Protein AF-0000000080062336 (afdb_homodimer)

Structure (mmCIF, N/CA/C/O backbone):
data_AF-0000000080062336-model_v1
#
loop_
_entity.id
_entity.type
_entity.pdbx_description
1 polymer 'C6 transcription factor'
#
loop_
_atom_site.group_PDB
_atom_site.id
_atom_site.type_symbol
_atom_site.label_atom_id
_atom_site.label_alt_id
_atom_site.label_comp_id
_atom_site.label_asym_id
_atom_site.label_entity_id
_atom_site.label_seq_id
_atom_site.pdbx_PDB_ins_code
_atom_site.Cartn_x
_atom_site.Cartn_y
_atom_site.Cartn_z
_atom_site.occupancy
_atom_site.B_iso_or_equiv
_atom_site.auth_seq_id
_atom_site.auth_comp_id
_atom_site.auth_asym_id
_atom_site.auth_atom_id
_atom_site.pdbx_PDB_model_num
ATOM 1 N N . MET A 1 1 ? -37.094 95.25 -10.883 1 20.14 1 MET A N 1
ATOM 2 C CA . MET A 1 1 ? -36.219 95.5 -9.734 1 20.14 1 MET A CA 1
ATOM 3 C C . MET A 1 1 ? -36.75 94.75 -8.492 1 20.14 1 MET A C 1
ATOM 5 O O . MET A 1 1 ? -36.156 94.812 -7.422 1 20.14 1 MET A O 1
ATOM 9 N N . ASN A 1 2 ? -38.031 94.312 -8.562 1 21.42 2 ASN A N 1
ATOM 10 C CA . ASN A 1 2 ? -38.969 94.062 -7.473 1 21.42 2 ASN A CA 1
ATOM 11 C C . ASN A 1 2 ? -38.531 92.875 -6.613 1 21.42 2 ASN A C 1
ATOM 13 O O . ASN A 1 2 ? -38 91.938 -7.125 1 21.42 2 ASN A O 1
ATOM 17 N N . THR A 1 3 ? -38.656 93.062 -5.254 1 22.28 3 THR A N 1
ATOM 18 C CA . THR A 1 3 ? -38.156 92.812 -3.904 1 22.28 3 THR A CA 1
ATOM 19 C C . THR A 1 3 ? -38.719 91.5 -3.365 1 22.28 3 THR A C 1
ATOM 21 O O . THR A 1 3 ? -39.875 91.375 -3.008 1 22.28 3 THR A O 1
ATOM 24 N N . SER A 1 4 ? -38.375 90.312 -4.078 1 23.34 4 SER A N 1
ATOM 25 C CA . SER A 1 4 ? -38.75 88.875 -3.959 1 23.34 4 SER A CA 1
ATOM 26 C C . SER A 1 4 ? -38.625 88.375 -2.523 1 23.34 4 SER A C 1
ATOM 28 O O . SER A 1 4 ? -37.625 88.688 -1.864 1 23.34 4 SER A O 1
ATOM 30 N N . ASP A 1 5 ? -39.688 88.062 -1.94 1 21.17 5 ASP A N 1
ATOM 31 C CA . ASP A 1 5 ? -40.25 87.812 -0.606 1 21.17 5 ASP A CA 1
ATOM 32 C C . ASP A 1 5 ? -39.469 86.75 0.16 1 21.17 5 ASP A C 1
ATOM 34 O O . ASP A 1 5 ? -39.156 85.75 -0.385 1 21.17 5 ASP A O 1
ATOM 38 N N . MET A 1 6 ? -38.875 87.125 1.277 1 20.83 6 MET A N 1
ATOM 39 C CA . MET A 1 6 ? -37.844 86.875 2.305 1 20.83 6 MET A CA 1
ATOM 40 C C . MET A 1 6 ? -38.25 85.75 3.254 1 20.83 6 MET A C 1
ATOM 42 O O . MET A 1 6 ? -38.844 86 4.316 1 20.83 6 MET A O 1
ATOM 46 N N . GLY A 1 7 ? -38.938 84.688 2.564 1 19.95 7 GLY A N 1
ATOM 47 C CA . GLY A 1 7 ? -39.719 83.812 3.441 1 19.95 7 GLY A CA 1
ATOM 48 C C . GLY A 1 7 ? -38.938 83.375 4.668 1 19.95 7 GLY A C 1
ATOM 49 O O . GLY A 1 7 ? -37.719 83.5 4.711 1 19.95 7 GLY A O 1
ATOM 50 N N . SER A 1 8 ? -39.625 83 5.703 1 19.44 8 SER A N 1
ATOM 51 C CA . SER A 1 8 ? -39.656 83.062 7.16 1 19.44 8 SER A CA 1
ATOM 52 C C . SER A 1 8 ? -38.656 82.125 7.777 1 19.44 8 SER A C 1
ATOM 54 O O . SER A 1 8 ? -38.312 81.125 7.176 1 19.44 8 SER A O 1
ATOM 56 N N . PRO A 1 9 ? -38.031 82.375 8.906 1 19.59 9 PRO A N 1
ATOM 57 C CA . PRO A 1 9 ? -36.844 82.188 9.727 1 19.59 9 PRO A CA 1
ATOM 58 C C . PRO A 1 9 ? -36.875 80.938 10.539 1 19.59 9 PRO A C 1
ATOM 60 O O . PRO A 1 9 ? -37.656 80.812 11.477 1 19.59 9 PRO A O 1
ATOM 63 N N . ILE A 1 10 ? -37.25 79.688 9.922 1 21.92 10 ILE A N 1
ATOM 64 C CA . ILE A 1 10 ? -37.688 78.625 10.781 1 21.92 10 ILE A CA 1
ATOM 65 C C . ILE A 1 10 ? -36.656 78.375 11.891 1 21.92 10 ILE A C 1
ATOM 67 O O . ILE A 1 10 ? -35.469 78.25 11.625 1 21.92 10 ILE A O 1
ATOM 71 N N . GLN A 1 11 ? -37 78.688 13.102 1 18.33 11 GLN A N 1
ATOM 72 C CA . GLN A 1 11 ? -36.438 78.812 14.43 1 18.33 11 GLN A CA 1
ATOM 73 C C . GLN A 1 11 ? -35.812 77.5 14.914 1 18.33 11 GLN A C 1
ATOM 75 O O . GLN A 1 11 ? -36.469 76.5 14.969 1 18.33 11 GLN A O 1
ATOM 80 N N . MET A 1 12 ? -34.469 77.312 14.773 1 19.53 12 MET A N 1
ATOM 81 C CA . MET A 1 12 ? -33.469 76.312 15.023 1 19.53 12 MET A CA 1
ATOM 82 C C . MET A 1 12 ? -33.406 75.938 16.5 1 19.53 12 MET A C 1
ATOM 84 O O . MET A 1 12 ? -32.719 76.562 17.297 1 19.53 12 MET A O 1
ATOM 88 N N . GLY A 1 13 ? -34.625 75.625 17.094 1 18.19 13 GLY A N 1
ATOM 89 C CA . GLY A 1 13 ? -34.625 75.562 18.547 1 18.19 13 GLY A CA 1
ATOM 90 C C . GLY A 1 13 ? -33.594 74.625 19.094 1 18.19 13 GLY A C 1
ATOM 91 O O . GLY A 1 13 ? -33.438 73.5 18.578 1 18.19 13 GLY A O 1
ATOM 92 N N . LEU A 1 14 ? -32.469 75 19.734 1 18.05 14 LEU A N 1
ATOM 93 C CA . LEU A 1 14 ? -31.234 74.562 20.328 1 18.05 14 LEU A CA 1
ATOM 94 C C . LEU A 1 14 ? -31.484 73.688 21.547 1 18.05 14 LEU A C 1
ATOM 96 O O . LEU A 1 14 ? -31.594 74.188 22.672 1 18.05 14 LEU A O 1
ATOM 100 N N . ALA A 1 15 ? -32.594 72.875 21.5 1 19.19 15 ALA A N 1
ATOM 101 C CA . ALA A 1 15 ? -32.938 72.312 22.812 1 19.19 15 ALA A CA 1
ATOM 102 C C . ALA A 1 15 ? -31.672 71.812 23.516 1 19.19 15 ALA A C 1
ATOM 104 O O . ALA A 1 15 ? -30.766 71.312 22.875 1 19.19 15 ALA A O 1
ATOM 105 N N . SER A 1 16 ? -31.484 72.188 24.781 1 18.78 16 SER A N 1
ATOM 106 C CA . SER A 1 16 ? -30.547 72.125 25.891 1 18.78 16 SER A CA 1
ATOM 107 C C . SER A 1 16 ? -30.172 70.688 26.234 1 18.78 16 SER A C 1
ATOM 109 O O . SER A 1 16 ? -31.047 69.812 26.406 1 18.78 16 SER A O 1
ATOM 111 N N . SER A 1 17 ? -29.109 70.125 25.641 1 19.56 17 SER A N 1
ATOM 112 C CA . SER A 1 17 ? -28.422 68.812 25.703 1 19.56 17 SER A CA 1
ATOM 113 C C . SER A 1 17 ? -28.078 68.438 27.141 1 19.56 17 SER A C 1
ATOM 115 O O . SER A 1 17 ? -27.25 69.125 27.781 1 19.56 17 SER A O 1
ATOM 117 N N . ASP A 1 18 ? -29.109 68.125 27.984 1 19.55 18 ASP A N 1
ATOM 118 C CA . ASP A 1 18 ? -29.016 67.812 29.406 1 19.55 18 ASP A CA 1
ATOM 119 C C . ASP A 1 18 ? -27.859 66.812 29.672 1 19.55 18 ASP A C 1
ATOM 121 O O . ASP A 1 18 ? -27.672 65.875 28.953 1 19.55 18 ASP A O 1
ATOM 125 N N . SER A 1 19 ? -26.812 67.188 30.453 1 20.47 19 SER A N 1
ATOM 126 C CA . SER A 1 19 ? -25.5 66.75 30.953 1 20.47 19 SER A CA 1
ATOM 127 C C . SER A 1 19 ? -25.609 65.5 31.812 1 20.47 19 SER A C 1
ATOM 129 O O . SER A 1 19 ? -24.75 65.25 32.625 1 20.47 19 SER A O 1
ATOM 131 N N . SER A 1 20 ? -26.656 64.688 31.672 1 20.36 20 SER A N 1
ATOM 132 C CA . SER A 1 20 ? -26.891 63.719 32.75 1 20.36 20 SER A CA 1
ATOM 133 C C . SER A 1 20 ? -25.609 62.969 33.125 1 20.36 20 SER A C 1
ATOM 135 O O . SER A 1 20 ? -24.734 62.75 32.25 1 20.36 20 SER A O 1
ATOM 137 N N . ILE A 1 21 ? -25.344 62.719 34.469 1 21.03 21 ILE A N 1
ATOM 138 C CA . ILE A 1 21 ? -24.391 62.375 35.5 1 21.03 21 ILE A CA 1
ATOM 139 C C . ILE A 1 21 ? -23.891 60.938 35.281 1 21.03 21 ILE A C 1
ATOM 141 O O . ILE A 1 21 ? -24.672 60 35.375 1 21.03 21 ILE A O 1
ATOM 145 N N . PHE A 1 22 ? -23.125 60.656 34.312 1 20.27 22 PHE A N 1
ATOM 146 C CA . PHE A 1 22 ? -22.516 59.344 34.094 1 20.27 22 PHE A CA 1
ATOM 147 C C . PHE A 1 22 ? -21.828 58.875 35.375 1 20.27 22 PHE A C 1
ATOM 149 O O . PHE A 1 22 ? -20.766 59.406 35.75 1 20.27 22 PHE A O 1
ATOM 156 N N . GLU A 1 23 ? -22.641 58.719 36.438 1 19.86 23 GLU A N 1
ATOM 157 C CA . GLU A 1 23 ? -22.109 58.219 37.719 1 19.86 23 GLU A CA 1
ATOM 158 C C . GLU A 1 23 ? -21.109 57.094 37.5 1 19.86 23 GLU A C 1
ATOM 160 O O . GLU A 1 23 ? -21.391 56.156 36.75 1 19.86 23 GLU A O 1
ATOM 165 N N . SER A 1 24 ? -19.859 57.344 37.75 1 20.64 24 SER A N 1
ATOM 166 C CA . SER A 1 24 ? -18.625 56.594 37.75 1 20.64 24 SER A CA 1
ATOM 167 C C . SER A 1 24 ? -18.734 55.375 38.656 1 20.64 24 SER A C 1
ATOM 169 O O . SER A 1 24 ? -18.703 55.5 39.875 1 20.64 24 SER A O 1
ATOM 171 N N . SER A 1 25 ? -19.828 54.594 38.562 1 20.39 25 SER A N 1
ATOM 172 C CA . SER A 1 25 ? -19.906 53.5 39.5 1 20.39 25 SER A CA 1
ATOM 173 C C . SER A 1 25 ? -18.578 52.781 39.656 1 20.39 25 SER A C 1
ATOM 175 O O . SER A 1 25 ? -17.938 52.438 38.656 1 20.39 25 SER A O 1
ATOM 177 N N . SER A 1 26 ? -17.891 53.062 40.75 1 19.92 26 SER A N 1
ATOM 178 C CA . SER A 1 26 ? -16.625 52.562 41.281 1 19.92 26 SER A CA 1
ATOM 179 C C . SER A 1 26 ? -16.578 51.031 41.219 1 19.92 26 SER A C 1
ATOM 181 O O . SER A 1 26 ? -17.453 50.344 41.719 1 19.92 26 SER A O 1
ATOM 183 N N . LEU A 1 27 ? -16.312 50.5 40.125 1 20.03 27 LEU A N 1
ATOM 184 C CA . LEU A 1 27 ? -16.125 49.062 39.938 1 20.03 27 LEU A CA 1
ATOM 185 C C . LEU A 1 27 ? -15.336 48.469 41.094 1 20.03 27 LEU A C 1
ATOM 187 O O . LEU A 1 27 ? -14.148 48.75 41.281 1 20.03 27 LEU A O 1
ATOM 191 N N . ASP A 1 28 ? -15.93 48.5 42.281 1 20.61 28 ASP A N 1
ATOM 192 C CA . ASP A 1 28 ? -15.367 47.844 43.469 1 20.61 28 ASP A CA 1
ATOM 193 C C . ASP A 1 28 ? -14.539 46.625 43.062 1 20.61 28 ASP A C 1
ATOM 195 O O . ASP A 1 28 ? -14.898 45.906 42.156 1 20.61 28 ASP A O 1
ATOM 199 N N . LEU A 1 29 ? -13.32 46.688 43.5 1 21.48 29 LEU A N 1
ATOM 200 C CA . LEU A 1 29 ? -12.18 45.781 43.375 1 21.48 29 LEU A CA 1
ATOM 201 C C . LEU A 1 29 ? -12.562 44.375 43.75 1 21.48 29 LEU A C 1
ATOM 203 O O . LEU A 1 29 ? -12.945 44.094 44.906 1 21.48 29 LEU A O 1
ATOM 207 N N . LEU A 1 30 ? -13.352 43.75 43 1 21.3 30 LEU A N 1
ATOM 208 C CA . LEU A 1 30 ? -13.758 42.375 43.344 1 21.3 30 LEU A CA 1
ATOM 209 C C . LEU A 1 30 ? -12.617 41.656 44.031 1 21.3 30 LEU A C 1
ATOM 211 O O . LEU A 1 30 ? -11.492 41.594 43.531 1 21.3 30 LEU A O 1
ATOM 215 N N . ASP A 1 31 ? -12.578 41.75 45.281 1 21.66 31 ASP A N 1
ATOM 216 C CA . ASP A 1 31 ? -11.664 41.062 46.188 1 21.66 31 ASP A CA 1
ATOM 217 C C . ASP A 1 31 ? -11.422 39.625 45.688 1 21.66 31 ASP A C 1
ATOM 219 O O . ASP A 1 31 ? -12.328 38.781 45.719 1 21.66 31 ASP A O 1
ATOM 223 N N . ILE A 1 32 ? -10.797 39.562 44.75 1 22.77 32 ILE A N 1
ATOM 224 C CA . ILE A 1 32 ? -10.484 38.219 44.281 1 22.77 32 ILE A CA 1
ATOM 225 C C . ILE A 1 32 ? -9.82 37.406 45.406 1 22.77 32 ILE A C 1
ATOM 227 O O . ILE A 1 32 ? -8.75 37.781 45.875 1 22.77 32 ILE A O 1
ATOM 231 N N . PRO A 1 33 ? -10.648 36.875 46.219 1 23.92 33 PRO A N 1
ATOM 232 C CA . PRO A 1 33 ? -10.031 36.188 47.344 1 23.92 33 PRO A CA 1
ATOM 233 C C . PRO A 1 33 ? -8.703 35.5 46.969 1 23.92 33 PRO A C 1
ATOM 235 O O . PRO A 1 33 ? -8.461 35.219 45.812 1 23.92 33 PRO A O 1
ATOM 238 N N . GLU A 1 34 ? -7.746 35.656 47.844 1 22.12 34 GLU A N 1
ATOM 239 C CA . GLU A 1 34 ? -6.383 35.125 47.812 1 22.12 34 GLU A CA 1
ATOM 240 C C . GLU A 1 34 ? -6.379 33.656 47.469 1 22.12 34 GLU A C 1
ATOM 242 O O . GLU A 1 34 ? -7.051 32.844 48.156 1 22.12 34 GLU A O 1
ATOM 247 N N . LEU A 1 35 ? -6.309 33.281 46.375 1 23.27 35 LEU A N 1
ATOM 248 C CA . LEU A 1 35 ? -6.25 31.875 46 1 23.27 35 LEU A CA 1
ATOM 249 C C . LEU A 1 35 ? -5.258 31.125 46.875 1 23.27 35 LEU A C 1
ATOM 251 O O . LEU A 1 35 ? -4.051 31.359 46.812 1 23.27 35 LEU A O 1
ATOM 255 N N . GLU A 1 36 ? -5.52 30.969 48.125 1 22.36 36 GLU A N 1
ATOM 256 C CA . GLU A 1 36 ? -4.676 30.156 48.969 1 22.36 36 GLU A CA 1
ATOM 257 C C . GLU A 1 36 ? -4.074 28.984 48.219 1 22.36 36 GLU A C 1
ATOM 259 O O . GLU A 1 36 ? -4.66 28.5 47.25 1 22.36 36 GLU A O 1
ATOM 264 N N . SER A 1 37 ? -2.812 28.625 48.531 1 22.97 37 SER A N 1
ATOM 265 C CA . SER A 1 37 ? -1.829 27.672 48.031 1 22.97 37 SER A CA 1
ATOM 266 C C . SER A 1 37 ? -2.391 26.25 48.031 1 22.97 37 SER A C 1
ATOM 268 O O . SER A 1 37 ? -1.637 25.281 48.125 1 22.97 37 SER A O 1
ATOM 270 N N . SER A 1 38 ? -3.539 26.062 48.25 1 23.5 38 SER A N 1
ATOM 271 C CA . SER A 1 38 ? -3.9 24.688 48.562 1 23.5 38 SER A CA 1
ATOM 272 C C . SER A 1 38 ? -3.277 23.703 47.594 1 23.5 38 SER A C 1
ATOM 274 O O . SER A 1 38 ? -3.557 23.75 46.375 1 23.5 38 SER A O 1
ATOM 276 N N . LEU A 1 39 ? -2.102 23.141 47.969 1 23.23 39 LEU A N 1
ATOM 277 C CA . LEU A 1 39 ? -1.29 22 47.531 1 23.23 39 LEU A CA 1
ATOM 278 C C . LEU A 1 39 ? -2.17 20.812 47.188 1 23.23 39 LEU A C 1
ATOM 280 O O . LEU A 1 39 ? -3.043 20.422 47.969 1 23.23 39 LEU A O 1
ATOM 284 N N . TRP A 1 40 ? -2.4 20.688 46.125 1 22.5 40 TRP A N 1
ATOM 285 C CA . TRP A 1 40 ? -3.199 19.578 45.625 1 22.5 40 TRP A CA 1
ATOM 286 C C . TRP A 1 40 ? -2.77 18.266 46.281 1 22.5 40 TRP A C 1
ATOM 288 O O . TRP A 1 40 ? -1.587 17.906 46.25 1 22.5 40 TRP A O 1
ATOM 298 N N . ASP A 1 41 ? -3.229 18 47.469 1 22.14 41 ASP A N 1
ATOM 299 C CA . ASP A 1 41 ? -3.057 16.734 48.188 1 22.14 41 ASP A CA 1
ATOM 300 C C . ASP A 1 41 ? -3.305 15.555 47.219 1 22.14 41 ASP A C 1
ATOM 302 O O . ASP A 1 41 ? -4.387 15.43 46.656 1 22.14 41 ASP A O 1
ATOM 306 N N . PRO A 1 42 ? -2.238 14.992 46.906 1 22.59 42 PRO A N 1
ATOM 307 C CA . PRO A 1 42 ? -2.029 13.859 46 1 22.59 42 PRO A CA 1
ATOM 308 C C . PRO A 1 42 ? -2.902 12.656 46.344 1 22.59 42 PRO A C 1
ATOM 310 O O . PRO A 1 42 ? -2.76 11.586 45.75 1 22.59 42 PRO A O 1
ATOM 313 N N . THR A 1 43 ? -3.416 12.773 47.625 1 22.53 43 THR A N 1
ATOM 314 C CA . THR A 1 43 ? -4.105 11.602 48.156 1 22.53 43 THR A CA 1
ATOM 315 C C . THR A 1 43 ? -5.258 11.195 47.25 1 22.53 43 THR A C 1
ATOM 317 O O . THR A 1 43 ? -6.223 10.57 47.688 1 22.53 43 THR A O 1
ATOM 320 N N . LEU A 1 44 ? -5.316 11.93 46.344 1 21.44 44 LEU A N 1
ATOM 321 C CA . LEU A 1 44 ? -6.531 11.445 45.719 1 21.44 44 LEU A CA 1
ATOM 322 C C . LEU A 1 44 ? -6.492 9.93 45.531 1 21.44 44 LEU A C 1
ATOM 324 O O . LEU A 1 44 ? -5.418 9.344 45.375 1 21.44 44 LEU A O 1
ATOM 328 N N . ASP A 1 45 ? -7.473 9.328 46 1 20.48 45 ASP A N 1
ATOM 329 C CA . ASP A 1 45 ? -7.785 7.91 46.156 1 20.48 45 ASP A CA 1
ATOM 330 C C . ASP A 1 45 ? -7.199 7.086 45.031 1 20.48 45 ASP A C 1
ATOM 332 O O . ASP A 1 45 ? -7.609 7.23 43.875 1 20.48 45 ASP A O 1
ATOM 336 N N . ILE A 1 46 ? -5.996 6.828 45.156 1 21.44 46 ILE A N 1
ATOM 337 C CA . ILE A 1 46 ? -5.152 5.914 44.375 1 21.44 46 ILE A CA 1
ATOM 338 C C . ILE A 1 46 ? -5.844 4.555 44.281 1 21.44 46 ILE A C 1
ATOM 340 O O . ILE A 1 46 ? -6.012 3.846 45.25 1 21.44 46 ILE A O 1
ATOM 344 N N . ILE A 1 47 ? -6.969 4.559 43.656 1 23.5 47 ILE A N 1
ATOM 345 C CA . ILE A 1 47 ? -7.48 3.195 43.562 1 23.5 47 ILE A CA 1
ATOM 346 C C . ILE A 1 47 ? -6.34 2.236 43.219 1 23.5 47 ILE A C 1
ATOM 348 O O . ILE A 1 47 ? -5.676 2.393 42.188 1 23.5 47 ILE A O 1
ATOM 352 N N . GLN A 1 48 ? -5.824 1.756 44.188 1 20.59 48 GLN A N 1
ATOM 353 C CA . GLN A 1 48 ? -4.781 0.732 44.188 1 20.59 48 GLN A CA 1
ATOM 354 C C . GLN A 1 48 ? -5.098 -0.383 43.188 1 20.59 48 GLN A C 1
ATOM 356 O O . GLN A 1 48 ? -5.965 -1.221 43.469 1 20.59 48 GLN A O 1
ATOM 361 N N . VAL A 1 49 ? -5.242 0.05 42.062 1 24.22 49 VAL A N 1
ATOM 362 C CA . VAL A 1 49 ? -5.516 -1.095 41.188 1 24.22 49 VAL A CA 1
ATOM 363 C C . VAL A 1 49 ? -4.324 -2.049 41.219 1 24.22 49 VAL A C 1
ATOM 365 O O . VAL A 1 49 ? -3.18 -1.625 41.031 1 24.22 49 VAL A O 1
ATOM 368 N N . GLN A 1 50 ? -4.449 -2.961 42 1 21.97 50 GLN A N 1
ATOM 369 C CA . GLN A 1 50 ? -3.422 -3.992 42.125 1 21.97 50 GLN A CA 1
ATOM 370 C C . GLN A 1 50 ? -2.928 -4.426 40.75 1 21.97 50 GLN A C 1
ATOM 372 O O . GLN A 1 50 ? -3.721 -4.582 39.812 1 21.97 50 GLN A O 1
ATOM 377 N N . PRO A 1 51 ? -1.685 -4.266 40.531 1 22.44 51 PRO A N 1
ATOM 378 C CA . PRO A 1 51 ? -1.022 -4.516 39.25 1 22.44 51 PRO A CA 1
ATOM 379 C C . PRO A 1 51 ? -1.344 -5.895 38.688 1 22.44 51 PRO A C 1
ATOM 381 O O . PRO A 1 51 ? -1.302 -6.895 39.406 1 22.44 51 PRO A O 1
ATOM 384 N N . PRO A 1 52 ? -2.387 -5.965 37.844 1 24.58 52 PRO A N 1
ATOM 385 C CA . PRO A 1 52 ? -2.586 -7.383 37.531 1 24.58 52 PRO A CA 1
ATOM 386 C C . PRO A 1 52 ? -1.276 -8.117 37.25 1 24.58 52 PRO A C 1
ATOM 388 O O . PRO A 1 52 ? -0.274 -7.48 36.906 1 24.58 52 PRO A O 1
ATOM 391 N N . PRO A 1 53 ? -1.133 -9.25 37.719 1 22.55 53 PRO A N 1
ATOM 392 C CA . PRO A 1 53 ? 0.136 -9.977 37.594 1 22.55 53 PRO A CA 1
ATOM 393 C C . PRO A 1 53 ? 0.72 -9.945 36.188 1 22.55 53 PRO A C 1
ATOM 395 O O . PRO A 1 53 ? -0.025 -9.992 35.219 1 22.55 53 PRO A O 1
ATOM 398 N N . SER A 1 54 ? 1.748 -9.164 35.969 1 25.61 54 SER A N 1
ATOM 399 C CA . SER A 1 54 ? 2.631 -8.883 34.844 1 25.61 54 SER A CA 1
ATOM 400 C C . SER A 1 54 ? 3.051 -10.164 34.156 1 25.61 54 SER A C 1
ATOM 402 O O . SER A 1 54 ? 3.918 -10.891 34.625 1 25.61 54 SER A O 1
ATOM 404 N N . ASP A 1 55 ? 2.049 -10.945 33.688 1 25.27 55 ASP A N 1
ATOM 405 C CA . ASP A 1 55 ? 2.678 -12.117 33.094 1 25.27 55 ASP A CA 1
ATOM 406 C C . ASP A 1 55 ? 3.637 -11.711 31.984 1 25.27 55 ASP A C 1
ATOM 408 O O . ASP A 1 55 ? 3.414 -10.711 31.297 1 25.27 55 ASP A O 1
ATOM 412 N N . PRO A 1 56 ? 4.754 -12.125 32.062 1 24.14 56 PRO A N 1
ATOM 413 C CA . PRO A 1 56 ? 5.863 -11.805 31.156 1 24.14 56 PRO A CA 1
ATOM 414 C C . PRO A 1 56 ? 5.469 -11.867 29.688 1 24.14 56 PRO A C 1
ATOM 416 O O . PRO A 1 56 ? 4.633 -12.688 29.297 1 24.14 56 PRO A O 1
ATOM 419 N N . PRO A 1 57 ? 5.547 -10.672 29.062 1 24.95 57 PRO A N 1
ATOM 420 C CA . PRO A 1 57 ? 5.098 -10.461 27.688 1 24.95 57 PRO A CA 1
ATOM 421 C C . PRO A 1 57 ? 5.59 -11.555 26.734 1 24.95 57 PRO A C 1
ATOM 423 O O . PRO A 1 57 ? 6.797 -11.695 26.516 1 24.95 57 PRO A O 1
ATOM 426 N N . SER A 1 58 ? 5 -12.75 26.984 1 23.05 58 SER A N 1
ATOM 427 C CA . SER A 1 58 ? 5.328 -13.867 26.094 1 23.05 58 SER A CA 1
ATOM 428 C C . SER A 1 58 ? 5.375 -13.414 24.641 1 23.05 58 SER A C 1
ATOM 430 O O . SER A 1 58 ? 4.789 -12.391 24.281 1 23.05 58 SER A O 1
ATOM 432 N N . ALA A 1 59 ? 6.012 -14.25 23.75 1 22.88 59 ALA A N 1
ATOM 433 C CA . ALA A 1 59 ? 6.234 -14.469 22.328 1 22.88 59 ALA A CA 1
ATOM 434 C C . ALA A 1 59 ? 4.984 -14.133 21.516 1 22.88 59 ALA A C 1
ATOM 436 O O . ALA A 1 59 ? 3.891 -14.016 22.078 1 22.88 59 ALA A O 1
ATOM 437 N N . LEU A 1 60 ? 5.125 -14.344 20.281 1 26.09 60 LEU A N 1
ATOM 438 C CA . LEU A 1 60 ? 4.129 -14.164 19.219 1 26.09 60 LEU A CA 1
ATOM 439 C C . LEU A 1 60 ? 2.75 -14.609 19.688 1 26.09 60 LEU A C 1
ATOM 441 O O . LEU A 1 60 ? 2.34 -15.75 19.438 1 26.09 60 LEU A O 1
ATOM 445 N N . GLN A 1 61 ? 2.486 -14.344 21.078 1 26.8 61 GLN A N 1
ATOM 446 C CA . GLN A 1 61 ? 1.184 -14.938 21.344 1 26.8 61 GLN A CA 1
ATOM 447 C C . GLN A 1 61 ? 0.083 -14.25 20.547 1 26.8 61 GLN A C 1
ATOM 449 O O . GLN A 1 61 ? -0.104 -13.031 20.656 1 26.8 61 GLN A O 1
ATOM 454 N N . PHE A 1 62 ? -0.031 -14.602 19.266 1 27.84 62 PHE A N 1
ATOM 455 C CA . PHE A 1 62 ? -1.334 -14.234 18.719 1 27.84 62 PHE A CA 1
ATOM 456 C C . PHE A 1 62 ? -2.41 -14.32 19.797 1 27.84 62 PHE A C 1
ATOM 458 O O . PHE A 1 62 ? -2.539 -15.336 20.469 1 27.84 62 PHE A O 1
ATOM 465 N N . PRO A 1 63 ? -2.471 -13.367 20.703 1 28.58 63 PRO A N 1
ATOM 466 C CA . PRO A 1 63 ? -3.504 -13.688 21.688 1 28.58 63 PRO A CA 1
ATOM 467 C C . PRO A 1 63 ? -4.703 -14.406 21.062 1 28.58 63 PRO A C 1
ATOM 469 O O . PRO A 1 63 ? -5.273 -13.922 20.078 1 28.58 63 PRO A O 1
ATOM 472 N N . SER A 1 64 ? -4.754 -15.664 20.984 1 28.72 64 SER A N 1
ATOM 473 C CA . SER A 1 64 ? -5.879 -16.562 20.719 1 28.72 64 SER A CA 1
ATOM 474 C C . SER A 1 64 ? -7.156 -16.031 21.375 1 28.72 64 SER A C 1
ATOM 476 O O . SER A 1 64 ? -8.234 -16.594 21.172 1 28.72 64 SER A O 1
ATOM 478 N N . ILE A 1 65 ? -7.133 -15.523 22.578 1 28 65 ILE A N 1
ATOM 479 C CA . ILE A 1 65 ? -8.438 -15.742 23.188 1 28 65 ILE A CA 1
ATOM 480 C C . ILE A 1 65 ? -9.5 -14.906 22.469 1 28 65 ILE A C 1
ATOM 482 O O . ILE A 1 65 ? -10.672 -15.273 22.453 1 28 65 ILE A O 1
ATOM 486 N N . LEU A 1 66 ? -9.438 -13.547 22.641 1 32.03 66 LEU A N 1
ATOM 487 C CA . LEU A 1 66 ? -10.688 -12.969 22.156 1 32.03 66 LEU A CA 1
ATOM 488 C C . LEU A 1 66 ? -10.836 -13.148 20.656 1 32.03 66 LEU A C 1
ATOM 490 O O . LEU A 1 66 ? -9.852 -13.094 19.922 1 32.03 66 LEU A O 1
ATOM 494 N N . GLY A 1 67 ? -12 -13.57 19.859 1 38.81 67 GLY A N 1
ATOM 495 C CA . GLY A 1 67 ? -12.438 -14.219 18.641 1 38.81 67 GLY A CA 1
ATOM 496 C C . GLY A 1 67 ? -11.773 -13.656 17.391 1 38.81 67 GLY A C 1
ATOM 497 O O . GLY A 1 67 ? -11.281 -12.523 17.391 1 38.81 67 GLY A O 1
ATOM 498 N N . ASP A 1 68 ? -11.094 -14.539 16.109 1 54.41 68 ASP A N 1
ATOM 499 C CA . ASP A 1 68 ? -10.562 -14.609 14.742 1 54.41 68 ASP A CA 1
ATOM 500 C C . ASP A 1 68 ? -11.031 -13.422 13.906 1 54.41 68 ASP A C 1
ATOM 502 O O . ASP A 1 68 ? -10.227 -12.781 13.227 1 54.41 68 ASP A O 1
ATOM 506 N N . GLY A 1 69 ? -12.07 -12.984 14.203 1 65 69 GLY A N 1
ATOM 507 C CA . GLY A 1 69 ? -12.719 -12 13.359 1 65 69 GLY A CA 1
ATOM 508 C C . GLY A 1 69 ? -12.273 -10.578 13.633 1 65 69 GLY A C 1
ATOM 509 O O . GLY A 1 69 ? -12.094 -9.789 12.711 1 65 69 GLY A O 1
ATOM 510 N N . LEU A 1 70 ? -11.789 -10.305 14.992 1 76 70 LEU A N 1
ATOM 511 C CA . LEU A 1 70 ? -11.461 -8.922 15.336 1 76 70 LEU A CA 1
ATOM 512 C C . LEU A 1 70 ? -10.07 -8.555 14.82 1 76 70 LEU A C 1
ATOM 514 O O . LEU A 1 70 ? -9.859 -7.441 14.336 1 76 70 LEU A O 1
ATOM 518 N N . GLU A 1 71 ? -9.133 -9.438 14.953 1 83 71 GLU A N 1
ATOM 519 C CA . GLU A 1 71 ? -7.777 -9.18 14.477 1 83 71 GLU A CA 1
ATOM 520 C C . GLU A 1 71 ? -7.762 -8.891 12.977 1 83 71 GLU A C 1
ATOM 522 O O . GLU A 1 71 ? -7.066 -7.984 12.523 1 83 71 GLU A O 1
ATOM 527 N N . GLU A 1 72 ? -8.547 -9.664 12.312 1 87.12 72 GLU A N 1
ATOM 528 C CA . GLU A 1 72 ? -8.602 -9.477 10.867 1 87.12 72 GLU A CA 1
ATOM 529 C C . GLU A 1 72 ? -9.188 -8.117 10.508 1 87.12 72 GLU A C 1
ATOM 531 O O . GLU A 1 72 ? -8.734 -7.461 9.57 1 87.12 72 GLU A O 1
ATOM 536 N N . LYS A 1 73 ? -10.133 -7.785 11.297 1 88.75 73 LYS A N 1
ATOM 537 C CA . LYS A 1 73 ? -10.742 -6.477 11.07 1 88.75 73 LYS A CA 1
ATOM 538 C C . LYS A 1 73 ? -9.742 -5.355 11.344 1 88.75 73 LYS A C 1
ATOM 540 O O . LYS A 1 73 ? -9.695 -4.367 10.602 1 88.75 73 LYS A O 1
ATOM 545 N N . GLU A 1 74 ? -8.969 -5.512 12.375 1 90.94 74 GLU A N 1
ATOM 546 C CA . GLU A 1 74 ? -7.973 -4.5 12.703 1 90.94 74 GLU A CA 1
ATOM 547 C C . GLU A 1 74 ? -6.902 -4.398 11.617 1 90.94 74 GLU A C 1
ATOM 549 O O . GLU A 1 74 ? -6.457 -3.303 11.281 1 90.94 74 GLU A O 1
ATOM 554 N N . ILE A 1 75 ? -6.539 -5.566 11.109 1 91.56 75 ILE A N 1
ATOM 555 C CA . ILE A 1 75 ? -5.535 -5.57 10.055 1 91.56 75 ILE A CA 1
ATOM 556 C C . ILE A 1 75 ? -6.078 -4.832 8.828 1 91.56 75 ILE A C 1
ATOM 558 O O . ILE A 1 75 ? -5.363 -4.039 8.211 1 91.56 75 ILE A O 1
ATOM 562 N N . ASP A 1 76 ? -7.297 -5.086 8.555 1 92.12 76 ASP A N 1
ATOM 563 C CA . ASP A 1 76 ? -7.93 -4.402 7.434 1 92.12 76 ASP A CA 1
ATOM 564 C C . ASP A 1 76 ? -7.973 -2.891 7.664 1 92.12 76 ASP A C 1
ATOM 566 O O . ASP A 1 76 ? -7.727 -2.111 6.742 1 92.12 76 ASP A O 1
ATOM 570 N N . LEU A 1 77 ? -8.258 -2.51 8.844 1 94.31 77 LEU A N 1
ATOM 571 C CA . LEU A 1 77 ? -8.352 -1.092 9.172 1 94.31 77 LEU A CA 1
ATOM 572 C C . LEU A 1 77 ? -6.969 -0.439 9.156 1 94.31 77 LEU A C 1
ATOM 574 O O . LEU A 1 77 ? -6.828 0.716 8.75 1 94.31 77 LEU A O 1
ATOM 578 N N . ILE A 1 78 ? -5.973 -1.18 9.586 1 94.25 78 ILE A N 1
ATOM 579 C CA . ILE A 1 78 ? -4.617 -0.639 9.594 1 94.25 78 ILE A CA 1
ATOM 580 C C . ILE A 1 78 ? -4.133 -0.436 8.164 1 94.25 78 ILE A C 1
ATOM 582 O O . ILE A 1 78 ? -3.512 0.583 7.848 1 94.25 78 ILE A O 1
ATOM 586 N N . MET A 1 79 ? -4.391 -1.42 7.34 1 93.56 79 MET A N 1
ATOM 587 C CA . MET A 1 79 ? -4.012 -1.271 5.938 1 93.56 79 MET A CA 1
ATOM 588 C C . MET A 1 79 ? -4.762 -0.112 5.289 1 93.56 79 MET A C 1
ATOM 590 O O . MET A 1 79 ? -4.188 0.649 4.512 1 93.56 79 MET A O 1
ATOM 594 N N . TYR A 1 80 ? -6.023 0.006 5.633 1 95.12 80 TYR A N 1
ATOM 595 C CA . TYR A 1 80 ? -6.824 1.113 5.121 1 95.12 80 TYR A CA 1
ATOM 596 C C . TYR A 1 80 ? -6.25 2.453 5.566 1 95.12 80 TYR A C 1
ATOM 598 O O . TYR A 1 80 ? -6.258 3.424 4.805 1 95.12 80 TYR A O 1
ATOM 606 N N . TYR A 1 81 ? -5.77 2.496 6.781 1 96.31 81 TYR A N 1
ATOM 607 C CA . TYR A 1 81 ? -5.164 3.717 7.297 1 96.31 81 TYR A CA 1
ATOM 608 C C . TYR A 1 81 ? -3.938 4.105 6.477 1 96.31 81 TYR A C 1
ATOM 610 O O . TYR A 1 81 ? -3.822 5.25 6.027 1 96.31 81 TYR A O 1
ATOM 618 N N . VAL A 1 82 ? -3.037 3.15 6.234 1 94.88 82 VAL A N 1
ATOM 619 C CA . VAL A 1 82 ? -1.758 3.42 5.586 1 94.88 82 VAL A CA 1
ATOM 620 C C . VAL A 1 82 ? -1.987 3.76 4.117 1 94.88 82 VAL A C 1
ATOM 622 O O . VAL A 1 82 ? -1.349 4.668 3.574 1 94.88 82 VAL A O 1
ATOM 625 N N . VAL A 1 83 ? -2.969 3.113 3.535 1 93.62 83 VAL A N 1
ATOM 626 C CA . VAL A 1 83 ? -3.107 3.178 2.084 1 93.62 83 VAL A CA 1
ATOM 627 C C . VAL A 1 83 ? -4.008 4.352 1.702 1 93.62 83 VAL A C 1
ATOM 629 O O . VAL A 1 83 ? -3.748 5.043 0.715 1 93.62 83 VAL A O 1
ATOM 632 N N . GLU A 1 84 ? -5.043 4.645 2.518 1 92.94 84 GLU A N 1
ATOM 633 C CA . GLU A 1 84 ? -6.055 5.578 2.041 1 92.94 84 GLU A CA 1
ATOM 634 C C . GLU A 1 84 ? -6.227 6.746 3.008 1 92.94 84 GLU A C 1
ATOM 636 O O . GLU A 1 84 ? -6.285 7.906 2.588 1 92.94 84 GLU A O 1
ATOM 641 N N . VAL A 1 85 ? -6.293 6.434 4.277 1 94.75 85 VAL A N 1
ATOM 642 C CA . VAL A 1 85 ? -6.688 7.453 5.246 1 94.75 85 VAL A CA 1
ATOM 643 C C . VAL A 1 85 ? -5.562 8.469 5.414 1 94.75 85 VAL A C 1
ATOM 645 O O . VAL A 1 85 ? -5.793 9.68 5.352 1 94.75 85 VAL A O 1
ATOM 648 N N . PHE A 1 86 ? -4.289 8.008 5.594 1 95.56 86 PHE A N 1
ATOM 649 C CA . PHE A 1 86 ? -3.174 8.906 5.848 1 95.56 86 PHE A CA 1
ATOM 650 C C . PHE A 1 86 ? -2.973 9.867 4.68 1 95.56 86 PHE A C 1
ATOM 652 O O . PHE A 1 86 ? -2.857 11.078 4.871 1 95.56 86 PHE A O 1
ATOM 659 N N . PRO A 1 87 ? -2.994 9.359 3.438 1 91.31 87 PRO A N 1
ATOM 660 C CA . PRO A 1 87 ? -2.846 10.289 2.316 1 91.31 87 PRO A CA 1
ATOM 661 C C . PRO A 1 87 ? -4.031 11.242 2.186 1 91.31 87 PRO A C 1
ATOM 663 O O . PRO A 1 87 ? -3.875 12.352 1.669 1 91.31 87 PRO A O 1
ATOM 666 N N . ARG A 1 88 ? -5.164 10.828 2.633 1 87.81 88 ARG A N 1
ATOM 667 C CA . ARG A 1 88 ? -6.328 11.703 2.586 1 87.81 88 ARG A CA 1
ATOM 668 C C . ARG A 1 88 ? -6.199 12.844 3.596 1 87.81 88 ARG A C 1
ATOM 670 O O . ARG A 1 88 ? -6.66 13.953 3.346 1 87.81 88 ARG A O 1
ATOM 677 N N . GLN A 1 89 ? -5.609 12.461 4.695 1 87.69 89 GLN A N 1
ATOM 678 C CA . GLN A 1 89 ? -5.418 13.461 5.746 1 87.69 89 GLN A CA 1
ATOM 679 C C . GLN A 1 89 ? -4.273 14.414 5.398 1 87.69 89 GLN A C 1
ATOM 681 O O . GLN A 1 89 ? -4.305 15.586 5.773 1 87.69 89 GLN A O 1
ATOM 686 N N . HIS A 1 90 ? -3.252 13.867 4.758 1 87.94 90 HIS A N 1
ATOM 687 C CA . HIS A 1 90 ? -2.051 14.633 4.438 1 87.94 90 HIS A CA 1
ATOM 688 C C . HIS A 1 90 ? -1.812 14.68 2.932 1 87.94 90 HIS A C 1
ATOM 690 O O . HIS A 1 90 ? -1.161 13.789 2.375 1 87.94 90 HIS A O 1
ATOM 696 N N . SER A 1 91 ? -2.189 15.758 2.332 1 81.19 91 SER A N 1
ATOM 697 C CA . SER A 1 91 ? -2.266 15.875 0.88 1 81.19 91 SER A CA 1
ATOM 698 C C . SER A 1 91 ? -0.895 15.695 0.237 1 81.19 91 SER A C 1
ATOM 700 O O . SER A 1 91 ? -0.796 15.258 -0.913 1 81.19 91 SER A O 1
ATOM 702 N N . SER A 1 92 ? 0.156 16 0.963 1 83.31 92 SER A N 1
ATOM 703 C CA . SER A 1 92 ? 1.497 15.852 0.408 1 83.31 92 SER A CA 1
ATOM 704 C C . SER A 1 92 ? 1.807 14.391 0.092 1 83.31 92 SER A C 1
ATOM 706 O O . SER A 1 92 ? 2.703 14.094 -0.7 1 83.31 92 SER A O 1
ATOM 708 N N . TYR A 1 93 ? 1.019 13.531 0.703 1 84.75 93 TYR A N 1
ATOM 709 C CA . TYR A 1 93 ? 1.272 12.109 0.492 1 84.75 93 TYR A CA 1
ATOM 710 C C . TYR A 1 93 ? 0.296 11.531 -0.521 1 84.75 93 TYR A C 1
ATOM 712 O O . TYR A 1 93 ? 0.393 10.352 -0.879 1 84.75 93 TYR A O 1
ATOM 720 N N . GLN A 1 94 ? -0.561 12.422 -1.009 1 82.94 94 GLN A N 1
ATOM 721 C CA . GLN A 1 94 ? -1.482 11.938 -2.031 1 82.94 94 GLN A CA 1
ATOM 722 C C . GLN A 1 94 ? -0.754 11.664 -3.342 1 82.94 94 GLN A C 1
ATOM 724 O O . GLN A 1 94 ? 0.045 12.484 -3.801 1 82.94 94 GLN A O 1
ATOM 729 N N . GLY A 1 95 ? -0.976 10.531 -3.879 1 81 95 GLY A N 1
ATOM 730 C CA . GLY A 1 95 ? -0.371 10.156 -5.148 1 81 95 GLY A CA 1
ATOM 731 C C . GLY A 1 95 ? 1.038 9.609 -5 1 81 95 GLY A C 1
ATOM 732 O O . GLY A 1 95 ? 1.697 9.305 -5.996 1 81 95 GLY A O 1
ATOM 733 N N . THR A 1 96 ? 1.497 9.555 -3.783 1 86.5 96 THR A N 1
ATOM 734 C CA . THR A 1 96 ? 2.826 9 -3.553 1 86.5 96 THR A CA 1
ATOM 735 C C . THR A 1 96 ? 2.746 7.504 -3.277 1 86.5 96 THR A C 1
ATOM 737 O O . THR A 1 96 ? 1.675 6.98 -2.961 1 86.5 96 THR A O 1
ATOM 740 N N . SER A 1 97 ? 3.861 6.84 -3.443 1 89.06 97 SER A N 1
ATOM 741 C CA . SER A 1 97 ? 3.926 5.406 -3.186 1 89.06 97 SER A CA 1
ATOM 742 C C . SER A 1 97 ? 3.764 5.102 -1.699 1 89.06 97 SER A C 1
ATOM 744 O O . SER A 1 97 ? 4.191 5.887 -0.851 1 89.06 97 SER A O 1
ATOM 746 N N . VAL A 1 98 ? 3.182 3.969 -1.438 1 90.44 98 VAL A N 1
ATOM 747 C CA . VAL A 1 98 ? 3.031 3.51 -0.062 1 90.44 98 VAL A CA 1
ATOM 748 C C . VAL A 1 98 ? 4.406 3.332 0.577 1 90.44 98 VAL A C 1
ATOM 750 O O . VAL A 1 98 ? 4.555 3.463 1.794 1 90.44 98 VAL A O 1
ATOM 753 N N . MET A 1 99 ? 5.445 3.16 -0.218 1 89.81 99 MET A N 1
ATOM 754 C CA . MET A 1 99 ? 6.805 2.945 0.267 1 89.81 99 MET A CA 1
ATOM 755 C C . MET A 1 99 ? 7.336 4.191 0.966 1 89.81 99 MET A C 1
ATOM 757 O O . MET A 1 99 ? 8.172 4.094 1.868 1 89.81 99 MET A O 1
ATOM 761 N N . GLU A 1 100 ? 6.809 5.328 0.604 1 90 100 GLU A N 1
ATOM 762 C CA . GLU A 1 100 ? 7.289 6.594 1.154 1 90 100 GLU A CA 1
ATOM 763 C C . GLU A 1 100 ? 6.805 6.793 2.588 1 90 100 GLU A C 1
ATOM 765 O O . GLU A 1 100 ? 7.32 7.648 3.311 1 90 100 GLU A O 1
ATOM 770 N N . ARG A 1 101 ? 5.879 5.984 2.977 1 91.31 101 ARG A N 1
ATOM 771 C CA . ARG A 1 101 ? 5.355 6.125 4.332 1 91.31 101 ARG A CA 1
ATOM 772 C C . ARG A 1 101 ? 5.496 4.82 5.109 1 91.31 101 ARG A C 1
ATOM 774 O O . ARG A 1 101 ? 4.641 4.488 5.934 1 91.31 101 ARG A O 1
ATOM 781 N N . SER A 1 102 ? 6.555 4.059 4.793 1 91 102 SER A N 1
ATOM 782 C CA . SER A 1 102 ? 6.836 2.812 5.492 1 91 102 SER A CA 1
ATOM 783 C C . SER A 1 102 ? 7.055 3.055 6.984 1 91 102 SER A C 1
ATOM 785 O O . SER A 1 102 ? 6.809 2.166 7.805 1 91 102 SER A O 1
ATOM 787 N N . TRP A 1 103 ? 7.531 4.281 7.273 1 92 103 TRP A N 1
ATOM 788 C CA . TRP A 1 103 ? 7.793 4.633 8.664 1 92 103 TRP A CA 1
ATOM 789 C C . TRP A 1 103 ? 6.508 4.582 9.492 1 92 103 TRP A C 1
ATOM 791 O O . TRP A 1 103 ? 6.555 4.449 10.711 1 92 103 TRP A O 1
ATOM 801 N N . LEU A 1 104 ? 5.32 4.676 8.859 1 94.19 104 LEU A N 1
ATOM 802 C CA . LEU A 1 104 ? 4.051 4.539 9.57 1 94.19 104 LEU A CA 1
ATOM 803 C C . LEU A 1 104 ? 3.947 3.17 10.234 1 94.19 104 LEU A C 1
ATOM 805 O O . LEU A 1 104 ? 3.432 3.057 11.352 1 94.19 104 LEU A O 1
ATOM 809 N N . LEU A 1 105 ? 4.379 2.188 9.477 1 91.38 105 LEU A N 1
ATOM 810 C CA . LEU A 1 105 ? 4.32 0.837 10.023 1 91.38 105 LEU A CA 1
ATOM 811 C C . LEU A 1 105 ? 5.207 0.711 11.258 1 91.38 105 LEU A C 1
ATOM 813 O O . LEU A 1 105 ? 4.879 -0.027 12.195 1 91.38 105 LEU A O 1
ATOM 817 N N . CYS A 1 106 ? 6.293 1.427 11.273 1 89.31 106 CYS A N 1
ATOM 818 C CA . CYS A 1 106 ? 7.195 1.429 12.422 1 89.31 106 CYS A CA 1
ATOM 819 C C . CYS A 1 106 ? 6.516 2.018 13.648 1 89.31 106 CYS A C 1
ATOM 821 O O . CYS A 1 106 ? 6.578 1.439 14.734 1 89.31 106 CYS A O 1
ATOM 823 N N . VAL A 1 107 ? 5.836 3.092 13.469 1 92.38 107 VAL A N 1
ATOM 824 C CA . VAL A 1 107 ? 5.16 3.754 14.578 1 92.38 107 VAL A CA 1
ATOM 825 C C . VAL A 1 107 ? 3.986 2.9 15.047 1 92.38 107 VAL A C 1
ATOM 827 O O . VAL A 1 107 ? 3.746 2.775 16.25 1 92.38 107 VAL A O 1
ATOM 830 N N . LEU A 1 108 ? 3.283 2.283 14.102 1 92.81 108 LEU A N 1
ATOM 831 C CA . LEU A 1 108 ? 2.139 1.436 14.422 1 92.81 108 LEU A CA 1
ATOM 832 C C . LEU A 1 108 ? 2.572 0.22 15.234 1 92.81 108 LEU A C 1
ATOM 834 O O . LEU A 1 108 ? 1.823 -0.261 16.078 1 92.81 108 LEU A O 1
ATOM 838 N N . LYS A 1 109 ? 3.717 -0.204 14.906 1 87.62 109 LYS A N 1
ATOM 839 C CA . LYS A 1 109 ? 4.25 -1.38 15.586 1 87.62 109 LYS A CA 1
ATOM 840 C C . LYS A 1 109 ? 4.672 -1.043 17.016 1 87.62 109 LYS A C 1
ATOM 842 O O . LYS A 1 109 ? 4.512 -1.861 17.922 1 87.62 109 LYS A O 1
ATOM 847 N N . ARG A 1 110 ? 5.109 0.17 17.266 1 84.38 110 ARG A N 1
ATOM 848 C CA . ARG A 1 110 ? 5.777 0.493 18.531 1 84.38 110 ARG A CA 1
ATOM 849 C C . ARG A 1 110 ? 4.836 1.228 19.469 1 84.38 110 ARG A C 1
ATOM 851 O O . ARG A 1 110 ? 5 1.162 20.688 1 84.38 110 ARG A O 1
ATOM 858 N N . SER A 1 111 ? 3.908 1.951 18.922 1 90.12 111 SER A N 1
ATOM 859 C CA . SER A 1 111 ? 3.07 2.807 19.75 1 90.12 111 SER A CA 1
ATOM 860 C C . SER A 1 111 ? 1.628 2.312 19.781 1 90.12 111 SER A C 1
ATOM 862 O O . SER A 1 111 ? 0.915 2.414 18.781 1 90.12 111 SER A O 1
ATOM 864 N N . SER A 1 112 ? 1.182 1.937 20.938 1 91.25 112 SER A N 1
ATOM 865 C CA . SER A 1 112 ? -0.189 1.461 21.094 1 91.25 112 SER A CA 1
ATOM 866 C C . SER A 1 112 ? -1.192 2.594 20.891 1 91.25 112 SER A C 1
ATOM 868 O O . SER A 1 112 ? -2.254 2.396 20.297 1 91.25 112 SER A O 1
ATOM 870 N N . SER A 1 113 ? -0.835 3.727 21.453 1 93 113 SER A N 1
ATOM 871 C CA . SER A 1 113 ? -1.729 4.867 21.297 1 93 113 SER A CA 1
ATOM 872 C C . SER A 1 113 ? -1.912 5.223 19.828 1 93 113 SER A C 1
ATOM 874 O O . SER A 1 113 ? -3.039 5.43 19.375 1 93 113 SER A O 1
ATOM 876 N N . PHE A 1 114 ? -0.773 5.262 19.141 1 95.69 114 PHE A N 1
ATOM 877 C CA . PHE A 1 114 ? -0.832 5.559 17.703 1 95.69 114 PHE A CA 1
ATOM 878 C C . PHE A 1 114 ? -1.626 4.492 16.969 1 95.69 114 PHE A C 1
ATOM 880 O O . PHE A 1 114 ? -2.398 4.805 16.062 1 95.69 114 PHE A O 1
ATOM 887 N N . TYR A 1 115 ? -1.476 3.252 17.391 1 94.69 115 TYR A N 1
ATOM 888 C CA . TYR A 1 115 ? -2.154 2.111 16.797 1 94.69 115 TYR A CA 1
ATOM 889 C C . TYR A 1 115 ? -3.666 2.25 16.906 1 94.69 115 TYR A C 1
ATOM 891 O O . TYR A 1 115 ? -4.379 2.217 15.906 1 94.69 115 TYR A O 1
ATOM 899 N N . TYR A 1 116 ? -4.152 2.533 18 1 95.5 116 TYR A N 1
ATOM 900 C CA . TYR A 1 116 ? -5.59 2.6 18.234 1 95.5 116 TYR A CA 1
ATOM 901 C C . TYR A 1 116 ? -6.18 3.869 17.625 1 95.5 116 TYR A C 1
ATOM 903 O O . TYR A 1 116 ? -7.32 3.869 17.156 1 95.5 116 TYR A O 1
ATOM 911 N N . THR A 1 117 ? -5.434 4.957 17.672 1 97.38 117 THR A N 1
ATOM 912 C CA . THR A 1 117 ? -5.918 6.172 17.031 1 97.38 117 THR A CA 1
ATOM 913 C C . THR A 1 117 ? -6.102 5.949 15.531 1 97.38 117 THR A C 1
ATOM 915 O O . THR A 1 117 ? -7.09 6.402 14.945 1 97.38 117 THR A O 1
ATOM 918 N N . SER A 1 118 ? -5.09 5.227 14.945 1 97.19 118 SER A N 1
ATOM 919 C CA . SER A 1 118 ? -5.16 4.949 13.516 1 97.19 118 SER A CA 1
ATOM 920 C C . SER A 1 118 ? -6.355 4.062 13.188 1 97.19 118 SER A C 1
ATOM 922 O O . SER A 1 118 ? -7.02 4.262 12.164 1 97.19 118 SER A O 1
ATOM 924 N N . LEU A 1 119 ? -6.629 3.088 14.062 1 96.69 119 LEU A N 1
ATOM 925 C CA . LEU A 1 119 ? -7.801 2.242 13.891 1 96.69 119 LEU A CA 1
ATOM 926 C C . LEU A 1 119 ? -9.086 3.066 13.961 1 96.69 119 LEU A C 1
ATOM 928 O O . LEU A 1 119 ? -9.984 2.891 13.133 1 96.69 119 LEU A O 1
ATOM 932 N N . SER A 1 120 ? -9.086 3.965 14.883 1 97 120 SER A N 1
ATOM 933 C CA . SER A 1 120 ? -10.266 4.809 15.062 1 97 120 SER A CA 1
ATOM 934 C C . SER A 1 120 ? -10.469 5.73 13.859 1 97 120 SER A C 1
ATOM 936 O O . SER A 1 120 ? -11.594 5.922 13.406 1 97 120 SER A O 1
ATOM 938 N N . LEU A 1 121 ? -9.406 6.301 13.406 1 96.75 121 LEU A N 1
ATOM 939 C CA . LEU A 1 121 ? -9.477 7.16 12.227 1 96.75 121 LEU A CA 1
ATOM 940 C C . LEU A 1 121 ? -9.992 6.391 11.023 1 96.75 121 LEU A C 1
ATOM 942 O O . LEU A 1 121 ? -10.859 6.879 10.289 1 96.75 121 LEU A O 1
ATOM 946 N N . SER A 1 122 ? -9.453 5.184 10.805 1 96.19 122 SER A N 1
ATOM 947 C CA . SER A 1 122 ? -9.883 4.348 9.695 1 96.19 122 SER A CA 1
ATOM 948 C C . SER A 1 122 ? -11.367 4.008 9.797 1 96.19 122 SER A C 1
ATOM 950 O O . SER A 1 122 ? -12.102 4.07 8.812 1 96.19 122 SER A O 1
ATOM 952 N N . ALA A 1 123 ? -11.758 3.619 11.023 1 96.06 123 ALA A N 1
ATOM 953 C CA . ALA A 1 123 ? -13.164 3.303 11.242 1 96.06 123 ALA A CA 1
ATOM 954 C C . ALA A 1 123 ? -14.055 4.508 10.938 1 96.06 123 ALA A C 1
ATOM 956 O O . ALA A 1 123 ? -15.109 4.367 10.32 1 96.06 123 ALA A O 1
ATOM 957 N N . HIS A 1 124 ? -13.633 5.664 11.344 1 94.56 124 HIS A N 1
ATOM 958 C CA . HIS A 1 124 ? -14.398 6.887 11.102 1 94.56 124 HIS A CA 1
ATOM 959 C C . HIS A 1 124 ? -14.555 7.152 9.609 1 94.56 124 HIS A C 1
ATOM 961 O O . HIS A 1 124 ? -15.664 7.438 9.141 1 94.56 124 HIS A O 1
ATOM 967 N N . TYR A 1 125 ? -13.516 7.098 8.875 1 93.5 125 TYR A N 1
ATOM 968 C CA . TYR A 1 125 ? -13.562 7.371 7.445 1 93.5 125 TYR A CA 1
ATOM 969 C C . TYR A 1 125 ? -14.406 6.328 6.719 1 93.5 125 TYR A C 1
ATOM 971 O O . TYR A 1 125 ? -15.117 6.652 5.762 1 93.5 125 TYR A O 1
ATOM 979 N N . ARG A 1 126 ? -14.312 5.078 7.172 1 93.62 126 ARG A N 1
ATOM 980 C CA . ARG A 1 126 ? -15.164 4.043 6.59 1 93.62 126 ARG A CA 1
ATOM 981 C C . ARG A 1 126 ? -16.641 4.328 6.871 1 93.62 126 ARG A C 1
ATOM 983 O O . ARG A 1 126 ? -17.484 4.121 6.004 1 93.62 126 ARG A O 1
ATOM 990 N N . LEU A 1 127 ? -16.922 4.789 8.047 1 91 127 LEU A N 1
ATOM 991 C CA . LEU A 1 127 ? -18.297 5.137 8.43 1 91 127 LEU A CA 1
ATOM 992 C C . LEU A 1 127 ? -18.844 6.254 7.547 1 91 127 LEU A C 1
ATOM 994 O O . LEU A 1 127 ? -20 6.219 7.141 1 91 127 LEU A O 1
ATOM 998 N N . MET A 1 128 ? -17.969 7.191 7.273 1 86.94 128 MET A N 1
ATOM 999 C CA . MET A 1 128 ? -18.375 8.344 6.473 1 86.94 128 MET A CA 1
ATOM 1000 C C . MET A 1 128 ? -18.703 7.922 5.043 1 86.94 128 MET A C 1
ATOM 1002 O O . MET A 1 128 ? -19.5 8.578 4.363 1 86.94 128 MET A O 1
ATOM 1006 N N . SER A 1 129 ? -18.062 6.887 4.582 1 87 129 SER A N 1
ATOM 1007 C CA . SER A 1 129 ? -18.281 6.43 3.215 1 87 129 SER A CA 1
ATOM 1008 C C . SER A 1 129 ? -19.469 5.469 3.131 1 87 129 SER A C 1
ATOM 1010 O O . SER A 1 129 ? -19.922 5.129 2.037 1 87 129 SER A O 1
ATOM 1012 N N . MET A 1 130 ? -19.969 5.062 4.297 1 88.88 130 MET A N 1
ATOM 1013 C CA . MET A 1 130 ? -21.094 4.125 4.336 1 88.88 130 MET A CA 1
ATOM 1014 C C . MET A 1 130 ? -22.422 4.867 4.355 1 88.88 130 MET A C 1
ATOM 1016 O O . MET A 1 130 ? -22.531 5.93 4.969 1 88.88 130 MET A O 1
ATOM 1020 N N . PRO A 1 131 ? -23.359 4.211 3.641 1 88.12 131 PRO A N 1
ATOM 1021 C CA . PRO A 1 131 ? -24.688 4.801 3.756 1 88.12 131 PRO A CA 1
ATOM 1022 C C . PRO A 1 131 ? -25.266 4.707 5.168 1 88.12 131 PRO A C 1
ATOM 1024 O O . PRO A 1 131 ? -24.812 3.869 5.961 1 88.12 131 PRO A O 1
ATOM 1027 N N . GLU A 1 132 ? -26.188 5.574 5.496 1 84 132 GLU A N 1
ATOM 1028 C CA . GLU A 1 132 ? -26.75 5.648 6.836 1 84 132 GLU A CA 1
ATOM 1029 C C . GLU A 1 132 ? -27.453 4.344 7.207 1 84 132 GLU A C 1
ATOM 1031 O O . GLU A 1 132 ? -27.484 3.965 8.383 1 84 132 GLU A O 1
ATOM 1036 N N . ASP A 1 133 ? -27.906 3.68 6.273 1 85.31 133 ASP A N 1
ATOM 1037 C CA . ASP A 1 133 ? -28.609 2.426 6.531 1 85.31 133 ASP A CA 1
ATOM 1038 C C . ASP A 1 133 ? -27.75 1.227 6.129 1 85.31 133 ASP A C 1
ATOM 1040 O O . ASP A 1 133 ? -28.266 0.136 5.891 1 85.31 133 ASP A O 1
ATOM 1044 N N . GLY A 1 134 ? -26.562 1.505 6.078 1 85.44 134 GLY A N 1
ATOM 1045 C CA . GLY A 1 134 ? -25.703 0.437 5.609 1 85.44 134 GLY A CA 1
ATOM 1046 C C . GLY A 1 134 ? -25.562 -0.704 6.598 1 85.44 134 GLY A C 1
ATOM 1047 O O . GLY A 1 134 ? -25.578 -0.483 7.812 1 85.44 134 GLY A O 1
ATOM 1048 N N . GLN A 1 135 ? -25.438 -1.961 6.086 1 87.12 135 GLN A N 1
ATOM 1049 C CA . GLN A 1 135 ? -25.234 -3.131 6.934 1 87.12 135 GLN A CA 1
ATOM 1050 C C . GLN A 1 135 ? -23.875 -3.07 7.637 1 87.12 135 GLN A C 1
ATOM 1052 O O . GLN A 1 135 ? -22.859 -2.775 7.008 1 87.12 135 GLN A O 1
ATOM 1057 N N . GLY A 1 136 ? -23.828 -3.199 8.992 1 89.19 136 GLY A N 1
ATOM 1058 C CA . GLY A 1 136 ? -22.594 -3.242 9.766 1 89.19 136 GLY A CA 1
ATOM 1059 C C . GLY A 1 136 ? -22.172 -1.881 10.273 1 89.19 136 GLY A C 1
ATOM 1060 O O . GLY A 1 136 ? -21.141 -1.762 10.945 1 89.19 136 GLY A O 1
ATOM 1061 N N . ARG A 1 137 ? -22.953 -0.875 9.883 1 90.81 137 ARG A N 1
ATOM 1062 C CA . ARG A 1 137 ? -22.609 0.484 10.281 1 90.81 137 ARG A CA 1
ATOM 1063 C C . ARG A 1 137 ? -22.578 0.624 11.797 1 90.81 137 ARG A C 1
ATOM 1065 O O . ARG A 1 137 ? -21.672 1.239 12.359 1 90.81 137 ARG A O 1
ATOM 1072 N N . THR A 1 138 ? -23.578 0.063 12.453 1 91.19 138 THR A N 1
ATOM 1073 C CA . THR A 1 138 ? -23.656 0.145 13.906 1 91.19 138 THR A CA 1
ATOM 1074 C C . THR A 1 138 ? -22.453 -0.542 14.555 1 91.19 138 THR A C 1
ATOM 1076 O O . THR A 1 138 ? -21.891 -0.03 15.523 1 91.19 138 THR A O 1
ATOM 1079 N N . ALA A 1 139 ? -22.109 -1.657 13.984 1 90.31 139 ALA A N 1
ATOM 1080 C CA . ALA A 1 139 ? -20.969 -2.381 14.516 1 90.31 139 ALA A CA 1
ATOM 1081 C C . ALA A 1 139 ? -19.688 -1.571 14.344 1 90.31 139 ALA A C 1
ATOM 1083 O O . ALA A 1 139 ? -18.844 -1.538 15.242 1 90.31 139 ALA A O 1
ATOM 1084 N N . LEU A 1 140 ? -19.578 -0.942 13.219 1 92.88 140 LEU A N 1
ATOM 1085 C CA . LEU A 1 140 ? -18.375 -0.144 12.945 1 92.88 140 LEU A CA 1
ATOM 1086 C C . LEU A 1 140 ? -18.344 1.09 13.844 1 92.88 140 LEU A C 1
ATOM 1088 O O . LEU A 1 140 ? -17.266 1.519 14.266 1 92.88 140 LEU A O 1
ATOM 1092 N N . LEU A 1 141 ? -19.469 1.64 14.148 1 93.38 141 LEU A N 1
ATOM 1093 C CA . LEU A 1 141 ? -19.547 2.781 15.055 1 93.38 141 LEU A CA 1
ATOM 1094 C C . LEU A 1 141 ? -19.094 2.395 16.453 1 93.38 141 LEU A C 1
ATOM 1096 O O . LEU A 1 141 ? -18.391 3.16 17.125 1 93.38 141 LEU A O 1
ATOM 1100 N N . GLN A 1 142 ? -19.5 1.254 16.844 1 92.44 142 GLN A N 1
ATOM 1101 C CA . GLN A 1 142 ? -19.078 0.764 18.156 1 92.44 142 GLN A CA 1
ATOM 1102 C C . GLN A 1 142 ? -17.562 0.532 18.188 1 92.44 142 GLN A C 1
ATOM 1104 O O . GLN A 1 142 ? -16.906 0.836 19.188 1 92.44 142 GLN A O 1
ATOM 1109 N N . GLU A 1 143 ? -17.094 -0.005 17.125 1 92.12 143 GLU A N 1
ATOM 1110 C CA . GLU A 1 143 ? -15.648 -0.209 17.031 1 92.12 143 GLU A CA 1
ATOM 1111 C C . GLU A 1 143 ? -14.898 1.12 17.047 1 92.12 143 GLU A C 1
ATOM 1113 O O . GLU A 1 143 ? -13.859 1.244 17.703 1 92.12 143 GLU A O 1
ATOM 1118 N N . TYR A 1 144 ? -15.414 2.088 16.328 1 95.5 144 TYR A N 1
ATOM 1119 C CA . TYR A 1 144 ? -14.852 3.432 16.312 1 95.5 144 TYR A CA 1
ATOM 1120 C C . TYR A 1 144 ? -14.711 3.984 17.719 1 95.5 144 TYR A C 1
ATOM 1122 O O . TYR A 1 144 ? -13.641 4.473 18.109 1 95.5 144 TYR A O 1
ATOM 1130 N N . GLU A 1 145 ? -15.711 3.816 18.469 1 94 145 GLU A N 1
ATOM 1131 C CA . GLU A 1 145 ? -15.719 4.352 19.828 1 94 145 GLU A CA 1
ATOM 1132 C C . GLU A 1 145 ? -14.773 3.561 20.734 1 94 145 GLU A C 1
ATOM 1134 O O . GLU A 1 145 ? -14.117 4.137 21.609 1 94 145 GLU A O 1
ATOM 1139 N N . ARG A 1 146 ? -14.812 2.312 20.516 1 93.44 146 ARG A N 1
ATOM 1140 C CA . ARG A 1 146 ? -13.922 1.468 21.297 1 93.44 146 ARG A CA 1
ATOM 1141 C C . ARG A 1 146 ? -12.461 1.812 21.031 1 93.44 146 ARG A C 1
ATOM 1143 O O . ARG A 1 146 ? -11.672 1.957 21.969 1 93.44 146 ARG A O 1
ATOM 1150 N N . TYR A 1 147 ? -12.102 1.91 19.75 1 95.19 147 TYR A N 1
ATOM 1151 C CA . TYR A 1 147 ? -10.734 2.256 19.406 1 95.19 147 TYR A CA 1
ATOM 1152 C C . TYR A 1 147 ? -10.359 3.635 19.938 1 95.19 147 TYR A C 1
ATOM 1154 O O . TYR A 1 147 ? -9.234 3.85 20.375 1 95.19 147 TYR A O 1
ATOM 1162 N N . LYS A 1 148 ? -11.266 4.566 19.844 1 95.38 148 LYS A N 1
ATOM 1163 C CA . LYS A 1 148 ? -11.016 5.914 20.359 1 95.38 148 LYS A CA 1
ATOM 1164 C C . LYS A 1 148 ? -10.734 5.887 21.859 1 95.38 148 LYS A C 1
ATOM 1166 O O . LYS A 1 148 ? -9.781 6.516 22.328 1 95.38 148 LYS A O 1
ATOM 1171 N N . THR A 1 149 ? -11.508 5.113 22.562 1 93.81 149 THR A N 1
ATOM 1172 C CA . THR A 1 149 ? -11.328 5 24 1 93.81 149 THR A CA 1
ATOM 1173 C C . THR A 1 149 ? -9.969 4.383 24.328 1 93.81 149 THR A C 1
ATOM 1175 O O . THR A 1 149 ? -9.266 4.867 25.219 1 93.81 149 THR A O 1
ATOM 1178 N N . CYS A 1 150 ? -9.648 3.338 23.609 1 92.56 150 CYS A N 1
ATOM 1179 C CA . CYS A 1 150 ? -8.359 2.693 23.812 1 92.56 150 CYS A CA 1
ATOM 1180 C C . CYS A 1 150 ? -7.215 3.656 23.516 1 92.56 150 CYS A C 1
ATOM 1182 O O . CYS A 1 150 ? -6.211 3.68 24.234 1 92.56 150 CYS A O 1
ATOM 1184 N N . SER A 1 151 ? -7.371 4.414 22.469 1 94.88 151 SER A N 1
ATOM 1185 C CA . SER A 1 151 ? -6.355 5.383 22.078 1 94.88 151 SER A CA 1
ATOM 1186 C C . SER A 1 151 ? -6.105 6.402 23.172 1 94.88 151 SER A C 1
ATOM 1188 O O . SER A 1 151 ? -4.953 6.66 23.547 1 94.88 151 SER A O 1
ATOM 1190 N N . LEU A 1 152 ? -7.125 6.93 23.734 1 94.06 152 LEU A N 1
ATOM 1191 C CA . LEU A 1 152 ? -7.02 7.957 24.766 1 94.06 152 LEU A CA 1
ATOM 1192 C C . LEU A 1 152 ? -6.418 7.383 26.047 1 94.06 152 LEU A C 1
ATOM 1194 O O . LEU A 1 152 ? -5.602 8.031 26.688 1 94.06 152 LEU A O 1
ATOM 1198 N N . PHE A 1 153 ? -6.809 6.168 26.344 1 92.44 153 PHE A N 1
ATOM 1199 C CA . PHE A 1 153 ? -6.266 5.508 27.531 1 92.44 153 PHE A CA 1
ATOM 1200 C C . PHE A 1 153 ? -4.762 5.301 27.391 1 92.44 153 PHE A C 1
ATOM 1202 O O . PHE A 1 153 ? -4.004 5.613 28.312 1 92.44 153 PHE A O 1
ATOM 1209 N N . ARG A 1 154 ? -4.367 4.797 26.25 1 92.69 154 ARG A N 1
ATOM 1210 C CA . ARG A 1 154 ? -2.951 4.531 26.016 1 92.69 154 ARG A CA 1
ATOM 1211 C C . ARG A 1 154 ? -2.152 5.828 25.953 1 92.69 154 ARG A C 1
ATOM 1213 O O . ARG A 1 154 ? -0.989 5.863 26.359 1 92.69 154 ARG A O 1
ATOM 1220 N N . PHE A 1 155 ? -2.744 6.832 25.5 1 93.88 155 PHE A N 1
ATOM 1221 C CA . PHE A 1 155 ? -2.078 8.125 25.438 1 93.88 155 PHE A CA 1
ATOM 1222 C C . PHE A 1 155 ? -1.848 8.688 26.844 1 93.88 155 PHE A C 1
ATOM 1224 O O . PHE A 1 155 ? -0.79 9.25 27.125 1 93.88 155 PHE A O 1
ATOM 1231 N N . GLN A 1 156 ? -2.809 8.547 27.609 1 91.25 156 GLN A N 1
ATOM 1232 C CA . GLN A 1 156 ? -2.67 9.008 28.984 1 91.25 156 GLN A CA 1
ATOM 1233 C C . GLN A 1 156 ? -1.534 8.273 29.703 1 91.25 156 GLN A C 1
ATOM 1235 O O . GLN A 1 156 ? -0.777 8.883 30.453 1 91.25 156 GLN A O 1
ATOM 1240 N N . GLU A 1 157 ? -1.44 7.051 29.391 1 88.25 157 GLU A N 1
ATOM 1241 C CA . GLU A 1 157 ? -0.335 6.281 29.953 1 88.25 157 GLU A CA 1
ATOM 1242 C C . GLU A 1 157 ? 1.009 6.789 29.453 1 88.25 157 GLU A C 1
ATOM 1244 O O . GLU A 1 157 ? 1.977 6.871 30.203 1 88.25 157 GLU A O 1
ATOM 1249 N N . LEU A 1 158 ? 1.017 7.098 28.219 1 88.75 158 LEU A N 1
ATOM 1250 C CA . LEU A 1 158 ? 2.232 7.586 27.578 1 88.75 158 LEU A CA 1
ATOM 1251 C C . LEU A 1 158 ? 2.666 8.922 28.172 1 88.75 158 LEU A C 1
ATOM 1253 O O . LEU A 1 158 ? 3.83 9.094 28.547 1 88.75 158 LEU A O 1
ATOM 1257 N N . VAL A 1 159 ? 1.773 9.836 28.344 1 87.94 159 VAL A N 1
ATOM 1258 C CA . VAL A 1 159 ? 2.074 11.172 28.844 1 87.94 159 VAL A CA 1
ATOM 1259 C C . VAL A 1 159 ? 2.477 11.086 30.312 1 87.94 159 VAL A C 1
ATOM 1261 O O . VAL A 1 159 ? 3.387 11.789 30.766 1 87.94 159 VAL A O 1
ATOM 1264 N N . SER A 1 160 ? 1.783 10.188 31.047 1 84.19 160 SER A N 1
ATOM 1265 C CA . SER A 1 160 ? 2.117 10.008 32.469 1 84.19 160 SER A CA 1
ATOM 1266 C C . SER A 1 160 ? 3.523 9.438 32.625 1 84.19 160 SER A C 1
ATOM 1268 O O . SER A 1 160 ? 4.238 9.805 33.562 1 84.19 160 SER A O 1
ATOM 1270 N N . SER A 1 161 ? 3.869 8.586 31.734 1 81.75 161 SER A N 1
ATOM 1271 C CA . SER A 1 161 ? 5.207 8.008 31.781 1 81.75 161 SER A CA 1
ATOM 1272 C C . SER A 1 161 ? 6.273 9.039 31.438 1 81.75 161 SER A C 1
ATOM 1274 O O . SER A 1 161 ? 7.391 8.977 31.953 1 81.75 161 SER A O 1
ATOM 1276 N N . ALA A 1 162 ? 6.008 9.961 30.578 1 77.88 162 ALA A N 1
ATOM 1277 C CA . ALA A 1 162 ? 6.941 11 30.156 1 77.88 162 ALA A CA 1
ATOM 1278 C C . ALA A 1 162 ? 7.148 12.039 31.25 1 77.88 162 ALA A C 1
ATOM 1280 O O . ALA A 1 162 ? 8.18 12.703 31.297 1 77.88 162 ALA A O 1
ATOM 1281 N N . ALA A 1 163 ? 6.145 12.227 32.094 1 72.62 163 ALA A N 1
ATOM 1282 C CA . ALA A 1 163 ? 6.195 13.234 33.156 1 72.62 163 ALA A CA 1
ATOM 1283 C C . ALA A 1 163 ? 6.906 12.695 34.406 1 72.62 163 ALA A C 1
ATOM 1285 O O . ALA A 1 163 ? 7.219 13.453 35.312 1 72.62 163 ALA A O 1
ATOM 1286 N N . ARG A 1 164 ? 7.102 11.414 34.531 1 66.94 164 ARG A N 1
ATOM 1287 C CA . ARG A 1 164 ? 7.766 10.859 35.688 1 66.94 164 ARG A CA 1
ATOM 1288 C C . ARG A 1 164 ? 9.219 11.312 35.781 1 66.94 164 ARG A C 1
ATOM 1290 O O . ARG A 1 164 ? 9.938 11.273 34.781 1 66.94 164 ARG A O 1
ATOM 1297 N N . PRO A 1 165 ? 9.508 12.188 36.875 1 58.88 165 PRO A N 1
ATOM 1298 C CA . PRO A 1 165 ? 10.844 12.758 37.094 1 58.88 165 PRO A CA 1
ATOM 1299 C C . PRO A 1 165 ? 11.945 11.703 37 1 58.88 165 PRO A C 1
ATOM 1301 O O . PRO A 1 165 ? 13.125 12.047 36.938 1 58.88 165 PRO A O 1
ATOM 1304 N N . GLN A 1 166 ? 11.695 10.57 37.438 1 52.38 166 GLN A N 1
ATOM 1305 C CA . GLN A 1 166 ? 12.852 9.734 37.719 1 52.38 166 GLN A CA 1
ATOM 1306 C C . GLN A 1 166 ? 13.781 9.664 36.5 1 52.38 166 GLN A C 1
ATOM 1308 O O . GLN A 1 166 ? 14.961 10.008 36.625 1 52.38 166 GLN A O 1
ATOM 1313 N N . SER A 1 167 ? 13.875 8.508 35.875 1 49.34 167 SER A N 1
ATOM 1314 C CA . SER A 1 167 ? 14.875 8.039 34.906 1 49.34 167 SER A CA 1
ATOM 1315 C C . SER A 1 167 ? 14.883 8.898 33.656 1 49.34 167 SER A C 1
ATOM 1317 O O . SER A 1 167 ? 13.891 9.57 33.344 1 49.34 167 SER A O 1
ATOM 1319 N N . PRO A 1 168 ? 16.125 9.289 33.281 1 49.66 168 PRO A N 1
ATOM 1320 C CA . PRO A 1 168 ? 16.281 10.055 32.031 1 49.66 168 PRO A CA 1
ATOM 1321 C C . PRO A 1 168 ? 15.133 9.82 31.062 1 49.66 168 PRO A C 1
ATOM 1323 O O . PRO A 1 168 ? 14.828 8.672 30.719 1 49.66 168 PRO A O 1
ATOM 1326 N N . ILE A 1 169 ? 14.164 10.688 31.25 1 55.53 169 ILE A N 1
ATOM 1327 C CA . ILE A 1 169 ? 13.016 10.633 30.359 1 55.53 169 ILE A CA 1
ATOM 1328 C C . ILE A 1 169 ? 13.484 10.266 28.953 1 55.53 169 ILE A C 1
ATOM 1330 O O . ILE A 1 169 ? 14.336 10.945 28.375 1 55.53 169 ILE A O 1
ATOM 1334 N N . SER A 1 170 ? 13.211 9.039 28.469 1 65.94 170 SER A N 1
ATOM 1335 C CA . SER A 1 170 ? 13.648 8.539 27.172 1 65.94 170 SER A CA 1
ATOM 1336 C C . SER A 1 170 ? 13.125 9.406 26.031 1 65.94 170 SER A C 1
ATOM 1338 O O . SER A 1 170 ? 11.938 9.734 25.984 1 65.94 170 SER A O 1
ATOM 1340 N N . THR A 1 171 ? 13.969 10.281 25.484 1 69.94 171 THR A N 1
ATOM 1341 C CA . THR A 1 171 ? 13.719 11.047 24.266 1 69.94 171 THR A CA 1
ATOM 1342 C C . THR A 1 171 ? 12.711 10.32 23.375 1 69.94 171 THR A C 1
ATOM 1344 O O . THR A 1 171 ? 11.906 10.961 22.688 1 69.94 171 THR A O 1
ATOM 1347 N N . GLY A 1 172 ? 12.609 9.039 23.656 1 80 172 GLY A N 1
ATOM 1348 C CA . GLY A 1 172 ? 11.703 8.25 22.844 1 80 172 GLY A CA 1
ATOM 1349 C C . GLY A 1 172 ? 10.25 8.383 23.25 1 80 172 GLY A C 1
ATOM 1350 O O . GLY A 1 172 ? 9.367 8.531 22.406 1 80 172 GLY A O 1
ATOM 1351 N N . VAL A 1 173 ? 10.102 8.469 24.531 1 82.88 173 VAL A N 1
ATOM 1352 C CA . VAL A 1 173 ? 8.742 8.523 25.062 1 82.88 173 VAL A CA 1
ATOM 1353 C C . VAL A 1 173 ? 8.148 9.914 24.797 1 82.88 173 VAL A C 1
ATOM 1355 O O . VAL A 1 173 ? 6.969 10.039 24.453 1 82.88 173 VAL A O 1
ATOM 1358 N N . VAL A 1 174 ? 8.945 10.953 24.969 1 86.88 174 VAL A N 1
ATOM 1359 C CA . VAL A 1 174 ? 8.469 12.32 24.75 1 86.88 174 VAL A CA 1
ATOM 1360 C C . VAL A 1 174 ? 8.172 12.523 23.266 1 86.88 174 VAL A C 1
ATOM 1362 O O . VAL A 1 174 ? 7.168 13.148 22.906 1 86.88 174 VAL A O 1
ATOM 1365 N N . GLY A 1 175 ? 9.039 12.016 22.453 1 90.44 175 GLY A N 1
ATOM 1366 C CA . GLY A 1 175 ? 8.781 12.07 21.016 1 90.44 175 GLY A CA 1
ATOM 1367 C C . GLY A 1 175 ? 7.496 11.367 20.609 1 90.44 175 GLY A C 1
ATOM 1368 O O . GLY A 1 175 ? 6.75 11.867 19.766 1 90.44 175 GLY A O 1
ATOM 1369 N N . GLU A 1 176 ? 7.281 10.25 21.266 1 92.56 176 GLU A N 1
ATOM 1370 C CA . GLU A 1 176 ? 6.055 9.508 21 1 92.56 176 GLU A CA 1
ATOM 1371 C C . GLU A 1 176 ? 4.824 10.297 21.438 1 92.56 176 GLU A C 1
ATOM 1373 O O . GLU A 1 176 ? 3.771 10.211 20.797 1 92.56 176 GLU A O 1
ATOM 1378 N N . SER A 1 177 ? 4.973 11.062 22.5 1 93.5 177 SER A N 1
ATOM 1379 C CA . SER A 1 177 ? 3.865 11.883 22.984 1 93.5 177 SER A CA 1
ATOM 1380 C C . SER A 1 177 ? 3.508 12.969 21.984 1 93.5 177 SER A C 1
ATOM 1382 O O . SER A 1 177 ? 2.334 13.305 21.812 1 93.5 177 SER A O 1
ATOM 1384 N N . VAL A 1 178 ? 4.5 13.5 21.312 1 94.75 178 VAL A N 1
ATOM 1385 C CA . VAL A 1 178 ? 4.254 14.5 20.281 1 94.75 178 VAL A CA 1
ATOM 1386 C C . VAL A 1 178 ? 3.482 13.875 19.125 1 94.75 178 VAL A C 1
ATOM 1388 O O . VAL A 1 178 ? 2.447 14.398 18.703 1 94.75 178 VAL A O 1
ATOM 1391 N N . ILE A 1 179 ? 3.941 12.703 18.672 1 96.19 179 ILE A N 1
ATOM 1392 C CA . ILE A 1 179 ? 3.354 12.016 17.531 1 96.19 179 ILE A CA 1
ATOM 1393 C C . ILE A 1 179 ? 1.9 11.656 17.828 1 96.19 179 ILE A C 1
ATOM 1395 O O . ILE A 1 179 ? 0.997 11.992 17.062 1 96.19 179 ILE A O 1
ATOM 1399 N N . CYS A 1 180 ? 1.677 11.109 18.969 1 96.56 180 CYS A N 1
ATOM 1400 C CA . CYS A 1 180 ? 0.35 10.625 19.328 1 96.56 180 CYS A CA 1
ATOM 1401 C C . CYS A 1 180 ? -0.584 11.789 19.641 1 96.56 180 CYS A C 1
ATOM 1403 O O . CYS A 1 180 ? -1.772 11.742 19.312 1 96.56 180 CYS A O 1
ATOM 1405 N N . GLY A 1 181 ? -0.026 12.797 20.297 1 96.38 181 GLY A N 1
ATOM 1406 C CA . GLY A 1 181 ? -0.842 13.969 20.578 1 96.38 181 GLY A CA 1
ATOM 1407 C C . GLY A 1 181 ? -1.406 14.617 19.328 1 96.38 181 GLY A C 1
ATOM 1408 O O . GLY A 1 181 ? -2.59 14.953 19.281 1 96.38 181 GLY A O 1
ATOM 1409 N N . VAL A 1 182 ? -0.615 14.719 18.328 1 96.69 182 VAL A N 1
ATOM 1410 C CA . VAL A 1 182 ? -1.05 15.32 17.078 1 96.69 182 VAL A CA 1
ATOM 1411 C C . VAL A 1 182 ? -2.061 14.398 16.391 1 96.69 182 VAL A C 1
ATOM 1413 O O . VAL A 1 182 ? -3.062 14.867 15.844 1 96.69 182 VAL A O 1
ATOM 1416 N N . GLN A 1 183 ? -1.798 13.133 16.438 1 96.88 183 GLN A N 1
ATOM 1417 C CA . GLN A 1 183 ? -2.693 12.188 15.781 1 96.88 183 GLN A CA 1
ATOM 1418 C C . GLN A 1 183 ? -4.078 12.203 16.422 1 96.88 183 GLN A C 1
ATOM 1420 O O . GLN A 1 183 ? -5.094 12.125 15.734 1 96.88 183 GLN A O 1
ATOM 1425 N N . ILE A 1 184 ? -4.098 12.273 17.703 1 96.75 184 ILE A N 1
ATOM 1426 C CA . ILE A 1 184 ? -5.371 12.32 18.406 1 96.75 184 ILE A CA 1
ATOM 1427 C C . ILE A 1 184 ? -6.09 13.633 18.094 1 96.75 184 ILE A C 1
ATOM 1429 O O . ILE A 1 184 ? -7.316 13.656 17.969 1 96.75 184 ILE A O 1
ATOM 1433 N N . ALA A 1 185 ? -5.289 14.68 18.047 1 94.44 185 ALA A N 1
ATOM 1434 C CA . ALA A 1 185 ? -5.887 15.961 17.672 1 94.44 185 ALA A CA 1
ATOM 1435 C C . ALA A 1 185 ? -6.574 15.867 16.312 1 94.44 185 ALA A C 1
ATOM 1437 O O . ALA A 1 185 ? -7.656 16.422 16.125 1 94.44 185 ALA A O 1
ATOM 1438 N N . MET A 1 186 ? -5.977 15.172 15.414 1 93.31 186 MET A N 1
ATOM 1439 C CA . MET A 1 186 ? -6.555 14.992 14.086 1 93.31 186 MET A CA 1
ATOM 1440 C C . MET A 1 186 ? -7.836 14.164 14.156 1 93.31 186 MET A C 1
ATOM 1442 O O . MET A 1 186 ? -8.812 14.461 13.469 1 93.31 186 MET A O 1
ATOM 1446 N N . LEU A 1 187 ? -7.789 13.148 14.961 1 94.75 187 LEU A N 1
ATOM 1447 C CA . LEU A 1 187 ? -8.977 12.32 15.156 1 94.75 187 LEU A CA 1
ATOM 1448 C C . LEU A 1 187 ? -10.133 13.156 15.703 1 94.75 187 LEU A C 1
ATOM 1450 O O . LEU A 1 187 ? -11.266 13.047 15.234 1 94.75 187 LEU A O 1
ATOM 1454 N N . GLU A 1 188 ? -9.828 14.008 16.641 1 91.31 188 GLU A N 1
ATOM 1455 C CA . GLU A 1 188 ? -10.844 14.867 17.234 1 91.31 188 GLU A CA 1
ATOM 1456 C C . GLU A 1 188 ? -11.375 15.875 16.219 1 91.31 188 GLU A C 1
ATOM 1458 O O . GLU A 1 188 ? -12.562 16.188 16.219 1 91.31 188 GLU A O 1
ATOM 1463 N N . ALA A 1 189 ? -10.508 16.344 15.422 1 87.88 189 ALA A N 1
ATOM 1464 C CA . ALA A 1 189 ? -10.906 17.328 14.422 1 87.88 189 ALA A CA 1
ATOM 1465 C C . ALA A 1 189 ? -11.875 16.719 13.406 1 87.88 189 ALA A C 1
ATOM 1467 O O . ALA A 1 189 ? -12.875 17.344 13.039 1 87.88 189 ALA A O 1
ATOM 1468 N N . VAL A 1 190 ? -11.602 15.523 12.938 1 85.81 190 VAL A N 1
ATOM 1469 C CA . VAL A 1 190 ? -12.453 14.891 11.945 1 85.81 190 VAL A CA 1
ATOM 1470 C C . VAL A 1 190 ? -13.805 14.539 12.57 1 85.81 190 VAL A C 1
ATOM 1472 O O . VAL A 1 190 ? -14.828 14.531 11.883 1 85.81 190 VAL A O 1
ATOM 1475 N N . SER A 1 191 ? -13.758 14.367 13.883 1 83.25 191 SER A N 1
ATOM 1476 C CA . SER A 1 191 ? -14.984 14.086 14.617 1 83.25 191 SER A CA 1
ATOM 1477 C C . SER A 1 191 ? -15.711 15.375 14.984 1 83.25 191 SER A C 1
ATOM 1479 O O . SER A 1 191 ? -16.672 15.352 15.766 1 83.25 191 SER A O 1
ATOM 1481 N N . LYS A 1 192 ? -15.195 16.5 14.602 1 80.5 192 LYS A N 1
ATOM 1482 C CA . LYS A 1 192 ? -15.797 17.812 14.797 1 80.5 192 LYS A CA 1
ATOM 1483 C C . LYS A 1 192 ? -15.75 18.234 16.266 1 80.5 192 LYS A C 1
ATOM 1485 O O . LYS A 1 192 ? -16.641 18.938 16.75 1 80.5 192 LYS A O 1
ATOM 1490 N N . ASN A 1 193 ? -14.844 17.625 16.953 1 84.31 193 ASN A N 1
ATOM 1491 C CA . ASN A 1 193 ? -14.539 18.078 18.297 1 84.31 193 ASN A CA 1
ATOM 1492 C C . ASN A 1 193 ? -13.305 18.969 18.328 1 84.31 193 ASN A C 1
ATOM 1494 O O . ASN A 1 193 ? -12.25 18.578 18.828 1 84.31 193 ASN A O 1
ATOM 1498 N N . MET A 1 194 ? -13.484 20.203 18 1 83.44 194 MET A N 1
ATOM 1499 C CA . MET A 1 194 ? -12.352 21.094 17.766 1 83.44 194 MET A CA 1
ATOM 1500 C C . MET A 1 194 ? -11.719 21.531 19.078 1 83.44 194 MET A C 1
ATOM 1502 O O . MET A 1 194 ? -10.5 21.703 19.156 1 83.44 194 MET A O 1
ATOM 1506 N N . GLN A 1 195 ? -12.516 21.734 20.094 1 82.31 195 GLN A N 1
ATOM 1507 C CA . GLN A 1 195 ? -11.961 22.125 21.391 1 82.31 195 GLN A CA 1
ATOM 1508 C C . GLN A 1 195 ? -10.992 21.062 21.906 1 82.31 195 GLN A C 1
ATOM 1510 O O . GLN A 1 195 ? -9.891 21.391 22.359 1 82.31 195 GLN A O 1
ATOM 1515 N N . SER A 1 196 ? -11.516 19.844 21.797 1 86.88 196 SER A N 1
ATOM 1516 C CA . SER A 1 196 ? -10.664 18.75 22.219 1 86.88 196 SER A CA 1
ATOM 1517 C C . SER A 1 196 ? -9.422 18.641 21.328 1 86.88 196 SER A C 1
ATOM 1519 O O . SER A 1 196 ? -8.336 18.328 21.812 1 86.88 196 SER A O 1
ATOM 1521 N N . SER A 1 197 ? -9.586 18.859 20.062 1 91.12 197 SER A N 1
ATOM 1522 C CA . SER A 1 197 ? -8.477 18.812 19.109 1 91.12 197 SER A CA 1
ATOM 1523 C C . SER A 1 197 ? -7.375 19.797 19.484 1 91.12 197 SER A C 1
ATOM 1525 O O . SER A 1 197 ? -6.207 19.422 19.562 1 91.12 197 SER A O 1
ATOM 1527 N N . TYR A 1 198 ? -7.703 21 19.859 1 87.5 198 TYR A N 1
ATOM 1528 C CA . TYR A 1 198 ? -6.723 22.031 20.156 1 87.5 198 TYR A CA 1
ATOM 1529 C C . TYR A 1 198 ? -6.055 21.781 21.5 1 87.5 198 TYR A C 1
ATOM 1531 O O . TYR A 1 198 ? -4.879 22.094 21.688 1 87.5 198 TYR A O 1
ATOM 1539 N N . LEU A 1 199 ? -6.828 21.141 22.406 1 88.88 199 LEU A N 1
ATOM 1540 C CA . LEU A 1 199 ? -6.227 20.781 23.688 1 88.88 199 LEU A CA 1
ATOM 1541 C C . LEU A 1 199 ? -5.102 19.766 23.484 1 88.88 199 LEU A C 1
ATOM 1543 O O . LEU A 1 199 ? -4.043 19.891 24.109 1 88.88 199 LEU A O 1
ATOM 1547 N N . HIS A 1 200 ? -5.383 18.844 22.625 1 93.06 200 HIS A N 1
ATOM 1548 C CA . HIS A 1 200 ? -4.359 17.844 22.328 1 93.06 200 HIS A CA 1
ATOM 1549 C C . HIS A 1 200 ? -3.18 18.469 21.594 1 93.06 200 HIS A C 1
ATOM 1551 O O . HIS A 1 200 ? -2.029 18.094 21.812 1 93.06 200 HIS A O 1
ATOM 1557 N N . LEU A 1 201 ? -3.436 19.406 20.703 1 93.38 201 LEU A N 1
ATOM 1558 C CA . LEU A 1 201 ? -2.357 20.109 20.016 1 93.38 201 LEU A CA 1
ATOM 1559 C C . LEU A 1 201 ? -1.484 20.875 20.984 1 93.38 201 LEU A C 1
ATOM 1561 O O . LEU A 1 201 ? -0.256 20.859 20.875 1 93.38 201 LEU A O 1
ATOM 1565 N N . SER A 1 202 ? -2.131 21.5 21.875 1 90.81 202 SER A N 1
ATOM 1566 C CA . SER A 1 202 ? -1.402 22.266 22.875 1 90.81 202 SER A CA 1
ATOM 1567 C C . SER A 1 202 ? -0.532 21.375 23.734 1 90.81 202 SER A C 1
ATOM 1569 O O . SER A 1 202 ? 0.607 21.719 24.062 1 90.81 202 SER A O 1
ATOM 1571 N N . SER A 1 203 ? -1.137 20.266 24.109 1 91.56 203 SER A N 1
ATOM 1572 C CA . SER A 1 203 ? -0.376 19.297 24.891 1 91.56 203 SER A CA 1
ATOM 1573 C C . SER A 1 203 ? 0.84 18.797 24.109 1 91.56 203 SER A C 1
ATOM 1575 O O . SER A 1 203 ? 1.927 18.656 24.672 1 91.56 203 SER A O 1
ATOM 1577 N N . ALA A 1 204 ? 0.666 18.516 22.859 1 95.12 204 ALA A N 1
ATOM 1578 C CA . ALA A 1 204 ? 1.762 18.062 22 1 95.12 204 ALA A CA 1
ATOM 1579 C C . ALA A 1 204 ? 2.836 19.141 21.875 1 95.12 204 ALA A C 1
ATOM 1581 O O . ALA A 1 204 ? 4.027 18.828 21.812 1 95.12 204 ALA A O 1
ATOM 1582 N N . ALA A 1 205 ? 2.439 20.391 21.812 1 95.69 205 ALA A N 1
ATOM 1583 C CA . ALA A 1 205 ? 3.377 21.5 21.703 1 95.69 205 ALA A CA 1
ATOM 1584 C C . ALA A 1 205 ? 4.281 21.578 22.938 1 95.69 205 ALA A C 1
ATOM 1586 O O . ALA A 1 205 ? 5.484 21.812 22.812 1 95.69 205 ALA A O 1
ATOM 1587 N N . LEU A 1 206 ? 3.703 21.328 24.047 1 92.19 206 LEU A N 1
ATOM 1588 C CA . LEU A 1 206 ? 4.48 21.344 25.281 1 92.19 206 LEU A CA 1
ATOM 1589 C C . LEU A 1 206 ? 5.457 20.172 25.328 1 92.19 206 LEU A C 1
ATOM 1591 O O . LEU A 1 206 ? 6.594 20.312 25.781 1 92.19 206 LEU A O 1
ATOM 1595 N N . SER A 1 207 ? 4.988 19.031 24.859 1 91.88 207 SER A N 1
ATOM 1596 C CA . SER A 1 207 ? 5.875 17.875 24.781 1 91.88 207 SER A CA 1
ATOM 1597 C C . SER A 1 207 ? 7.043 18.141 23.828 1 91.88 207 SER A C 1
ATOM 1599 O O . SER A 1 207 ? 8.172 17.719 24.094 1 91.88 207 SER A O 1
ATOM 1601 N N . LEU A 1 208 ? 6.742 18.812 22.719 1 93.88 208 LEU A N 1
ATOM 1602 C CA . LEU A 1 208 ? 7.805 19.156 21.781 1 93.88 208 LEU A CA 1
ATOM 1603 C C . LEU A 1 208 ? 8.836 20.078 22.422 1 93.88 208 LEU A C 1
ATOM 1605 O O . LEU A 1 208 ? 10.039 19.891 22.234 1 93.88 208 LEU A O 1
ATOM 1609 N N . ALA A 1 209 ? 8.344 21.062 23.172 1 91.94 209 ALA A N 1
ATOM 1610 C CA . ALA A 1 209 ? 9.242 21.969 23.875 1 91.94 209 ALA A CA 1
ATOM 1611 C C . ALA A 1 209 ? 10.125 21.203 24.859 1 91.94 209 ALA A C 1
ATOM 1613 O O . ALA A 1 209 ? 11.328 21.453 24.953 1 91.94 209 ALA A O 1
ATOM 1614 N N . GLN A 1 210 ? 9.5 20.281 25.547 1 87.31 210 GLN A N 1
ATOM 1615 C CA . GLN A 1 210 ? 10.227 19.469 26.516 1 87.31 210 GLN A CA 1
ATOM 1616 C C . GLN A 1 210 ? 11.289 18.609 25.812 1 87.31 210 GLN A C 1
ATOM 1618 O O . GLN A 1 210 ? 12.398 18.453 26.328 1 87.31 210 GLN A O 1
ATOM 1623 N N . LEU A 1 211 ? 10.898 18.062 24.672 1 87.5 211 LEU A N 1
ATOM 1624 C CA . LEU A 1 211 ? 11.812 17.234 23.906 1 87.5 211 LEU A CA 1
ATOM 1625 C C . LEU A 1 211 ? 13.055 18.016 23.5 1 87.5 211 LEU A C 1
ATOM 1627 O O . LEU A 1 211 ? 14.18 17.516 23.609 1 87.5 211 LEU A O 1
ATOM 1631 N N . LEU A 1 212 ? 12.883 19.219 23.062 1 86.94 212 LEU A N 1
ATOM 1632 C CA . LEU A 1 212 ? 13.992 20.047 22.594 1 86.94 212 LEU A CA 1
ATOM 1633 C C . LEU A 1 212 ? 14.852 20.516 23.766 1 86.94 212 LEU A C 1
ATOM 1635 O O . LEU A 1 212 ? 16.078 20.609 23.641 1 86.94 212 LEU A O 1
ATOM 1639 N N . ASP A 1 213 ? 14.25 20.781 24.859 1 83.69 213 ASP A N 1
ATOM 1640 C CA . ASP A 1 213 ? 14.992 21.172 26.047 1 83.69 213 ASP A CA 1
ATOM 1641 C C . ASP A 1 213 ? 15.859 20.016 26.562 1 83.69 213 ASP A C 1
ATOM 1643 O O . ASP A 1 213 ? 17 20.219 26.969 1 83.69 213 ASP A O 1
ATOM 1647 N N . ASN A 1 214 ? 15.25 18.812 26.469 1 77 214 ASN A N 1
ATOM 1648 C CA . ASN A 1 214 ? 15.984 17.625 26.906 1 77 214 ASN A CA 1
ATOM 1649 C C . ASN A 1 214 ? 17.188 17.344 26 1 77 214 ASN A C 1
ATOM 1651 O O . ASN A 1 214 ? 18.25 16.938 26.469 1 77 214 ASN A O 1
ATOM 1655 N N . THR A 1 215 ? 16.984 17.5 24.75 1 75.88 215 THR A N 1
ATOM 1656 C CA . THR A 1 215 ? 18.047 17.234 23.797 1 75.88 215 THR A CA 1
ATOM 1657 C C . THR A 1 215 ? 19.156 18.281 23.906 1 75.88 215 THR A C 1
ATOM 1659 O O . THR A 1 215 ? 20.344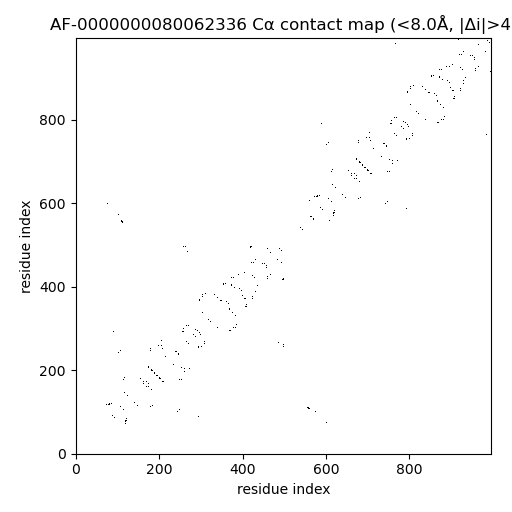 17.953 23.781 1 75.88 215 THR A O 1
ATOM 1662 N N . ALA A 1 216 ? 18.844 19.516 24.141 1 72.06 216 ALA A N 1
ATOM 1663 C CA . ALA A 1 216 ? 19.828 20.578 24.344 1 72.06 216 ALA A CA 1
ATOM 1664 C C . ALA A 1 216 ? 20.641 20.359 25.609 1 72.06 216 ALA A C 1
ATOM 1666 O O . ALA A 1 216 ? 21.844 20.625 25.641 1 72.06 216 ALA A O 1
ATOM 1667 N N . ALA A 1 217 ? 20.031 19.844 26.609 1 68.56 217 ALA A N 1
ATOM 1668 C CA . ALA A 1 217 ? 20.719 19.578 27.859 1 68.56 217 ALA A CA 1
ATOM 1669 C C . ALA A 1 217 ? 21.734 18.438 27.719 1 68.56 217 ALA A C 1
ATOM 1671 O O . ALA A 1 217 ? 22.812 18.484 28.297 1 68.56 217 ALA A O 1
ATOM 1672 N N . LEU A 1 218 ? 21.375 17.422 26.891 1 63.16 218 LEU A N 1
ATOM 1673 C CA . LEU A 1 218 ? 22.266 16.297 26.672 1 63.16 218 LEU A CA 1
ATOM 1674 C C . LEU A 1 218 ? 23.484 16.719 25.875 1 63.16 218 LEU A C 1
ATOM 1676 O O . LEU A 1 218 ? 24.594 16.25 26.125 1 63.16 218 LEU A O 1
ATOM 1680 N N . ASP A 1 219 ? 23.281 17.547 24.891 1 60.75 219 ASP A N 1
ATOM 1681 C CA . ASP A 1 219 ? 24.391 18.047 24.078 1 60.75 219 ASP A CA 1
ATOM 1682 C C . ASP A 1 219 ? 25.328 18.906 24.906 1 60.75 219 ASP A C 1
ATOM 1684 O O . ASP A 1 219 ? 26.547 18.891 24.703 1 60.75 219 ASP A O 1
ATOM 1688 N N . SER A 1 220 ? 24.719 19.734 25.781 1 56.03 220 SER A N 1
ATOM 1689 C CA . SER A 1 220 ? 25.531 20.594 26.625 1 56.03 220 SER A CA 1
ATOM 1690 C C . SER A 1 220 ? 26.406 19.766 27.562 1 56.03 220 SER A C 1
ATOM 1692 O O . SER A 1 220 ? 27.531 20.172 27.906 1 56.03 220 SER A O 1
ATOM 1694 N N . ASN A 1 221 ? 25.859 18.625 27.938 1 52.25 221 ASN A N 1
ATOM 1695 C CA . ASN A 1 221 ? 26.656 17.766 28.828 1 52.25 221 ASN A CA 1
ATOM 1696 C C . ASN A 1 221 ? 27.734 17.016 28.047 1 52.25 221 ASN A C 1
ATOM 1698 O O . ASN A 1 221 ? 28.703 16.547 28.625 1 52.25 221 ASN A O 1
ATOM 1702 N N . SER A 1 222 ? 27.422 16.766 26.672 1 45.78 222 SER A N 1
ATOM 1703 C CA . SER A 1 222 ? 28.484 16.188 25.828 1 45.78 222 SER A CA 1
ATOM 1704 C C . SER A 1 222 ? 29.406 17.281 25.297 1 45.78 222 SER A C 1
ATOM 1706 O O . SER A 1 222 ? 30 17.125 24.234 1 45.78 222 SER A O 1
ATOM 1708 N N . VAL A 1 223 ? 29.406 18.609 25.719 1 41.94 223 VAL A N 1
ATOM 1709 C CA . VAL A 1 223 ? 30.344 19.672 25.375 1 41.94 223 VAL A CA 1
ATOM 1710 C C . VAL A 1 223 ? 31.781 19.219 25.641 1 41.94 223 VAL A C 1
ATOM 1712 O O . VAL A 1 223 ? 32.219 19.156 26.781 1 41.94 223 VAL A O 1
ATOM 1715 N N . SER A 1 224 ? 32.406 18.312 24.969 1 36.5 224 SER A N 1
ATOM 1716 C CA . SER A 1 224 ? 33.781 18.672 24.641 1 36.5 224 SER A CA 1
ATOM 1717 C C . SER A 1 224 ? 33.875 20.047 24.016 1 36.5 224 SER A C 1
ATOM 1719 O O . SER A 1 224 ? 32.875 20.594 23.547 1 36.5 224 SER A O 1
ATOM 1721 N N . THR A 1 225 ? 35.312 20.641 23.453 1 34.69 225 THR A N 1
ATOM 1722 C CA . THR A 1 225 ? 36.062 21.828 23.078 1 34.69 225 THR A CA 1
ATOM 1723 C C . THR A 1 225 ? 35.406 22.547 21.906 1 34.69 225 THR A C 1
ATOM 1725 O O . THR A 1 225 ? 35.781 23.656 21.547 1 34.69 225 THR A O 1
ATOM 1728 N N . ASN A 1 226 ? 35.125 21.984 20.703 1 35.41 226 ASN A N 1
ATOM 1729 C CA . ASN A 1 226 ? 35.156 22.797 19.484 1 35.41 226 ASN A CA 1
ATOM 1730 C C . ASN A 1 226 ? 34 23.797 19.422 1 35.41 226 ASN A C 1
ATOM 1732 O O . ASN A 1 226 ? 32.906 23.484 19.828 1 35.41 226 ASN A O 1
ATOM 1736 N N . THR A 1 227 ? 34.188 25.188 19.188 1 33.22 227 THR A N 1
ATOM 1737 C CA . THR A 1 227 ? 33.625 26.531 19.109 1 33.22 227 THR A CA 1
ATOM 1738 C C . THR A 1 227 ? 32.344 26.531 18.25 1 33.22 227 THR A C 1
ATOM 1740 O O . THR A 1 227 ? 31.828 27.594 17.938 1 33.22 227 THR A O 1
ATOM 1743 N N . ALA A 1 228 ? 32.25 25.625 17.219 1 40.75 228 ALA A N 1
ATOM 1744 C CA . ALA A 1 228 ? 31.188 26 16.281 1 40.75 228 ALA A CA 1
ATOM 1745 C C . ALA A 1 228 ? 29.859 26.188 17.016 1 40.75 228 ALA A C 1
ATOM 1747 O O . ALA A 1 228 ? 29.531 25.438 17.938 1 40.75 228 ALA A O 1
ATOM 1748 N N . PRO A 1 229 ? 29.266 27.375 16.922 1 37.84 229 PRO A N 1
ATOM 1749 C CA . PRO A 1 229 ? 27.984 27.688 17.547 1 37.84 229 PRO A CA 1
ATOM 1750 C C . PRO A 1 229 ? 27.047 26.484 17.594 1 37.84 229 PRO A C 1
ATOM 1752 O O . PRO A 1 229 ? 26.578 26.016 16.562 1 37.84 229 PRO A O 1
ATOM 1755 N N . GLN A 1 230 ? 27.078 25.422 18.328 1 38.62 230 GLN A N 1
ATOM 1756 C CA . GLN A 1 230 ? 26.734 24.047 18.688 1 38.62 230 GLN A CA 1
ATOM 1757 C C . GLN A 1 230 ? 25.219 23.891 18.828 1 38.62 230 GLN A C 1
ATOM 1759 O O . GLN A 1 230 ? 24.688 22.781 18.797 1 38.62 230 GLN A O 1
ATOM 1764 N N . SER A 1 231 ? 24.453 24.891 19.25 1 39.31 231 SER A N 1
ATOM 1765 C CA . SER A 1 231 ? 23.094 24.719 19.75 1 39.31 231 SER A CA 1
ATOM 1766 C C . SER A 1 231 ? 22.141 24.344 18.609 1 39.31 231 SER A C 1
ATOM 1768 O O . SER A 1 231 ? 21.172 23.609 18.828 1 39.31 231 SER A O 1
ATOM 1770 N N . SER A 1 232 ? 22.203 25.031 17.453 1 44.19 232 SER A N 1
ATOM 1771 C CA . SER A 1 232 ? 21.234 24.969 16.359 1 44.19 232 SER A CA 1
ATOM 1772 C C . SER A 1 232 ? 21.234 23.594 15.711 1 44.19 232 SER A C 1
ATOM 1774 O O . SER A 1 232 ? 20.188 23.078 15.336 1 44.19 232 SER A O 1
ATOM 1776 N N . ILE A 1 233 ? 22.453 23.047 15.477 1 43.72 233 ILE A N 1
ATOM 1777 C CA . ILE A 1 233 ? 22.719 21.875 14.641 1 43.72 233 ILE A CA 1
ATOM 1778 C C . ILE A 1 233 ? 22.125 20.641 15.305 1 43.72 233 ILE A C 1
ATOM 1780 O O . ILE A 1 233 ? 21.547 19.781 14.633 1 43.72 233 ILE A O 1
ATOM 1784 N N . LEU A 1 234 ? 22.297 20.641 16.625 1 46.88 234 LEU A N 1
ATOM 1785 C CA . LEU A 1 234 ? 21.984 19.406 17.344 1 46.88 234 LEU A CA 1
ATOM 1786 C C . LEU A 1 234 ? 20.484 19.219 17.484 1 46.88 234 LEU A C 1
ATOM 1788 O O . LEU A 1 234 ? 19.969 18.094 17.406 1 46.88 234 LEU A O 1
ATOM 1792 N N . THR A 1 235 ? 19.781 20.469 17.656 1 54.03 235 THR A N 1
ATOM 1793 C CA . THR A 1 235 ? 18.359 20.391 18.016 1 54.03 235 THR A CA 1
ATOM 1794 C C . THR A 1 235 ? 17.531 19.891 16.828 1 54.03 235 THR A C 1
ATOM 1796 O O . THR A 1 235 ? 16.641 19.062 17 1 54.03 235 THR A O 1
ATOM 1799 N N . THR A 1 236 ? 18.047 20.328 15.609 1 61.69 236 THR A N 1
ATOM 1800 C CA . THR A 1 236 ? 17.219 19.906 14.477 1 61.69 236 THR A CA 1
ATOM 1801 C C . THR A 1 236 ? 17.812 18.672 13.812 1 61.69 236 THR A C 1
ATOM 1803 O O . THR A 1 236 ? 17.219 18.109 12.883 1 61.69 236 THR A O 1
ATOM 1806 N N . GLY A 1 237 ? 18.984 18.281 14.383 1 64.44 237 GLY A N 1
ATOM 1807 C CA . GLY A 1 237 ? 19.594 17.078 13.844 1 64.44 237 GLY A CA 1
ATOM 1808 C C . GLY A 1 237 ? 18.719 15.852 13.945 1 64.44 237 GLY A C 1
ATOM 1809 O O . GLY A 1 237 ? 18.75 14.984 13.078 1 64.44 237 GLY A O 1
ATOM 1810 N N . LEU A 1 238 ? 17.906 15.977 15.016 1 68.69 238 LEU A N 1
ATOM 1811 C CA . LEU A 1 238 ? 16.984 14.875 15.25 1 68.69 238 LEU A CA 1
ATOM 1812 C C . LEU A 1 238 ? 16.031 14.703 14.07 1 68.69 238 LEU A C 1
ATOM 1814 O O . LEU A 1 238 ? 15.68 13.578 13.703 1 68.69 238 LEU A O 1
ATOM 1818 N N . PHE A 1 239 ? 15.812 15.797 13.438 1 71.88 239 PHE A N 1
ATOM 1819 C CA . PHE A 1 239 ? 14.781 15.773 12.406 1 71.88 239 PHE A CA 1
ATOM 1820 C C . PHE A 1 239 ? 15.375 15.398 11.055 1 71.88 239 PHE A C 1
ATOM 1822 O O . PHE A 1 239 ? 14.648 15.109 10.109 1 71.88 239 PHE A O 1
ATOM 1829 N N . HIS A 1 240 ? 16.703 15.305 10.984 1 69.62 240 HIS A N 1
ATOM 1830 C CA . HIS A 1 240 ? 17.344 14.961 9.719 1 69.62 240 HIS A CA 1
ATOM 1831 C C . HIS A 1 240 ? 17.828 13.516 9.727 1 69.62 240 HIS A C 1
ATOM 1833 O O . HIS A 1 240 ? 18.297 13.016 8.695 1 69.62 240 HIS A O 1
ATOM 1839 N N . ALA A 1 241 ? 17.641 12.953 10.922 1 71.44 241 ALA A N 1
ATOM 1840 C CA . ALA A 1 241 ? 18.078 11.562 11.023 1 71.44 241 ALA A CA 1
ATOM 1841 C C . ALA A 1 241 ? 17.266 10.656 10.102 1 71.44 241 ALA A C 1
ATOM 1843 O O . ALA A 1 241 ? 16.094 10.938 9.82 1 71.44 241 ALA A O 1
ATOM 1844 N N . GLY A 1 242 ? 17.922 9.711 9.633 1 77.56 242 GLY A N 1
ATOM 1845 C CA . GLY A 1 242 ? 17.312 8.836 8.641 1 77.56 242 GLY A CA 1
ATOM 1846 C C . GLY A 1 242 ? 16.453 7.75 9.25 1 77.56 242 GLY A C 1
ATOM 1847 O O . GLY A 1 242 ? 15.75 7.027 8.531 1 77.56 242 GLY A O 1
ATOM 1848 N N . SER A 1 243 ? 16.391 7.773 10.578 1 83.75 243 SER A N 1
ATOM 1849 C CA . SER A 1 243 ? 15.609 6.727 11.219 1 83.75 243 SER A CA 1
ATOM 1850 C C . SER A 1 243 ? 14.117 6.949 11 1 83.75 243 SER A C 1
ATOM 1852 O O . SER A 1 243 ? 13.664 8.086 10.836 1 83.75 243 SER A O 1
ATOM 1854 N N . MET A 1 244 ? 13.352 5.867 10.961 1 86.56 244 MET A N 1
ATOM 1855 C CA . MET A 1 244 ? 11.906 5.934 10.742 1 86.56 244 MET A CA 1
ATOM 1856 C C . MET A 1 244 ? 11.219 6.672 11.883 1 86.56 244 MET A C 1
ATOM 1858 O O . MET A 1 244 ? 10.242 7.391 11.664 1 86.56 244 MET A O 1
ATOM 1862 N N . GLU A 1 245 ? 11.758 6.535 13.039 1 83.19 245 GLU A N 1
ATOM 1863 C CA . GLU A 1 245 ? 11.188 7.223 14.195 1 83.19 245 GLU A CA 1
ATOM 1864 C C . GLU A 1 245 ? 11.328 8.734 14.062 1 83.19 245 GLU A C 1
ATOM 1866 O O . GLU A 1 245 ? 10.398 9.477 14.391 1 83.19 245 GLU A O 1
ATOM 1871 N N . TYR A 1 246 ? 12.422 9.109 13.594 1 87.44 246 TYR A N 1
ATOM 1872 C CA . TYR A 1 246 ? 12.656 10.547 13.461 1 87.44 246 TYR A CA 1
ATOM 1873 C C . TYR A 1 246 ? 11.906 11.117 12.266 1 87.44 246 TYR A C 1
ATOM 1875 O O . TYR A 1 246 ? 11.477 12.273 12.281 1 87.44 246 TYR A O 1
ATOM 1883 N N . LYS A 1 247 ? 11.734 10.297 11.266 1 90.06 247 LYS A N 1
ATOM 1884 C CA . LYS A 1 247 ? 10.891 10.734 10.156 1 90.06 247 LYS A CA 1
ATOM 1885 C C . LYS A 1 247 ? 9.461 11 10.633 1 90.06 247 LYS A C 1
ATOM 1887 O O . LYS A 1 247 ? 8.836 11.977 10.219 1 90.06 247 LYS A O 1
ATOM 1892 N N . ALA A 1 248 ? 9.023 10.109 11.5 1 92.81 248 ALA A N 1
ATOM 1893 C CA . ALA A 1 248 ? 7.695 10.297 12.078 1 92.81 248 ALA A CA 1
ATOM 1894 C C . ALA A 1 248 ? 7.641 11.555 12.93 1 92.81 248 ALA A C 1
ATOM 1896 O O . ALA A 1 248 ? 6.711 12.359 12.805 1 92.81 248 ALA A O 1
ATOM 1897 N N . LEU A 1 249 ? 8.641 11.695 13.758 1 92.69 249 LEU A N 1
ATOM 1898 C CA . LEU A 1 249 ? 8.688 12.852 14.641 1 92.69 249 LEU A CA 1
ATOM 1899 C C . LEU A 1 249 ? 8.742 14.148 13.836 1 92.69 249 LEU A C 1
ATOM 1901 O O . LEU A 1 249 ? 8.062 15.125 14.172 1 92.69 249 LEU A O 1
ATOM 1905 N N . ARG A 1 250 ? 9.531 14.156 12.844 1 92.75 250 ARG A N 1
ATOM 1906 C CA . ARG A 1 250 ? 9.641 15.312 11.961 1 92.75 250 ARG A CA 1
ATOM 1907 C C . ARG A 1 250 ? 8.297 15.648 11.328 1 92.75 250 ARG A C 1
ATOM 1909 O O . ARG A 1 250 ? 7.852 16.797 11.367 1 92.75 250 ARG A O 1
ATOM 1916 N N . CYS A 1 251 ? 7.648 14.641 10.773 1 94.31 251 CYS A N 1
ATOM 1917 C CA . CYS A 1 251 ? 6.371 14.828 10.102 1 94.31 251 CYS A CA 1
ATOM 1918 C C . CYS A 1 251 ? 5.328 15.406 11.047 1 94.31 251 CYS A C 1
ATOM 1920 O O . CYS A 1 251 ? 4.715 16.438 10.758 1 94.31 251 CYS A O 1
ATOM 1922 N N . PHE A 1 252 ? 5.207 14.867 12.227 1 95.69 252 PHE A N 1
ATOM 1923 C CA . PHE A 1 252 ? 4.137 15.266 13.133 1 95.69 252 PHE A CA 1
ATOM 1924 C C . PHE A 1 252 ? 4.492 16.562 13.852 1 95.69 252 PHE A C 1
ATOM 1926 O O . PHE A 1 252 ? 3.605 17.344 14.219 1 95.69 252 PHE A O 1
ATOM 1933 N N . SER A 1 253 ? 5.781 16.828 14.016 1 95 253 SER A N 1
ATOM 1934 C CA . SER A 1 253 ? 6.176 18.125 14.57 1 95 253 SER A CA 1
ATOM 1935 C C . SER A 1 253 ? 5.844 19.266 13.617 1 95 253 SER A C 1
ATOM 1937 O O . SER A 1 253 ? 5.379 20.312 14.039 1 95 253 SER A O 1
ATOM 1939 N N . ILE A 1 254 ? 6.109 19.031 12.375 1 95.06 254 ILE A N 1
ATOM 1940 C CA . ILE A 1 254 ? 5.828 20.047 11.367 1 95.06 254 ILE A CA 1
ATOM 1941 C C . ILE A 1 254 ? 4.324 20.312 11.297 1 95.06 254 ILE A C 1
ATOM 1943 O O . ILE A 1 254 ? 3.885 21.453 11.242 1 95.06 254 ILE A O 1
ATOM 1947 N N . ILE A 1 255 ? 3.557 19.25 11.352 1 94.88 255 ILE A N 1
ATOM 1948 C CA . ILE A 1 255 ? 2.104 19.375 11.344 1 94.88 255 ILE A CA 1
ATOM 1949 C C . ILE A 1 255 ? 1.652 20.141 12.586 1 94.88 255 ILE A C 1
ATOM 1951 O O . ILE A 1 255 ? 0.775 21 12.5 1 94.88 255 ILE A O 1
ATOM 1955 N N . LEU A 1 256 ? 2.252 19.828 13.656 1 96.25 256 LEU A N 1
ATOM 1956 C CA . LEU A 1 256 ? 1.938 20.469 14.922 1 96.25 256 LEU A CA 1
ATOM 1957 C C . LEU A 1 256 ? 2.217 21.969 14.852 1 96.25 256 LEU A C 1
ATOM 1959 O O . LEU A 1 256 ? 1.337 22.781 15.148 1 96.25 256 LEU A O 1
ATOM 1963 N N . ILE A 1 257 ? 3.402 22.312 14.477 1 96.38 257 ILE A N 1
ATOM 1964 C CA . ILE A 1 257 ? 3.832 23.703 14.453 1 96.38 257 ILE A CA 1
ATOM 1965 C C . ILE A 1 257 ? 2.953 24.5 13.484 1 96.38 257 ILE A C 1
ATOM 1967 O O . ILE A 1 257 ? 2.477 25.594 13.82 1 96.38 257 ILE A O 1
ATOM 1971 N N . TRP A 1 258 ? 2.695 23.922 12.344 1 94.5 258 TRP A N 1
ATOM 1972 C CA . TRP A 1 258 ? 1.878 24.562 11.312 1 94.5 258 TRP A CA 1
ATOM 1973 C C . TRP A 1 258 ? 0.481 24.859 11.836 1 94.5 258 TRP A C 1
ATOM 1975 O O . TRP A 1 258 ? 0.012 26 11.742 1 94.5 258 TRP A O 1
ATOM 1985 N N . ASN A 1 259 ? -0.158 23.953 12.461 1 93.06 259 ASN A N 1
ATOM 1986 C CA . ASN A 1 259 ? -1.535 24.109 12.914 1 93.06 259 ASN A CA 1
ATOM 1987 C C . ASN A 1 259 ? -1.617 24.984 14.172 1 93.06 259 ASN A C 1
ATOM 1989 O O . ASN A 1 259 ? -2.539 25.781 14.312 1 93.06 259 ASN A O 1
ATOM 1993 N N . ASP A 1 260 ? -0.679 24.766 15.039 1 93.38 260 ASP A N 1
ATOM 1994 C CA . ASP A 1 260 ? -0.721 25.516 16.297 1 93.38 260 ASP A CA 1
ATOM 1995 C C . ASP A 1 260 ? -0.525 27 16.047 1 93.38 260 ASP A C 1
ATOM 1997 O O . ASP A 1 260 ? -1.256 27.828 16.609 1 93.38 260 ASP A O 1
ATOM 2001 N N . ILE A 1 261 ? 0.416 27.359 15.219 1 94.06 261 ILE A N 1
ATOM 2002 C CA . ILE A 1 261 ? 0.682 28.766 14.93 1 94.06 261 ILE A CA 1
ATOM 2003 C C . ILE A 1 261 ? -0.516 29.375 14.203 1 94.06 261 ILE A C 1
ATOM 2005 O O . ILE A 1 261 ? -0.995 30.453 14.586 1 94.06 261 ILE A O 1
ATOM 2009 N N . LEU A 1 262 ? -1.027 28.719 13.227 1 90.62 262 LEU A N 1
ATOM 2010 C CA . LEU A 1 262 ? -2.133 29.266 12.445 1 90.62 262 LEU A CA 1
ATOM 2011 C C . LEU A 1 262 ? -3.4 29.344 13.289 1 90.62 262 LEU A C 1
ATOM 2013 O O . LEU A 1 262 ? -4.156 30.312 13.172 1 90.62 262 LEU A O 1
ATOM 2017 N N . HIS A 1 263 ? -3.584 28.375 14.102 1 87.19 263 HIS A N 1
ATOM 2018 C CA . HIS A 1 263 ? -4.75 28.406 14.977 1 87.19 263 HIS A CA 1
ATOM 2019 C C . HIS A 1 263 ? -4.648 29.562 15.977 1 87.19 263 HIS A C 1
ATOM 2021 O O . HIS A 1 263 ? -5.629 30.281 16.203 1 87.19 263 HIS A O 1
ATOM 2027 N N . CYS A 1 264 ? -3.51 29.688 16.578 1 88.69 264 CYS A N 1
ATOM 2028 C CA . CYS A 1 264 ? -3.312 30.781 17.531 1 88.69 264 CYS A CA 1
ATOM 2029 C C . CYS A 1 264 ? -3.441 32.125 16.859 1 88.69 264 CYS A C 1
ATOM 2031 O O . CYS A 1 264 ? -3.928 33.094 17.469 1 88.69 264 CYS A O 1
ATOM 2033 N N . SER A 1 265 ? -2.945 32.219 15.633 1 88.56 265 SER A N 1
ATOM 2034 C CA . SER A 1 265 ? -3.092 33.438 14.883 1 88.56 265 SER A CA 1
ATOM 2035 C C . SER A 1 265 ? -4.562 33.812 14.672 1 88.56 265 SER A C 1
ATOM 2037 O O . SER A 1 265 ? -4.945 34.969 14.766 1 88.56 265 SER A O 1
ATOM 2039 N N . ALA A 1 266 ? -5.359 32.781 14.414 1 80.81 266 ALA A N 1
ATOM 2040 C CA . ALA A 1 266 ? -6.793 33 14.219 1 80.81 266 ALA A CA 1
ATOM 2041 C C . ALA A 1 266 ? -7.477 33.375 15.523 1 80.81 266 ALA A C 1
ATOM 2043 O O . ALA A 1 266 ? -8.445 34.156 15.508 1 80.81 266 ALA A O 1
ATOM 2044 N N . GLN A 1 267 ? -6.906 32.938 16.656 1 79.38 267 GLN A N 1
ATOM 2045 C CA . GLN A 1 267 ? -7.488 33.219 17.969 1 79.38 267 GLN A CA 1
ATOM 2046 C C . GLN A 1 267 ? -6.852 34.469 18.578 1 79.38 267 GLN A C 1
ATOM 2048 O O . GLN A 1 267 ? -7.27 34.938 19.656 1 79.38 267 GLN A O 1
ATOM 2053 N N . GLN A 1 268 ? -5.887 35.031 17.969 1 81.06 268 GLN A N 1
ATOM 2054 C CA . GLN A 1 268 ? -5.16 36.188 18.469 1 81.06 268 GLN A CA 1
ATOM 2055 C C . GLN A 1 268 ? -4.504 35.906 19.812 1 81.06 268 GLN A C 1
ATOM 2057 O O . GLN A 1 268 ? -4.637 36.688 20.75 1 81.06 268 GLN A O 1
ATOM 2062 N N . SER A 1 269 ? -4 34.719 19.906 1 86.31 269 SER A N 1
ATOM 2063 C CA . SER A 1 269 ? -3.25 34.312 21.094 1 86.31 269 SER A CA 1
ATOM 2064 C C . SER A 1 269 ? -1.846 33.844 20.734 1 86.31 269 SER A C 1
ATOM 2066 O O . SER A 1 269 ? -1.547 33.625 19.547 1 86.31 269 SER A O 1
ATOM 2068 N N . ILE A 1 270 ? -1.003 33.844 21.641 1 93.25 270 ILE A N 1
ATOM 2069 C CA . ILE A 1 270 ? 0.369 33.406 21.438 1 93.25 270 ILE A CA 1
ATOM 2070 C C . ILE A 1 270 ? 0.476 31.922 21.734 1 93.25 270 ILE A C 1
ATOM 2072 O O . ILE A 1 270 ? -0.02 31.453 22.766 1 93.25 270 ILE A O 1
ATOM 2076 N N . PRO A 1 271 ? 1.065 31.172 20.812 1 93.56 271 PRO A N 1
ATOM 2077 C CA . PRO A 1 271 ? 1.261 29.75 21.125 1 93.56 271 PRO A CA 1
ATOM 2078 C C . PRO A 1 271 ? 2.031 29.547 22.422 1 93.56 271 PRO A C 1
ATOM 2080 O O . PRO A 1 271 ? 2.971 30.281 22.719 1 93.56 271 PRO A O 1
ATOM 2083 N N . ALA A 1 272 ? 1.649 28.516 23.203 1 91.94 272 ALA A N 1
ATOM 2084 C CA . ALA A 1 272 ? 2.311 28.203 24.469 1 91.94 272 ALA A CA 1
ATOM 2085 C C . ALA A 1 272 ? 3.789 27.891 24.25 1 91.94 272 ALA A C 1
ATOM 2087 O O . ALA A 1 272 ? 4.625 28.203 25.094 1 91.94 272 ALA A O 1
ATOM 2088 N N . ALA A 1 273 ? 4.074 27.359 23.062 1 95.19 273 ALA A N 1
ATOM 2089 C CA . ALA A 1 273 ? 5.449 26.984 22.75 1 95.19 273 ALA A CA 1
ATOM 2090 C C . ALA A 1 273 ? 6.086 27.953 21.766 1 95.19 273 ALA A C 1
ATOM 2092 O O . ALA A 1 273 ? 6.898 27.562 20.938 1 95.19 273 ALA A O 1
ATOM 2093 N N . ALA A 1 274 ? 5.773 29.188 21.828 1 95.31 274 ALA A N 1
ATOM 2094 C CA . ALA A 1 274 ? 6.223 30.203 20.875 1 95.31 274 ALA A CA 1
ATOM 2095 C C . ALA A 1 274 ? 7.746 30.297 20.844 1 95.31 274 ALA A C 1
ATOM 2097 O O . ALA A 1 274 ? 8.344 30.391 19.766 1 95.31 274 ALA A O 1
ATOM 2098 N N . LYS A 1 275 ? 8.391 30.25 22.016 1 93.5 275 LYS A N 1
ATOM 2099 C CA . LYS A 1 275 ? 9.844 30.344 22.078 1 93.5 275 LYS A CA 1
ATOM 2100 C C . LYS A 1 275 ? 10.508 29.156 21.375 1 93.5 275 LYS A C 1
ATOM 2102 O O . LYS A 1 275 ? 11.492 29.328 20.656 1 93.5 275 LYS A O 1
ATOM 2107 N N . THR A 1 276 ? 9.922 28.062 21.625 1 93 276 THR A N 1
ATOM 2108 C CA . THR A 1 276 ? 10.414 26.844 20.984 1 93 276 THR A CA 1
ATOM 2109 C C . THR A 1 276 ? 10.266 26.953 19.469 1 93 276 THR A C 1
ATOM 2111 O O . THR A 1 276 ? 11.18 26.594 18.719 1 93 276 THR A O 1
ATOM 2114 N N . TYR A 1 277 ? 9.156 27.453 19.016 1 95.25 277 TYR A N 1
ATOM 2115 C CA . TYR A 1 277 ? 8.914 27.609 17.578 1 95.25 277 TYR A CA 1
ATOM 2116 C C . TYR A 1 277 ? 9.906 28.594 16.969 1 95.25 277 TYR A C 1
ATOM 2118 O O . TYR A 1 277 ? 10.422 28.359 15.867 1 95.25 277 TYR A O 1
ATOM 2126 N N . GLN A 1 278 ? 10.164 29.641 17.672 1 94.12 278 GLN A N 1
ATOM 2127 C CA . GLN A 1 278 ? 11.109 30.641 17.188 1 94.12 278 GLN A CA 1
ATOM 2128 C C . GLN A 1 278 ? 12.492 30.031 16.984 1 94.12 278 GLN A C 1
ATOM 2130 O O . GLN A 1 278 ? 13.156 30.281 15.977 1 94.12 278 GLN A O 1
ATOM 2135 N N . LYS A 1 279 ? 12.828 29.219 17.922 1 90.75 279 LYS A N 1
ATOM 2136 C CA . LYS A 1 279 ? 14.125 28.562 17.828 1 90.75 279 LYS A CA 1
ATOM 2137 C C . LYS A 1 279 ? 14.172 27.609 16.641 1 90.75 279 LYS A C 1
ATOM 2139 O O . LYS A 1 279 ? 15.164 27.578 15.906 1 90.75 279 LYS A O 1
ATOM 2144 N N . LEU A 1 280 ? 13.164 26.859 16.484 1 92.44 280 LEU A N 1
ATOM 2145 C CA . LEU A 1 280 ? 13.117 25.859 15.406 1 92.44 280 LEU A CA 1
ATOM 2146 C C . LEU A 1 280 ? 13.047 26.547 14.047 1 92.44 280 LEU A C 1
ATOM 2148 O O . LEU A 1 280 ? 13.719 26.109 13.102 1 92.44 280 LEU A O 1
ATOM 2152 N N . LEU A 1 281 ? 12.273 27.594 13.938 1 93.75 281 LEU A N 1
ATOM 2153 C CA . LEU A 1 281 ? 12.047 28.266 12.656 1 93.75 281 LEU A CA 1
ATOM 2154 C C . LEU A 1 281 ? 13.242 29.141 12.281 1 93.75 281 LEU A C 1
ATOM 2156 O O . LEU A 1 281 ? 13.336 29.609 11.141 1 93.75 281 LEU A O 1
ATOM 2160 N N . ALA A 1 282 ? 14.141 29.344 13.203 1 91.19 282 ALA A N 1
ATOM 2161 C CA . ALA A 1 282 ? 15.367 30.078 12.906 1 91.19 282 ALA A CA 1
ATOM 2162 C C . ALA A 1 282 ? 16.344 29.203 12.117 1 91.19 282 ALA A C 1
ATOM 2164 O O . ALA A 1 282 ? 17.25 29.734 11.461 1 91.19 282 ALA A O 1
ATOM 2165 N N . ASP A 1 283 ? 16.125 27.922 12.188 1 89.81 283 ASP A N 1
ATOM 2166 C CA . ASP A 1 283 ? 16.984 26.984 11.492 1 89.81 283 ASP A CA 1
ATOM 2167 C C . ASP A 1 283 ? 16.516 26.734 10.062 1 89.81 283 ASP A C 1
ATOM 2169 O O . ASP A 1 283 ? 15.484 26.094 9.844 1 89.81 283 ASP A O 1
ATOM 2173 N N . GLU A 1 284 ? 17.312 27.125 9.078 1 88.38 284 GLU A N 1
ATOM 2174 C CA . GLU A 1 284 ? 16.953 27.016 7.672 1 88.38 284 GLU A CA 1
ATOM 2175 C C . GLU A 1 284 ? 16.828 25.562 7.246 1 88.38 284 GLU A C 1
ATOM 2177 O O . GLU A 1 284 ? 16.016 25.219 6.379 1 88.38 284 GLU A O 1
ATOM 2182 N N . SER A 1 285 ? 17.656 24.719 7.828 1 87.44 285 SER A N 1
ATOM 2183 C CA . SER A 1 285 ? 17.609 23.297 7.488 1 87.44 285 SER A CA 1
ATOM 2184 C C . SER A 1 285 ? 16.281 22.672 7.902 1 87.44 285 SER A C 1
ATOM 2186 O O . SER A 1 285 ? 15.781 21.75 7.246 1 87.44 285 SER A O 1
ATOM 2188 N N . PHE A 1 286 ? 15.703 23.203 8.977 1 90.62 286 PHE A N 1
ATOM 2189 C CA . PHE A 1 286 ? 14.422 22.688 9.453 1 90.62 286 PHE A CA 1
ATOM 2190 C C . PHE A 1 286 ? 13.273 23.281 8.633 1 90.62 286 PHE A C 1
ATOM 2192 O O . PHE A 1 286 ? 12.336 22.562 8.273 1 90.62 286 PHE A O 1
ATOM 2199 N N . ILE A 1 287 ? 13.305 24.547 8.305 1 91.56 287 ILE A N 1
ATOM 2200 C CA . ILE A 1 287 ? 12.25 25.234 7.574 1 91.56 287 ILE A CA 1
ATOM 2201 C C . ILE A 1 287 ? 12.047 24.594 6.203 1 91.56 287 ILE A C 1
ATOM 2203 O O . ILE A 1 287 ? 10.93 24.516 5.699 1 91.56 287 ILE A O 1
ATOM 2207 N N . SER A 1 288 ? 13.109 24.094 5.68 1 89.56 288 SER A N 1
ATOM 2208 C CA . SER A 1 288 ? 13.07 23.5 4.344 1 89.56 288 SER A CA 1
ATOM 2209 C C . SER A 1 288 ? 12.266 22.203 4.332 1 89.56 288 SER A C 1
ATOM 2211 O O . SER A 1 288 ? 11.805 21.766 3.275 1 89.56 288 SER A O 1
ATOM 2213 N N . LEU A 1 289 ? 11.992 21.641 5.465 1 91.25 289 LEU A N 1
ATOM 2214 C CA . LEU A 1 289 ? 11.312 20.359 5.562 1 91.25 289 LEU A CA 1
ATOM 2215 C C . LEU A 1 289 ? 9.797 20.531 5.457 1 91.25 289 LEU A C 1
ATOM 2217 O O . LEU A 1 289 ? 9.07 19.562 5.219 1 91.25 289 LEU A O 1
ATOM 2221 N N . PHE A 1 290 ? 9.281 21.75 5.594 1 93.75 290 PHE A N 1
ATOM 2222 C CA . PHE A 1 290 ? 7.848 22 5.637 1 93.75 290 PHE A CA 1
ATOM 2223 C C . PHE A 1 290 ? 7.211 21.734 4.277 1 93.75 290 PHE A C 1
ATOM 2225 O O . PHE A 1 290 ? 6.074 21.266 4.203 1 93.75 290 PHE A O 1
ATOM 2232 N N . VAL A 1 291 ? 7.91 21.984 3.27 1 90.88 291 VAL A N 1
ATOM 2233 C CA . VAL A 1 291 ? 7.359 21.953 1.919 1 90.88 291 VAL A CA 1
ATOM 2234 C C . VAL A 1 291 ? 6.895 20.531 1.581 1 90.88 291 VAL A C 1
ATOM 2236 O O . VAL A 1 291 ? 5.859 20.359 0.938 1 90.88 291 VAL A O 1
ATOM 2239 N N . ASP A 1 292 ? 7.562 19.547 2.076 1 88.5 292 ASP A N 1
ATOM 2240 C CA . ASP A 1 292 ? 7.254 18.156 1.754 1 88.5 292 ASP A CA 1
ATOM 2241 C C . ASP A 1 292 ? 6.055 17.656 2.561 1 88.5 292 ASP A C 1
ATOM 2243 O O . ASP A 1 292 ? 5.441 16.641 2.213 1 88.5 292 ASP A O 1
ATOM 2247 N N . ILE A 1 293 ? 5.758 18.422 3.6 1 90.69 293 ILE A N 1
ATOM 2248 C CA . ILE A 1 293 ? 4.742 17.922 4.516 1 90.69 293 ILE A CA 1
ATOM 2249 C C . ILE A 1 293 ? 3.457 18.734 4.363 1 90.69 293 ILE A C 1
ATOM 2251 O O . ILE A 1 293 ? 2.365 18.172 4.281 1 90.69 293 ILE A O 1
ATOM 2255 N N . VAL A 1 294 ? 3.592 20.062 4.262 1 91.19 294 VAL A N 1
ATOM 2256 C CA . VAL A 1 294 ? 2.391 20.891 4.273 1 91.19 294 VAL A CA 1
ATOM 2257 C C . VAL A 1 294 ? 2.193 21.531 2.904 1 91.19 294 VAL A C 1
ATOM 2259 O O . VAL A 1 294 ? 1.156 22.156 2.645 1 91.19 294 VAL A O 1
ATOM 2262 N N . GLY A 1 295 ? 3.154 21.5 2.012 1 88.69 295 GLY A N 1
ATOM 2263 C CA . GLY A 1 295 ? 3.023 22.047 0.668 1 88.69 295 GLY A CA 1
ATOM 2264 C C . GLY A 1 295 ? 3.406 23.5 0.573 1 88.69 295 GLY A C 1
ATOM 2265 O O . GLY A 1 295 ? 3.172 24.141 -0.452 1 88.69 295 GLY A O 1
ATOM 2266 N N . CYS A 1 296 ? 3.881 24.047 1.653 1 92.19 296 CYS A N 1
ATOM 2267 C CA . CYS A 1 296 ? 4.34 25.438 1.729 1 92.19 296 CYS A CA 1
ATOM 2268 C C . CYS A 1 296 ? 5.688 25.531 2.434 1 92.19 296 CYS A C 1
ATOM 2270 O O . CYS A 1 296 ? 6.008 24.688 3.277 1 92.19 296 CYS A O 1
ATOM 2272 N N . GLU A 1 297 ? 6.438 26.531 1.985 1 93 297 GLU A N 1
ATOM 2273 C CA . GLU A 1 297 ? 7.691 26.734 2.701 1 93 297 GLU A CA 1
ATOM 2274 C C . GLU A 1 297 ? 7.441 27.203 4.129 1 93 297 GLU A C 1
ATOM 2276 O O . GLU A 1 297 ? 6.531 28 4.375 1 93 297 GLU A O 1
ATOM 2281 N N . GLY A 1 298 ? 8.297 26.797 5.035 1 94.19 298 GLY A N 1
ATOM 2282 C CA . GLY A 1 298 ? 8.047 27.016 6.453 1 94.19 298 GLY A CA 1
ATOM 2283 C C . GLY A 1 298 ? 8.344 28.422 6.91 1 94.19 298 GLY A C 1
ATOM 2284 O O . GLY A 1 298 ? 7.852 28.859 7.949 1 94.19 298 GLY A O 1
ATOM 2285 N N . TRP A 1 299 ? 9.109 29.141 6.098 1 94.88 299 TRP A N 1
ATOM 2286 C CA . TRP A 1 299 ? 9.523 30.469 6.535 1 94.88 299 TRP A CA 1
ATOM 2287 C C . TRP A 1 299 ? 8.32 31.391 6.648 1 94.88 299 TRP A C 1
ATOM 2289 O O . TRP A 1 299 ? 8.383 32.438 7.32 1 94.88 299 TRP A O 1
ATOM 2299 N N . VAL A 1 300 ? 7.199 31.078 6.016 1 95.31 300 VAL A N 1
ATOM 2300 C CA . VAL A 1 300 ? 6.016 31.938 6.043 1 95.31 300 VAL A CA 1
ATOM 2301 C C . VAL A 1 300 ? 5.473 32.031 7.469 1 95.31 300 VAL A C 1
ATOM 2303 O O . VAL A 1 300 ? 4.742 32.969 7.809 1 95.31 300 VAL A O 1
ATOM 2306 N N . LEU A 1 301 ? 5.793 31.031 8.289 1 96.44 301 LEU A N 1
ATOM 2307 C CA . LEU A 1 301 ? 5.301 31 9.664 1 96.44 301 LEU A CA 1
ATOM 2308 C C . LEU A 1 301 ? 6.012 32.031 10.523 1 96.44 301 LEU A C 1
ATOM 2310 O O . LEU A 1 301 ? 5.48 32.469 11.539 1 96.44 301 LEU A O 1
ATOM 2314 N N . VAL A 1 302 ? 7.223 32.469 10.102 1 96.25 302 VAL A N 1
ATOM 2315 C CA . VAL A 1 302 ? 8.047 33.344 10.914 1 96.25 302 VAL A CA 1
ATOM 2316 C C . VAL A 1 302 ? 7.359 34.719 11.047 1 96.25 302 VAL A C 1
ATOM 2318 O O . VAL A 1 302 ? 7.117 35.188 12.156 1 96.25 302 VAL A O 1
ATOM 2321 N N . PRO A 1 303 ? 7.004 35.312 9.93 1 96.62 303 PRO A N 1
ATOM 2322 C CA . PRO A 1 303 ? 6.324 36.625 10.094 1 96.62 303 PRO A CA 1
ATOM 2323 C C . PRO A 1 303 ? 4.973 36.469 10.797 1 96.62 303 PRO A C 1
ATOM 2325 O O . PRO A 1 303 ? 4.555 37.406 11.508 1 96.62 303 PRO A O 1
ATOM 2328 N N . ILE A 1 304 ? 4.27 35.406 10.633 1 95.38 304 ILE A N 1
ATOM 2329 C CA . ILE A 1 304 ? 2.984 35.188 11.289 1 95.38 304 ILE A CA 1
ATOM 2330 C C . ILE A 1 304 ? 3.188 35.156 12.805 1 95.38 304 ILE A C 1
ATOM 2332 O O . ILE A 1 304 ? 2.471 35.812 13.555 1 95.38 304 ILE A O 1
ATOM 2336 N N . LEU A 1 305 ? 4.176 34.344 13.195 1 96.88 305 LEU A N 1
ATOM 2337 C CA . LEU A 1 305 ? 4.484 34.219 14.617 1 96.88 305 LEU A CA 1
ATOM 2338 C C . LEU A 1 305 ? 4.938 35.562 15.18 1 96.88 305 LEU A C 1
ATOM 2340 O O . LEU A 1 305 ? 4.488 35.969 16.25 1 96.88 305 LEU A O 1
ATOM 2344 N N . GLU A 1 306 ? 5.805 36.281 14.453 1 96.44 306 GLU A N 1
ATOM 2345 C CA . GLU A 1 306 ? 6.305 37.594 14.898 1 96.44 306 GLU A CA 1
ATOM 2346 C C . GLU A 1 306 ? 5.176 38.594 14.992 1 96.44 306 GLU A C 1
ATOM 2348 O O . GLU A 1 306 ? 5.184 39.469 15.867 1 96.44 306 GLU A O 1
ATOM 2353 N N . ALA A 1 307 ? 4.285 38.531 14.078 1 95.5 307 ALA A N 1
ATOM 2354 C CA . ALA A 1 307 ? 3.143 39.438 14.109 1 95.5 307 ALA A CA 1
ATOM 2355 C C . ALA A 1 307 ? 2.283 39.188 15.344 1 95.5 307 ALA A C 1
ATOM 2357 O O . ALA A 1 307 ? 1.732 40.125 15.922 1 95.5 307 ALA A O 1
ATOM 2358 N N . MET A 1 308 ? 2.123 37.969 15.719 1 94.25 308 MET A N 1
ATOM 2359 C CA . MET A 1 308 ? 1.365 37.625 16.922 1 94.25 308 MET A CA 1
ATOM 2360 C C . MET A 1 308 ? 2.059 38.188 18.156 1 94.25 308 MET A C 1
ATOM 2362 O O . MET A 1 308 ? 1.406 38.719 19.062 1 94.25 308 MET A O 1
ATOM 2366 N N . LEU A 1 309 ? 3.346 38.062 18.203 1 95.5 309 LEU A N 1
ATOM 2367 C CA . LEU A 1 309 ? 4.121 38.594 19.328 1 95.5 309 LEU A CA 1
ATOM 2368 C C . LEU A 1 309 ? 4.031 40.125 19.359 1 95.5 309 LEU A C 1
ATOM 2370 O O . LEU A 1 309 ? 3.916 40.719 20.438 1 95.5 309 LEU A O 1
ATOM 2374 N N . LEU A 1 310 ? 4.098 40.719 18.172 1 95.94 310 LEU A N 1
ATOM 2375 C CA . LEU A 1 310 ? 3.959 42.156 18.047 1 95.94 310 LEU A CA 1
ATOM 2376 C C . LEU A 1 310 ? 2.586 42.594 18.547 1 95.94 310 LEU A C 1
ATOM 2378 O O . LEU A 1 310 ? 2.475 43.625 19.234 1 95.94 310 LEU A O 1
ATOM 2382 N N . ALA A 1 311 ? 1.56 41.906 18.141 1 93.12 311 ALA A N 1
ATOM 2383 C CA . ALA A 1 311 ? 0.201 42.25 18.562 1 93.12 311 ALA A CA 1
ATOM 2384 C C . ALA A 1 311 ? 0.078 42.219 20.078 1 93.12 311 ALA A C 1
ATOM 2386 O O . ALA A 1 311 ? -0.57 43.062 20.672 1 93.12 311 ALA A O 1
ATOM 2387 N N . SER A 1 312 ? 0.628 41.188 20.688 1 93.69 312 SER A N 1
ATOM 2388 C CA . SER A 1 312 ? 0.608 41.094 22.141 1 93.69 312 SER A CA 1
ATOM 2389 C C . SER A 1 312 ? 1.382 42.219 22.797 1 93.69 312 SER A C 1
ATOM 2391 O O . SER A 1 312 ? 0.934 42.781 23.797 1 93.69 312 SER A O 1
ATOM 2393 N N . TRP A 1 313 ? 2.527 42.531 22.266 1 94.56 313 TRP A N 1
ATOM 2394 C CA . TRP A 1 313 ? 3.338 43.656 22.75 1 94.56 313 TRP A CA 1
ATOM 2395 C C . TRP A 1 313 ? 2.576 44.969 22.625 1 94.56 313 TRP A C 1
ATOM 2397 O O . TRP A 1 313 ? 2.588 45.781 23.562 1 94.56 313 TRP A O 1
ATOM 2407 N N . LYS A 1 314 ? 1.985 45.188 21.484 1 93.94 314 LYS A N 1
ATOM 2408 C CA . LYS A 1 314 ? 1.199 46.375 21.25 1 93.94 314 LYS A CA 1
ATOM 2409 C C . LYS A 1 314 ? 0.074 46.531 22.281 1 93.94 314 LYS A C 1
ATOM 2411 O O . LYS A 1 314 ? -0.134 47.594 22.844 1 93.94 314 LYS A O 1
ATOM 2416 N N . LYS A 1 315 ? -0.653 45.5 22.484 1 91.31 315 LYS A N 1
ATOM 2417 C CA . LYS A 1 315 ? -1.743 45.469 23.453 1 91.31 315 LYS A CA 1
ATOM 2418 C C . LYS A 1 315 ? -1.236 45.812 24.844 1 91.31 315 LYS A C 1
ATOM 2420 O O . LYS A 1 315 ? -1.879 46.594 25.578 1 91.31 315 LYS A O 1
ATOM 2425 N N . ASP A 1 316 ? -0.136 45.25 25.188 1 93.94 316 ASP A N 1
ATOM 2426 C CA . ASP A 1 316 ? 0.469 45.5 26.5 1 93.94 316 ASP A CA 1
ATOM 2427 C C . ASP A 1 316 ? 0.906 46.969 26.625 1 93.94 316 ASP A C 1
ATOM 2429 O O . ASP A 1 316 ? 0.705 47.594 27.672 1 93.94 316 ASP A O 1
ATOM 2433 N N . GLN A 1 317 ? 1.547 47.5 25.578 1 95 317 GLN A N 1
ATOM 2434 C CA . GLN A 1 317 ? 2 48.906 25.578 1 95 317 GLN A CA 1
ATOM 2435 C C . GLN A 1 317 ? 0.82 49.844 25.625 1 95 317 GLN A C 1
ATOM 2437 O O . GLN A 1 317 ? 0.886 50.906 26.281 1 95 317 GLN A O 1
ATOM 2442 N N . GLU A 1 318 ? -0.231 49.531 24.859 1 92.06 318 GLU A N 1
ATOM 2443 C CA . GLU A 1 318 ? -1.44 50.344 24.891 1 92.06 318 GLU A CA 1
ATOM 2444 C C . GLU A 1 318 ? -2.076 50.344 26.266 1 92.06 318 GLU A C 1
ATOM 2446 O O . GLU A 1 318 ? -2.521 51.406 26.75 1 92.06 318 GLU A O 1
ATOM 2451 N N . ALA A 1 319 ? -2.119 49.188 26.906 1 92.56 319 ALA A N 1
ATOM 2452 C CA . ALA A 1 319 ? -2.703 49.062 28.234 1 92.56 319 ALA A CA 1
ATOM 2453 C C . ALA A 1 319 ? -1.914 49.875 29.25 1 92.56 319 ALA A C 1
ATOM 2455 O O . ALA A 1 319 ? -2.488 50.438 30.203 1 92.56 319 ALA A O 1
ATOM 2456 N N . LYS A 1 320 ? -0.687 50 29 1 94.25 320 LYS A N 1
ATOM 2457 C CA . LYS A 1 320 ? 0.186 50.75 29.891 1 94.25 320 LYS A CA 1
ATOM 2458 C C . LYS A 1 320 ? 0.262 52.219 29.484 1 94.25 320 LYS A C 1
ATOM 2460 O O . LYS A 1 320 ? 0.842 53.031 30.203 1 94.25 320 LYS A O 1
ATOM 2465 N N . GLY A 1 321 ? -0.365 52.625 28.359 1 91.75 321 GLY A N 1
ATOM 2466 C CA . GLY A 1 321 ? -0.321 53.969 27.844 1 91.75 321 GLY A CA 1
ATOM 2467 C C . GLY A 1 321 ? 1.057 54.375 27.344 1 91.75 321 GLY A C 1
ATOM 2468 O O . GLY A 1 321 ? 1.424 55.562 27.422 1 91.75 321 GLY A O 1
ATOM 2469 N N . GLN A 1 322 ? 1.866 53.469 26.953 1 94.12 322 GLN A N 1
ATOM 2470 C CA . GLN A 1 322 ? 3.258 53.719 26.594 1 94.12 322 GLN A CA 1
ATOM 2471 C C . GLN A 1 322 ? 3.51 53.375 25.125 1 94.12 322 GLN A C 1
ATOM 2473 O O . GLN A 1 322 ? 4.66 53.25 24.703 1 94.12 322 GLN A O 1
ATOM 2478 N N . LEU A 1 323 ? 2.467 53.219 24.344 1 91.62 323 LEU A N 1
ATOM 2479 C CA . LEU A 1 323 ? 2.656 52.812 22.953 1 91.62 323 LEU A CA 1
ATOM 2480 C C . LEU A 1 323 ? 3.316 53.906 22.141 1 91.62 323 LEU A C 1
ATOM 2482 O O . LEU A 1 323 ? 2.762 55 22 1 91.62 323 LEU A O 1
ATOM 2486 N N . SER A 1 324 ? 4.566 53.719 21.703 1 92.38 324 SER A N 1
ATOM 2487 C CA . SER A 1 324 ? 5.277 54.594 20.781 1 92.38 324 SER A CA 1
ATOM 2488 C C . SER A 1 324 ? 5.039 54.188 19.328 1 92.38 324 SER A C 1
ATOM 2490 O O . SER A 1 324 ? 5.398 53.094 18.922 1 92.38 324 SER A O 1
ATOM 2492 N N . ILE A 1 325 ? 4.449 55.031 18.562 1 92.19 325 ILE A N 1
ATOM 2493 C CA . ILE A 1 325 ? 4.168 54.75 17.156 1 92.19 325 ILE A CA 1
ATOM 2494 C C . ILE A 1 325 ? 5.473 54.469 16.422 1 92.19 325 ILE A C 1
ATOM 2496 O O . ILE A 1 325 ? 5.523 53.594 15.562 1 92.19 325 ILE A O 1
ATOM 2500 N N . ARG A 1 326 ? 6.5 55.219 16.734 1 93.62 326 ARG A N 1
ATOM 2501 C CA . ARG A 1 326 ? 7.805 54.969 16.125 1 93.62 326 ARG A CA 1
ATOM 2502 C C . ARG A 1 326 ? 8.328 53.594 16.469 1 93.62 326 ARG A C 1
ATOM 2504 O O . ARG A 1 326 ? 8.883 52.906 15.617 1 93.62 326 ARG A O 1
ATOM 2511 N N . GLY A 1 327 ? 8.203 53.25 17.766 1 93.62 327 GLY A N 1
ATOM 2512 C CA . GLY A 1 327 ? 8.594 51.938 18.188 1 93.62 327 GLY A CA 1
ATOM 2513 C C . GLY A 1 327 ? 7.828 50.812 17.469 1 93.62 327 GLY A C 1
ATOM 2514 O O . GLY A 1 327 ? 8.406 49.812 17.078 1 93.62 327 GLY A O 1
ATOM 2515 N N . LEU A 1 328 ? 6.512 51 17.344 1 95.38 328 LEU A N 1
ATOM 2516 C CA . LEU A 1 328 ? 5.652 50.062 16.625 1 95.38 328 LEU A CA 1
ATOM 2517 C C . LEU A 1 328 ? 6.09 49.938 15.172 1 95.38 328 LEU A C 1
ATOM 2519 O O . LEU A 1 328 ? 6.25 48.812 14.672 1 95.38 328 LEU A O 1
ATOM 2523 N N . LEU A 1 329 ? 6.348 51 14.477 1 94.88 329 LEU A N 1
ATOM 2524 C CA . LEU A 1 329 ? 6.711 51 13.062 1 94.88 329 LEU A CA 1
ATOM 2525 C C . LEU A 1 329 ? 8.07 50.344 12.859 1 94.88 329 LEU A C 1
ATOM 2527 O O . LEU A 1 329 ? 8.297 49.688 11.844 1 94.88 329 LEU A O 1
ATOM 2531 N N . THR A 1 330 ? 8.961 50.531 13.844 1 96.25 330 THR A N 1
ATOM 2532 C CA . THR A 1 330 ? 10.273 49.906 13.758 1 96.25 330 THR A CA 1
ATOM 2533 C C . THR A 1 330 ? 10.141 48.375 13.781 1 96.25 330 THR A C 1
ATOM 2535 O O . THR A 1 330 ? 10.812 47.688 13.016 1 96.25 330 THR A O 1
ATOM 2538 N N . LYS A 1 331 ? 9.312 47.875 14.68 1 96 331 LYS A N 1
ATOM 2539 C CA . LYS A 1 331 ? 9.086 46.438 14.773 1 96 331 LYS A CA 1
ATOM 2540 C C . LYS A 1 331 ? 8.391 45.906 13.523 1 96 331 LYS A C 1
ATOM 2542 O O . LYS A 1 331 ? 8.68 44.781 13.07 1 96 331 LYS A O 1
ATOM 2547 N N . VAL A 1 332 ? 7.426 46.656 13 1 96.5 332 VAL A N 1
ATOM 2548 C CA . VAL A 1 332 ? 6.719 46.281 11.781 1 96.5 332 VAL A CA 1
ATOM 2549 C C . VAL A 1 332 ? 7.699 46.219 10.609 1 96.5 332 VAL A C 1
ATOM 2551 O O . VAL A 1 332 ? 7.676 45.281 9.82 1 96.5 332 VAL A O 1
ATOM 2554 N N . ASP A 1 333 ? 8.57 47.219 10.555 1 96.25 333 ASP A N 1
ATOM 2555 C CA . ASP A 1 333 ? 9.555 47.281 9.477 1 96.25 333 ASP A CA 1
ATOM 2556 C C . ASP A 1 333 ? 10.484 46.094 9.516 1 96.25 333 ASP A C 1
ATOM 2558 O O . ASP A 1 333 ? 10.898 45.594 8.469 1 96.25 333 ASP A O 1
ATOM 2562 N N . HIS A 1 334 ? 10.797 45.688 10.68 1 95.94 334 HIS A N 1
ATOM 2563 C CA . HIS A 1 334 ? 11.656 44.531 10.836 1 95.94 334 HIS A CA 1
ATOM 2564 C C . HIS A 1 334 ? 10.977 43.281 10.281 1 95.94 334 HIS A C 1
ATOM 2566 O O . HIS A 1 334 ? 11.594 42.5 9.531 1 95.94 334 HIS A O 1
ATOM 2572 N N . ILE A 1 335 ? 9.734 43.031 10.625 1 96.38 335 ILE A N 1
ATOM 2573 C CA . ILE A 1 335 ? 8.992 41.875 10.172 1 96.38 335 ILE A CA 1
ATOM 2574 C C . ILE A 1 335 ? 8.797 41.938 8.656 1 96.38 335 ILE A C 1
ATOM 2576 O O . ILE A 1 335 ? 8.945 40.938 7.965 1 96.38 335 ILE A O 1
ATOM 2580 N N . GLU A 1 336 ? 8.5 43.094 8.141 1 95.38 336 GLU A N 1
ATOM 2581 C CA . GLU A 1 336 ? 8.328 43.312 6.707 1 95.38 336 GLU A CA 1
ATOM 2582 C C . GLU A 1 336 ? 9.609 43.031 5.945 1 95.38 336 GLU A C 1
ATOM 2584 O O . GLU A 1 336 ? 9.57 42.531 4.816 1 95.38 336 GLU A O 1
ATOM 2589 N N . SER A 1 337 ? 10.703 43.406 6.574 1 94.19 337 SER A N 1
ATOM 2590 C CA . SER A 1 337 ? 11.992 43.156 5.938 1 94.19 337 SER A CA 1
ATOM 2591 C C . SER A 1 337 ? 12.25 41.656 5.789 1 94.19 337 SER A C 1
ATOM 2593 O O . SER A 1 337 ? 12.773 41.219 4.766 1 94.19 337 SER A O 1
ATOM 2595 N N . ILE A 1 338 ? 11.914 40.906 6.809 1 91.31 338 ILE A N 1
ATOM 2596 C CA . ILE A 1 338 ? 12.047 39.469 6.75 1 91.31 338 ILE A CA 1
ATOM 2597 C C . ILE A 1 338 ? 11.203 38.906 5.609 1 91.31 338 ILE A C 1
ATOM 2599 O O . ILE A 1 338 ? 11.68 38.094 4.805 1 91.31 338 ILE A O 1
ATOM 2603 N N . LEU A 1 339 ? 9.953 39.312 5.52 1 93.5 339 LEU A N 1
ATOM 2604 C CA . LEU A 1 339 ? 9.016 38.875 4.484 1 93.5 339 LEU A CA 1
ATOM 2605 C C . LEU A 1 339 ? 9.5 39.312 3.104 1 93.5 339 LEU A C 1
ATOM 2607 O O . LEU A 1 339 ? 9.469 38.5 2.158 1 93.5 339 LEU A O 1
ATOM 2611 N N . GLY A 1 340 ? 9.961 40.531 3.062 1 92.88 340 GLY A N 1
ATOM 2612 C CA . GLY A 1 340 ? 10.398 41.094 1.797 1 92.88 340 GLY A CA 1
ATOM 2613 C C . GLY A 1 340 ? 11.594 40.375 1.202 1 92.88 340 GLY A C 1
ATOM 2614 O O . GLY A 1 340 ? 11.648 40.156 -0.007 1 92.88 340 GLY A O 1
ATOM 2615 N N . GLU A 1 341 ? 12.523 40.031 2.027 1 92.12 341 GLU A N 1
ATOM 2616 C CA . GLU A 1 341 ? 13.719 39.344 1.567 1 92.12 341 GLU A CA 1
ATOM 2617 C C . GLU A 1 341 ? 13.383 37.969 0.994 1 92.12 341 GLU A C 1
ATOM 2619 O O . GLU A 1 341 ? 13.922 37.562 -0.038 1 92.12 341 GLU A O 1
ATOM 2624 N N . ARG A 1 342 ? 12.508 37.281 1.666 1 91.31 342 ARG A N 1
ATOM 2625 C CA . ARG A 1 342 ? 12.117 35.969 1.216 1 91.31 342 ARG A CA 1
ATOM 2626 C C . ARG A 1 342 ? 11.25 36.031 -0.04 1 91.31 342 ARG A C 1
ATOM 2628 O O . ARG A 1 342 ? 11.336 35.188 -0.91 1 91.31 342 ARG A O 1
ATOM 2635 N N . MET A 1 343 ? 10.453 37.031 -0.16 1 92.12 343 MET A N 1
ATOM 2636 C CA . MET A 1 343 ? 9.555 37.25 -1.293 1 92.12 343 MET A CA 1
ATOM 2637 C C . MET A 1 343 ? 10.336 37.562 -2.561 1 92.12 343 MET A C 1
ATOM 2639 O O . MET A 1 343 ? 9.93 37.188 -3.66 1 92.12 343 MET A O 1
ATOM 2643 N N . LYS A 1 344 ? 11.43 38.219 -2.348 1 90.75 344 LYS A N 1
ATOM 2644 C CA . LYS A 1 344 ? 12.266 38.562 -3.492 1 90.75 344 LYS A CA 1
ATOM 2645 C C . LYS A 1 344 ? 12.75 37.312 -4.215 1 90.75 344 LYS A C 1
ATOM 2647 O O . LYS A 1 344 ? 12.93 37.312 -5.434 1 90.75 344 LYS A O 1
ATOM 2652 N N . ARG A 1 345 ? 12.922 36.344 -3.49 1 86.19 345 ARG A N 1
ATOM 2653 C CA . ARG A 1 345 ? 13.383 35.062 -4.055 1 86.19 345 ARG A CA 1
ATOM 2654 C C . ARG A 1 345 ? 12.227 34.312 -4.695 1 86.19 345 ARG A C 1
ATOM 2656 O O . ARG A 1 345 ? 12.414 33.625 -5.707 1 86.19 345 ARG A O 1
ATOM 2663 N N . LEU A 1 346 ? 11.031 34.469 -4.156 1 89.31 346 LEU A N 1
ATOM 2664 C CA . LEU A 1 346 ? 9.867 33.688 -4.551 1 89.31 346 LEU A CA 1
ATOM 2665 C C . LEU A 1 346 ? 9.125 34.344 -5.703 1 89.31 346 LEU A C 1
ATOM 2667 O O . LEU A 1 346 ? 8.648 33.688 -6.617 1 89.31 346 LEU A O 1
ATOM 2671 N N . ALA A 1 347 ? 9.078 35.656 -5.719 1 87.5 347 ALA A N 1
ATOM 2672 C CA . ALA A 1 347 ? 8.195 36.438 -6.57 1 87.5 347 ALA A CA 1
ATOM 2673 C C . ALA A 1 347 ? 8.555 36.25 -8.047 1 87.5 347 ALA A C 1
ATOM 2675 O O . ALA A 1 347 ? 7.672 36.062 -8.883 1 87.5 347 ALA A O 1
ATOM 2676 N N . PRO A 1 348 ? 9.828 36.219 -8.352 1 87.94 348 PRO A N 1
ATOM 2677 C CA . PRO A 1 348 ? 10.148 36.094 -9.773 1 87.94 348 PRO A CA 1
ATOM 2678 C C . PRO A 1 348 ? 9.617 34.781 -10.383 1 87.94 348 PRO A C 1
ATOM 2680 O O . PRO A 1 348 ? 9.148 34.781 -11.523 1 87.94 348 PRO A O 1
ATOM 2683 N N . ALA A 1 349 ? 9.688 33.812 -9.672 1 85.25 349 ALA A N 1
ATOM 2684 C CA . ALA A 1 349 ? 9.227 32.531 -10.172 1 85.25 349 ALA A CA 1
ATOM 2685 C C . ALA A 1 349 ? 7.719 32.531 -10.391 1 85.25 349 ALA A C 1
ATOM 2687 O O . ALA A 1 349 ? 7.227 32 -11.383 1 85.25 349 ALA A O 1
ATOM 2688 N N . VAL A 1 350 ? 6.957 33.125 -9.539 1 88.38 350 VAL A N 1
ATOM 2689 C CA . VAL A 1 350 ? 5.5 33.156 -9.609 1 88.38 350 VAL A CA 1
ATOM 2690 C C . VAL A 1 350 ? 5.07 34.125 -10.719 1 88.38 350 VAL A C 1
ATOM 2692 O O . VAL A 1 350 ? 4.133 33.844 -11.469 1 88.38 350 VAL A O 1
ATOM 2695 N N . LEU A 1 351 ? 5.805 35.188 -10.773 1 85.75 351 LEU A N 1
ATOM 2696 C CA . LEU A 1 351 ? 5.484 36.188 -11.781 1 85.75 351 LEU A CA 1
ATOM 2697 C C . LEU A 1 351 ? 5.742 35.656 -13.188 1 85.75 351 LEU A C 1
ATOM 2699 O O . LEU A 1 351 ? 4.996 35.938 -14.117 1 85.75 351 LEU A O 1
ATOM 2703 N N . ARG A 1 352 ? 6.73 34.812 -13.344 1 83.69 352 ARG A N 1
ATOM 2704 C CA . ARG A 1 352 ? 7.016 34.188 -14.625 1 83.69 352 ARG A CA 1
ATOM 2705 C C . ARG A 1 352 ? 5.891 33.25 -15.031 1 83.69 352 ARG A C 1
ATOM 2707 O O . ARG A 1 352 ? 5.566 33.125 -16.219 1 83.69 352 ARG A O 1
ATOM 2714 N N . GLN A 1 353 ? 5.352 32.688 -14.047 1 84.25 353 GLN A N 1
ATOM 2715 C CA . GLN A 1 353 ? 4.234 31.781 -14.312 1 84.25 353 GLN A CA 1
ATOM 2716 C C . GLN A 1 353 ? 2.996 32.562 -14.75 1 84.25 353 GLN A C 1
ATOM 2718 O O . GLN A 1 353 ? 2.281 32.125 -15.656 1 84.25 353 GLN A O 1
ATOM 2723 N N . LYS A 1 354 ? 2.773 33.625 -14.156 1 83.69 354 LYS A N 1
ATOM 2724 C CA . LYS A 1 354 ? 1.637 34.469 -14.477 1 83.69 354 LYS A CA 1
ATOM 2725 C C . LYS A 1 354 ? 1.758 35.031 -15.883 1 83.69 354 LYS A C 1
ATOM 2727 O O . LYS A 1 354 ? 0.784 35.062 -16.641 1 83.69 354 LYS A O 1
ATOM 2732 N N . GLU A 1 355 ? 2.904 35.469 -16.141 1 83.88 355 GLU A N 1
ATOM 2733 C CA . GLU A 1 355 ? 3.146 36.062 -17.469 1 83.88 355 GLU A CA 1
ATOM 2734 C C . GLU A 1 355 ? 2.998 35.031 -18.562 1 83.88 355 GLU A C 1
ATOM 2736 O O . GLU A 1 355 ? 2.531 35.344 -19.656 1 83.88 355 GLU A O 1
ATOM 2741 N N . ALA A 1 356 ? 3.414 33.812 -18.203 1 79.25 356 ALA A N 1
ATOM 2742 C CA . ALA A 1 356 ? 3.309 32.719 -19.172 1 79.25 356 ALA A CA 1
ATOM 2743 C C . ALA A 1 356 ? 1.857 32.281 -19.359 1 79.25 356 ALA A C 1
ATOM 2745 O O . ALA A 1 356 ? 1.512 31.656 -20.359 1 79.25 356 ALA A O 1
ATOM 2746 N N . GLY A 1 357 ? 1.021 32.688 -18.531 1 74.19 357 GLY A N 1
ATOM 2747 C CA . GLY A 1 357 ? -0.392 32.344 -18.609 1 74.19 357 GLY A CA 1
ATOM 2748 C C . GLY A 1 357 ? -0.661 30.859 -18.422 1 74.19 357 GLY A C 1
ATOM 2749 O O . GLY A 1 357 ? -1.633 30.328 -18.953 1 74.19 357 GLY A O 1
ATOM 2750 N N . VAL A 1 358 ? 0.267 30.172 -17.875 1 74.75 358 VAL A N 1
ATOM 2751 C CA . VAL A 1 358 ? 0.123 28.734 -17.734 1 74.75 358 VAL A CA 1
ATOM 2752 C C . VAL A 1 358 ? -0.237 28.375 -16.297 1 74.75 358 VAL A C 1
ATOM 2754 O O . VAL A 1 358 ? 0.355 28.906 -15.359 1 74.75 358 VAL A O 1
ATOM 2757 N N . SER A 1 359 ? -1.316 27.641 -16.219 1 78.19 359 SER A N 1
ATOM 2758 C CA . SER A 1 359 ? -1.68 27.125 -14.898 1 78.19 359 SER A CA 1
ATOM 2759 C C . SER A 1 359 ? -0.593 26.203 -14.344 1 78.19 359 SER A C 1
ATOM 2761 O O . SER A 1 359 ? 0.129 25.562 -15.109 1 78.19 359 SER A O 1
ATOM 2763 N N . SER A 1 360 ? -0.43 26.328 -13.039 1 78.19 360 SER A N 1
ATOM 2764 C CA . SER A 1 360 ? 0.564 25.484 -12.375 1 78.19 360 SER A CA 1
ATOM 2765 C C . SER A 1 360 ? 0.267 24 -12.586 1 78.19 360 SER A C 1
ATOM 2767 O O . SER A 1 360 ? -0.854 23.547 -12.336 1 78.19 360 SER A O 1
ATOM 2769 N N . GLN A 1 361 ? 1.257 23.281 -13.078 1 77.44 361 GLN A N 1
ATOM 2770 C CA . GLN A 1 361 ? 1.03 21.875 -13.391 1 77.44 361 GLN A CA 1
ATOM 2771 C C . GLN A 1 361 ? 1.903 20.969 -12.523 1 77.44 361 GLN A C 1
ATOM 2773 O O . GLN A 1 361 ? 1.457 19.906 -12.07 1 77.44 361 GLN A O 1
ATOM 2778 N N . SER A 1 362 ? 3.002 21.438 -12.234 1 82.5 362 SER A N 1
ATOM 2779 C CA . SER A 1 362 ? 3.922 20.625 -11.461 1 82.5 362 SER A CA 1
ATOM 2780 C C . SER A 1 362 ? 3.75 20.859 -9.961 1 82.5 362 SER A C 1
ATOM 2782 O O . SER A 1 362 ? 3.369 21.953 -9.547 1 82.5 362 SER A O 1
ATOM 2784 N N . PRO A 1 363 ? 3.957 19.922 -9.188 1 83.75 363 PRO A N 1
ATOM 2785 C CA . PRO A 1 363 ? 3.887 20.094 -7.734 1 83.75 363 PRO A CA 1
ATOM 2786 C C . PRO A 1 363 ? 4.793 21.219 -7.234 1 83.75 363 PRO A C 1
ATOM 2788 O O . PRO A 1 363 ? 4.441 21.922 -6.285 1 83.75 363 PRO A O 1
ATOM 2791 N N . GLU A 1 364 ? 5.891 21.391 -7.867 1 86.06 364 GLU A N 1
ATOM 2792 C CA . GLU A 1 364 ? 6.82 22.438 -7.457 1 86.06 364 GLU A CA 1
ATOM 2793 C C . GLU A 1 364 ? 6.23 23.828 -7.703 1 86.06 364 GLU A C 1
ATOM 2795 O O . GLU A 1 364 ? 6.363 24.719 -6.863 1 86.06 364 GLU A O 1
ATOM 2800 N N . GLN A 1 365 ? 5.582 23.969 -8.805 1 88 365 GLN A N 1
ATOM 2801 C CA . GLN A 1 365 ? 4.949 25.25 -9.133 1 88 365 GLN A CA 1
ATOM 2802 C C . GLN A 1 365 ? 3.799 25.547 -8.172 1 88 365 GLN A C 1
ATOM 2804 O O . GLN A 1 365 ? 3.635 26.688 -7.727 1 88 365 GLN A O 1
ATOM 2809 N N . ILE A 1 366 ? 3.08 24.562 -7.855 1 89.06 366 ILE A N 1
ATOM 2810 C CA . ILE A 1 366 ? 1.938 24.734 -6.961 1 89.06 366 ILE A CA 1
ATOM 2811 C C . ILE A 1 366 ? 2.422 25.141 -5.574 1 89.06 366 ILE A C 1
ATOM 2813 O O . ILE A 1 366 ? 1.843 26.031 -4.945 1 89.06 366 ILE A O 1
ATOM 2817 N N . ARG A 1 367 ? 3.5 24.594 -5.129 1 89.5 367 ARG A N 1
ATOM 2818 C CA . ARG A 1 367 ? 4.074 24.891 -3.822 1 89.5 367 ARG A CA 1
ATOM 2819 C C . ARG A 1 367 ? 4.559 26.344 -3.754 1 89.5 367 ARG A C 1
ATOM 2821 O O . ARG A 1 367 ? 4.398 27 -2.729 1 89.5 367 ARG A O 1
ATOM 2828 N N . LEU A 1 368 ? 5.113 26.75 -4.836 1 91.44 368 LEU A N 1
ATOM 2829 C CA . LEU A 1 368 ? 5.602 28.125 -4.898 1 91.44 368 LEU A CA 1
ATOM 2830 C C . LEU A 1 368 ? 4.441 29.109 -4.836 1 91.44 368 LEU A C 1
ATOM 2832 O O . LEU A 1 368 ? 4.523 30.125 -4.137 1 91.44 368 LEU A O 1
ATOM 2836 N N . VAL A 1 369 ? 3.432 28.797 -5.555 1 92.94 369 VAL A N 1
ATOM 2837 C CA . VAL A 1 369 ? 2.27 29.688 -5.586 1 92.94 369 VAL A CA 1
ATOM 2838 C C . VAL A 1 369 ? 1.584 29.688 -4.223 1 92.94 369 VAL A C 1
ATOM 2840 O O . VAL A 1 369 ? 1.167 30.734 -3.732 1 92.94 369 VAL A O 1
ATOM 2843 N N . HIS A 1 370 ? 1.448 28.547 -3.564 1 92.75 370 HIS A N 1
ATOM 2844 C CA . HIS A 1 370 ? 0.89 28.453 -2.219 1 92.75 370 HIS A CA 1
ATOM 2845 C C . HIS A 1 370 ? 1.68 29.328 -1.242 1 92.75 370 HIS A C 1
ATOM 2847 O O . HIS A 1 370 ? 1.096 30.078 -0.468 1 92.75 370 HIS A O 1
ATOM 2853 N N . THR A 1 371 ? 2.988 29.172 -1.338 1 94.69 371 THR A N 1
ATOM 2854 C CA . THR A 1 371 ? 3.861 29.938 -0.447 1 94.69 371 THR A CA 1
ATOM 2855 C C . THR A 1 371 ? 3.707 31.438 -0.683 1 94.69 371 THR A C 1
ATOM 2857 O O . THR A 1 371 ? 3.688 32.219 0.267 1 94.69 371 THR A O 1
ATOM 2860 N N . TYR A 1 372 ? 3.559 31.766 -1.938 1 95.62 372 TYR A N 1
ATOM 2861 C CA . TYR A 1 372 ? 3.385 33.156 -2.322 1 95.62 372 TYR A CA 1
ATOM 2862 C C . TYR A 1 372 ? 2.084 33.719 -1.763 1 95.62 372 TYR A C 1
ATOM 2864 O O . TYR A 1 372 ? 2.051 34.844 -1.263 1 95.62 372 TYR A O 1
ATOM 2872 N N . ILE A 1 373 ? 1.06 33 -1.821 1 95.44 373 ILE A N 1
ATOM 2873 C CA . ILE A 1 373 ? -0.242 33.406 -1.299 1 95.44 373 ILE A CA 1
ATOM 2874 C C . ILE A 1 373 ? -0.165 33.562 0.218 1 95.44 373 ILE A C 1
ATOM 2876 O O . ILE A 1 373 ? -0.672 34.531 0.776 1 95.44 373 ILE A O 1
ATOM 2880 N N . PHE A 1 374 ? 0.507 32.656 0.86 1 95.81 374 PHE A N 1
ATOM 2881 C CA . PHE A 1 374 ? 0.686 32.719 2.305 1 95.81 374 PHE A CA 1
ATOM 2882 C C . PHE A 1 374 ? 1.484 33.969 2.693 1 95.81 374 PHE A C 1
ATOM 2884 O O . PHE A 1 374 ? 1.194 34.594 3.707 1 95.81 374 PHE A O 1
ATOM 2891 N N . ALA A 1 375 ? 2.494 34.219 1.936 1 96.62 375 ALA A N 1
ATOM 2892 C CA . ALA A 1 375 ? 3.336 35.406 2.211 1 96.62 375 ALA A CA 1
ATOM 2893 C C . ALA A 1 375 ? 2.521 36.688 2.164 1 96.62 375 ALA A C 1
ATOM 2895 O O . ALA A 1 375 ? 2.623 37.531 3.062 1 96.62 375 ALA A O 1
ATOM 2896 N N . HIS A 1 376 ? 1.74 36.812 1.174 1 96.75 376 HIS A N 1
ATOM 2897 C CA . HIS A 1 376 ? 0.931 38.031 1.061 1 96.75 376 HIS A CA 1
ATOM 2898 C C . HIS A 1 376 ? -0.131 38.062 2.152 1 96.75 376 HIS A C 1
ATOM 2900 O O . HIS A 1 376 ? -0.471 39.156 2.639 1 96.75 376 HIS A O 1
ATOM 2906 N N . ALA A 1 377 ? -0.696 36.938 2.447 1 95.69 377 ALA A N 1
ATOM 2907 C CA . ALA A 1 377 ? -1.627 36.906 3.572 1 95.69 377 ALA A CA 1
ATOM 2908 C C . ALA A 1 377 ? -0.939 37.344 4.867 1 95.69 377 ALA A C 1
ATOM 2910 O O . ALA A 1 377 ? -1.547 38 5.707 1 95.69 377 ALA A O 1
ATOM 2911 N N . SER A 1 378 ? 0.29 36.938 5.035 1 95.81 378 SER A N 1
ATOM 2912 C CA . SER A 1 378 ? 1.063 37.344 6.199 1 95.81 378 SER A CA 1
ATOM 2913 C C . SER A 1 378 ? 1.255 38.875 6.23 1 95.81 378 SER A C 1
ATOM 2915 O O . SER A 1 378 ? 1.222 39.5 7.297 1 95.81 378 SER A O 1
ATOM 2917 N N . PHE A 1 379 ? 1.444 39.406 5.062 1 95.38 379 PHE A N 1
ATOM 2918 C CA . PHE A 1 379 ? 1.547 40.844 4.945 1 95.38 379 PHE A CA 1
ATOM 2919 C C . PHE A 1 379 ? 0.25 41.531 5.379 1 95.38 379 PHE A C 1
ATOM 2921 O O . PHE A 1 379 ? 0.272 42.5 6.109 1 95.38 379 PHE A O 1
ATOM 2928 N N . VAL A 1 380 ? -0.793 41 4.891 1 94.62 380 VAL A N 1
ATOM 2929 C CA . VAL A 1 380 ? -2.107 41.531 5.242 1 94.62 380 VAL A CA 1
ATOM 2930 C C . VAL A 1 380 ? -2.326 41.438 6.75 1 94.62 380 VAL A C 1
ATOM 2932 O O . VAL A 1 380 ? -2.777 42.375 7.391 1 94.62 380 VAL A O 1
ATOM 2935 N N . HIS A 1 381 ? -1.98 40.312 7.273 1 93.5 381 HIS A N 1
ATOM 2936 C CA . HIS A 1 381 ? -2.115 40.094 8.711 1 93.5 381 HIS A CA 1
ATOM 2937 C C . HIS A 1 381 ? -1.272 41.062 9.508 1 93.5 381 HIS A C 1
ATOM 2939 O O . HIS A 1 381 ? -1.75 41.656 10.484 1 93.5 381 HIS A O 1
ATOM 2945 N N . LEU A 1 382 ? -0.059 41.25 9.133 1 94.25 382 LEU A N 1
ATOM 2946 C CA . LEU A 1 382 ? 0.849 42.188 9.805 1 94.25 382 LEU A CA 1
ATOM 2947 C C . LEU A 1 382 ? 0.275 43.594 9.82 1 94.25 382 LEU A C 1
ATOM 2949 O O . LEU A 1 382 ? 0.27 44.25 10.859 1 94.25 382 LEU A O 1
ATOM 2953 N N . HIS A 1 383 ? -0.256 44 8.742 1 92.81 383 HIS A N 1
ATOM 2954 C CA . HIS A 1 383 ? -0.761 45.375 8.641 1 92.81 383 HIS A CA 1
ATOM 2955 C C . HIS A 1 383 ? -2.094 45.531 9.359 1 92.81 383 HIS A C 1
ATOM 2957 O O . HIS A 1 383 ? -2.434 46.625 9.82 1 92.81 383 HIS A O 1
ATOM 2963 N N . THR A 1 384 ? -2.812 44.5 9.445 1 90.06 384 THR A N 1
ATOM 2964 C CA . THR A 1 384 ? -4.02 44.531 10.258 1 90.06 384 THR A CA 1
ATOM 2965 C C . THR A 1 384 ? -3.672 44.688 11.734 1 90.06 384 THR A C 1
ATOM 2967 O O . THR A 1 384 ? -4.402 45.312 12.492 1 90.06 384 THR A O 1
ATOM 2970 N N . VAL A 1 385 ? -2.602 44.031 12.141 1 88.75 385 VAL A N 1
ATOM 2971 C CA . VAL A 1 385 ? -2.125 44.156 13.516 1 88.75 385 VAL A CA 1
ATOM 2972 C C . VAL A 1 385 ? -1.64 45.594 13.773 1 88.75 385 VAL A C 1
ATOM 2974 O O . VAL A 1 385 ? -1.841 46.125 14.859 1 88.75 385 VAL A O 1
ATOM 2977 N N . THR A 1 386 ? -1.041 46.188 12.789 1 89.81 386 THR A N 1
ATOM 2978 C CA . THR A 1 386 ? -0.432 47.5 12.914 1 89.81 386 THR A CA 1
ATOM 2979 C C . THR A 1 386 ? -1.499 48.594 12.906 1 89.81 386 THR A C 1
ATOM 2981 O O . THR A 1 386 ? -1.526 49.438 13.797 1 89.81 386 THR A O 1
ATOM 2984 N N . SER A 1 387 ? -2.377 48.562 11.898 1 85.56 387 SER A N 1
ATOM 2985 C CA . SER A 1 387 ? -3.318 49.656 11.672 1 85.56 387 SER A CA 1
ATOM 2986 C C . SER A 1 387 ? -4.738 49.25 12.055 1 85.56 387 SER A C 1
ATOM 2988 O O . SER A 1 387 ? -5.66 50.062 11.992 1 85.56 387 SER A O 1
ATOM 2990 N N . GLY A 1 388 ? -4.883 48.062 12.547 1 82.06 388 GLY A N 1
ATOM 2991 C CA . GLY A 1 388 ? -6.23 47.562 12.781 1 82.06 388 GLY A CA 1
ATOM 2992 C C . GLY A 1 388 ? -6.863 46.969 11.539 1 82.06 388 GLY A C 1
ATOM 2993 O O . GLY A 1 388 ? -6.258 46.938 10.469 1 82.06 388 GLY A O 1
ATOM 2994 N N . ALA A 1 389 ? -8.016 46.375 11.695 1 82.38 389 ALA A N 1
ATOM 2995 C CA . ALA A 1 389 ? -8.727 45.75 10.594 1 82.38 389 ALA A CA 1
ATOM 2996 C C . ALA A 1 389 ? -9.391 46.781 9.695 1 82.38 389 ALA A C 1
ATOM 2998 O O . ALA A 1 389 ? -10.625 46.875 9.648 1 82.38 389 ALA A O 1
ATOM 2999 N N . GLN A 1 390 ? -8.5 47.5 8.984 1 84.25 390 GLN A N 1
ATOM 3000 C CA . GLN A 1 390 ? -8.938 48.531 8.055 1 84.25 390 GLN A CA 1
ATOM 3001 C C . GLN A 1 390 ? -8.664 48.125 6.609 1 84.25 390 GLN A C 1
ATOM 3003 O O . GLN A 1 390 ? -7.578 48.375 6.082 1 84.25 390 GLN A O 1
ATOM 3008 N N . PRO A 1 391 ? -9.68 47.688 5.879 1 86.75 391 PRO A N 1
ATOM 3009 C CA . PRO A 1 391 ? -9.5 47.125 4.535 1 86.75 391 PRO A CA 1
ATOM 3010 C C . PRO A 1 391 ? -9.031 48.188 3.525 1 86.75 391 PRO A C 1
ATOM 3012 O O . PRO A 1 391 ? -8.469 47.844 2.484 1 86.75 391 PRO A O 1
ATOM 3015 N N . SER A 1 392 ? -9.273 49.375 3.797 1 84.88 392 SER A N 1
ATOM 3016 C CA . SER A 1 392 ? -8.992 50.438 2.826 1 84.88 392 SER A CA 1
ATOM 3017 C C . SER A 1 392 ? -7.52 50.812 2.844 1 84.88 392 SER A C 1
ATOM 3019 O O . SER A 1 392 ? -7.066 51.594 2.004 1 84.88 392 SER A O 1
ATOM 3021 N N . VAL A 1 393 ? -6.727 50.312 3.826 1 89.81 393 VAL A N 1
ATOM 3022 C CA . VAL A 1 393 ? -5.293 50.562 3.875 1 89.81 393 VAL A CA 1
ATOM 3023 C C . VAL A 1 393 ? -4.637 50.094 2.578 1 89.81 393 VAL A C 1
ATOM 3025 O O . VAL A 1 393 ? -4.82 48.938 2.156 1 89.81 393 VAL A O 1
ATOM 3028 N N . PRO A 1 394 ? -3.891 50.938 1.886 1 93 394 PRO A N 1
ATOM 3029 C CA . PRO A 1 394 ? -3.35 50.625 0.561 1 93 394 PRO A CA 1
ATOM 3030 C C . PRO A 1 394 ? -2.439 49.406 0.571 1 93 394 PRO A C 1
ATOM 3032 O O . PRO A 1 394 ? -2.467 48.594 -0.366 1 93 394 PRO A O 1
ATOM 3035 N N . GLU A 1 395 ? -1.581 49.312 1.588 1 91.75 395 GLU A N 1
ATOM 3036 C CA . GLU A 1 395 ? -0.673 48.188 1.682 1 91.75 395 GLU A CA 1
ATOM 3037 C C . GLU A 1 395 ? -1.44 46.875 1.705 1 91.75 395 GLU A C 1
ATOM 3039 O O . GLU A 1 395 ? -1.015 45.875 1.096 1 91.75 395 GLU A O 1
ATOM 3044 N N . ILE A 1 396 ? -2.576 46.781 2.387 1 93.69 396 ILE A N 1
ATOM 3045 C CA . ILE A 1 396 ? -3.428 45.594 2.486 1 93.69 396 ILE A CA 1
ATOM 3046 C C . ILE A 1 396 ? -4.055 45.312 1.125 1 93.69 396 ILE A C 1
ATOM 3048 O O . ILE A 1 396 ? -3.99 44.188 0.643 1 93.69 396 ILE A O 1
ATOM 3052 N N . GLN A 1 397 ? -4.562 46.344 0.452 1 95.19 397 GLN A N 1
ATOM 3053 C CA . GLN A 1 397 ? -5.223 46.156 -0.84 1 95.19 397 GLN A CA 1
ATOM 3054 C C . GLN A 1 397 ? -4.246 45.656 -1.896 1 95.19 397 GLN A C 1
ATOM 3056 O O . GLN A 1 397 ? -4.586 44.781 -2.682 1 95.19 397 GLN A O 1
ATOM 3061 N N . GLN A 1 398 ? -3.086 46.188 -1.87 1 95.06 398 GLN A N 1
ATOM 3062 C CA . GLN A 1 398 ? -2.08 45.781 -2.846 1 95.06 398 GLN A CA 1
ATOM 3063 C C . GLN A 1 398 ? -1.699 44.312 -2.664 1 95.06 398 GLN A C 1
ATOM 3065 O O . GLN A 1 398 ? -1.55 43.594 -3.643 1 95.06 398 GLN A O 1
ATOM 3070 N N . SER A 1 399 ? -1.512 43.938 -1.408 1 95.06 399 SER A N 1
ATOM 3071 C CA . SER A 1 399 ? -1.145 42.531 -1.119 1 95.06 399 SER A CA 1
ATOM 3072 C C . SER A 1 399 ? -2.266 41.594 -1.501 1 95.06 399 SER A C 1
ATOM 3074 O O . SER A 1 399 ? -2.006 40.469 -1.976 1 95.06 399 SER A O 1
ATOM 3076 N N . ILE A 1 400 ? -3.502 42 -1.275 1 97.06 400 ILE A N 1
ATOM 3077 C CA . ILE A 1 400 ? -4.645 41.156 -1.626 1 97.06 400 ILE A CA 1
ATOM 3078 C C . ILE A 1 400 ? -4.719 41 -3.143 1 97.06 400 ILE A C 1
ATOM 3080 O O . ILE A 1 400 ? -4.984 39.906 -3.643 1 97.06 400 ILE A O 1
ATOM 3084 N N . ASP A 1 401 ? -4.449 42.062 -3.855 1 96.19 401 ASP A N 1
ATOM 3085 C CA . ASP A 1 401 ? -4.465 41.969 -5.312 1 96.19 401 ASP A CA 1
ATOM 3086 C C . ASP A 1 401 ? -3.428 41 -5.828 1 96.19 401 ASP A C 1
ATOM 3088 O O . ASP A 1 401 ? -3.707 40.219 -6.742 1 96.19 401 ASP A O 1
ATOM 3092 N N . LYS A 1 402 ? -2.277 41.094 -5.266 1 94.38 402 LYS A N 1
ATOM 3093 C CA . LYS A 1 402 ? -1.211 40.188 -5.676 1 94.38 402 LYS A CA 1
ATOM 3094 C C . LYS A 1 402 ? -1.548 38.75 -5.305 1 94.38 402 LYS A C 1
ATOM 3096 O O . LYS A 1 402 ? -1.267 37.812 -6.07 1 94.38 402 LYS A O 1
ATOM 3101 N N . SER A 1 403 ? -2.092 38.594 -4.105 1 95.5 403 SER A N 1
ATOM 3102 C CA . SER A 1 403 ? -2.535 37.281 -3.678 1 95.5 403 SER A CA 1
ATOM 3103 C C . SER A 1 403 ? -3.584 36.688 -4.629 1 95.5 403 SER A C 1
ATOM 3105 O O . SER A 1 403 ? -3.504 35.531 -5.031 1 95.5 403 SER A O 1
ATOM 3107 N N . LEU A 1 404 ? -4.559 37.5 -5.008 1 95.25 404 LEU A N 1
ATOM 3108 C CA . LEU A 1 404 ? -5.645 37.094 -5.891 1 95.25 404 LEU A CA 1
ATOM 3109 C C . LEU A 1 404 ? -5.105 36.688 -7.262 1 95.25 404 LEU A C 1
ATOM 3111 O O . LEU A 1 404 ? -5.582 35.719 -7.859 1 95.25 404 LEU A O 1
ATOM 3115 N N . ALA A 1 405 ? -4.18 37.438 -7.695 1 92.62 405 ALA A N 1
ATOM 3116 C CA . ALA A 1 405 ? -3.553 37.094 -8.969 1 92.62 405 ALA A CA 1
ATOM 3117 C C . ALA A 1 405 ? -2.9 35.719 -8.906 1 92.62 405 ALA A C 1
ATOM 3119 O O . ALA A 1 405 ? -2.932 34.969 -9.883 1 92.62 405 ALA A O 1
ATOM 3120 N N . ALA A 1 406 ? -2.318 35.4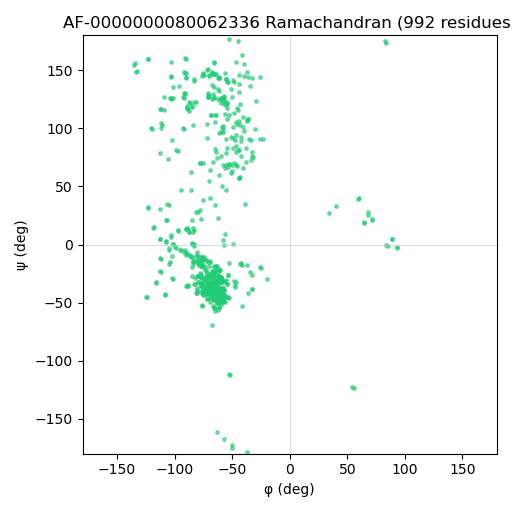38 -7.805 1 93.12 406 ALA A N 1
ATOM 3121 C CA . ALA A 1 406 ? -1.676 34.125 -7.625 1 93.12 406 ALA A CA 1
ATOM 3122 C C . ALA A 1 406 ? -2.713 33.031 -7.527 1 93.12 406 ALA A C 1
ATOM 3124 O O . ALA A 1 406 ? -2.498 31.922 -8.039 1 93.12 406 ALA A O 1
ATOM 3125 N N . TRP A 1 407 ? -3.852 33.281 -6.852 1 92.44 407 TRP A N 1
ATOM 3126 C CA . TRP A 1 407 ? -4.934 32.312 -6.738 1 92.44 407 TRP A CA 1
ATOM 3127 C C . TRP A 1 407 ? -5.406 31.859 -8.117 1 92.44 407 TRP A C 1
ATOM 3129 O O . TRP A 1 407 ? -5.809 30.703 -8.297 1 92.44 407 TRP A O 1
ATOM 3139 N N . GLN A 1 408 ? -5.312 32.688 -9.016 1 88.88 408 GLN A N 1
ATOM 3140 C CA . GLN A 1 408 ? -5.805 32.406 -10.367 1 88.88 408 GLN A CA 1
ATOM 3141 C C . GLN A 1 408 ? -4.852 31.484 -11.117 1 88.88 408 GLN A C 1
ATOM 3143 O O . GLN A 1 408 ? -5.23 30.891 -12.125 1 88.88 408 GLN A O 1
ATOM 3148 N N . LEU A 1 409 ? -3.67 31.391 -10.641 1 89.69 409 LEU A N 1
ATOM 3149 C CA . LEU A 1 409 ? -2.688 30.516 -11.281 1 89.69 409 LEU A CA 1
ATOM 3150 C C . LEU A 1 409 ? -2.908 29.062 -10.875 1 89.69 409 LEU A C 1
ATOM 3152 O O . LEU A 1 409 ? -2.359 28.156 -11.5 1 89.69 409 LEU A O 1
ATOM 3156 N N . LEU A 1 410 ? -3.717 28.844 -9.836 1 89.12 410 LEU A N 1
ATOM 3157 C CA . LEU A 1 410 ? -3.941 27.5 -9.336 1 89.12 410 LEU A CA 1
ATOM 3158 C C . LEU A 1 410 ? -5.16 26.859 -10 1 89.12 410 LEU A C 1
ATOM 3160 O O . LEU A 1 410 ? -6.242 27.453 -10.016 1 89.12 410 LEU A O 1
A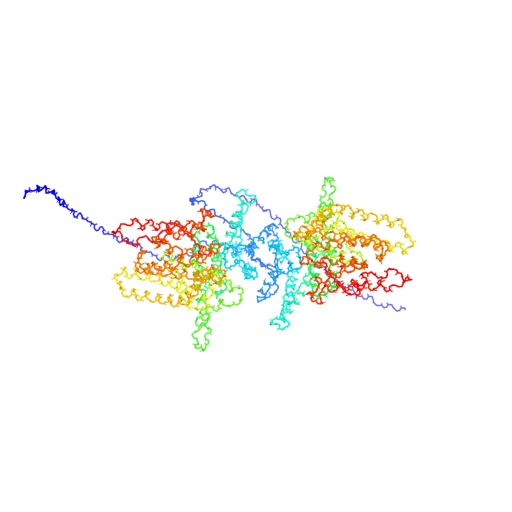TOM 3164 N N . PRO A 1 411 ? -4.898 25.688 -10.555 1 84.56 411 PRO A N 1
ATOM 3165 C CA . PRO A 1 411 ? -6.094 24.984 -11.031 1 84.56 411 PRO A CA 1
ATOM 3166 C C . PRO A 1 411 ? -7.074 24.656 -9.914 1 84.56 411 PRO A C 1
ATOM 3168 O O . PRO A 1 411 ? -6.66 24.234 -8.828 1 84.56 411 PRO A O 1
ATOM 3171 N N . PRO A 1 412 ? -8.352 24.734 -10.164 1 76.56 412 PRO A N 1
ATOM 3172 C CA . PRO A 1 412 ? -9.352 24.5 -9.117 1 76.56 412 PRO A CA 1
ATOM 3173 C C . PRO A 1 412 ? -9.258 23.109 -8.5 1 76.56 412 PRO A C 1
ATOM 3175 O O . PRO A 1 412 ? -9.492 22.953 -7.301 1 76.56 412 PRO A O 1
ATOM 3178 N N . SER A 1 413 ? -8.867 22.203 -9.289 1 71.62 413 SER A N 1
ATOM 3179 C CA . SER A 1 413 ? -8.828 20.828 -8.812 1 71.62 413 SER A CA 1
ATOM 3180 C C . SER A 1 413 ? -7.641 20.594 -7.879 1 71.62 413 SER A C 1
ATOM 3182 O O . SER A 1 413 ? -7.613 19.609 -7.133 1 71.62 413 SER A O 1
ATOM 3184 N N . LEU A 1 414 ? -6.785 21.562 -7.855 1 68.31 414 LEU A N 1
ATOM 3185 C CA . LEU A 1 414 ? -5.539 21.312 -7.137 1 68.31 414 LEU A CA 1
ATOM 3186 C C . LEU A 1 414 ? -5.449 22.188 -5.891 1 68.31 414 LEU A C 1
ATOM 3188 O O . LEU A 1 414 ? -4.473 22.109 -5.141 1 68.31 414 LEU A O 1
ATOM 3192 N N . ILE A 1 415 ? -6.551 22.891 -5.703 1 70.88 415 ILE A N 1
ATOM 3193 C CA . ILE A 1 415 ? -6.527 23.734 -4.52 1 70.88 415 ILE A CA 1
ATOM 3194 C C . ILE A 1 415 ? -6.938 22.938 -3.293 1 70.88 415 ILE A C 1
ATOM 3196 O O . ILE A 1 415 ? -8.016 22.344 -3.266 1 70.88 415 ILE A O 1
ATOM 3200 N N . ASN A 1 416 ? -6 22.859 -2.361 1 76.12 416 ASN A N 1
ATOM 3201 C CA . ASN A 1 416 ? -6.32 22.281 -1.063 1 76.12 416 ASN A CA 1
ATOM 3202 C C . ASN A 1 416 ? -6.773 23.344 -0.068 1 76.12 416 ASN A C 1
ATOM 3204 O O . ASN A 1 416 ? -5.949 23.969 0.6 1 76.12 416 ASN A O 1
ATOM 3208 N N . PHE A 1 417 ? -8.031 23.5 0.13 1 78.5 417 PHE A N 1
ATOM 3209 C CA . PHE A 1 417 ? -8.57 24.594 0.931 1 78.5 417 PHE A CA 1
ATOM 3210 C C . PHE A 1 417 ? -8.367 24.312 2.418 1 78.5 417 PHE A C 1
ATOM 3212 O O . PHE A 1 417 ? -8.492 25.234 3.24 1 78.5 417 PHE A O 1
ATOM 3219 N N . LYS A 1 418 ? -8.047 23.125 2.748 1 77.5 418 LYS A N 1
ATOM 3220 C CA . LYS A 1 418 ? -7.699 22.906 4.148 1 77.5 418 LYS A CA 1
ATOM 3221 C C . LYS A 1 418 ? -6.379 23.578 4.5 1 77.5 418 LYS A C 1
ATOM 3223 O O . LYS A 1 418 ? -6.273 24.234 5.539 1 77.5 418 LYS A O 1
ATOM 3228 N N . THR A 1 419 ? -5.492 23.453 3.611 1 82.81 419 THR A N 1
ATOM 3229 C CA . THR A 1 419 ? -4.18 24.047 3.82 1 82.81 419 THR A CA 1
ATOM 3230 C C . THR A 1 419 ? -4.23 25.562 3.586 1 82.81 419 THR A C 1
ATOM 3232 O O . THR A 1 419 ? -3.559 26.328 4.281 1 82.81 419 THR A O 1
ATOM 3235 N N . MET A 1 420 ? -5.105 25.938 2.621 1 88.44 420 MET A N 1
ATOM 3236 C CA . MET A 1 420 ? -5.105 27.328 2.18 1 88.44 420 MET A CA 1
ATOM 3237 C C . MET A 1 420 ? -6.191 28.125 2.893 1 88.44 420 MET A C 1
ATOM 3239 O O . MET A 1 420 ? -6.449 29.281 2.543 1 88.44 420 MET A O 1
ATOM 3243 N N . ALA A 1 421 ? -6.758 27.562 3.902 1 86.12 421 ALA A N 1
ATOM 3244 C CA . ALA A 1 421 ? -7.883 28.188 4.594 1 86.12 421 ALA A CA 1
ATOM 3245 C C . ALA A 1 421 ? -7.457 29.5 5.266 1 86.12 421 ALA A C 1
ATOM 3247 O O . ALA A 1 421 ? -8.18 30.484 5.211 1 86.12 421 ALA A O 1
ATOM 3248 N N . TRP A 1 422 ? -6.324 29.5 5.871 1 89.31 422 TRP A N 1
ATOM 3249 C CA . TRP A 1 422 ? -5.875 30.656 6.637 1 89.31 422 TRP A CA 1
ATOM 3250 C C . TRP A 1 422 ? -5.652 31.859 5.723 1 89.31 422 TRP A C 1
ATOM 3252 O O . TRP A 1 422 ? -6.203 32.938 5.961 1 89.31 422 TRP A O 1
ATOM 3262 N N . PRO A 1 423 ? -4.82 31.688 4.656 1 92.81 423 PRO A N 1
ATOM 3263 C CA . PRO A 1 423 ? -4.637 32.844 3.777 1 92.81 423 PRO A CA 1
ATOM 3264 C C . PRO A 1 423 ? -5.93 33.281 3.09 1 92.81 423 PRO A C 1
ATOM 3266 O O . PRO A 1 423 ? -6.125 34.469 2.826 1 92.81 423 PRO A O 1
ATOM 3269 N N . PHE A 1 424 ? -6.801 32.375 2.812 1 90.69 424 PHE A N 1
ATOM 3270 C CA . PHE A 1 424 ? -8.094 32.688 2.213 1 90.69 424 PHE A CA 1
ATOM 3271 C C . PHE A 1 424 ? -8.906 33.594 3.139 1 90.69 424 PHE A C 1
ATOM 3273 O O . PHE A 1 424 ? -9.461 34.594 2.707 1 90.69 424 PHE A O 1
ATOM 3280 N N . CYS A 1 425 ? -8.93 33.25 4.367 1 87.88 425 CYS A N 1
ATOM 3281 C CA . CYS A 1 425 ? -9.719 34 5.348 1 87.88 425 CYS A CA 1
ATOM 3282 C C . CYS A 1 425 ? -9.094 35.344 5.629 1 87.88 425 CYS A C 1
ATOM 3284 O O . CYS A 1 425 ? -9.797 36.344 5.738 1 87.88 425 CYS A O 1
ATOM 3286 N N . VAL A 1 426 ? -7.789 35.344 5.766 1 91 426 VAL A N 1
ATOM 3287 C CA . VAL A 1 426 ? -7.09 36.594 6.09 1 91 426 VAL A CA 1
ATOM 3288 C C . VAL A 1 426 ? -7.285 37.594 4.969 1 91 426 VAL A C 1
ATOM 3290 O O . VAL A 1 426 ? -7.699 38.75 5.219 1 91 426 VAL A O 1
ATOM 3293 N N . CYS A 1 427 ? -7.039 37.188 3.756 1 93.38 427 CYS A N 1
ATOM 3294 C CA . CYS A 1 427 ? -7.172 38.094 2.623 1 93.38 427 CYS A CA 1
ATOM 3295 C C . CYS A 1 427 ? -8.641 38.344 2.271 1 93.38 427 CYS A C 1
ATOM 3297 O O . CYS A 1 427 ? -9.047 39.469 1.99 1 93.38 427 CYS A O 1
ATOM 3299 N N . GLY A 1 428 ? -9.391 37.312 2.289 1 92.19 428 GLY A N 1
ATOM 3300 C CA . GLY A 1 428 ? -10.805 37.406 1.942 1 92.19 428 GLY A CA 1
ATOM 3301 C C . GLY A 1 428 ? -11.578 38.344 2.861 1 92.19 428 GLY A C 1
ATOM 3302 O O . GLY A 1 428 ? -12.445 39.094 2.408 1 92.19 428 GLY A O 1
ATOM 3303 N N . SER A 1 429 ? -11.312 38.281 4.117 1 89.31 429 SER A N 1
ATOM 3304 C CA . SER A 1 429 ? -12.047 39.094 5.098 1 89.31 429 SER A CA 1
ATOM 3305 C C . SER A 1 429 ? -11.75 40.562 4.922 1 89.31 429 SER A C 1
ATOM 3307 O O . SER A 1 429 ? -12.555 41.406 5.32 1 89.31 429 SER A O 1
ATOM 3309 N N . MET A 1 430 ? -10.562 40.906 4.301 1 91.88 430 MET A N 1
ATOM 3310 C CA . MET A 1 430 ? -10.148 42.281 4.156 1 91.88 430 MET A CA 1
ATOM 3311 C C . MET A 1 430 ? -10.367 42.781 2.727 1 91.88 430 MET A C 1
ATOM 3313 O O . MET A 1 430 ? -9.969 43.906 2.381 1 91.88 430 MET A O 1
ATOM 3317 N N . ALA A 1 431 ? -10.984 41.938 1.989 1 94.31 431 ALA A N 1
ATOM 3318 C CA . ALA A 1 431 ? -11.211 42.312 0.589 1 94.31 431 ALA A CA 1
ATOM 3319 C C . ALA A 1 431 ? -12.305 43.344 0.456 1 94.31 431 ALA A C 1
ATOM 3321 O O . ALA A 1 431 ? -13.273 43.344 1.218 1 94.31 431 ALA A O 1
ATOM 3322 N N . VAL A 1 432 ? -12.117 44.25 -0.557 1 92 432 VAL A N 1
ATOM 3323 C CA . VAL A 1 432 ? -13.102 45.281 -0.809 1 92 432 VAL A CA 1
ATOM 3324 C C . VAL A 1 432 ? -13.391 45.375 -2.305 1 92 432 VAL A C 1
ATOM 3326 O O . VAL A 1 432 ? -12.602 44.906 -3.127 1 92 432 VAL A O 1
ATOM 3329 N N . GLY A 1 433 ? -14.609 45.906 -2.6 1 91.38 433 GLY A N 1
ATOM 3330 C CA . GLY A 1 433 ? -14.977 46.188 -3.977 1 91.38 433 GLY A CA 1
ATOM 3331 C C . GLY A 1 433 ? -14.828 45 -4.898 1 91.38 433 GLY A C 1
ATOM 3332 O O . GLY A 1 433 ? -15.359 43.906 -4.617 1 91.38 433 GLY A O 1
ATOM 3333 N N . PRO A 1 434 ? -14.039 45.188 -5.93 1 93 434 PRO A N 1
ATOM 3334 C CA . PRO A 1 434 ? -13.906 44.156 -6.941 1 93 434 PRO A CA 1
ATOM 3335 C C . PRO A 1 434 ? -13.203 42.906 -6.402 1 93 434 PRO A C 1
ATOM 3337 O O . PRO A 1 434 ? -13.383 41.812 -6.941 1 93 434 PRO A O 1
ATOM 3340 N N . GLN A 1 435 ? -12.406 43.094 -5.43 1 95.38 435 GLN A N 1
ATOM 3341 C CA . GLN A 1 435 ? -11.711 41.969 -4.828 1 95.38 435 GLN A CA 1
ATOM 3342 C C . GLN A 1 435 ? -12.703 40.938 -4.312 1 95.38 435 GLN A C 1
ATOM 3344 O O . GLN A 1 435 ? -12.461 39.719 -4.414 1 95.38 435 GLN A O 1
ATOM 3349 N N . ARG A 1 436 ? -13.789 41.344 -3.766 1 94.25 436 ARG A N 1
ATOM 3350 C CA . ARG A 1 436 ? -14.812 40.469 -3.211 1 94.25 436 ARG A CA 1
ATOM 3351 C C . ARG A 1 436 ? -15.398 39.562 -4.289 1 94.25 436 ARG A C 1
ATOM 3353 O O . ARG A 1 436 ? -15.664 38.375 -4.043 1 94.25 436 ARG A O 1
ATOM 3360 N N . GLY A 1 437 ? -15.578 40.156 -5.434 1 93.81 437 GLY A N 1
ATOM 3361 C CA . GLY A 1 437 ? -16.094 39.375 -6.547 1 93.81 437 GLY A CA 1
ATOM 3362 C C . GLY A 1 437 ? -15.164 38.25 -6.945 1 93.81 437 GLY A C 1
ATOM 3363 O O . GLY A 1 437 ? -15.625 37.156 -7.312 1 93.81 437 GLY A O 1
ATOM 3364 N N . LEU A 1 438 ? -13.914 38.531 -6.871 1 93.88 438 LEU A N 1
ATOM 3365 C CA . LEU A 1 438 ? -12.938 37.5 -7.23 1 93.88 438 LEU A CA 1
ATOM 3366 C C . LEU A 1 438 ? -12.922 36.375 -6.195 1 93.88 438 LEU A C 1
ATOM 3368 O O . LEU A 1 438 ? -12.781 35.219 -6.551 1 93.88 438 LEU A O 1
ATOM 3372 N N . PHE A 1 439 ? -13.016 36.688 -4.926 1 92.81 439 PHE A N 1
ATOM 3373 C CA . PHE A 1 439 ? -13.102 35.688 -3.887 1 92.81 439 PHE A CA 1
ATOM 3374 C C . PHE A 1 439 ? -14.383 34.875 -4.027 1 92.81 439 PHE A C 1
ATOM 3376 O O . PHE A 1 439 ? -14.383 33.656 -3.812 1 92.81 439 PHE A O 1
ATOM 3383 N N . GLN A 1 440 ? -15.453 35.5 -4.418 1 90.69 440 GLN A N 1
ATOM 3384 C CA . GLN A 1 440 ? -16.703 34.812 -4.66 1 90.69 440 GLN A CA 1
ATOM 3385 C C . GLN A 1 440 ? -16.562 33.812 -5.809 1 90.69 440 GLN A C 1
ATOM 3387 O O . GLN A 1 440 ? -17.125 32.719 -5.762 1 90.69 440 GLN A O 1
ATOM 3392 N N . LYS A 1 441 ? -15.875 34.219 -6.762 1 89.38 441 LYS A N 1
ATOM 3393 C CA . LYS A 1 441 ? -15.633 33.344 -7.895 1 89.38 441 LYS A CA 1
ATOM 3394 C C . LYS A 1 441 ? -14.844 32.125 -7.465 1 89.38 441 LYS A C 1
ATOM 3396 O O . LYS A 1 441 ? -15.172 30.984 -7.855 1 89.38 441 LYS A O 1
ATOM 3401 N N . ILE A 1 442 ? -13.812 32.344 -6.652 1 88.31 442 ILE A N 1
ATOM 3402 C CA . ILE A 1 442 ? -12.992 31.25 -6.148 1 88.31 442 ILE A CA 1
ATOM 3403 C C . ILE A 1 442 ? -13.859 30.281 -5.359 1 88.31 442 ILE A C 1
ATOM 3405 O O . ILE A 1 442 ? -13.75 29.062 -5.523 1 88.31 442 ILE A O 1
ATOM 3409 N N . MET A 1 443 ? -14.75 30.781 -4.598 1 85.5 443 MET A N 1
ATOM 3410 C CA . MET A 1 443 ? -15.625 29.953 -3.764 1 85.5 443 MET A CA 1
ATOM 3411 C C . MET A 1 443 ? -16.641 29.203 -4.617 1 85.5 443 MET A C 1
ATOM 3413 O O . MET A 1 443 ? -16.891 28.016 -4.387 1 85.5 443 MET A O 1
ATOM 3417 N N . SER A 1 444 ? -17.172 29.844 -5.566 1 83.31 444 SER A N 1
ATOM 3418 C CA . SER A 1 444 ? -18.172 29.234 -6.434 1 83.31 444 SER A CA 1
ATOM 3419 C C . SER A 1 444 ? -17.578 28.094 -7.258 1 83.31 444 SER A C 1
ATOM 3421 O O . SER A 1 444 ? -18.219 27.062 -7.473 1 83.31 444 SER A O 1
ATOM 3423 N N . GLU A 1 445 ? -16.375 28.25 -7.645 1 81.88 445 GLU A N 1
ATOM 3424 C CA . GLU A 1 445 ? -15.711 27.266 -8.484 1 81.88 445 GLU A CA 1
ATOM 3425 C C . GLU A 1 445 ? -15.266 26.047 -7.668 1 81.88 445 GLU A C 1
ATOM 3427 O O . GLU A 1 445 ? -15.188 24.938 -8.188 1 81.88 445 GLU A O 1
ATOM 3432 N N . ASN A 1 446 ? -15.078 26.312 -6.418 1 77 446 ASN A N 1
ATOM 3433 C CA . ASN A 1 446 ? -14.43 25.25 -5.656 1 77 446 ASN A CA 1
ATOM 3434 C C . ASN A 1 446 ? -15.375 24.625 -4.633 1 77 446 ASN A C 1
ATOM 3436 O O . ASN A 1 446 ? -15.188 23.484 -4.211 1 77 446 ASN A O 1
ATOM 3440 N N . PHE A 1 447 ? -16.406 25.328 -4.199 1 70.38 447 PHE A N 1
ATOM 3441 C CA . PHE A 1 447 ? -17.234 24.875 -3.088 1 70.38 447 PHE A CA 1
ATOM 3442 C C . PHE A 1 447 ? -18.562 24.328 -3.592 1 70.38 447 PHE A C 1
ATOM 3444 O O . PHE A 1 447 ? -19.312 23.688 -2.836 1 70.38 447 PHE A O 1
ATOM 3451 N N . GLU A 1 448 ? -18.953 24.562 -4.77 1 64.44 448 GLU A N 1
ATOM 3452 C CA . GLU A 1 448 ? -20.297 24.25 -5.281 1 64.44 448 GLU A CA 1
ATOM 3453 C C . GLU A 1 448 ? -20.609 22.766 -5.098 1 64.44 448 GLU A C 1
ATOM 3455 O O . GLU A 1 448 ? -21.719 22.422 -4.703 1 64.44 448 GLU A O 1
ATOM 3460 N N . ASN A 1 449 ? -19.703 21.875 -5.414 1 63.66 449 ASN A N 1
ATOM 3461 C CA . ASN A 1 449 ? -20.062 20.469 -5.375 1 63.66 449 ASN A CA 1
ATOM 3462 C C . ASN A 1 449 ? -19.797 19.859 -4 1 63.66 449 ASN A C 1
ATOM 3464 O O . ASN A 1 449 ? -19.891 18.641 -3.828 1 63.66 449 ASN A O 1
ATOM 3468 N N . GLN A 1 450 ? -19.578 20.781 -3.092 1 63.81 450 GLN A N 1
ATOM 3469 C CA . GLN A 1 450 ? -19.281 20.25 -1.771 1 63.81 450 GLN A CA 1
ATOM 3470 C C . GLN A 1 450 ? -20.484 20.359 -0.839 1 63.81 450 GLN A C 1
ATOM 3472 O O . GLN A 1 450 ? -21.344 21.203 -1.041 1 63.81 450 GLN A O 1
ATOM 3477 N N . SER A 1 451 ? -20.578 19.359 -0.027 1 57.34 451 SER A N 1
ATOM 3478 C CA . SER A 1 451 ? -21.656 19.375 0.946 1 57.34 451 SER A CA 1
ATOM 3479 C C . SER A 1 451 ? -21.656 20.672 1.759 1 57.34 451 SER A C 1
ATOM 3481 O O . SER A 1 451 ? -20.594 21.266 1.981 1 57.34 451 SER A O 1
ATOM 3483 N N . THR A 1 452 ? -22.781 21.188 2.004 1 50.88 452 THR A N 1
ATOM 3484 C CA . THR A 1 452 ? -22.984 22.406 2.777 1 50.88 452 THR A CA 1
ATOM 3485 C C . THR A 1 452 ? -22.297 22.312 4.133 1 50.88 452 THR A C 1
ATOM 3487 O O . THR A 1 452 ? -21.969 23.328 4.75 1 50.88 452 THR A O 1
ATOM 3490 N N . SER A 1 453 ? -22.125 21.172 4.605 1 50.12 453 SER A N 1
ATOM 3491 C CA . SER A 1 453 ? -21.516 20.969 5.914 1 50.12 453 SER A CA 1
ATOM 3492 C C . SER A 1 453 ? -20 20.844 5.805 1 50.12 453 SER A C 1
ATOM 3494 O O . SER A 1 453 ? -19.312 20.641 6.809 1 50.12 453 SER A O 1
ATOM 3496 N N . SER A 1 454 ? -19.641 21.234 4.656 1 62.66 454 SER A N 1
ATOM 3497 C CA . SER A 1 454 ? -18.203 21.078 4.438 1 62.66 454 SER A CA 1
ATOM 3498 C C . SER A 1 454 ? -17.422 22.25 5.023 1 62.66 454 SER A C 1
ATOM 3500 O O . SER A 1 454 ? -17.984 23.328 5.238 1 62.66 454 SER A O 1
ATOM 3502 N N . ASN A 1 455 ? -16.297 22.016 5.574 1 65.06 455 ASN A N 1
ATOM 3503 C CA . ASN A 1 455 ? -15.383 23.047 6.062 1 65.06 455 ASN A CA 1
ATOM 3504 C C . ASN A 1 455 ? -15.266 24.203 5.078 1 65.06 455 ASN A C 1
ATOM 3506 O O . ASN A 1 455 ? -15.078 25.344 5.488 1 65.06 455 ASN A O 1
ATOM 3510 N N . LEU A 1 456 ? -15.664 23.938 3.957 1 68.31 456 LEU A N 1
ATOM 3511 C CA . LEU A 1 456 ? -15.516 24.953 2.92 1 68.31 456 LEU A CA 1
ATOM 3512 C C . LEU A 1 456 ? -16.656 25.969 2.986 1 68.31 456 LEU A C 1
ATOM 3514 O O . LEU A 1 456 ? -16.422 27.172 2.801 1 68.31 456 LEU A O 1
ATOM 3518 N N . HIS A 1 457 ? -17.719 25.5 3.33 1 71.94 457 HIS A N 1
ATOM 3519 C CA . HIS A 1 457 ? -18.844 26.422 3.447 1 71.94 457 HIS A CA 1
ATOM 3520 C C . HIS A 1 457 ? -18.688 27.328 4.66 1 71.94 457 HIS A C 1
ATOM 3522 O O . HIS A 1 457 ? -19.141 28.469 4.645 1 71.94 457 HIS A O 1
ATOM 3528 N N . CYS A 1 458 ? -17.969 26.812 5.531 1 72.88 458 CYS A N 1
ATOM 3529 C CA . CYS A 1 458 ? -17.672 27.625 6.707 1 72.88 458 CYS A CA 1
ATOM 3530 C C . CYS A 1 458 ? -16.734 28.781 6.359 1 72.88 458 CYS A C 1
ATOM 3532 O O . CYS A 1 458 ? -16.922 29.906 6.836 1 72.88 458 CYS A O 1
ATOM 3534 N N . LEU A 1 459 ? -15.836 28.531 5.473 1 77.88 459 LEU A N 1
ATOM 3535 C CA . LEU A 1 459 ? -14.898 29.578 5.062 1 77.88 459 LEU A CA 1
ATOM 3536 C C . LEU A 1 459 ? -15.617 30.688 4.301 1 77.88 459 LEU A C 1
ATOM 3538 O O . LEU A 1 459 ? -15.336 31.859 4.504 1 77.88 459 LEU A O 1
ATOM 3542 N N . LYS A 1 460 ? -16.516 30.219 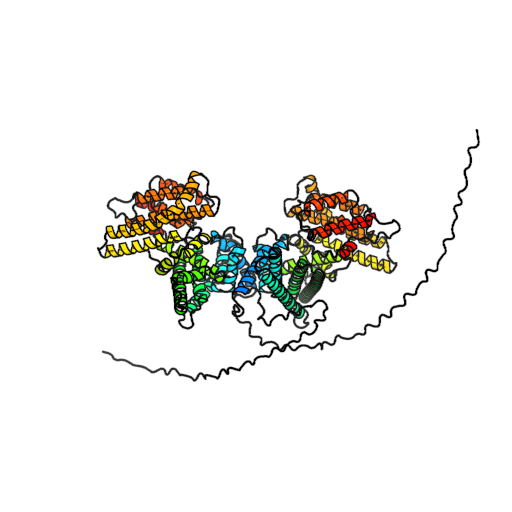3.529 1 82.19 460 LYS A N 1
ATOM 3543 C CA . LYS A 1 460 ? -17.328 31.172 2.77 1 82.19 460 LYS A CA 1
ATOM 3544 C C . LYS A 1 460 ? -18.141 32.062 3.697 1 82.19 460 LYS A C 1
ATOM 3546 O O . LYS A 1 460 ? -18.188 33.281 3.531 1 82.19 460 LYS A O 1
ATOM 3551 N N . SER A 1 461 ? -18.719 31.484 4.625 1 79.31 461 SER A N 1
ATOM 3552 C CA . SER A 1 461 ? -19.562 32.219 5.562 1 79.31 461 SER A CA 1
ATOM 3553 C C . SER A 1 461 ? -18.75 33.219 6.379 1 79.31 461 SER A C 1
ATOM 3555 O O . SER A 1 461 ? -19.234 34.312 6.707 1 79.31 461 SER A O 1
ATOM 3557 N N . VAL A 1 462 ? -17.594 32.844 6.684 1 80.5 462 VAL A N 1
ATOM 3558 C CA . VAL A 1 462 ? -16.734 33.719 7.488 1 80.5 462 VAL A CA 1
ATOM 3559 C C . VAL A 1 462 ? -16.375 34.969 6.695 1 80.5 462 VAL A C 1
ATOM 3561 O O . VAL A 1 462 ? -16.516 36.094 7.203 1 80.5 462 VAL A O 1
ATOM 3564 N N . VAL A 1 463 ? -15.977 34.812 5.492 1 86.06 463 VAL A N 1
ATOM 3565 C CA . VAL A 1 463 ? -15.531 35.906 4.672 1 86.06 463 VAL A CA 1
ATOM 3566 C C . VAL A 1 463 ? -16.719 36.844 4.367 1 86.06 463 VAL A C 1
ATOM 3568 O O . VAL A 1 463 ? -16.594 38.062 4.465 1 86.06 463 VAL A O 1
ATOM 3571 N N . GLU A 1 464 ? -17.812 36.25 4.109 1 85.44 464 GLU A N 1
ATOM 3572 C CA . GLU A 1 464 ? -19 37.031 3.771 1 85.44 464 GLU A CA 1
ATOM 3573 C C . GLU A 1 464 ? -19.531 37.781 4.992 1 85.44 464 GLU A C 1
ATOM 3575 O O . GLU A 1 464 ? -20.031 38.906 4.871 1 85.44 464 GLU A O 1
ATOM 3580 N N . GLU A 1 465 ? -19.453 37.188 6.121 1 83.25 465 GLU A N 1
ATOM 3581 C CA . GLU A 1 465 ? -19.859 37.844 7.352 1 83.25 465 GLU A CA 1
ATOM 3582 C C . GLU A 1 465 ? -18.953 39.031 7.664 1 83.25 465 GLU A C 1
ATOM 3584 O O . GLU A 1 465 ? -19.422 40.062 8.18 1 83.25 465 GLU A O 1
ATOM 3589 N N . CYS A 1 466 ? -17.703 38.938 7.367 1 84.69 466 CYS A N 1
ATOM 3590 C CA . CYS A 1 466 ? -16.766 40.031 7.555 1 84.69 466 CYS A CA 1
ATOM 3591 C C . CYS A 1 466 ? -17.109 41.188 6.629 1 84.69 466 CYS A C 1
ATOM 3593 O O . CYS A 1 466 ? -17.062 42.344 7.039 1 84.69 466 CYS A O 1
ATOM 3595 N N . TRP A 1 467 ? -17.5 40.844 5.422 1 87.88 467 TRP A N 1
ATOM 3596 C CA . TRP A 1 467 ? -17.906 41.875 4.453 1 87.88 467 TRP A CA 1
ATOM 3597 C C . TRP A 1 467 ? -19.141 42.625 4.93 1 87.88 467 TRP A C 1
ATOM 3599 O O . TRP A 1 467 ? -19.188 43.844 4.879 1 87.88 467 TRP A O 1
ATOM 3609 N N . LYS A 1 468 ? -20.094 41.906 5.457 1 84.12 468 LYS A N 1
ATOM 3610 C CA . LYS A 1 468 ? -21.328 42.5 5.941 1 84.12 468 LYS A CA 1
ATOM 3611 C C . LYS A 1 468 ? -21.062 43.438 7.117 1 84.12 468 LYS A C 1
ATOM 3613 O O . LYS A 1 468 ? -21.656 44.531 7.199 1 84.12 468 LYS A O 1
ATOM 3618 N N . ASN A 1 469 ? -20.266 43 7.98 1 79.44 469 ASN A N 1
ATOM 3619 C CA . ASN A 1 469 ? -19.938 43.812 9.156 1 79.44 469 ASN A CA 1
ATOM 3620 C C . ASN A 1 469 ? -19.219 45.094 8.773 1 79.44 469 ASN A C 1
ATOM 3622 O O . ASN A 1 469 ? -19.438 46.156 9.383 1 79.44 469 ASN A O 1
ATOM 3626 N N . PHE A 1 470 ? -18.359 44.969 7.824 1 81.25 470 PHE A N 1
ATOM 3627 C CA . PHE A 1 470 ? -17.625 46.156 7.371 1 81.25 470 PHE A CA 1
ATOM 3628 C C . PHE A 1 470 ? -18.562 47.156 6.715 1 81.25 470 PHE A C 1
ATOM 3630 O O . PHE A 1 470 ? -18.422 48.344 6.883 1 81.25 470 PHE A O 1
ATOM 3637 N N . ASP A 1 471 ? -19.469 46.656 5.973 1 83.38 471 ASP A N 1
ATOM 3638 C CA . ASP A 1 471 ? -20.391 47.531 5.25 1 83.38 471 ASP A CA 1
ATOM 3639 C C . ASP A 1 471 ? -21.359 48.219 6.207 1 83.38 471 ASP A C 1
ATOM 3641 O O . ASP A 1 471 ? -21.828 49.312 5.93 1 83.38 471 ASP A O 1
ATOM 3645 N N . LYS A 1 472 ? -21.703 47.625 7.309 1 78.19 472 LYS A N 1
ATOM 3646 C CA . LYS A 1 472 ? -22.641 48.188 8.273 1 78.19 472 LYS A CA 1
ATOM 3647 C C . LYS A 1 472 ? -21.969 49.156 9.227 1 78.19 472 LYS A C 1
ATOM 3649 O O . LYS A 1 472 ? -22.625 49.812 10.023 1 78.19 472 LYS A O 1
ATOM 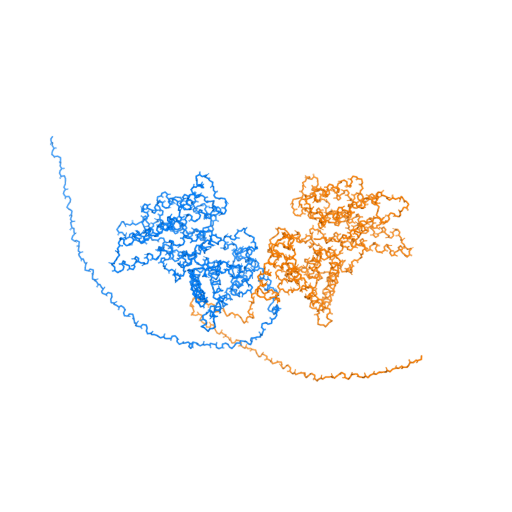3654 N N . ARG A 1 473 ? -20.688 49.188 9.203 1 71.19 473 ARG A N 1
ATOM 3655 C CA . ARG A 1 473 ? -19.953 50 10.164 1 71.19 473 ARG A CA 1
ATOM 3656 C C . ARG A 1 473 ? -20.344 51.469 10.016 1 71.19 473 ARG A C 1
ATOM 3658 O O . ARG A 1 473 ? -20.562 51.969 8.906 1 71.19 473 ARG A O 1
ATOM 3665 N N . VAL A 1 474 ? -20.859 52.062 11.133 1 60.94 474 VAL A N 1
ATOM 3666 C CA . VAL A 1 474 ? -21.078 53.5 11.266 1 60.94 474 VAL A CA 1
ATOM 3667 C C . VAL A 1 474 ? -19.766 54.188 11.641 1 60.94 474 VAL A C 1
ATOM 3669 O O . VAL A 1 474 ? -18.953 53.625 12.383 1 60.94 474 VAL A O 1
ATOM 3672 N N . PRO A 1 475 ? -19.25 55.219 10.82 1 57.44 475 PRO A N 1
ATOM 3673 C CA . PRO A 1 475 ? -17.969 55.906 11.039 1 57.44 475 PRO A CA 1
ATOM 3674 C C . PRO A 1 475 ? -17.609 56.031 12.516 1 57.44 475 PRO A C 1
ATOM 3676 O O . PRO A 1 475 ? -16.438 56 12.867 1 57.44 475 PRO A O 1
ATOM 3679 N N . GLU A 1 476 ? -18.531 56.281 13.398 1 52.78 476 GLU A N 1
ATOM 3680 C CA . GLU A 1 476 ? -18.219 56.562 14.797 1 52.78 476 GLU A CA 1
ATOM 3681 C C . GLU A 1 476 ? -17.797 55.312 15.547 1 52.78 476 GLU A C 1
ATOM 3683 O O . GLU A 1 476 ? -17.328 55.375 16.672 1 52.78 476 GLU A O 1
ATOM 3688 N N . GLN A 1 477 ? -18.125 54.156 15.031 1 50.91 477 GLN A N 1
ATOM 3689 C CA . GLN A 1 477 ? -17.828 52.969 15.812 1 50.91 477 GLN A CA 1
ATOM 3690 C C . GLN A 1 477 ? -16.406 52.469 15.562 1 50.91 477 GLN A C 1
ATOM 3692 O O . GLN A 1 477 ? -15.906 52.562 14.445 1 50.91 477 GLN A O 1
ATOM 3697 N N . SER A 1 478 ? -15.516 52.344 16.578 1 50.72 478 SER A N 1
ATOM 3698 C CA . SER A 1 478 ? -14.109 51.969 16.594 1 50.72 478 SER A CA 1
ATOM 3699 C C . SER A 1 478 ? -13.805 50.875 15.57 1 50.72 478 SER A C 1
ATOM 3701 O O . SER A 1 478 ? -14.5 49.844 15.516 1 50.72 478 SER A O 1
ATOM 3703 N N . PRO A 1 479 ? -13.125 51.219 14.453 1 49.5 479 PRO A N 1
ATOM 3704 C CA . PRO A 1 479 ? -12.695 50.312 13.391 1 49.5 479 PRO A CA 1
ATOM 3705 C C . PRO A 1 479 ? -12.344 48.906 13.898 1 49.5 479 PRO A C 1
ATOM 3707 O O . PRO A 1 479 ? -12.242 47.969 13.109 1 49.5 479 PRO A O 1
ATOM 3710 N N . SER A 1 480 ? -11.945 48.719 15.102 1 49.62 480 SER A N 1
ATOM 3711 C CA . SER A 1 480 ? -11.25 47.562 15.617 1 49.62 480 SER A CA 1
ATOM 3712 C C . SER A 1 480 ? -12.172 46.344 15.68 1 49.62 480 SER A C 1
ATOM 3714 O O . SER A 1 480 ? -11.719 45.219 15.93 1 49.62 480 SER A O 1
ATOM 3716 N N . SER A 1 481 ? -13.547 46.5 15.641 1 50.88 481 SER A N 1
ATOM 3717 C CA . SER A 1 481 ? -14.352 45.438 16.234 1 50.88 481 SER A CA 1
ATOM 3718 C C . SER A 1 481 ? -14.531 44.281 15.258 1 50.88 481 SER A C 1
ATOM 3720 O O . SER A 1 481 ? -14.852 43.156 15.672 1 50.88 481 SER A O 1
ATOM 3722 N N . TYR A 1 482 ? -14.523 44.469 13.906 1 54 482 TYR A N 1
ATOM 3723 C CA . TYR A 1 482 ? -14.969 43.312 13.141 1 54 482 TYR A CA 1
ATOM 3724 C C . TYR A 1 482 ? -13.789 42.625 12.469 1 54 482 TYR A C 1
ATOM 3726 O O . TYR A 1 482 ? -13.258 43.094 11.469 1 54 482 TYR A O 1
ATOM 3734 N N . ASN A 1 483 ? -12.969 41.906 13.281 1 59.62 483 ASN A N 1
ATOM 3735 C CA . ASN A 1 483 ? -11.859 41.125 12.789 1 59.62 483 ASN A CA 1
ATOM 3736 C C . ASN A 1 483 ? -12.289 39.688 12.484 1 59.62 483 ASN A C 1
ATOM 3738 O O . ASN A 1 483 ? -13.227 39.156 13.094 1 59.62 483 ASN A O 1
ATOM 3742 N N . TRP A 1 484 ? -11.922 39.25 11.281 1 61.5 484 TRP A N 1
ATOM 3743 C CA . TRP A 1 484 ? -12.227 37.875 10.844 1 61.5 484 TRP A CA 1
ATOM 3744 C C . TRP A 1 484 ? -12.094 36.875 11.992 1 61.5 484 TRP A C 1
ATOM 3746 O O . TRP A 1 484 ? -12.766 35.875 12.023 1 61.5 484 TRP A O 1
ATOM 3756 N N . LYS A 1 485 ? -11.438 37.375 12.898 1 61.78 485 LYS A N 1
ATOM 3757 C CA . LYS A 1 485 ? -11.172 36.5 14.039 1 61.78 485 LYS A CA 1
ATOM 3758 C C . LYS A 1 485 ? -12.422 36.312 14.891 1 61.78 485 LYS A C 1
ATOM 3760 O O . LYS A 1 485 ? -12.727 35.219 15.328 1 61.78 485 LYS A O 1
ATOM 3765 N N . ILE A 1 486 ? -12.961 37.469 15 1 62.78 486 ILE A N 1
ATOM 3766 C CA . ILE A 1 486 ? -14.195 37.438 15.781 1 62.78 486 ILE A CA 1
ATOM 3767 C C . ILE A 1 486 ? -15.242 36.594 15.07 1 62.78 486 ILE A C 1
ATOM 3769 O O . ILE A 1 486 ? -15.969 35.812 15.703 1 62.78 486 ILE A O 1
ATOM 3773 N N . VAL A 1 487 ? -15.156 36.75 13.852 1 63.44 487 VAL A N 1
ATOM 3774 C CA . VAL A 1 487 ? -16.125 36 13.055 1 63.44 487 VAL A CA 1
ATOM 3775 C C . VAL A 1 487 ? -15.812 34.531 13.117 1 63.44 487 VAL A C 1
ATOM 3777 O O . VAL A 1 487 ? -16.719 33.688 13.227 1 63.44 487 VAL A O 1
ATOM 3780 N N . MET A 1 488 ? -14.578 34.25 13.141 1 64.75 488 MET A N 1
ATOM 3781 C CA . MET A 1 488 ? -14.188 32.844 13.195 1 64.75 488 MET A CA 1
ATOM 3782 C C . MET A 1 488 ? -14.594 32.219 14.531 1 64.75 488 MET A C 1
ATOM 3784 O O . MET A 1 488 ? -15.031 31.078 14.578 1 64.75 488 MET A O 1
ATOM 3788 N N . GLU A 1 489 ? -14.305 32.938 15.477 1 62.03 489 GLU A N 1
ATOM 3789 C CA . GLU A 1 489 ? -14.703 32.5 16.797 1 62.03 489 GLU A CA 1
ATOM 3790 C C . GLU A 1 489 ? -16.203 32.25 16.875 1 62.03 489 GLU A C 1
ATOM 3792 O O . GLU A 1 489 ? -16.656 31.266 17.453 1 62.03 489 GLU A O 1
ATOM 3797 N N . LYS A 1 490 ? -16.781 33.219 16.281 1 57.72 490 LYS A N 1
ATOM 3798 C CA . LYS A 1 490 ? -18.234 33.094 16.281 1 57.72 490 LYS A CA 1
ATOM 3799 C C . LYS A 1 490 ? -18.703 31.891 15.484 1 57.72 490 LYS A C 1
ATOM 3801 O O . LYS A 1 490 ? -19.688 31.25 15.836 1 57.72 490 LYS A O 1
ATOM 3806 N N . LEU A 1 491 ? -18 31.734 14.477 1 53.41 491 LEU A N 1
ATOM 3807 C CA . LEU A 1 491 ? -18.406 30.625 13.625 1 53.41 491 LEU A CA 1
ATOM 3808 C C . LEU A 1 491 ? -17.812 29.297 14.117 1 53.41 491 LEU A C 1
ATOM 3810 O O . LEU A 1 491 ? -18.078 28.25 13.547 1 53.41 491 LEU A O 1
ATOM 3814 N N . ASN A 1 492 ? -17.359 29.391 15.266 1 50.78 492 ASN A N 1
ATOM 3815 C CA . ASN A 1 492 ? -16.734 28.203 15.82 1 50.78 492 ASN A CA 1
ATOM 3816 C C . ASN A 1 492 ? -16.016 27.391 14.734 1 50.78 492 ASN A C 1
ATOM 3818 O O . ASN A 1 492 ? -16.188 26.172 14.656 1 50.78 492 ASN A O 1
ATOM 3822 N N . LEU A 1 493 ? -15.656 28.188 13.766 1 54.41 493 LEU A N 1
ATOM 3823 C CA . LEU A 1 493 ? -14.969 27.469 12.695 1 54.41 493 LEU A CA 1
ATOM 3824 C C . LEU A 1 493 ? -13.578 27.031 13.148 1 54.41 493 LEU A C 1
ATOM 3826 O O . LEU A 1 493 ? -12.812 27.812 13.695 1 54.41 493 LEU A O 1
ATOM 3830 N N . SER A 1 494 ? -13.539 25.781 13.695 1 54.38 494 SER A N 1
ATOM 3831 C CA . SER A 1 494 ? -12.242 25.219 14.078 1 54.38 494 SER A CA 1
ATOM 3832 C C . SER A 1 494 ? -11.758 24.203 13.055 1 54.38 494 SER A C 1
ATOM 3834 O O . SER A 1 494 ? -12.398 23.172 12.852 1 54.38 494 SER A O 1
ATOM 3836 N N . ILE A 1 495 ? -10.992 24.797 12.055 1 57.12 495 ILE A N 1
ATOM 3837 C CA . ILE A 1 495 ? -10.492 23.906 11.008 1 57.12 495 ILE A CA 1
ATOM 3838 C C . ILE A 1 495 ? -9.023 23.578 11.273 1 57.12 495 ILE A C 1
ATOM 3840 O O . ILE A 1 495 ? -8.273 24.406 11.797 1 57.12 495 ILE A O 1
ATOM 3844 N N . LEU A 1 496 ? -8.773 22.375 11.312 1 58.56 496 LEU A N 1
ATOM 3845 C CA . LEU A 1 496 ? -7.359 22.031 11.203 1 58.56 496 LEU A CA 1
ATOM 3846 C C . LEU A 1 496 ? -6.832 22.359 9.805 1 58.56 496 LEU A C 1
ATOM 3848 O O . LEU A 1 496 ? -7.469 22.031 8.805 1 58.56 496 LEU A O 1
ATOM 3852 N N . PHE A 1 497 ? -5.77 23.156 9.773 1 62.5 497 PHE A N 1
ATOM 3853 C CA . PHE A 1 497 ? -5.254 23.719 8.531 1 62.5 497 PHE A CA 1
ATOM 3854 C C . PHE A 1 497 ? -4.418 22.703 7.773 1 62.5 497 PHE A C 1
ATOM 3856 O O . PHE A 1 497 ? -3.357 23.031 7.238 1 62.5 497 PHE A O 1
ATOM 3863 N N . ILE A 1 498 ? -4.684 21.391 7.934 1 60 498 ILE A N 1
ATOM 3864 C CA . ILE A 1 498 ? -4.004 20.359 7.152 1 60 498 ILE A CA 1
ATOM 3865 C C . ILE A 1 498 ? -5.008 19.297 6.715 1 60 498 ILE A C 1
ATOM 3867 O O . ILE A 1 498 ? -6.031 19.078 7.375 1 60 498 ILE A O 1
ATOM 3871 N N . MET B 1 1 ? 32.188 -69.062 15.125 1 18.03 1 MET B N 1
ATOM 3872 C CA . MET B 1 1 ? 31.703 -69.625 16.406 1 18.03 1 MET B CA 1
ATOM 3873 C C . MET B 1 1 ? 31.469 -68.5 17.406 1 18.03 1 MET B C 1
ATOM 3875 O O . MET B 1 1 ? 30.688 -68.688 18.344 1 18.03 1 MET B O 1
ATOM 3879 N N . ASN B 1 2 ? 32.438 -67.562 17.406 1 18.86 2 ASN B N 1
ATOM 3880 C CA . ASN B 1 2 ? 32.719 -66.875 18.656 1 18.86 2 ASN B CA 1
ATOM 3881 C C . ASN B 1 2 ? 31.578 -66 19.109 1 18.86 2 ASN B C 1
ATOM 3883 O O . ASN B 1 2 ? 31.016 -65.25 18.297 1 18.86 2 ASN B O 1
ATOM 3887 N N . THR B 1 3 ? 31 -66 20.391 1 19.61 3 THR B N 1
ATOM 3888 C CA . THR B 1 3 ? 29.906 -66 21.359 1 19.61 3 THR B CA 1
ATOM 3889 C C . THR B 1 3 ? 29.703 -64.625 21.953 1 19.61 3 THR B C 1
ATOM 3891 O O . THR B 1 3 ? 28.844 -64.438 22.797 1 19.61 3 THR B O 1
ATOM 3894 N N . SER B 1 4 ? 30.641 -63.656 21.688 1 18.05 4 SER B N 1
ATOM 3895 C CA . SER B 1 4 ? 30.906 -62.844 22.859 1 18.05 4 SER B CA 1
ATOM 3896 C C . SER B 1 4 ? 29.641 -62.094 23.281 1 18.05 4 SER B C 1
ATOM 3898 O O . SER B 1 4 ? 28.703 -61.938 22.5 1 18.05 4 SER B O 1
ATOM 3900 N N . ASP B 1 5 ? 29.75 -60.969 24.125 1 19 5 ASP B N 1
ATOM 3901 C CA . ASP B 1 5 ? 29.438 -60.469 25.469 1 19 5 ASP B CA 1
ATOM 3902 C C . ASP B 1 5 ? 28.219 -59.531 25.422 1 19 5 ASP B C 1
ATOM 3904 O O . ASP B 1 5 ? 28.125 -58.688 24.547 1 19 5 ASP B O 1
ATOM 3908 N N . MET B 1 6 ? 27.094 -59.719 26.203 1 20.25 6 MET B N 1
ATOM 3909 C CA . MET B 1 6 ? 25.672 -59.594 26.5 1 20.25 6 MET B CA 1
ATOM 3910 C C . MET B 1 6 ? 25.359 -58.281 27.219 1 20.25 6 MET B C 1
ATOM 3912 O O . MET B 1 6 ? 24.25 -58.062 27.703 1 20.25 6 MET B O 1
ATOM 3916 N N . GLY B 1 7 ? 26.391 -57.281 27.297 1 17.61 7 GLY B N 1
ATOM 3917 C CA . GLY B 1 7 ? 26.391 -56.5 28.531 1 17.61 7 GLY B CA 1
ATOM 3918 C C . GLY B 1 7 ? 25.078 -55.781 28.797 1 17.61 7 GLY B C 1
ATOM 3919 O O . GLY B 1 7 ? 24.203 -55.719 27.922 1 17.61 7 GLY B O 1
ATOM 3920 N N . SER B 1 8 ? 24.938 -54.75 29.812 1 18.61 8 SER B N 1
ATOM 3921 C CA . SER B 1 8 ? 24.297 -54.438 31.094 1 18.61 8 SER B CA 1
ATOM 3922 C C . SER B 1 8 ? 23.109 -53.531 30.906 1 18.61 8 SER B C 1
ATOM 3924 O O . SER B 1 8 ? 23.047 -52.75 29.938 1 18.61 8 SER B O 1
ATOM 3926 N N . PRO B 1 9 ? 22.047 -53.438 31.828 1 20.03 9 PRO B N 1
ATOM 3927 C CA . PRO B 1 9 ? 20.609 -53.25 32.062 1 20.03 9 PRO B CA 1
ATOM 3928 C C . PRO B 1 9 ? 20.234 -51.812 32.344 1 20.03 9 PRO B C 1
ATOM 3930 O O . PRO B 1 9 ? 19.062 -51.5 32.625 1 20.03 9 PRO B O 1
ATOM 3933 N N . ILE B 1 10 ? 20.672 -50.719 31.594 1 19.72 10 ILE B N 1
ATOM 3934 C CA . ILE B 1 10 ? 20.688 -49.375 32.188 1 19.72 10 ILE B CA 1
ATOM 3935 C C . ILE B 1 10 ? 19.281 -49.031 32.688 1 19.72 10 ILE B C 1
ATOM 3937 O O . ILE B 1 10 ? 18.312 -49.094 31.922 1 19.72 10 ILE B O 1
ATOM 3941 N N . GLN B 1 11 ? 19.016 -48.906 33.969 1 17.92 11 GLN B N 1
ATOM 3942 C CA . GLN B 1 11 ? 17.953 -48.812 34.969 1 17.92 11 GLN B CA 1
ATOM 3943 C C . GLN B 1 11 ? 17.203 -47.5 34.875 1 17.92 11 GLN B C 1
ATOM 3945 O O . GLN B 1 11 ? 17.688 -46.469 35.344 1 17.92 11 GLN B O 1
ATOM 3950 N N . MET B 1 12 ? 16.625 -47.062 33.75 1 18.28 12 MET B N 1
ATOM 3951 C CA . MET B 1 12 ? 16.188 -45.688 33.594 1 18.28 12 MET B CA 1
ATOM 3952 C C . MET B 1 12 ? 15.055 -45.375 34.562 1 18.28 12 MET B C 1
ATOM 3954 O O . MET B 1 12 ? 14.062 -46.094 34.625 1 18.28 12 MET B O 1
ATOM 3958 N N . GLY B 1 13 ? 15.258 -44.625 35.656 1 17.31 13 GLY B N 1
ATOM 3959 C CA . GLY B 1 13 ? 14.594 -44.188 36.875 1 17.31 13 GLY B CA 1
ATOM 3960 C C . GLY B 1 13 ? 13.289 -43.469 36.625 1 17.31 13 GLY B C 1
ATOM 3961 O O . GLY B 1 13 ? 13.188 -42.656 35.688 1 17.31 13 GLY B O 1
ATOM 3962 N N . LEU B 1 14 ? 11.984 -43.812 37.094 1 18.34 14 LEU B N 1
ATOM 3963 C CA . LEU B 1 14 ? 10.531 -43.719 37.031 1 18.34 14 LEU B CA 1
ATOM 3964 C C . LEU B 1 14 ? 10.047 -42.5 37.812 1 18.34 14 LEU B C 1
ATOM 3966 O O . LEU B 1 14 ? 8.844 -42.312 38 1 18.34 14 LEU B O 1
ATOM 3970 N N . ALA B 1 15 ? 10.945 -41.406 38.094 1 18.88 15 ALA B N 1
ATOM 3971 C CA . ALA B 1 15 ? 10.477 -40.719 39.281 1 18.88 15 ALA B CA 1
ATOM 3972 C C . ALA B 1 15 ? 9.016 -40.312 39.156 1 18.88 15 ALA B C 1
ATOM 3974 O O . ALA B 1 15 ? 8.508 -40.156 38.031 1 18.88 15 ALA B O 1
ATOM 3975 N N . SER B 1 16 ? 8.234 -39.688 40.125 1 17.61 16 SER B N 1
ATOM 3976 C CA . SER B 1 16 ? 7.094 -39.625 41.031 1 17.61 16 SER B CA 1
ATOM 3977 C C . SER B 1 16 ? 6.105 -38.531 40.594 1 17.61 16 SER B C 1
ATOM 3979 O O . SER B 1 16 ? 5.117 -38.281 41.281 1 17.61 16 SER B O 1
ATOM 3981 N N . SER B 1 17 ? 5.855 -38.094 39.344 1 18.09 17 SER B N 1
ATOM 3982 C CA . SER B 1 17 ? 5.391 -36.719 39.219 1 18.09 17 SER B CA 1
ATOM 3983 C C . SER B 1 17 ? 3.955 -36.594 39.719 1 18.09 17 SER B C 1
ATOM 3985 O O . SER B 1 17 ? 3.053 -37.281 39.219 1 18.09 17 SER B O 1
ATOM 3987 N N . ASP B 1 18 ? 3.66 -36.062 40.906 1 18.39 18 ASP B N 1
ATOM 3988 C CA . ASP B 1 18 ? 2.537 -35.906 41.812 1 18.39 18 ASP B CA 1
ATOM 3989 C C . ASP B 1 18 ? 1.408 -35.094 41.188 1 18.39 18 ASP B C 1
ATOM 3991 O O . ASP B 1 18 ? 1.659 -34.125 40.469 1 18.39 18 ASP B O 1
ATOM 3995 N N . SER B 1 19 ? 0.084 -35.531 41.094 1 20.34 19 SER B N 1
ATOM 3996 C CA . SER B 1 19 ? -1.239 -35.406 40.5 1 20.34 19 SER B CA 1
ATOM 3997 C C . SER B 1 19 ? -2.006 -34.219 41.125 1 20.34 19 SER B C 1
ATOM 3999 O O . SER B 1 19 ? -3.225 -34.125 40.969 1 20.34 19 SER B O 1
ATOM 4001 N N . SER B 1 20 ? -1.314 -33.125 41.594 1 18.34 20 SER B N 1
ATOM 4002 C CA . SER B 1 20 ? -2.049 -32.312 42.562 1 18.34 20 SER B CA 1
ATOM 4003 C C . SER B 1 20 ? -3.377 -31.828 42 1 18.34 20 SER B C 1
ATOM 4005 O O . SER B 1 20 ? -3.52 -31.688 40.781 1 18.34 20 SER B O 1
ATOM 4007 N N . ILE B 1 21 ? -4.402 -31.672 42.812 1 19.66 21 ILE B N 1
ATOM 4008 C CA . ILE B 1 21 ? -5.844 -31.672 43.031 1 19.66 21 ILE B CA 1
ATOM 4009 C C . ILE B 1 21 ? -6.453 -30.391 42.5 1 19.66 21 ILE B C 1
ATOM 4011 O O . ILE B 1 21 ? -6.18 -29.297 43 1 19.66 21 ILE B O 1
ATOM 4015 N N . PHE B 1 22 ? -6.523 -30.172 41.219 1 20.95 22 PHE B N 1
ATOM 4016 C CA . PHE B 1 22 ? -6.938 -28.891 40.625 1 20.95 22 PHE B CA 1
ATOM 4017 C C . PHE B 1 22 ? -8.375 -28.562 41 1 20.95 22 PHE B C 1
ATOM 4019 O O . PHE B 1 22 ? -9.312 -29.203 40.5 1 20.95 22 PHE B O 1
ATOM 4026 N N . GLU B 1 23 ? -8.531 -28.172 42.219 1 18.14 23 GLU B N 1
ATOM 4027 C CA . GLU B 1 23 ? -9.82 -27.922 42.844 1 18.14 23 GLU B CA 1
ATOM 4028 C C . GLU B 1 23 ? -10.633 -26.906 42.062 1 18.14 23 GLU B C 1
ATOM 4030 O O . GLU B 1 23 ? -10.094 -25.891 41.625 1 18.14 23 GLU B O 1
ATOM 4035 N N . SER B 1 24 ? -11.797 -27.234 41.656 1 20.59 24 SER B N 1
ATOM 4036 C CA . SER B 1 24 ? -12.891 -26.781 40.812 1 20.59 24 SER B CA 1
ATOM 4037 C C . SER B 1 24 ? -13.602 -25.562 41.406 1 20.59 24 SER B C 1
ATOM 4039 O O . SER B 1 24 ? -14.758 -25.297 41.094 1 20.59 24 SER B O 1
ATOM 4041 N N . SER B 1 25 ? -12.773 -24.641 41.969 1 18.31 25 SER B N 1
ATOM 4042 C CA . SER B 1 25 ? -13.508 -23.719 42.812 1 18.31 25 SER B CA 1
ATOM 4043 C C . SER B 1 25 ? -14.648 -23.047 42.062 1 18.31 25 SER B C 1
ATOM 4045 O O . SER B 1 25 ? -14.5 -22.719 40.875 1 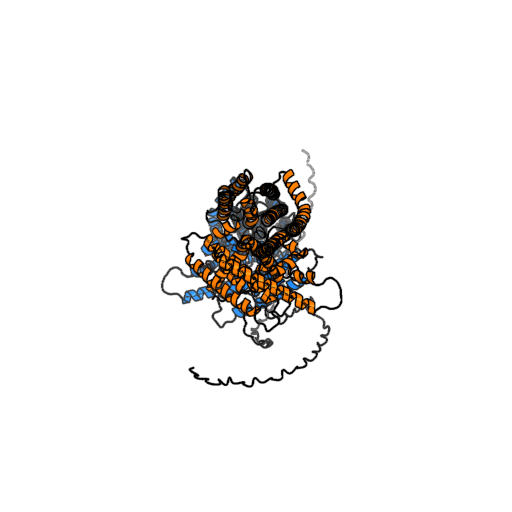18.31 25 SER B O 1
ATOM 4047 N N . SER B 1 26 ? -15.82 -23.219 42.562 1 18.86 26 SER B N 1
ATOM 4048 C CA . SER B 1 26 ? -17.219 -22.953 42.281 1 18.86 26 SER B CA 1
ATOM 4049 C C . SER B 1 26 ? -17.469 -21.469 42.094 1 18.86 26 SER B C 1
ATOM 4051 O O . SER B 1 26 ? -17.312 -20.672 43.031 1 18.86 26 SER B O 1
ATOM 4053 N N . LEU B 1 27 ? -17.016 -20.938 41.125 1 19.44 27 LEU B N 1
ATOM 4054 C CA . LEU B 1 27 ? -17.031 -19.5 40.906 1 19.44 27 LEU B CA 1
ATOM 4055 C C . LEU B 1 27 ? -18.453 -18.953 41 1 19.44 27 LEU B C 1
ATOM 4057 O O . LEU B 1 27 ? -19.328 -19.297 40.219 1 19.44 27 LEU B O 1
ATOM 4061 N N . ASP B 1 28 ? -18.797 -18.844 42.25 1 18.2 28 ASP B N 1
ATOM 4062 C CA . ASP B 1 28 ? -20.078 -18.344 42.719 1 18.2 28 ASP B CA 1
ATOM 4063 C C . ASP B 1 28 ? -20.562 -17.156 41.875 1 18.2 28 ASP B C 1
ATOM 4065 O O . ASP B 1 28 ? -19.734 -16.438 41.281 1 18.2 28 ASP B O 1
ATOM 4069 N N . LEU B 1 29 ? -21.828 -17.125 41.719 1 20.75 29 LEU B N 1
ATOM 4070 C CA . LEU B 1 29 ? -22.797 -16.484 40.844 1 20.75 29 LEU B CA 1
ATOM 4071 C C . LEU B 1 29 ? -22.844 -14.977 41.125 1 20.75 29 LEU B C 1
ATOM 4073 O O . LEU B 1 29 ? -23.297 -14.539 42.188 1 20.75 29 LEU B O 1
ATOM 4077 N N . LEU B 1 30 ? -21.859 -14.32 40.906 1 20.31 30 LEU B N 1
ATOM 4078 C CA . LEU B 1 30 ? -21.719 -12.953 41.375 1 20.31 30 LEU B CA 1
ATOM 4079 C C . LEU B 1 30 ? -22.938 -12.117 41.031 1 20.31 30 LEU B C 1
ATOM 4081 O O . LEU B 1 30 ? -23.328 -12.07 39.844 1 20.31 30 LEU B O 1
ATOM 4085 N N . ASP B 1 31 ? -23.656 -12.141 41.844 1 20.88 31 ASP B N 1
ATOM 4086 C CA . ASP B 1 31 ? -24.953 -11.445 41.844 1 20.88 31 ASP B CA 1
ATOM 4087 C C . ASP B 1 31 ? -24.781 -9.984 41.438 1 20.88 31 ASP B C 1
ATOM 4089 O O . ASP B 1 31 ? -24.078 -9.227 42.125 1 20.88 31 ASP B O 1
ATOM 4093 N N . ILE B 1 32 ? -24.75 -9.93 40.344 1 24.58 32 ILE B N 1
ATOM 4094 C CA . ILE B 1 32 ? -24.469 -8.625 39.75 1 24.58 32 ILE B CA 1
ATOM 4095 C C . ILE B 1 32 ? -25.547 -7.629 40.188 1 24.58 32 ILE B C 1
ATOM 4097 O O . ILE B 1 32 ? -26.719 -7.801 39.875 1 24.58 32 ILE B O 1
ATOM 4101 N N . PRO B 1 33 ? -25.25 -7.344 41.375 1 21.39 33 PRO B N 1
ATOM 4102 C CA . PRO B 1 33 ? -26.297 -6.5 41.938 1 21.39 33 PRO B CA 1
ATOM 4103 C C . PRO B 1 33 ? -26.875 -5.512 40.938 1 21.39 33 PRO B C 1
ATOM 4105 O O . PRO B 1 33 ? -26.219 -5.164 39.969 1 21.39 33 PRO B O 1
ATOM 4108 N N . GLU B 1 34 ? -28.047 -5.367 41.281 1 21.08 34 GLU B N 1
ATOM 4109 C CA . GLU B 1 34 ? -29.078 -4.637 40.531 1 21.08 34 GLU B CA 1
ATOM 4110 C C . GLU B 1 34 ? -28.688 -3.166 40.375 1 21.08 34 GLU B C 1
ATOM 4112 O O . GLU B 1 34 ? -28.594 -2.432 41.344 1 21.08 34 GLU B O 1
ATOM 4117 N N . LEU B 1 35 ? -27.703 -3.098 39.812 1 23.25 35 LEU B N 1
ATOM 4118 C CA . LEU B 1 35 ? -27.234 -1.717 39.781 1 23.25 35 LEU B CA 1
ATOM 4119 C C . LEU B 1 35 ? -28.375 -0.753 39.5 1 23.25 35 LEU B C 1
ATOM 4121 O O . LEU B 1 35 ? -29.047 -0.862 38.469 1 23.25 35 LEU B O 1
ATOM 4125 N N . GLU B 1 36 ? -29.141 -0.565 40.531 1 20.19 36 GLU B N 1
ATOM 4126 C CA . GLU B 1 36 ? -30.188 0.449 40.594 1 20.19 36 GLU B CA 1
ATOM 4127 C C . GLU B 1 36 ? -29.891 1.611 39.656 1 20.19 36 GLU B C 1
ATOM 4129 O O . GLU B 1 36 ? -28.734 1.904 39.375 1 20.19 36 GLU B O 1
ATOM 4134 N N . SER B 1 37 ? -30.953 2.023 39.188 1 21.47 37 SER B N 1
ATOM 4135 C CA . SER B 1 37 ? -31.188 2.904 38.062 1 21.47 37 SER B CA 1
ATOM 4136 C C . SER B 1 37 ? -30.5 4.25 38.25 1 21.47 37 SER B C 1
ATOM 4138 O O . SER B 1 37 ? -30.75 5.191 37.469 1 21.47 37 SER B O 1
ATOM 4140 N N . SER B 1 38 ? -29.812 4.188 39.375 1 22.94 38 SER B N 1
ATOM 4141 C CA . SER B 1 38 ? -29.75 5.578 39.812 1 22.94 38 SER B CA 1
ATOM 4142 C C . SER B 1 38 ? -29.422 6.508 38.656 1 22.94 38 SER B C 1
ATOM 4144 O O . SER B 1 38 ? -28.781 6.098 37.688 1 22.94 38 SER B O 1
ATOM 4146 N N . LEU B 1 39 ? -29.984 7.668 38.719 1 22.77 39 LEU B N 1
ATOM 4147 C CA . LEU B 1 39 ? -30.234 8.961 38.094 1 22.77 39 LEU B CA 1
ATOM 4148 C C . LEU B 1 39 ? -28.953 9.562 37.562 1 22.77 39 LEU B C 1
ATOM 4150 O O . LEU B 1 39 ? -28 9.797 38.312 1 22.77 39 LEU B O 1
ATOM 4154 N N . TRP B 1 40 ? -28.453 9.312 36.438 1 21.69 40 TRP B N 1
ATOM 4155 C CA . TRP B 1 40 ? -27.219 9.625 35.719 1 21.69 40 TRP B CA 1
ATOM 4156 C C . TRP B 1 40 ? -26.969 11.125 35.688 1 21.69 40 TRP B C 1
ATOM 4158 O O . TRP B 1 40 ? -27.766 11.875 35.094 1 21.69 40 TRP B O 1
ATOM 4168 N N . ASP B 1 41 ? -26.672 12.102 36.625 1 21.7 41 ASP B N 1
ATOM 4169 C CA . ASP B 1 41 ? -26.531 13.539 36.812 1 21.7 41 ASP B CA 1
ATOM 4170 C C . ASP B 1 41 ? -25.219 14.047 36.25 1 21.7 41 ASP B C 1
ATOM 4172 O O . ASP B 1 41 ? -24.219 14.195 36.969 1 21.7 41 ASP B O 1
ATOM 4176 N N . PRO B 1 42 ? -24.219 13.664 35.281 1 21.67 42 PRO B N 1
ATOM 4177 C CA . PRO B 1 42 ? -24 14.586 34.156 1 21.67 42 PRO B CA 1
ATOM 4178 C C . PRO B 1 42 ? -25.312 15.141 33.594 1 21.67 42 PRO B C 1
ATOM 4180 O O . PRO B 1 42 ? -26.297 14.406 33.469 1 21.67 42 PRO B O 1
ATOM 4183 N N . THR B 1 43 ? -25.953 15.898 33.719 1 25.03 43 THR B N 1
ATOM 4184 C CA . THR B 1 43 ? -27.016 15.977 32.719 1 25.03 43 THR B CA 1
ATOM 4185 C C . THR B 1 43 ? -26.453 15.688 31.312 1 25.03 43 THR B C 1
ATOM 4187 O O . THR B 1 43 ? -27.203 15.383 30.391 1 25.03 43 THR B O 1
ATOM 4190 N N . LEU B 1 44 ? -25.609 15.875 30.297 1 22.66 44 LEU B N 1
ATOM 4191 C CA . LEU B 1 44 ? -25.781 14.789 29.344 1 22.66 44 LEU B CA 1
ATOM 4192 C C . LEU B 1 44 ? -25.125 13.508 29.844 1 22.66 44 LEU B C 1
ATOM 4194 O O . LEU B 1 44 ? -24.172 13.57 30.641 1 22.66 44 LEU B O 1
ATOM 4198 N N . ASP B 1 45 ? -25.469 12.211 29.719 1 21.78 45 ASP B N 1
ATOM 4199 C CA . ASP B 1 45 ? -25.031 10.875 30.109 1 21.78 45 ASP B CA 1
ATOM 4200 C C . ASP B 1 45 ? -23.594 10.609 29.656 1 21.78 45 ASP B C 1
ATOM 4202 O O . ASP B 1 45 ? -23.344 10.398 28.469 1 21.78 45 ASP B O 1
ATOM 4206 N N . ILE B 1 46 ? -22.609 11.211 30.094 1 24.59 46 ILE B N 1
ATOM 4207 C CA . ILE B 1 46 ? -21.188 10.953 29.906 1 24.59 46 ILE B CA 1
ATOM 4208 C C . ILE B 1 46 ? -20.891 9.477 30.156 1 24.59 46 ILE B C 1
ATOM 4210 O O . ILE B 1 46 ? -20.953 9.008 31.281 1 24.59 46 ILE B O 1
ATOM 4214 N N . ILE B 1 47 ? -21.344 8.57 29.25 1 24.67 47 ILE B N 1
ATOM 4215 C CA . ILE B 1 47 ? -21.125 7.141 29.438 1 24.67 47 ILE B CA 1
ATOM 4216 C C . ILE B 1 47 ? -19.672 6.895 29.844 1 24.67 47 ILE B C 1
ATOM 4218 O O . ILE B 1 47 ? -18.75 7.297 29.125 1 24.67 47 ILE B O 1
ATOM 4222 N N . GLN B 1 48 ? -19.391 6.625 31.062 1 26.5 48 GLN B N 1
ATOM 4223 C CA . GLN B 1 48 ? -18.234 5.984 31.688 1 26.5 48 GLN B CA 1
ATOM 4224 C C . GLN B 1 48 ? -17.797 4.758 30.891 1 26.5 48 GLN B C 1
ATOM 4226 O O . GLN B 1 48 ? -18.359 3.67 31.047 1 26.5 48 GLN B O 1
ATOM 4231 N N . VAL B 1 49 ? -17.469 4.84 29.672 1 27 49 VAL B N 1
ATOM 4232 C CA . VAL B 1 49 ? -17.078 3.582 29.047 1 27 49 VAL B CA 1
ATOM 4233 C C . VAL B 1 49 ? -15.875 2.996 29.781 1 27 49 VAL B C 1
ATOM 4235 O O . VAL B 1 49 ? -14.844 3.66 29.938 1 27 49 VAL B O 1
ATOM 4238 N N . GLN B 1 50 ? -16.062 2.053 30.734 1 28.94 50 GLN B N 1
ATOM 4239 C CA . GLN B 1 50 ? -15.07 1.188 31.359 1 28.94 50 GLN B CA 1
ATOM 4240 C C . GLN B 1 50 ? -14.188 0.515 30.312 1 28.94 50 GLN B C 1
ATOM 4242 O O . GLN B 1 50 ? -14.695 -0.139 29.391 1 28.94 50 GLN B O 1
ATOM 4247 N N . PRO B 1 51 ? -13.016 0.934 30.062 1 31.17 51 PRO B N 1
ATOM 4248 C CA . PRO B 1 51 ? -12.242 0.166 29.078 1 31.17 51 PRO B CA 1
ATOM 4249 C C . PRO B 1 51 ? -12.07 -1.299 29.484 1 31.17 51 PRO B C 1
ATOM 4251 O O . PRO B 1 51 ? -11.875 -1.603 30.656 1 31.17 51 PRO B O 1
ATOM 4254 N N . PRO B 1 52 ? -12.797 -2.275 29.016 1 31 52 PRO B N 1
ATOM 4255 C CA . PRO B 1 52 ? -12.672 -3.654 29.484 1 31 52 PRO B CA 1
ATOM 4256 C C . PRO B 1 52 ? -11.219 -4.059 29.734 1 31 52 PRO B C 1
ATOM 4258 O O . PRO B 1 52 ? -10.297 -3.438 29.188 1 31 52 PRO B O 1
ATOM 4261 N N . PRO B 1 53 ? -10.898 -5.113 30.641 1 32.12 53 PRO B N 1
ATOM 4262 C CA . PRO B 1 53 ? -9.648 -5.738 31.094 1 32.12 53 PRO B CA 1
ATOM 4263 C C . PRO B 1 53 ? -8.727 -6.121 29.938 1 32.12 53 PRO B C 1
ATOM 4265 O O . PRO B 1 53 ? -7.773 -6.879 30.141 1 32.12 53 PRO B O 1
ATOM 4268 N N . SER B 1 54 ? -9.133 -5.844 28.672 1 35.72 54 SER B N 1
ATOM 4269 C CA . SER B 1 54 ? -8.578 -6.648 27.594 1 35.72 54 SER B CA 1
ATOM 4270 C C . SER B 1 54 ? -7.055 -6.555 27.562 1 35.72 54 SER B C 1
ATOM 4272 O O . SER B 1 54 ? -6.484 -5.52 27.906 1 35.72 54 SER B O 1
ATOM 4274 N N . ASP B 1 55 ? -6.41 -7.723 27.625 1 36.12 55 ASP B N 1
ATOM 4275 C CA . ASP B 1 55 ? -4.996 -7.898 27.312 1 36.12 55 ASP B CA 1
ATOM 4276 C C . ASP B 1 55 ? -4.543 -6.887 26.25 1 36.12 55 ASP B C 1
ATOM 4278 O O . ASP B 1 55 ? -5.172 -6.75 25.203 1 36.12 55 ASP B O 1
ATOM 4282 N N . PRO B 1 56 ? -3.926 -5.816 26.609 1 38.41 56 PRO B N 1
ATOM 4283 C CA . PRO B 1 56 ? -3.727 -4.602 25.828 1 38.41 56 PRO B CA 1
ATOM 4284 C C . PRO B 1 56 ? -3.402 -4.895 24.359 1 38.41 56 PRO B C 1
ATOM 4286 O O . PRO B 1 56 ? -2.59 -5.777 24.078 1 38.41 56 PRO B O 1
ATOM 4289 N N . PRO B 1 57 ? -4.328 -4.785 23.469 1 41.06 57 PRO B N 1
ATOM 4290 C CA . PRO B 1 57 ? -4.219 -4.906 22.016 1 41.06 57 PRO B CA 1
ATOM 4291 C C . PRO B 1 57 ? -2.928 -4.309 21.469 1 41.06 57 PRO B C 1
ATOM 4293 O O . PRO B 1 57 ? -2.719 -3.094 21.562 1 41.06 57 PRO B O 1
ATOM 4296 N N . SER B 1 58 ? -1.713 -5.094 21.484 1 47.06 58 SER B N 1
ATOM 4297 C CA . SER B 1 58 ? -0.33 -4.789 21.141 1 47.06 58 SER B CA 1
ATOM 4298 C C . SER B 1 58 ? -0.242 -4.105 19.766 1 47.06 58 SER B C 1
ATOM 4300 O O . SER B 1 58 ? -1.142 -4.25 18.938 1 47.06 58 SER B O 1
ATOM 4302 N N . ALA B 1 59 ? 0.621 -3.145 19.625 1 60.31 59 ALA B N 1
ATOM 4303 C CA . ALA B 1 59 ? 1.175 -2.613 18.375 1 60.31 59 ALA B CA 1
ATOM 4304 C C . ALA B 1 59 ? 1.384 -3.723 17.359 1 60.31 59 ALA B C 1
ATOM 4306 O O . ALA B 1 59 ? 1.433 -4.902 17.703 1 60.31 59 ALA B O 1
ATOM 4307 N N . LEU B 1 60 ? 1.175 -3.447 16.078 1 64.94 60 LEU B N 1
ATOM 4308 C CA . LEU B 1 60 ? 1.429 -4.352 14.969 1 64.94 60 LEU B CA 1
ATOM 4309 C C . LEU B 1 60 ? 2.781 -5.035 15.117 1 64.94 60 LEU B C 1
ATOM 4311 O O . LEU B 1 60 ? 3.812 -4.48 14.734 1 64.94 60 LEU B O 1
ATOM 4315 N N . GLN B 1 61 ? 2.898 -6.113 15.93 1 70.25 61 GLN B N 1
ATOM 4316 C CA . GLN B 1 61 ? 4.184 -6.758 16.188 1 70.25 61 GLN B CA 1
ATOM 4317 C C . GLN B 1 61 ? 4.461 -7.859 15.164 1 70.25 61 GLN B C 1
ATOM 4319 O O . GLN B 1 61 ? 3.576 -8.664 14.852 1 70.25 61 GLN B O 1
ATOM 4324 N N . PHE B 1 62 ? 5.535 -7.742 14.398 1 67.56 62 PHE B N 1
ATOM 4325 C CA . PHE B 1 62 ? 6.027 -8.773 13.492 1 67.56 62 PHE B CA 1
ATOM 4326 C C . PHE B 1 62 ? 7.02 -9.688 14.203 1 67.56 62 PHE B C 1
ATOM 4328 O O . PHE B 1 62 ? 7.691 -9.266 15.148 1 67.56 62 PHE B O 1
ATOM 4335 N N . PRO B 1 63 ? 7.102 -10.922 13.883 1 62.88 63 PRO B N 1
ATOM 4336 C CA . PRO B 1 63 ? 8.078 -11.82 14.5 1 62.88 63 PRO B CA 1
ATOM 4337 C C . PRO B 1 63 ? 9.523 -11.445 14.172 1 62.88 63 PRO B C 1
ATOM 4339 O O . PRO B 1 63 ? 9.852 -11.227 13.008 1 62.88 63 PRO B O 1
ATOM 4342 N N . SER B 1 64 ? 10.156 -10.453 14.906 1 61.91 64 SER B N 1
ATOM 4343 C CA . SER B 1 64 ? 11.555 -10.195 14.586 1 61.91 64 SER B CA 1
ATOM 4344 C C . SER B 1 64 ? 12.477 -10.672 15.703 1 61.91 64 SER B C 1
ATOM 4346 O O . SER B 1 64 ? 12.219 -10.414 16.875 1 61.91 64 SER B O 1
ATOM 4348 N N . ILE B 1 65 ? 13.266 -11.609 15.375 1 50.47 65 ILE B N 1
ATOM 4349 C CA . ILE B 1 65 ? 14.258 -12.078 16.344 1 50.47 65 ILE B CA 1
ATOM 4350 C C . ILE B 1 65 ? 15.461 -11.133 16.344 1 50.47 65 ILE B C 1
ATOM 4352 O O . ILE B 1 65 ? 16.328 -11.234 17.203 1 50.47 65 ILE B O 1
ATOM 4356 N N . LEU B 1 66 ? 15.414 -10.156 15.367 1 52 66 LEU B N 1
ATOM 4357 C CA . LEU B 1 66 ? 16.641 -9.398 15.211 1 52 66 LEU B CA 1
ATOM 4358 C C . LEU B 1 66 ? 16.594 -8.094 16 1 52 66 LEU B C 1
ATOM 4360 O O . LEU B 1 66 ? 15.508 -7.547 16.219 1 52 66 LEU B O 1
ATOM 4364 N N . GLY B 1 67 ? 17.594 -7.719 16.672 1 50 67 GLY B N 1
ATOM 4365 C CA . GLY B 1 67 ? 17.797 -6.531 17.5 1 50 67 GLY B CA 1
ATOM 4366 C C . GLY B 1 67 ? 17.312 -5.258 16.828 1 50 67 GLY B C 1
ATOM 4367 O O . GLY B 1 67 ? 16.969 -5.27 15.641 1 50 67 GLY B O 1
ATOM 4368 N N . ASP B 1 68 ? 17.266 -3.928 17.391 1 56.94 68 ASP B N 1
ATOM 4369 C CA . ASP B 1 68 ? 16.641 -2.631 17.172 1 56.94 68 ASP B CA 1
ATOM 4370 C C . ASP B 1 68 ? 17 -2.055 15.812 1 56.94 68 ASP B C 1
ATOM 4372 O O . ASP B 1 68 ? 16.141 -1.59 15.07 1 56.94 68 ASP B O 1
ATOM 4376 N N . GLY B 1 69 ? 18.297 -1.951 15.422 1 59.88 69 GLY B N 1
ATOM 4377 C CA . GLY B 1 69 ? 18.672 -1.337 14.156 1 59.88 69 GLY B CA 1
ATOM 4378 C C . GLY B 1 69 ? 18.156 -2.088 12.945 1 59.88 69 GLY B C 1
ATOM 4379 O O . GLY B 1 69 ? 17.812 -1.478 11.93 1 59.88 69 GLY B O 1
ATOM 4380 N N . LEU B 1 70 ? 17.891 -3.227 13.109 1 74.44 70 LEU B N 1
ATOM 4381 C CA . LEU B 1 70 ? 17.516 -4.117 12.016 1 74.44 70 LEU B CA 1
ATOM 4382 C C . LEU B 1 70 ? 16 -4.086 11.805 1 74.44 70 LEU B C 1
ATOM 4384 O O . LEU B 1 70 ? 15.516 -4.34 10.695 1 74.44 70 LEU B O 1
ATOM 4388 N N . GLU B 1 71 ? 15.398 -3.451 12.727 1 81.44 71 GLU B N 1
ATOM 4389 C CA . GLU B 1 71 ? 13.938 -3.461 12.68 1 81.44 71 GLU B CA 1
ATOM 4390 C C . GLU B 1 71 ? 13.414 -2.551 11.57 1 81.44 71 GLU B C 1
ATOM 4392 O O . GLU B 1 71 ? 12.492 -2.922 10.844 1 81.44 71 GLU B O 1
ATOM 4397 N N . GLU B 1 72 ? 14.047 -1.371 11.414 1 85.69 72 GLU B N 1
ATOM 4398 C CA . GLU B 1 72 ? 13.594 -0.439 10.383 1 85.69 72 GLU B CA 1
ATOM 4399 C C . GLU B 1 72 ? 13.805 -1.013 8.984 1 85.69 72 GLU B C 1
ATOM 4401 O O . GLU B 1 72 ? 12.977 -0.823 8.094 1 85.69 72 GLU B O 1
ATOM 4406 N N . LYS B 1 73 ? 14.883 -1.672 8.891 1 88.19 73 LYS B N 1
ATOM 4407 C CA . LYS B 1 73 ? 15.156 -2.297 7.598 1 88.19 73 LYS B CA 1
ATOM 4408 C C . LYS B 1 73 ? 14.141 -3.393 7.289 1 88.19 73 LYS B C 1
ATOM 4410 O O . LYS B 1 73 ? 13.695 -3.527 6.145 1 88.19 73 LYS B O 1
ATOM 4415 N N . GLU B 1 74 ? 13.805 -4.113 8.305 1 90.62 74 GLU B N 1
ATOM 4416 C CA . GLU B 1 74 ? 12.82 -5.176 8.109 1 90.62 74 GLU B CA 1
ATOM 4417 C C . GLU B 1 74 ? 11.461 -4.605 7.73 1 90.62 74 GLU B C 1
ATOM 4419 O O . GLU B 1 74 ? 10.758 -5.164 6.883 1 90.62 74 GLU B O 1
ATOM 4424 N N . ILE B 1 75 ? 11.148 -3.494 8.391 1 90.81 75 ILE B N 1
ATOM 4425 C CA . ILE B 1 75 ? 9.867 -2.867 8.094 1 90.81 75 ILE B CA 1
ATOM 4426 C C . ILE B 1 75 ? 9.836 -2.408 6.641 1 90.81 75 ILE B C 1
ATOM 4428 O O . ILE B 1 75 ? 8.836 -2.6 5.941 1 90.81 75 ILE B O 1
ATOM 4432 N N . ASP B 1 76 ? 10.906 -1.858 6.227 1 91.56 76 ASP B N 1
ATOM 4433 C CA . ASP B 1 76 ? 11 -1.421 4.84 1 91.56 76 ASP B CA 1
ATOM 4434 C C . ASP B 1 76 ? 10.883 -2.604 3.881 1 91.56 76 ASP B C 1
ATOM 4436 O O . ASP B 1 76 ? 10.219 -2.504 2.844 1 91.56 76 ASP B O 1
ATOM 4440 N N . LEU B 1 77 ? 11.484 -3.662 4.227 1 93.88 77 LEU B N 1
ATOM 4441 C CA . LEU B 1 77 ? 11.461 -4.844 3.375 1 93.88 77 LEU B CA 1
ATOM 4442 C C . LEU B 1 77 ? 10.078 -5.48 3.363 1 93.88 77 LEU B C 1
ATOM 4444 O O . LEU B 1 77 ? 9.633 -5.992 2.334 1 93.88 77 LEU B O 1
ATOM 4448 N N . ILE B 1 78 ? 9.398 -5.438 4.5 1 93.94 78 ILE B N 1
ATOM 4449 C CA . ILE B 1 78 ? 8.055 -6 4.574 1 93.94 78 ILE B CA 1
ATOM 4450 C C . ILE B 1 78 ? 7.105 -5.18 3.709 1 93.94 78 ILE B C 1
ATOM 4452 O O . ILE B 1 78 ? 6.277 -5.738 2.982 1 93.94 78 ILE B O 1
ATOM 4456 N N . MET B 1 79 ? 7.215 -3.879 3.828 1 93.44 79 MET B N 1
ATOM 4457 C CA . MET B 1 79 ? 6.371 -3.023 2.996 1 93.44 79 MET B CA 1
ATOM 4458 C C . MET B 1 79 ? 6.676 -3.232 1.518 1 93.44 79 MET B C 1
ATOM 4460 O O . MET B 1 79 ? 5.766 -3.27 0.689 1 93.44 79 MET B O 1
ATOM 4464 N N . TYR B 1 80 ? 7.949 -3.354 1.219 1 95.25 80 TYR B N 1
ATOM 4465 C CA . TYR B 1 80 ? 8.352 -3.613 -0.159 1 95.25 80 TYR B CA 1
ATOM 4466 C C . TYR B 1 80 ? 7.762 -4.926 -0.663 1 95.25 80 TYR B C 1
ATOM 4468 O O . TYR B 1 80 ? 7.363 -5.027 -1.825 1 95.25 80 TYR B O 1
ATOM 4476 N N . TYR B 1 81 ? 7.715 -5.902 0.196 1 96.75 81 TYR B N 1
ATOM 4477 C CA . TYR B 1 81 ? 7.145 -7.195 -0.173 1 96.75 81 TYR B CA 1
ATOM 4478 C C . TYR B 1 81 ? 5.668 -7.051 -0.536 1 96.75 81 TYR B C 1
ATOM 4480 O O . TYR B 1 81 ? 5.238 -7.516 -1.594 1 96.75 81 TYR B O 1
ATOM 4488 N N . VAL B 1 82 ? 4.898 -6.371 0.325 1 95 82 VAL B N 1
ATOM 4489 C CA . VAL B 1 82 ? 3.451 -6.281 0.167 1 95 82 VAL B CA 1
ATOM 4490 C C . VAL B 1 82 ? 3.119 -5.41 -1.043 1 95 82 VAL B C 1
ATOM 4492 O O . VAL B 1 82 ? 2.207 -5.727 -1.812 1 95 82 VAL B O 1
ATOM 4495 N N . VAL B 1 83 ? 3.908 -4.395 -1.254 1 93.62 83 VAL B N 1
ATOM 4496 C CA . VAL B 1 83 ? 3.537 -3.369 -2.223 1 93.62 83 VAL B CA 1
ATOM 4497 C C . VAL B 1 83 ? 4.066 -3.746 -3.604 1 93.62 83 VAL B C 1
ATOM 4499 O O . VAL B 1 83 ? 3.387 -3.543 -4.613 1 93.62 83 VAL B O 1
ATOM 4502 N N . GLU B 1 84 ? 5.258 -4.367 -3.676 1 93.12 84 GLU B N 1
ATOM 4503 C CA . GLU B 1 84 ? 5.895 -4.496 -4.984 1 93.12 84 GLU B CA 1
ATOM 4504 C C . GLU B 1 84 ? 6.203 -5.957 -5.305 1 93.12 84 GLU B C 1
ATOM 4506 O O . GLU B 1 84 ? 5.945 -6.422 -6.418 1 93.12 84 GLU B O 1
ATOM 4511 N N . VAL B 1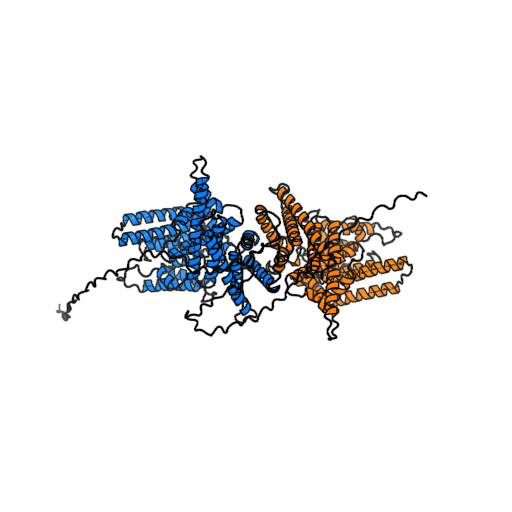 85 ? 6.754 -6.66 -4.332 1 94.88 85 VAL B N 1
ATOM 4512 C CA . VAL B 1 85 ? 7.297 -7.98 -4.625 1 94.88 85 VAL B CA 1
ATOM 4513 C C . VAL B 1 85 ? 6.156 -8.961 -4.883 1 94.88 85 VAL B C 1
ATOM 4515 O O . VAL B 1 85 ? 6.168 -9.688 -5.879 1 94.88 85 VAL B O 1
ATOM 4518 N N . PHE B 1 86 ? 5.102 -8.984 -4.016 1 95.75 86 PHE B N 1
ATOM 4519 C CA . PHE B 1 86 ? 4.016 -9.945 -4.145 1 95.75 86 PHE B CA 1
ATOM 4520 C C . PHE B 1 86 ? 3.293 -9.773 -5.473 1 95.75 86 PHE B C 1
ATOM 4522 O O . PHE B 1 86 ? 3.07 -10.75 -6.195 1 95.75 86 PHE B O 1
ATOM 4529 N N . PRO B 1 87 ? 2.955 -8.523 -5.867 1 91.44 87 PRO B N 1
ATOM 4530 C CA . PRO B 1 87 ? 2.301 -8.367 -7.168 1 91.44 87 PRO B CA 1
ATOM 4531 C C . PRO B 1 87 ? 3.213 -8.734 -8.336 1 91.44 87 PRO B C 1
ATOM 4533 O O . PRO B 1 87 ? 2.732 -9.133 -9.398 1 91.44 87 PRO B O 1
ATOM 4536 N N . ARG B 1 88 ? 4.477 -8.594 -8.141 1 88.06 88 ARG B N 1
ATOM 4537 C CA . ARG B 1 88 ? 5.414 -8.961 -9.195 1 88.06 88 ARG B CA 1
ATOM 4538 C C . ARG B 1 88 ? 5.473 -10.477 -9.367 1 88.06 88 ARG B C 1
ATOM 4540 O O . ARG B 1 88 ? 5.648 -10.977 -10.484 1 88.06 88 ARG B O 1
ATOM 4547 N N . GLN B 1 89 ? 5.348 -11.117 -8.234 1 87.75 89 GLN B N 1
ATOM 4548 C CA . GLN B 1 89 ? 5.383 -12.57 -8.266 1 87.75 89 GLN B CA 1
ATOM 4549 C C . GLN B 1 89 ? 4.066 -13.141 -8.773 1 87.75 89 GLN B C 1
ATOM 4551 O O . GLN B 1 89 ? 4.047 -14.203 -9.406 1 87.75 89 GLN B O 1
ATOM 4556 N N . HIS B 1 90 ? 2.982 -12.469 -8.43 1 88.06 90 HIS B N 1
ATOM 4557 C CA . HIS B 1 90 ? 1.645 -12.938 -8.773 1 88.06 90 HIS B CA 1
ATOM 4558 C C . HIS B 1 90 ? 0.903 -11.922 -9.625 1 88.06 90 HIS B C 1
ATOM 4560 O O . HIS B 1 90 ? 0.24 -11.023 -9.102 1 88.06 90 HIS B O 1
ATOM 4566 N N . SER B 1 91 ? 0.872 -12.148 -10.891 1 81.44 91 SER B N 1
ATOM 4567 C CA . SER B 1 91 ? 0.427 -11.172 -11.875 1 81.44 91 SER B CA 1
ATOM 4568 C C . SER B 1 91 ? -1.037 -10.805 -11.664 1 81.44 91 SER B C 1
ATOM 4570 O O . SER B 1 91 ? -1.457 -9.695 -12.008 1 81.44 91 SER B O 1
ATOM 4572 N N . SER B 1 92 ? -1.81 -11.703 -11.102 1 83.5 92 SER B N 1
ATOM 4573 C CA . SER B 1 92 ? -3.221 -11.414 -10.875 1 83.5 92 SER B CA 1
ATOM 4574 C C . SER B 1 92 ? -3.396 -10.25 -9.898 1 83.5 92 SER B C 1
ATOM 4576 O O . SER B 1 92 ? -4.453 -9.617 -9.859 1 83.5 92 SER B O 1
ATOM 4578 N N . TYR B 1 93 ? -2.322 -10 -9.188 1 85.44 93 TYR B N 1
ATOM 4579 C CA . TYR B 1 93 ? -2.414 -8.938 -8.195 1 85.44 93 TYR B CA 1
ATOM 4580 C C . TYR B 1 93 ? -1.766 -7.66 -8.711 1 85.44 93 TYR B C 1
ATOM 4582 O O . TYR B 1 93 ? -1.799 -6.625 -8.031 1 85.44 93 TYR B O 1
ATOM 4590 N N . GLN B 1 94 ? -1.271 -7.766 -9.938 1 83.38 94 GLN B N 1
ATOM 4591 C CA . GLN B 1 94 ? -0.692 -6.555 -10.516 1 83.38 94 GLN B CA 1
ATOM 4592 C C . GLN B 1 94 ? -1.776 -5.535 -10.859 1 83.38 94 GLN B C 1
ATOM 4594 O O . GLN B 1 94 ? -2.793 -5.883 -11.461 1 83.38 94 GLN B O 1
ATOM 4599 N N . GLY B 1 95 ? -1.586 -4.355 -10.406 1 81.69 95 GLY B N 1
ATOM 4600 C CA . GLY B 1 95 ? -2.525 -3.283 -10.695 1 81.69 95 GLY B CA 1
ATOM 4601 C C . GLY B 1 95 ? -3.699 -3.244 -9.734 1 81.69 95 GLY B C 1
ATOM 4602 O O . GLY B 1 95 ? -4.602 -2.418 -9.883 1 81.69 95 GLY B O 1
ATOM 4603 N N . THR B 1 96 ? -3.711 -4.168 -8.82 1 86.81 96 THR B N 1
ATOM 4604 C CA . THR B 1 96 ? -4.781 -4.168 -7.832 1 86.81 96 THR B CA 1
ATOM 4605 C C . THR B 1 96 ? -4.395 -3.344 -6.609 1 86.81 96 THR B C 1
ATOM 4607 O O . THR B 1 96 ? -3.213 -3.053 -6.398 1 86.81 96 THR B O 1
ATOM 4610 N N . SER B 1 97 ? -5.387 -2.943 -5.867 1 89.25 97 SER B N 1
ATOM 4611 C CA . SER B 1 97 ? -5.145 -2.168 -4.652 1 89.25 97 SER B CA 1
ATOM 4612 C C . SER B 1 97 ? -4.441 -3.008 -3.59 1 89.25 97 SER B C 1
ATOM 4614 O O . SER B 1 97 ? -4.672 -4.215 -3.496 1 89.25 97 SER B O 1
ATOM 4616 N N . VAL B 1 98 ? -3.639 -2.352 -2.818 1 90.69 98 VAL B N 1
ATOM 4617 C CA . VAL B 1 98 ? -2.961 -3.008 -1.705 1 90.69 98 VAL B CA 1
ATOM 4618 C C . VAL B 1 98 ? -3.994 -3.561 -0.726 1 90.69 98 VAL B C 1
ATOM 4620 O O . VAL B 1 98 ? -3.732 -4.543 -0.028 1 90.69 98 VAL B O 1
ATOM 4623 N N . MET B 1 99 ? -5.203 -3.035 -0.741 1 89.81 99 MET B N 1
ATOM 4624 C CA . MET B 1 99 ? -6.27 -3.449 0.167 1 89.81 99 MET B CA 1
ATOM 4625 C C . MET B 1 99 ? -6.707 -4.883 -0.125 1 89.81 99 MET B C 1
ATOM 4627 O O . MET B 1 99 ? -7.156 -5.594 0.775 1 89.81 99 MET B O 1
ATOM 4631 N N . GLU B 1 100 ? -6.512 -5.316 -1.338 1 90.06 100 GLU B N 1
ATOM 4632 C CA . GLU B 1 100 ? -6.953 -6.645 -1.751 1 90.06 100 GLU B CA 1
ATOM 4633 C C . GLU B 1 100 ? -6.039 -7.73 -1.192 1 90.06 100 GLU B C 1
ATOM 4635 O O . GLU B 1 100 ? -6.395 -8.906 -1.194 1 90.06 100 GLU B O 1
ATOM 4640 N N . ARG B 1 101 ? -4.93 -7.301 -0.697 1 91.56 101 ARG B N 1
ATOM 4641 C CA . ARG B 1 101 ? -3.996 -8.289 -0.159 1 91.56 101 ARG B CA 1
ATOM 4642 C C . ARG B 1 101 ? -3.66 -7.984 1.298 1 91.56 101 ARG B C 1
ATOM 4644 O O . ARG B 1 101 ? -2.535 -8.219 1.742 1 91.56 101 ARG B O 1
ATOM 4651 N N . SER B 1 102 ? -4.625 -7.414 2.014 1 91.06 102 SER B N 1
ATOM 4652 C CA . SER B 1 102 ? -4.457 -7.125 3.436 1 91.06 102 SER B CA 1
ATOM 4653 C C . SER B 1 102 ? -4.184 -8.398 4.23 1 91.06 102 SER B C 1
ATOM 4655 O O . SER B 1 102 ? -3.541 -8.352 5.281 1 91.06 102 SER B O 1
ATOM 4657 N N . TRP B 1 103 ? -4.711 -9.5 3.668 1 92.31 103 TRP B N 1
ATOM 4658 C CA . TRP B 1 103 ? -4.527 -10.781 4.34 1 92.31 103 TRP B CA 1
ATOM 4659 C C . TRP B 1 103 ? -3.051 -11.133 4.441 1 92.31 103 TRP B C 1
ATOM 4661 O O . TRP B 1 103 ? -2.654 -11.93 5.297 1 92.31 103 TRP B O 1
ATOM 4671 N N . LEU B 1 104 ? -2.158 -10.578 3.586 1 94.56 104 LEU B N 1
ATOM 4672 C CA . LEU B 1 104 ? -0.719 -10.797 3.68 1 94.56 104 LEU B CA 1
ATOM 4673 C C . LEU B 1 104 ? -0.185 -10.344 5.031 1 94.56 104 LEU B C 1
ATOM 4675 O O . LEU B 1 104 ? 0.695 -10.984 5.605 1 94.56 104 LEU B O 1
ATOM 4679 N N . LEU B 1 105 ? -0.691 -9.18 5.43 1 91.81 105 LEU B N 1
ATOM 4680 C CA . LEU B 1 105 ? -0.236 -8.648 6.707 1 91.81 105 LEU B CA 1
ATOM 4681 C C . LEU B 1 105 ? -0.605 -9.594 7.852 1 91.81 105 LEU B C 1
ATOM 4683 O O . LEU B 1 105 ? 0.136 -9.711 8.828 1 91.81 105 LEU B O 1
ATOM 4687 N N . CYS B 1 106 ? -1.723 -10.266 7.719 1 89.94 106 CYS B N 1
ATOM 4688 C CA . CYS B 1 106 ? -2.164 -11.234 8.719 1 89.94 106 CYS B CA 1
ATOM 4689 C C . CYS B 1 106 ? -1.209 -12.422 8.789 1 89.94 106 CYS B C 1
ATOM 4691 O O . CYS B 1 106 ? -0.795 -12.82 9.883 1 89.94 106 CYS B O 1
ATOM 4693 N N . VAL B 1 107 ? -0.819 -12.898 7.672 1 92.62 107 VAL B N 1
ATOM 4694 C CA . VAL B 1 107 ? 0.075 -14.055 7.621 1 92.62 107 VAL B CA 1
ATOM 4695 C C . VAL B 1 107 ? 1.466 -13.648 8.102 1 92.62 107 VAL B C 1
ATOM 4697 O O . VAL B 1 107 ? 2.125 -14.398 8.82 1 92.62 107 VAL B O 1
ATOM 4700 N N . LEU B 1 108 ? 1.904 -12.453 7.742 1 93 108 LEU B N 1
ATOM 4701 C CA . LEU B 1 108 ? 3.209 -11.938 8.148 1 93 108 LEU B CA 1
ATOM 4702 C C . LEU B 1 108 ? 3.289 -11.797 9.664 1 93 108 LEU B C 1
ATOM 4704 O O . LEU B 1 108 ? 4.34 -12.039 10.266 1 93 108 LEU B O 1
ATOM 4708 N N . LYS B 1 109 ? 2.205 -11.398 10.164 1 88.12 109 LYS B N 1
ATOM 4709 C CA . LYS B 1 109 ? 2.15 -11.18 11.602 1 88.12 109 LYS B CA 1
ATOM 4710 C C . LYS B 1 109 ? 2.17 -12.5 12.367 1 88.12 109 LYS B C 1
ATOM 4712 O O . LYS B 1 109 ? 2.768 -12.602 13.438 1 88.12 109 LYS B O 1
ATOM 4717 N N . ARG B 1 110 ? 1.64 -13.562 11.789 1 86.12 110 ARG B N 1
ATOM 4718 C CA . ARG B 1 110 ? 1.378 -14.789 12.547 1 86.12 110 ARG B CA 1
ATOM 4719 C C . ARG B 1 110 ? 2.451 -15.836 12.273 1 86.12 110 ARG B C 1
ATOM 4721 O O . ARG B 1 110 ? 2.699 -16.703 13.109 1 86.12 110 ARG B O 1
ATOM 4728 N N . SER B 1 111 ? 3 -15.789 11.133 1 90.31 111 SER B N 1
ATOM 4729 C CA . SER B 1 111 ? 3.924 -16.844 10.742 1 90.31 111 SER B CA 1
ATOM 4730 C C . SER B 1 111 ? 5.352 -16.312 10.625 1 90.31 111 SER B C 1
ATOM 4732 O O . SER B 1 111 ? 5.664 -15.547 9.719 1 90.31 111 SER B O 1
ATOM 4734 N N . SER B 1 112 ? 6.227 -16.844 11.477 1 91.19 112 SER B N 1
ATOM 4735 C CA . SER B 1 112 ? 7.625 -16.438 11.445 1 91.19 112 SER B CA 1
ATOM 4736 C C . SER B 1 112 ? 8.312 -16.906 10.164 1 91.19 112 SER B C 1
ATOM 4738 O O . SER B 1 112 ? 9.117 -16.172 9.586 1 91.19 112 SER B O 1
ATOM 4740 N N . SER B 1 113 ? 7.992 -18.125 9.773 1 92.88 113 SER B N 1
ATOM 4741 C CA . SER B 1 113 ? 8.586 -18.641 8.539 1 92.88 113 SER B CA 1
ATOM 4742 C C . SER B 1 113 ? 8.195 -17.781 7.34 1 92.88 113 SER B C 1
ATOM 4744 O O . SER B 1 113 ? 9.047 -17.422 6.531 1 92.88 113 SER B O 1
ATOM 4746 N N . PHE B 1 114 ? 6.891 -17.469 7.312 1 95.88 114 PHE B N 1
ATOM 4747 C CA . PHE B 1 114 ? 6.414 -16.625 6.219 1 95.88 114 PHE B CA 1
ATOM 4748 C C . PHE B 1 114 ? 7.055 -15.25 6.281 1 95.88 114 PHE B C 1
ATOM 4750 O O . PHE B 1 114 ? 7.418 -14.68 5.25 1 95.88 114 PHE B O 1
ATOM 4757 N N . TYR B 1 115 ? 7.23 -14.758 7.5 1 94.44 115 TYR B N 1
ATOM 4758 C CA . TYR B 1 115 ? 7.824 -13.445 7.738 1 94.44 115 TYR B CA 1
ATOM 4759 C C . TYR B 1 115 ? 9.25 -13.383 7.199 1 94.44 115 TYR B C 1
ATOM 4761 O O . TYR B 1 115 ? 9.57 -12.523 6.375 1 94.44 115 TYR B O 1
ATOM 4769 N N . TYR B 1 116 ? 10.047 -14.289 7.469 1 95.31 116 TYR B N 1
ATOM 4770 C CA . TYR B 1 116 ? 11.453 -14.273 7.074 1 95.31 116 TYR B CA 1
ATOM 4771 C C . TYR B 1 116 ? 11.609 -14.609 5.598 1 95.31 116 TYR B C 1
ATOM 4773 O O . TYR B 1 116 ? 12.508 -14.086 4.93 1 95.31 116 TYR B O 1
ATOM 4781 N N . THR B 1 117 ? 10.75 -15.477 5.078 1 97.5 117 THR B N 1
ATOM 4782 C CA . THR B 1 117 ? 10.805 -15.758 3.645 1 97.5 117 THR B CA 1
ATOM 4783 C C . THR B 1 117 ? 10.5 -14.5 2.84 1 97.5 117 THR B C 1
ATOM 4785 O O . THR B 1 117 ? 11.148 -14.227 1.829 1 97.5 117 THR B O 1
ATOM 4788 N N . SER B 1 118 ? 9.461 -13.766 3.346 1 97.31 118 SER B N 1
ATOM 4789 C CA . SER B 1 118 ? 9.078 -12.531 2.662 1 97.31 118 SER B CA 1
ATOM 4790 C C . SER B 1 118 ? 10.203 -11.508 2.703 1 97.31 118 SER B C 1
ATOM 4792 O O . SER B 1 118 ? 10.445 -10.797 1.724 1 97.31 118 SER B O 1
ATOM 4794 N N . LEU B 1 119 ? 10.914 -11.453 3.852 1 96.38 119 LEU B N 1
ATOM 4795 C CA . LEU B 1 119 ? 12.07 -10.562 3.963 1 96.38 119 LEU B CA 1
ATOM 4796 C C . LEU B 1 119 ? 13.164 -10.969 2.98 1 96.38 119 LEU B C 1
ATOM 4798 O O . LEU B 1 119 ? 13.75 -10.109 2.312 1 96.38 119 LEU B O 1
ATOM 4802 N N . SER B 1 120 ? 13.352 -12.234 2.887 1 97.12 120 SER B N 1
ATOM 4803 C CA . SER B 1 120 ? 14.375 -12.742 1.985 1 97.12 120 SER B CA 1
ATOM 4804 C C . SER B 1 120 ? 14.016 -12.469 0.528 1 97.12 120 SER B C 1
ATOM 4806 O O . SER B 1 120 ? 14.883 -12.086 -0.267 1 97.12 120 SER B O 1
ATOM 4808 N N . LEU B 1 121 ? 12.781 -12.68 0.195 1 97 121 LEU B N 1
ATOM 4809 C CA . LEU B 1 121 ? 12.312 -12.398 -1.159 1 97 121 LEU B CA 1
ATOM 4810 C C . LEU B 1 121 ? 12.5 -10.93 -1.504 1 97 121 LEU B C 1
ATOM 4812 O O . LEU B 1 121 ? 12.984 -10.594 -2.59 1 97 121 LEU B O 1
ATOM 4816 N N . SER B 1 122 ? 12.102 -10.055 -0.578 1 96.44 122 SER B N 1
ATOM 4817 C CA . SER B 1 122 ? 12.25 -8.617 -0.79 1 96.44 122 SER B CA 1
ATOM 4818 C C . SER B 1 122 ? 13.719 -8.234 -0.982 1 96.44 122 SER B C 1
ATOM 4820 O O . SER B 1 122 ? 14.047 -7.445 -1.872 1 96.44 122 SER B O 1
ATOM 4822 N N . ALA B 1 123 ? 14.555 -8.797 -0.089 1 96.12 123 ALA B N 1
ATOM 4823 C CA . ALA B 1 123 ? 15.984 -8.516 -0.203 1 96.12 123 ALA B CA 1
ATOM 4824 C C . ALA B 1 123 ? 16.531 -8.969 -1.558 1 96.12 123 ALA B C 1
ATOM 4826 O O . ALA B 1 123 ? 17.312 -8.258 -2.184 1 96.12 123 ALA B O 1
ATOM 4827 N N . HIS B 1 124 ? 16.109 -10.109 -2.006 1 94.88 124 HIS B N 1
ATOM 4828 C CA . HIS B 1 124 ? 16.547 -10.633 -3.291 1 94.88 124 HIS B CA 1
ATOM 4829 C C . HIS B 1 124 ? 16.141 -9.711 -4.434 1 94.88 124 HIS B C 1
ATOM 4831 O O . HIS B 1 124 ? 16.969 -9.391 -5.297 1 94.88 124 HIS B O 1
ATOM 4837 N N . TYR B 1 125 ? 14.922 -9.32 -4.488 1 93.56 125 TYR B N 1
ATOM 4838 C CA . TYR B 1 125 ? 14.43 -8.461 -5.559 1 93.56 125 TYR B CA 1
ATOM 4839 C C . TYR B 1 125 ? 15.125 -7.102 -5.527 1 93.56 125 TYR B C 1
ATOM 4841 O O . TYR B 1 125 ? 15.406 -6.52 -6.578 1 93.56 125 TYR B O 1
ATOM 4849 N N . ARG B 1 126 ? 15.383 -6.598 -4.316 1 93.56 126 ARG B N 1
ATOM 4850 C CA . ARG B 1 126 ? 16.125 -5.348 -4.203 1 93.56 126 ARG B CA 1
ATOM 4851 C C . ARG B 1 126 ? 17.547 -5.512 -4.734 1 93.56 126 ARG B C 1
ATOM 4853 O O . ARG B 1 126 ? 18.078 -4.617 -5.402 1 93.56 126 ARG B O 1
ATOM 4860 N N . LEU B 1 127 ? 18.156 -6.621 -4.453 1 91.31 127 LEU B N 1
ATOM 4861 C CA . LEU B 1 127 ? 19.516 -6.914 -4.934 1 91.31 127 LEU B CA 1
ATOM 4862 C C . LEU B 1 127 ? 19.547 -6.945 -6.461 1 91.31 127 LEU B C 1
ATOM 4864 O O . LEU B 1 127 ? 20.5 -6.445 -7.07 1 91.31 127 LEU B O 1
ATOM 4868 N N . MET B 1 128 ? 18.5 -7.508 -7.023 1 87.31 128 MET B N 1
ATOM 4869 C CA . MET B 1 128 ? 18.453 -7.641 -8.477 1 87.31 128 MET B CA 1
ATOM 4870 C C . MET B 1 128 ? 18.312 -6.273 -9.141 1 87.31 128 MET B C 1
ATOM 4872 O O . MET B 1 128 ? 18.719 -6.098 -10.289 1 87.31 128 MET B O 1
ATOM 4876 N N . SER B 1 129 ? 17.719 -5.352 -8.461 1 87.06 129 SER B N 1
ATOM 4877 C CA . SER B 1 129 ? 17.516 -4.023 -9.023 1 87.06 129 SER B CA 1
ATOM 4878 C C . SER B 1 129 ? 18.719 -3.129 -8.789 1 87.06 129 SER B C 1
ATOM 4880 O O . SER B 1 129 ? 18.812 -2.037 -9.352 1 87.06 129 SER B O 1
ATOM 4882 N N . MET B 1 130 ? 19.656 -3.609 -7.949 1 89.19 130 MET B N 1
ATOM 4883 C CA . MET B 1 130 ? 20.844 -2.828 -7.629 1 89.19 130 MET B CA 1
ATOM 4884 C C . MET B 1 130 ? 21.969 -3.129 -8.602 1 89.19 130 MET B C 1
ATOM 4886 O O . MET B 1 130 ? 22.141 -4.27 -9.039 1 89.19 130 MET B O 1
ATOM 4890 N N . PRO B 1 131 ? 22.703 -2.027 -8.867 1 88.5 131 PRO B N 1
ATOM 4891 C CA . PRO B 1 131 ? 23.891 -2.295 -9.68 1 88.5 131 PRO B CA 1
ATOM 4892 C C . PRO B 1 131 ? 24.922 -3.162 -8.953 1 88.5 131 PRO B C 1
ATOM 4894 O O . PRO B 1 131 ? 24.906 -3.236 -7.719 1 88.5 131 PRO B O 1
ATOM 4897 N N . GLU B 1 132 ? 25.75 -3.83 -9.688 1 84.75 132 GLU B N 1
ATOM 4898 C CA . GLU B 1 132 ? 26.734 -4.758 -9.133 1 84.75 132 GLU B CA 1
ATOM 4899 C C . GLU B 1 132 ? 27.703 -4.035 -8.195 1 84.75 132 GLU B C 1
ATOM 4901 O O . GLU B 1 132 ? 28.188 -4.621 -7.23 1 84.75 132 GLU B O 1
ATOM 4906 N N . ASP B 1 133 ? 27.891 -2.85 -8.43 1 86 133 ASP B N 1
ATOM 4907 C CA . ASP B 1 133 ? 28.828 -2.08 -7.605 1 86 133 ASP B CA 1
ATOM 4908 C C . ASP B 1 133 ? 28.078 -1.12 -6.684 1 86 133 ASP B C 1
ATOM 4910 O O . ASP B 1 133 ? 28.641 -0.13 -6.219 1 86 133 ASP B O 1
ATOM 4914 N N . GLY B 1 134 ? 26.922 -1.457 -6.516 1 86.06 134 GLY B N 1
ATOM 4915 C CA . GLY B 1 134 ? 26.109 -0.533 -5.73 1 86.06 134 GLY B CA 1
ATOM 4916 C C . GLY B 1 134 ? 26.5 -0.506 -4.266 1 86.06 134 GLY B C 1
ATOM 4917 O O . GLY B 1 134 ? 26.875 -1.532 -3.699 1 86.06 134 GLY B O 1
ATOM 4918 N N . GLN B 1 135 ? 26.406 0.69 -3.619 1 87.25 135 GLN B N 1
ATOM 4919 C CA . GLN B 1 135 ? 26.688 0.831 -2.193 1 87.25 135 GLN B CA 1
ATOM 4920 C C . GLN B 1 135 ? 25.656 0.071 -1.356 1 87.25 135 GLN B C 1
ATOM 4922 O O . GLN B 1 135 ? 24.453 0.175 -1.597 1 87.25 135 GLN B O 1
ATOM 4927 N N . GLY B 1 136 ? 26.094 -0.822 -0.435 1 89.25 136 GLY B N 1
ATOM 4928 C CA . GLY B 1 136 ? 25.219 -1.541 0.476 1 89.25 136 GLY B CA 1
ATOM 4929 C C . GLY B 1 136 ? 24.781 -2.896 -0.054 1 89.25 136 GLY B C 1
ATOM 4930 O O . GLY B 1 136 ? 24.047 -3.623 0.614 1 89.25 136 GLY B O 1
ATOM 4931 N N . ARG B 1 137 ? 25.234 -3.178 -1.271 1 90.81 137 ARG B N 1
ATOM 4932 C CA . ARG B 1 137 ? 24.844 -4.438 -1.895 1 90.81 137 ARG B CA 1
ATOM 4933 C C . ARG B 1 137 ? 25.312 -5.629 -1.071 1 90.81 137 ARG B C 1
ATOM 4935 O O . ARG B 1 137 ? 24.578 -6.594 -0.876 1 90.81 137 ARG B O 1
ATOM 4942 N N . THR B 1 138 ? 26.547 -5.559 -0.611 1 91.19 138 THR B N 1
ATOM 4943 C CA . THR B 1 138 ? 27.109 -6.652 0.179 1 91.19 138 THR B CA 1
ATOM 4944 C C . THR B 1 138 ? 26.328 -6.848 1.47 1 91.19 138 THR B C 1
ATOM 4946 O O . THR B 1 138 ? 26.047 -7.98 1.871 1 91.19 138 THR B O 1
ATOM 4949 N N . ALA B 1 139 ? 25.969 -5.75 2.057 1 90.31 139 ALA B N 1
ATOM 4950 C CA . ALA B 1 139 ? 25.172 -5.828 3.287 1 90.31 139 ALA B CA 1
ATOM 4951 C C . ALA B 1 139 ? 23.812 -6.449 3.027 1 90.31 139 ALA B C 1
ATOM 4953 O O . ALA B 1 139 ? 23.328 -7.254 3.828 1 90.31 139 ALA B O 1
ATOM 4954 N N . LEU B 1 140 ? 23.234 -6.078 1.926 1 92.81 140 LEU B N 1
ATOM 4955 C CA . LEU B 1 140 ? 21.922 -6.609 1.58 1 92.81 140 LEU B CA 1
ATOM 4956 C C . LEU B 1 140 ? 22 -8.094 1.243 1 92.81 140 LEU B C 1
ATOM 4958 O O . LEU B 1 140 ? 21.078 -8.859 1.548 1 92.81 140 LEU B O 1
ATOM 4962 N N . LEU B 1 141 ? 23.078 -8.516 0.67 1 93.5 141 LEU B N 1
ATOM 4963 C CA . LEU B 1 141 ? 23.297 -9.922 0.361 1 93.5 141 LEU B CA 1
ATOM 4964 C C . LEU B 1 141 ? 23.406 -10.75 1.639 1 93.5 141 LEU B C 1
ATOM 4966 O O . LEU B 1 141 ? 22.875 -11.852 1.72 1 93.5 141 LEU B O 1
ATOM 4970 N N . GLN B 1 142 ? 24.094 -10.188 2.545 1 92.31 142 GLN B N 1
ATOM 4971 C CA . GLN B 1 142 ? 24.219 -10.867 3.83 1 92.31 142 GLN B CA 1
ATOM 4972 C C . GLN B 1 142 ? 22.859 -10.977 4.527 1 92.31 142 GLN B C 1
ATOM 4974 O O . GLN B 1 142 ? 22.547 -12.008 5.129 1 92.31 142 GLN B O 1
ATOM 4979 N N . GLU B 1 143 ? 22.109 -9.93 4.438 1 91.5 143 GLU B N 1
ATOM 4980 C CA . GLU B 1 143 ? 20.766 -9.953 5.012 1 91.5 143 GLU B CA 1
ATOM 4981 C C . GLU B 1 143 ? 19.891 -10.977 4.305 1 91.5 143 GLU B C 1
ATOM 4983 O O . GLU B 1 143 ? 19.125 -11.695 4.953 1 91.5 143 GLU B O 1
ATOM 4988 N N . TYR B 1 144 ? 19.984 -11.008 2.998 1 95.38 144 TYR B N 1
ATOM 4989 C CA . TYR B 1 144 ? 19.266 -11.992 2.199 1 95.38 144 TYR B CA 1
ATOM 4990 C C . TYR B 1 144 ? 19.531 -13.406 2.697 1 95.38 144 TYR B C 1
ATOM 4992 O O . TYR B 1 144 ? 18.594 -14.18 2.924 1 95.38 144 TYR B O 1
ATOM 5000 N N . GLU B 1 145 ? 20.734 -13.695 2.947 1 94.12 145 GLU B N 1
ATOM 5001 C CA . GLU B 1 145 ? 21.125 -15.039 3.379 1 94.12 145 GLU B CA 1
ATOM 5002 C C . GLU B 1 145 ? 20.688 -15.305 4.812 1 94.12 145 GLU B C 1
ATOM 5004 O O . GLU B 1 145 ? 20.281 -16.422 5.141 1 94.12 145 GLU B O 1
ATOM 5009 N N . ARG B 1 146 ? 20.844 -14.312 5.566 1 92.88 146 ARG B N 1
ATOM 5010 C CA . ARG B 1 146 ? 20.406 -14.461 6.953 1 92.88 146 ARG B CA 1
ATOM 5011 C C . ARG B 1 146 ? 18.906 -14.719 7.039 1 92.88 146 ARG B C 1
ATOM 5013 O O . ARG B 1 146 ? 18.469 -15.617 7.762 1 92.88 146 ARG B O 1
ATOM 5020 N N . TYR B 1 147 ? 18.109 -13.914 6.309 1 94.75 147 TYR B N 1
ATOM 5021 C CA . TYR B 1 147 ? 16.672 -14.102 6.301 1 94.75 147 TYR B CA 1
ATOM 5022 C C . TYR B 1 147 ? 16.297 -15.469 5.75 1 94.75 147 TYR B C 1
ATOM 5024 O O . TYR B 1 147 ? 15.367 -16.109 6.238 1 94.75 147 TYR B O 1
ATOM 5032 N N . LYS B 1 148 ? 16.984 -15.891 4.734 1 95.44 148 LYS B N 1
ATOM 5033 C CA . LYS B 1 148 ? 16.734 -17.203 4.152 1 95.44 148 LYS B CA 1
ATOM 5034 C C . LYS B 1 148 ? 16.984 -18.312 5.172 1 95.44 148 LYS B C 1
ATOM 5036 O O . LYS B 1 148 ? 16.172 -19.219 5.316 1 95.44 148 LYS B O 1
ATOM 5041 N N . THR B 1 149 ? 18.062 -18.188 5.891 1 94.31 149 THR B N 1
ATOM 5042 C CA . THR B 1 149 ? 18.406 -19.188 6.902 1 94.31 149 THR B CA 1
ATOM 5043 C C . THR B 1 149 ? 17.344 -19.219 8 1 94.31 149 THR B C 1
ATOM 5045 O O . THR B 1 149 ? 16.906 -20.297 8.422 1 94.31 149 THR B O 1
ATOM 5048 N N . CYS B 1 150 ? 16.953 -18.047 8.43 1 92.12 150 CYS B N 1
ATOM 5049 C CA . CYS B 1 150 ? 15.914 -17.953 9.453 1 92.12 150 CYS B CA 1
ATOM 5050 C C . CYS B 1 150 ? 14.609 -18.562 8.953 1 92.12 150 CYS B C 1
ATOM 5052 O O . CYS B 1 150 ? 13.914 -19.266 9.703 1 92.12 150 CYS B O 1
ATOM 5054 N N . SER B 1 151 ? 14.281 -18.281 7.711 1 94.75 151 SER B N 1
ATOM 5055 C CA . SER B 1 151 ? 13.062 -18.812 7.105 1 94.75 151 SER B CA 1
ATOM 5056 C C . SER B 1 151 ? 13.062 -20.344 7.121 1 94.75 151 SER B C 1
ATOM 5058 O O . SER B 1 151 ? 12.086 -20.969 7.543 1 94.75 151 SER B O 1
ATOM 5060 N N . LEU B 1 152 ? 14.133 -20.922 6.73 1 94.62 152 LEU B N 1
ATOM 5061 C CA . LEU B 1 152 ? 14.242 -22.375 6.648 1 94.62 152 LEU B CA 1
ATOM 5062 C C . LEU B 1 152 ? 14.203 -23 8.039 1 94.62 152 LEU B C 1
ATOM 5064 O O . LEU B 1 152 ? 13.578 -24.047 8.242 1 94.62 152 LEU B O 1
ATOM 5068 N N . PHE B 1 153 ? 14.859 -22.359 8.969 1 92.69 153 PHE B N 1
ATOM 5069 C CA . PHE B 1 153 ? 14.867 -22.844 10.344 1 92.69 153 PHE B CA 1
ATOM 5070 C C . PHE B 1 153 ? 13.453 -22.844 10.922 1 92.69 153 PHE B C 1
ATOM 5072 O O . PHE B 1 153 ? 13.023 -23.844 11.508 1 92.69 153 PHE B O 1
ATOM 5079 N N . ARG B 1 154 ? 12.75 -21.734 10.742 1 92.19 154 ARG B N 1
ATOM 5080 C CA . ARG B 1 154 ? 11.391 -21.609 11.266 1 92.19 154 ARG B CA 1
ATOM 5081 C C . ARG B 1 154 ? 10.438 -22.578 10.555 1 92.19 154 ARG B C 1
ATOM 5083 O O . ARG B 1 154 ? 9.492 -23.078 11.156 1 92.19 154 ARG B O 1
ATOM 5090 N N . PHE B 1 155 ? 10.703 -22.828 9.336 1 93.69 155 PHE B N 1
ATOM 5091 C CA . PHE B 1 155 ? 9.875 -23.75 8.578 1 93.69 155 PHE B CA 1
ATOM 5092 C C . PHE B 1 155 ? 10.062 -25.172 9.094 1 93.69 155 PHE B C 1
ATOM 5094 O O . PHE B 1 155 ? 9.094 -25.938 9.211 1 93.69 155 PHE B O 1
ATOM 5101 N N . GLN B 1 156 ? 11.242 -25.5 9.328 1 91.44 156 GLN B N 1
ATOM 5102 C CA . GLN B 1 156 ? 11.523 -26.828 9.867 1 91.44 156 GLN B CA 1
ATOM 5103 C C . GLN B 1 156 ? 10.82 -27.031 11.211 1 91.44 156 GLN B C 1
ATOM 5105 O O . GLN B 1 156 ? 10.281 -28.109 11.477 1 91.44 156 GLN B O 1
ATOM 5110 N N . GLU B 1 157 ? 10.82 -26 11.961 1 88 157 GLU B N 1
ATOM 5111 C CA . GLU B 1 157 ? 10.102 -26.062 13.227 1 88 157 GLU B CA 1
ATOM 5112 C C . GLU B 1 157 ? 8.609 -26.25 13.008 1 88 157 GLU B C 1
ATOM 5114 O O . GLU B 1 157 ? 7.957 -27 13.734 1 88 157 GLU B O 1
ATOM 5119 N N . LEU B 1 158 ? 8.102 -25.578 12.039 1 88.5 158 LEU B N 1
ATOM 5120 C CA . LEU B 1 158 ? 6.68 -25.625 11.711 1 88.5 158 LEU B CA 1
ATOM 5121 C C . LEU B 1 158 ? 6.285 -27.031 11.242 1 88.5 158 LEU B C 1
ATOM 5123 O O . LEU B 1 158 ? 5.305 -27.594 11.734 1 88.5 158 LEU B O 1
ATOM 5127 N N . VAL B 1 159 ? 7.047 -27.609 10.367 1 87.81 159 VAL B N 1
ATOM 5128 C CA . VAL B 1 159 ? 6.742 -28.922 9.805 1 87.81 159 VAL B CA 1
ATOM 5129 C C . VAL B 1 159 ? 6.887 -29.984 10.883 1 87.81 159 VAL B C 1
ATOM 5131 O O . VAL B 1 159 ? 6.094 -30.938 10.945 1 87.81 159 VAL B O 1
ATOM 5134 N N . SER B 1 160 ? 7.93 -29.797 11.727 1 83.81 160 SER B N 1
ATOM 5135 C CA . SER B 1 160 ? 8.133 -30.75 12.82 1 83.81 160 SER B CA 1
ATOM 5136 C C . SER B 1 160 ? 6.973 -30.719 13.805 1 83.81 160 SER B C 1
ATOM 5138 O O . SER B 1 160 ? 6.578 -31.75 14.344 1 83.81 160 SER B O 1
ATOM 5140 N N . SER B 1 161 ? 6.48 -29.562 14.016 1 80.56 161 SER B N 1
ATOM 5141 C CA . SER B 1 161 ? 5.344 -29.406 14.922 1 80.56 161 SER B CA 1
ATOM 5142 C C . SER B 1 161 ? 4.082 -30.016 14.328 1 80.56 161 SER B C 1
ATOM 5144 O O . SER B 1 161 ? 3.232 -30.547 15.055 1 80.56 161 SER B O 1
ATOM 5146 N N . ALA B 1 162 ? 3.887 -29.984 13.055 1 77.12 162 ALA B N 1
ATOM 5147 C CA . ALA B 1 162 ? 2.719 -30.516 12.359 1 77.12 162 ALA B CA 1
ATOM 5148 C C . ALA B 1 162 ? 2.75 -32.031 12.328 1 77.12 162 ALA B C 1
ATOM 5150 O O . ALA B 1 162 ? 1.703 -32.688 12.234 1 77.12 162 ALA B O 1
ATOM 5151 N N . ALA B 1 163 ? 3.963 -32.594 12.359 1 72.62 163 ALA B N 1
ATOM 5152 C CA . ALA B 1 163 ? 4.133 -34.062 12.281 1 72.62 163 ALA B CA 1
ATOM 5153 C C . ALA B 1 163 ? 3.973 -34.688 13.656 1 72.62 163 ALA B C 1
ATOM 5155 O O . ALA B 1 163 ? 3.871 -35.938 13.773 1 72.62 163 ALA B O 1
ATOM 5156 N N . ARG B 1 164 ? 4.043 -33.969 14.727 1 65.81 164 ARG B N 1
ATOM 5157 C CA . ARG B 1 164 ? 3.914 -34.531 16.062 1 65.81 164 ARG B CA 1
ATOM 5158 C C . ARG B 1 164 ? 2.52 -35.125 16.266 1 65.81 164 ARG B C 1
ATOM 5160 O O . ARG B 1 164 ? 1.518 -34.469 15.953 1 65.81 164 ARG B O 1
ATOM 5167 N N . PRO B 1 165 ? 2.494 -36.562 16.375 1 58.59 165 PRO B N 1
ATOM 5168 C CA . PRO B 1 165 ? 1.239 -37.312 16.531 1 58.59 165 PRO B CA 1
ATOM 5169 C C . PRO B 1 165 ? 0.341 -36.719 17.609 1 58.59 165 PRO B C 1
ATOM 5171 O O . PRO B 1 165 ? -0.832 -37.094 17.719 1 58.59 165 PRO B O 1
ATOM 5174 N N . GLN B 1 166 ? 0.884 -36.219 18.609 1 52 166 GLN B N 1
ATOM 5175 C CA . GLN B 1 166 ? 0.032 -36.031 19.781 1 52 166 GLN B CA 1
ATOM 5176 C C . GLN B 1 166 ? -1.24 -35.281 19.422 1 52 166 GLN B C 1
ATOM 5178 O O . GLN B 1 166 ? -2.348 -35.781 19.578 1 52 166 GLN B O 1
ATOM 5183 N N . SER B 1 167 ? -1.406 -34.031 19.922 1 49.06 167 SER B N 1
ATOM 5184 C CA . SER B 1 167 ? -2.592 -33.188 20.047 1 49.06 167 SER B CA 1
ATOM 5185 C C . SER B 1 167 ? -3.166 -32.875 18.672 1 49.06 167 SER B C 1
ATOM 5187 O O . SER B 1 167 ? -2.459 -32.938 17.656 1 49.06 167 SER B O 1
ATOM 5189 N N . PRO B 1 168 ? -4.523 -33.031 18.578 1 49.12 168 PRO B N 1
ATOM 5190 C CA . PRO B 1 168 ? -5.207 -32.688 17.344 1 49.12 168 PRO B CA 1
ATOM 5191 C C . PRO B 1 168 ? -4.445 -31.625 16.531 1 49.12 168 PRO B C 1
ATOM 5193 O O . PRO B 1 168 ? -4.109 -30.562 17.062 1 49.12 168 PRO B O 1
ATOM 5196 N N . ILE B 1 169 ? -3.619 -32.219 15.688 1 54.78 169 ILE B N 1
ATOM 5197 C CA . ILE B 1 169 ? -2.854 -31.328 14.805 1 54.78 169 ILE B CA 1
ATOM 5198 C C . ILE B 1 169 ? -3.709 -30.141 14.391 1 54.78 169 ILE B C 1
ATOM 5200 O O . ILE B 1 169 ? -4.793 -30.312 13.828 1 54.78 169 ILE B O 1
ATOM 5204 N N . SER B 1 170 ? -3.453 -28.938 14.898 1 64.19 170 SER B N 1
ATOM 5205 C CA . SER B 1 170 ? -4.215 -27.719 14.641 1 64.19 170 SER B CA 1
ATOM 5206 C C . SER B 1 170 ? -4.246 -27.406 13.148 1 64.19 170 SER B C 1
ATOM 5208 O O . SER B 1 170 ? -3.205 -27.391 12.484 1 64.19 170 SER B O 1
ATOM 5210 N N . THR B 1 171 ? -5.359 -27.703 12.461 1 68.56 171 THR B N 1
ATOM 5211 C CA . THR B 1 171 ? -5.652 -27.297 11.086 1 68.56 171 THR B CA 1
ATOM 5212 C C . THR B 1 171 ? -4.906 -26.016 10.734 1 68.56 171 THR B C 1
ATOM 5214 O O . THR B 1 171 ? -4.492 -25.828 9.586 1 68.56 171 THR B O 1
ATOM 5217 N N . GLY B 1 172 ? -4.527 -25.359 11.789 1 78.06 172 GLY B N 1
ATOM 5218 C CA . GLY B 1 172 ? -3.842 -24.094 11.57 1 78.06 172 GLY B CA 1
ATOM 5219 C C . GLY B 1 172 ? -2.373 -24.266 11.227 1 78.06 172 GLY B C 1
ATOM 5220 O O . GLY B 1 172 ? -1.866 -23.625 10.305 1 78.06 172 GLY B O 1
ATOM 5221 N N . VAL B 1 173 ? -1.808 -25.219 11.906 1 81.31 173 VAL B N 1
ATOM 5222 C CA . VAL B 1 173 ? -0.377 -25.438 11.711 1 81.31 173 VAL B CA 1
ATOM 5223 C C . VAL B 1 173 ? -0.131 -26.078 10.359 1 81.31 173 VAL B C 1
ATOM 5225 O O . VAL B 1 173 ? 0.824 -25.734 9.656 1 81.31 173 VAL B O 1
ATOM 5228 N N . VAL B 1 174 ? -0.965 -27.047 9.969 1 85.75 174 VAL B N 1
ATOM 5229 C CA . VAL B 1 174 ? -0.815 -27.719 8.688 1 85.75 174 VAL B CA 1
ATOM 5230 C C . VAL B 1 174 ? -1.077 -26.734 7.547 1 85.75 174 VAL B C 1
ATOM 5232 O O . VAL B 1 174 ? -0.365 -26.75 6.543 1 85.75 174 VAL B O 1
ATOM 5235 N N . GLY B 1 175 ? -2.082 -25.938 7.707 1 89.69 175 GLY B N 1
ATOM 5236 C CA . GLY B 1 175 ? -2.34 -24.906 6.719 1 89.69 175 GLY B CA 1
ATOM 5237 C C . GLY B 1 175 ? -1.178 -23.938 6.547 1 89.69 175 GLY B C 1
ATOM 5238 O O . GLY B 1 175 ? -0.849 -23.547 5.422 1 89.69 175 GLY B O 1
ATOM 5239 N N . GLU B 1 176 ? -0.584 -23.625 7.68 1 92.38 176 GLU B N 1
ATOM 5240 C CA . GLU B 1 176 ? 0.58 -22.75 7.645 1 92.38 176 GLU B CA 1
ATOM 5241 C C . GLU B 1 176 ? 1.743 -23.406 6.902 1 92.38 176 GLU B C 1
ATOM 5243 O O . GLU B 1 176 ? 2.514 -22.719 6.223 1 92.38 176 GLU B O 1
ATOM 5248 N N . SER B 1 177 ? 1.858 -24.703 7.043 1 93.19 177 SER B N 1
ATOM 5249 C CA . SER B 1 177 ? 2.922 -25.438 6.359 1 93.19 177 SER B CA 1
ATOM 5250 C C . SER B 1 177 ? 2.746 -25.391 4.844 1 93.19 177 SER B C 1
ATOM 5252 O O . SER B 1 177 ? 3.727 -25.312 4.102 1 93.19 177 SER B O 1
ATOM 5254 N N . VAL B 1 178 ? 1.518 -25.406 4.398 1 94.44 178 VAL B N 1
ATOM 5255 C CA . VAL B 1 178 ? 1.24 -25.297 2.971 1 94.44 178 VAL B CA 1
ATOM 5256 C C . VAL B 1 178 ? 1.657 -23.922 2.465 1 94.44 178 VAL B C 1
ATOM 5258 O O . VAL B 1 178 ? 2.395 -23.812 1.482 1 94.44 178 VAL B O 1
ATOM 5261 N N . ILE B 1 179 ? 1.253 -22.875 3.209 1 96 179 ILE B N 1
ATOM 5262 C CA . ILE B 1 179 ? 1.515 -21.5 2.82 1 96 179 ILE B CA 1
ATOM 5263 C C . ILE B 1 179 ? 3.021 -21.25 2.773 1 96 179 ILE B C 1
ATOM 5265 O O . ILE B 1 179 ? 3.549 -20.797 1.762 1 96 179 ILE B O 1
ATOM 5269 N N . CYS B 1 180 ? 3.693 -21.672 3.787 1 96.62 180 CYS B N 1
ATOM 5270 C CA . CYS B 1 180 ? 5.121 -21.406 3.908 1 96.62 180 CYS B CA 1
ATOM 5271 C C . CYS B 1 180 ? 5.922 -22.266 2.938 1 96.62 180 CYS B C 1
ATOM 5273 O O . CYS B 1 180 ? 6.922 -21.812 2.379 1 96.62 180 CYS B O 1
ATOM 5275 N N . GLY B 1 181 ? 5.469 -23.516 2.781 1 96.38 181 GLY B N 1
ATOM 5276 C CA . GLY B 1 181 ? 6.148 -24.375 1.823 1 96.38 181 GLY B CA 1
ATOM 5277 C C . GLY B 1 181 ? 6.148 -23.812 0.414 1 96.38 181 GLY B C 1
ATOM 5278 O O . GLY B 1 181 ? 7.18 -23.812 -0.262 1 96.38 181 GLY B O 1
ATOM 5279 N N . VAL B 1 182 ? 5.055 -23.281 0.003 1 96.69 182 VAL B N 1
ATOM 5280 C CA . VAL B 1 182 ? 4.941 -22.703 -1.331 1 96.69 182 VAL B CA 1
ATOM 5281 C C . VAL B 1 182 ? 5.789 -21.422 -1.416 1 96.69 182 VAL B C 1
ATOM 5283 O O . VAL B 1 182 ? 6.465 -21.188 -2.42 1 96.69 182 VAL B O 1
ATOM 5286 N N . GLN B 1 183 ? 5.746 -20.656 -0.379 1 96.88 183 GLN B N 1
ATOM 5287 C CA . GLN B 1 183 ? 6.5 -19.406 -0.382 1 96.88 183 GLN B CA 1
ATOM 5288 C C . GLN B 1 183 ? 8 -19.672 -0.467 1 96.88 183 GLN B C 1
ATOM 5290 O O . GLN B 1 183 ? 8.719 -18.953 -1.167 1 96.88 183 GLN B O 1
ATOM 5295 N N . ILE B 1 184 ? 8.445 -20.641 0.248 1 96.94 184 ILE B N 1
ATOM 5296 C CA . ILE B 1 184 ? 9.867 -20.984 0.217 1 96.94 184 ILE B CA 1
ATOM 5297 C C . ILE B 1 184 ? 10.234 -21.531 -1.161 1 96.94 184 ILE B C 1
ATOM 5299 O O . ILE B 1 184 ? 11.32 -21.266 -1.671 1 96.94 184 ILE B O 1
ATOM 5303 N N . ALA B 1 185 ? 9.305 -22.328 -1.699 1 94.69 185 ALA B N 1
ATOM 5304 C CA . ALA B 1 185 ? 9.547 -22.812 -3.053 1 94.69 185 ALA B CA 1
ATOM 5305 C C . ALA B 1 185 ? 9.734 -21.656 -4.035 1 94.69 185 ALA B C 1
ATOM 5307 O O . ALA B 1 185 ? 10.594 -21.734 -4.918 1 94.69 185 ALA B O 1
ATOM 5308 N N . MET B 1 186 ? 8.977 -20.641 -3.871 1 93.5 186 MET B N 1
ATOM 5309 C CA . MET B 1 186 ? 9.094 -19.469 -4.73 1 93.5 186 MET B CA 1
ATOM 5310 C C . MET B 1 186 ? 10.43 -18.766 -4.512 1 93.5 186 MET B C 1
ATOM 5312 O O . MET B 1 186 ? 11.055 -18.297 -5.469 1 93.5 186 MET B O 1
ATOM 5316 N N . LEU B 1 187 ? 10.812 -18.672 -3.27 1 94.88 187 LEU B N 1
ATOM 5317 C CA . LEU B 1 187 ? 12.102 -18.078 -2.953 1 94.88 187 LEU B CA 1
ATOM 5318 C C . LEU B 1 187 ? 13.234 -18.844 -3.611 1 94.88 187 LEU B C 1
ATOM 5320 O O . LEU B 1 187 ? 14.148 -18.25 -4.195 1 94.88 187 LEU B O 1
ATOM 5324 N N . GLU B 1 188 ? 13.133 -20.141 -3.574 1 91.75 188 GLU B N 1
ATOM 5325 C CA . GLU B 1 188 ? 14.148 -20.984 -4.184 1 91.75 188 GLU B CA 1
ATOM 5326 C C . GLU B 1 188 ? 14.148 -20.859 -5.703 1 91.75 188 GLU B C 1
ATOM 5328 O O . GLU B 1 188 ? 15.211 -20.875 -6.336 1 91.75 188 GLU B O 1
ATOM 5333 N N . ALA B 1 189 ? 13 -20.719 -6.234 1 88.06 189 ALA B N 1
ATOM 5334 C CA . ALA B 1 189 ? 12.883 -20.594 -7.684 1 88.06 189 ALA B CA 1
ATOM 5335 C C . ALA B 1 189 ? 13.531 -19.297 -8.18 1 88.06 189 ALA B C 1
ATOM 5337 O O . ALA B 1 189 ? 14.242 -19.297 -9.188 1 88.06 189 ALA B O 1
ATOM 5338 N N . VAL B 1 190 ? 13.297 -18.203 -7.492 1 85.88 190 VAL B N 1
ATOM 5339 C CA . VAL B 1 190 ? 13.852 -16.922 -7.918 1 85.88 190 VAL B CA 1
ATOM 5340 C C . VAL B 1 190 ? 15.367 -16.922 -7.738 1 85.88 190 VAL B C 1
ATOM 5342 O O . VAL B 1 190 ? 16.094 -16.266 -8.477 1 85.88 190 VAL B O 1
ATOM 5345 N N . SER B 1 191 ? 15.789 -17.766 -6.801 1 83.94 191 SER B N 1
ATOM 5346 C CA . SER B 1 191 ? 17.219 -17.922 -6.57 1 83.94 191 SER B CA 1
ATOM 5347 C C . SER B 1 191 ? 17.828 -18.938 -7.523 1 83.94 191 SER B C 1
ATOM 5349 O O . SER B 1 191 ? 18.984 -19.344 -7.359 1 83.94 191 SER B O 1
ATOM 5351 N N . LYS B 1 192 ? 17.031 -19.516 -8.406 1 81.19 192 LYS B N 1
ATOM 5352 C CA . LYS B 1 192 ? 17.469 -20.453 -9.445 1 81.19 192 LYS B CA 1
ATOM 5353 C C . LYS B 1 192 ? 17.859 -21.797 -8.836 1 81.19 192 LYS B C 1
ATOM 5355 O O . LYS B 1 192 ? 18.734 -22.484 -9.359 1 81.19 192 LYS B O 1
ATOM 5360 N N . ASN B 1 193 ? 17.359 -22.016 -7.691 1 84.62 193 ASN B N 1
ATOM 5361 C CA . ASN B 1 193 ? 17.453 -23.344 -7.098 1 84.62 193 ASN B CA 1
ATOM 5362 C C . ASN B 1 193 ? 16.188 -24.156 -7.316 1 84.62 193 ASN B C 1
ATOM 5364 O O . ASN B 1 193 ? 15.445 -24.422 -6.371 1 84.62 193 ASN B O 1
ATOM 5368 N N . MET B 1 194 ? 16.062 -24.734 -8.477 1 83.88 194 MET B N 1
ATOM 5369 C CA . MET B 1 194 ? 14.797 -25.328 -8.891 1 83.88 194 MET B CA 1
ATOM 5370 C C . MET B 1 194 ? 14.586 -26.672 -8.203 1 83.88 194 MET B C 1
ATOM 5372 O O . MET B 1 194 ? 13.453 -27.031 -7.863 1 83.88 194 MET B O 1
ATOM 5376 N N . GLN B 1 195 ? 15.625 -27.406 -7.992 1 83 195 GLN B N 1
ATOM 5377 C CA . GLN B 1 195 ? 15.492 -28.703 -7.312 1 83 195 GLN B CA 1
ATOM 5378 C C . GLN B 1 195 ? 14.93 -28.516 -5.906 1 83 195 GLN B C 1
ATOM 5380 O O . GLN B 1 195 ? 14.008 -29.234 -5.504 1 83 195 GLN B O 1
ATOM 5385 N N . SER B 1 196 ? 15.578 -27.547 -5.273 1 87.44 196 SER B N 1
ATOM 5386 C CA . SER B 1 196 ? 15.086 -27.234 -3.934 1 87.44 196 SER B CA 1
ATOM 5387 C C . SER B 1 196 ? 13.656 -26.719 -3.975 1 87.44 196 SER B C 1
ATOM 5389 O O . SER B 1 196 ? 12.852 -27.031 -3.092 1 87.44 196 SER B O 1
ATOM 5391 N N . SER B 1 197 ? 13.336 -25.922 -4.949 1 91.31 197 SER B N 1
ATOM 5392 C CA . SER B 1 197 ? 11.992 -25.375 -5.117 1 91.31 197 SER B CA 1
ATOM 5393 C C . SER B 1 197 ? 10.953 -26.484 -5.234 1 91.31 197 SER B C 1
ATOM 5395 O O . SER B 1 197 ? 9.945 -26.469 -4.523 1 91.31 197 SER B O 1
ATOM 5397 N N . TYR B 1 198 ? 11.203 -27.516 -6.008 1 88 198 TYR B N 1
ATOM 5398 C CA . TYR B 1 198 ? 10.242 -28.594 -6.246 1 88 198 TYR B CA 1
ATOM 5399 C C . TYR B 1 198 ? 10.109 -29.484 -5.023 1 88 198 TYR B C 1
ATOM 5401 O O . TYR B 1 198 ? 9.031 -30.016 -4.742 1 88 198 TYR B O 1
ATOM 5409 N N . LEU B 1 199 ? 11.227 -29.594 -4.281 1 89.19 199 LEU B N 1
ATOM 5410 C CA . LEU B 1 199 ? 11.156 -30.359 -3.043 1 89.19 199 LEU B CA 1
ATOM 5411 C C . LEU B 1 199 ? 10.195 -29.703 -2.055 1 89.19 199 LEU B C 1
ATOM 5413 O O . LEU B 1 199 ? 9.406 -30.391 -1.407 1 89.19 199 LEU B O 1
ATOM 5417 N N . HIS B 1 200 ? 10.32 -28.422 -2.002 1 93.31 200 HIS B N 1
ATOM 5418 C CA . HIS B 1 200 ? 9.422 -27.703 -1.108 1 93.31 200 HIS B CA 1
ATOM 5419 C C . HIS B 1 200 ? 7.98 -27.766 -1.606 1 93.31 200 HIS B C 1
ATOM 5421 O O . HIS B 1 200 ? 7.043 -27.844 -0.807 1 93.31 200 HIS B O 1
ATOM 5427 N N . LEU B 1 201 ? 7.77 -27.719 -2.902 1 93.5 201 LEU B N 1
ATOM 5428 C CA . LEU B 1 201 ? 6.426 -27.844 -3.459 1 93.5 201 LEU B CA 1
ATOM 5429 C C . LEU B 1 201 ? 5.832 -29.219 -3.141 1 93.5 201 LEU B C 1
ATOM 5431 O O . LEU B 1 201 ? 4.66 -29.312 -2.77 1 93.5 201 LEU B O 1
ATOM 5435 N N . SER B 1 202 ? 6.637 -30.172 -3.279 1 90.88 202 SER B N 1
ATOM 5436 C CA . SER B 1 202 ? 6.18 -31.531 -2.996 1 90.88 202 SER B CA 1
ATOM 5437 C C . SER B 1 202 ? 5.805 -31.688 -1.526 1 90.88 202 SER B C 1
ATOM 5439 O O . SER B 1 202 ? 4.805 -32.344 -1.203 1 90.88 202 SER B O 1
ATOM 5441 N N . SER B 1 203 ? 6.668 -31.125 -0.717 1 91.44 203 SER B N 1
ATOM 5442 C CA . SER B 1 203 ? 6.379 -31.156 0.712 1 91.44 203 SER B CA 1
ATOM 5443 C C . SER B 1 203 ? 5.062 -30.438 1.023 1 91.44 203 SER B C 1
ATOM 5445 O O . SER B 1 203 ? 4.266 -30.922 1.83 1 91.44 203 SER B O 1
ATOM 5447 N N . ALA B 1 204 ? 4.84 -29.312 0.412 1 95.06 204 ALA B N 1
ATOM 5448 C CA . ALA B 1 204 ? 3.605 -28.547 0.604 1 95.06 204 ALA B CA 1
ATOM 5449 C C . ALA B 1 204 ? 2.396 -29.344 0.107 1 95.06 204 ALA B C 1
ATOM 5451 O O . ALA B 1 204 ? 1.318 -29.281 0.701 1 95.06 204 ALA B O 1
ATOM 5452 N N . ALA B 1 205 ? 2.545 -30.078 -0.972 1 95.75 205 ALA B N 1
ATOM 5453 C CA . ALA B 1 205 ? 1.469 -30.891 -1.525 1 95.75 205 ALA B CA 1
ATOM 5454 C C . ALA B 1 205 ? 1.035 -31.969 -0.538 1 95.75 205 ALA B C 1
ATOM 5456 O O . ALA B 1 205 ? -0.159 -32.25 -0.378 1 95.75 205 ALA B O 1
ATOM 5457 N N . LEU B 1 206 ? 1.987 -32.531 0.103 1 92.31 206 LEU B N 1
ATOM 5458 C CA . LEU B 1 206 ? 1.684 -33.562 1.1 1 92.31 206 LEU B CA 1
ATOM 5459 C C . LEU B 1 206 ? 0.971 -32.938 2.303 1 92.31 206 LEU B C 1
ATOM 5461 O O . LEU B 1 206 ? 0.049 -33.562 2.854 1 92.31 206 LEU B O 1
ATOM 5465 N N . SER B 1 207 ? 1.44 -31.781 2.699 1 91.75 207 SER B N 1
ATOM 5466 C CA . SER B 1 207 ? 0.766 -31.078 3.785 1 91.75 207 SER B CA 1
ATOM 5467 C C . SER B 1 207 ? -0.681 -30.766 3.42 1 91.75 207 SER B C 1
ATOM 5469 O O . SER B 1 207 ? -1.57 -30.844 4.27 1 91.75 207 SER B O 1
ATOM 5471 N N . LEU B 1 208 ? -0.901 -30.359 2.15 1 93.81 208 LEU B N 1
ATOM 5472 C CA . LEU B 1 208 ? -2.258 -30.062 1.701 1 93.81 208 LEU B CA 1
ATOM 5473 C C . LEU B 1 208 ? -3.133 -31.312 1.769 1 93.81 208 LEU B C 1
ATOM 5475 O O . LEU B 1 208 ? -4.289 -31.25 2.195 1 93.81 208 LEU B O 1
ATOM 5479 N N . ALA B 1 209 ? -2.578 -32.438 1.338 1 92 209 ALA B N 1
ATOM 5480 C CA . ALA B 1 209 ? -3.307 -33.688 1.415 1 92 209 ALA B CA 1
ATOM 5481 C C . ALA B 1 209 ? -3.668 -34.031 2.857 1 92 209 ALA B C 1
ATOM 5483 O O . ALA B 1 209 ? -4.793 -34.438 3.141 1 92 209 ALA B O 1
ATOM 5484 N N . GLN B 1 210 ? -2.707 -33.812 3.715 1 87 210 GLN B N 1
ATOM 5485 C CA . GLN B 1 210 ? -2.93 -34.062 5.133 1 87 210 GLN B CA 1
ATOM 5486 C C . GLN B 1 210 ? -4.023 -33.156 5.691 1 87 210 GLN B C 1
ATOM 5488 O O . GLN B 1 210 ? -4.848 -33.594 6.492 1 87 210 GLN B O 1
ATOM 5493 N N . LEU B 1 211 ? -3.961 -31.906 5.289 1 87.31 211 LEU B N 1
ATOM 5494 C CA . LEU B 1 211 ? -4.945 -30.938 5.738 1 87.31 211 LEU B CA 1
ATOM 5495 C C . LEU B 1 211 ? -6.355 -31.359 5.355 1 87.31 211 LEU B C 1
ATOM 5497 O O . LEU B 1 211 ? -7.277 -31.281 6.168 1 87.31 211 LEU B O 1
ATOM 5501 N N . LEU B 1 212 ? -6.539 -31.828 4.156 1 87.06 212 LEU B N 1
ATOM 5502 C CA . LEU B 1 212 ? -7.855 -32.219 3.654 1 87.06 212 LEU B CA 1
ATOM 5503 C C . LEU B 1 212 ? -8.32 -33.5 4.301 1 87.06 212 LEU B C 1
ATOM 5505 O O . LEU B 1 212 ? -9.516 -33.688 4.562 1 87.06 212 LEU B O 1
ATOM 5509 N N . ASP B 1 213 ? -7.438 -34.406 4.555 1 83.75 213 ASP B N 1
ATOM 5510 C CA . ASP B 1 213 ? -7.773 -35.625 5.242 1 83.75 213 ASP B CA 1
ATOM 5511 C C . ASP B 1 213 ? -8.227 -35.375 6.676 1 83.75 213 ASP B C 1
ATOM 5513 O O . ASP B 1 213 ? -9.172 -36 7.16 1 83.75 213 ASP B O 1
ATOM 5517 N N . ASN B 1 214 ? -7.484 -34.406 7.301 1 76.62 214 ASN B N 1
ATOM 5518 C CA . ASN B 1 214 ? -7.836 -34.031 8.664 1 76.62 214 ASN B CA 1
ATOM 5519 C C . ASN B 1 214 ? -9.219 -33.375 8.734 1 76.62 214 ASN B C 1
ATOM 5521 O O . ASN B 1 214 ? -9.969 -33.594 9.68 1 76.62 214 ASN B O 1
ATOM 5525 N N . THR B 1 215 ? -9.484 -32.531 7.793 1 75.62 215 THR B N 1
ATOM 5526 C CA . THR B 1 215 ? -10.766 -31.844 7.773 1 75.62 215 THR B CA 1
ATOM 5527 C C . THR B 1 215 ? -11.906 -32.781 7.465 1 75.62 215 THR B C 1
ATOM 5529 O O . THR B 1 215 ? -13 -32.688 8.031 1 75.62 215 THR B O 1
ATOM 5532 N N . ALA B 1 216 ? -11.75 -33.75 6.609 1 72 216 ALA B N 1
ATOM 5533 C CA . ALA B 1 216 ? -12.758 -34.75 6.281 1 72 216 ALA B CA 1
ATOM 5534 C C . ALA B 1 216 ? -13.047 -35.656 7.48 1 72 216 ALA B C 1
ATOM 5536 O O . ALA B 1 216 ? -14.195 -36.031 7.719 1 72 216 ALA B O 1
ATOM 5537 N N . ALA B 1 217 ? -12.062 -35.938 8.227 1 68.12 217 ALA B N 1
ATOM 5538 C CA . ALA B 1 217 ? -12.219 -36.781 9.406 1 68.12 217 ALA B CA 1
ATOM 5539 C C . ALA B 1 217 ? -13.031 -36.062 10.484 1 68.12 217 ALA B C 1
ATOM 5541 O O . ALA B 1 217 ? -13.844 -36.688 11.172 1 68.12 217 ALA B O 1
ATOM 5542 N N . LEU B 1 218 ? -12.828 -34.719 10.633 1 62.53 218 LEU B N 1
ATOM 5543 C CA . LEU B 1 218 ? -13.562 -33.938 11.617 1 62.53 218 LEU B CA 1
ATOM 5544 C C . LEU B 1 218 ? -15.039 -33.844 11.25 1 62.53 218 LEU B C 1
ATOM 5546 O O . LEU B 1 218 ? -15.906 -33.875 12.117 1 62.53 218 LEU B O 1
ATOM 5550 N N . ASP B 1 219 ? -15.305 -33.656 9.984 1 60.34 219 ASP B N 1
ATOM 5551 C CA . ASP B 1 219 ? -16.688 -33.594 9.508 1 60.34 219 ASP B CA 1
ATOM 5552 C C . ASP B 1 219 ? -17.406 -34.938 9.688 1 60.34 219 ASP B C 1
ATOM 5554 O O . ASP B 1 219 ? -18.594 -34.969 9.992 1 60.34 219 ASP B O 1
ATOM 5558 N N . SER B 1 220 ? -16.672 -36.031 9.422 1 55.44 220 SER B N 1
ATOM 5559 C CA . SER B 1 220 ? -17.281 -37.344 9.586 1 55.44 220 SER B CA 1
ATOM 5560 C C . SER B 1 220 ? -17.641 -37.594 11.039 1 55.44 220 SER B C 1
ATOM 5562 O O . SER B 1 220 ? -18.609 -38.312 11.328 1 55.44 220 SER B O 1
ATOM 5564 N N . ASN B 1 221 ? -16.844 -37.031 11.914 1 51.69 221 ASN B N 1
ATOM 5565 C CA . ASN B 1 221 ? -17.156 -37.219 13.328 1 51.69 221 ASN B CA 1
ATOM 5566 C C . ASN B 1 221 ? -18.312 -36.312 13.773 1 51.69 221 ASN B C 1
ATOM 5568 O O . ASN B 1 221 ? -18.938 -36.594 14.797 1 51.69 221 ASN B O 1
ATOM 5572 N N . SER B 1 222 ? -18.484 -35.094 13.055 1 45.22 222 SER B N 1
ATOM 5573 C CA . SER B 1 222 ? -19.656 -34.281 13.32 1 45.22 222 SER B CA 1
ATOM 5574 C C . SER B 1 222 ? -20.859 -34.781 12.516 1 45.22 222 SER B C 1
ATOM 5576 O O . SER B 1 222 ? -21.75 -33.969 12.18 1 45.22 222 SER B O 1
ATOM 5578 N N . VAL B 1 223 ? -20.953 -35.969 11.852 1 41.81 223 VAL B N 1
ATOM 5579 C CA . VAL B 1 223 ? -22.094 -36.562 11.18 1 41.81 223 VAL B CA 1
ATOM 5580 C C . VAL B 1 223 ? -23.281 -36.656 12.156 1 41.81 223 VAL B C 1
ATOM 5582 O O . VAL B 1 223 ? -23.297 -37.531 13.023 1 41.81 223 VAL B O 1
ATOM 5585 N N . SER B 1 224 ? -23.953 -35.719 12.641 1 36.53 224 SER B N 1
ATOM 5586 C CA . SER B 1 224 ? -25.391 -35.938 12.641 1 36.53 224 SER B CA 1
ATOM 5587 C C . SER B 1 224 ? -25.891 -36.375 11.266 1 36.53 224 SER B C 1
ATOM 5589 O O . SER B 1 224 ? -25.188 -36.188 10.266 1 36.53 224 SER B O 1
ATOM 5591 N N . THR B 1 225 ? -27.531 -36.5 10.977 1 34.75 225 THR B N 1
ATOM 5592 C CA . THR B 1 225 ? -28.547 -37.125 10.125 1 34.75 225 THR B CA 1
ATOM 5593 C C . THR B 1 225 ? -28.391 -36.625 8.68 1 34.75 225 THR B C 1
ATOM 5595 O O . THR B 1 225 ? -29.047 -37.156 7.777 1 34.75 225 THR B O 1
ATOM 5598 N N . ASN B 1 226 ? -28.422 -35.344 8.281 1 35.22 226 ASN B N 1
ATOM 5599 C CA . ASN B 1 226 ? -29 -34.969 6.992 1 35.22 226 ASN B CA 1
ATOM 5600 C C . ASN B 1 226 ? -28.109 -35.438 5.84 1 35.22 226 ASN B C 1
ATOM 5602 O O . ASN B 1 226 ? -26.875 -35.375 5.941 1 35.22 226 ASN B O 1
ATOM 5606 N N . THR B 1 227 ? -28.578 -36.219 4.758 1 33.44 227 THR B N 1
ATOM 5607 C CA . THR B 1 227 ? -28.312 -36.969 3.539 1 33.44 227 THR B CA 1
ATOM 5608 C C . THR B 1 227 ? -27.406 -36.188 2.6 1 33.44 227 THR B C 1
ATOM 5610 O O . THR B 1 227 ? -27.188 -36.562 1.452 1 33.44 227 THR B O 1
ATOM 5613 N N . ALA B 1 228 ? -27.5 -34.781 2.602 1 40.56 228 ALA B N 1
ATOM 5614 C CA . ALA B 1 228 ? -26.875 -34.219 1.41 1 40.56 228 ALA B CA 1
ATOM 5615 C C . ALA B 1 228 ? -25.422 -34.688 1.269 1 40.56 228 ALA B C 1
ATOM 5617 O O . ALA B 1 228 ? -24.703 -34.781 2.26 1 40.56 228 ALA B O 1
ATOM 5618 N N . PRO B 1 229 ? -25.125 -35.375 0.154 1 37.22 229 PRO B N 1
ATOM 5619 C CA . PRO B 1 229 ? -23.766 -35.844 -0.118 1 37.22 229 PRO B CA 1
ATOM 5620 C C . PRO B 1 229 ? -22.688 -34.906 0.459 1 37.22 229 PRO B C 1
ATOM 5622 O O . PRO B 1 229 ? -22.531 -33.781 -0.004 1 37.22 229 PRO B O 1
ATOM 5625 N N . GLN B 1 230 ? -22.297 -34.75 1.681 1 38.78 230 GLN B N 1
ATOM 5626 C CA . GLN B 1 230 ? -21.625 -34.031 2.754 1 38.78 230 GLN B CA 1
ATOM 5627 C C . GLN B 1 230 ? -20.156 -33.781 2.422 1 38.78 230 GLN B C 1
ATOM 5629 O O . GLN B 1 230 ? -19.5 -32.938 3.033 1 38.78 230 GLN B O 1
ATOM 5634 N N . SER B 1 231 ? -19.469 -34.656 1.687 1 39.62 231 SER B N 1
ATOM 5635 C CA . SER B 1 231 ? -18 -34.719 1.629 1 39.62 231 SER B CA 1
ATOM 5636 C C . SER B 1 231 ? -17.438 -33.5 0.906 1 39.62 231 SER B C 1
ATOM 5638 O O . SER B 1 231 ? -16.344 -33.031 1.245 1 39.62 231 SER B O 1
ATOM 5640 N N . SER B 1 232 ? -17.969 -33.156 -0.292 1 44.41 232 SER B N 1
ATOM 5641 C CA . SER B 1 232 ? -17.422 -32.188 -1.22 1 44.41 232 SER B CA 1
ATOM 5642 C C . SER B 1 232 ? -17.438 -30.781 -0.615 1 44.41 232 SER B C 1
ATOM 5644 O O . SER B 1 232 ? -16.484 -30 -0.799 1 44.41 232 SER B O 1
ATOM 5646 N N . ILE B 1 233 ? -18.562 -30.422 0.025 1 44.16 233 ILE B N 1
ATOM 5647 C CA . ILE B 1 233 ? -18.906 -29.078 0.459 1 44.16 233 ILE B CA 1
ATOM 5648 C C . ILE B 1 233 ? -17.953 -28.625 1.556 1 44.16 233 ILE B C 1
ATOM 5650 O O . ILE B 1 233 ? -17.516 -27.469 1.572 1 44.16 233 ILE B O 1
ATOM 5654 N N . LEU B 1 234 ? -17.641 -29.594 2.398 1 47.44 234 LEU B N 1
ATOM 5655 C CA . LEU B 1 234 ? -16.922 -29.234 3.607 1 47.44 234 LEU B CA 1
ATOM 5656 C C . LEU B 1 234 ? -15.445 -28.984 3.299 1 47.44 234 LEU B C 1
ATOM 5658 O O . LEU B 1 234 ? -14.828 -28.094 3.889 1 47.44 234 LEU B O 1
ATOM 5662 N N . THR B 1 235 ? -14.938 -29.859 2.281 1 54.19 235 THR B N 1
ATOM 5663 C CA . THR B 1 235 ? -13.5 -29.844 2.045 1 54.19 235 THR B CA 1
ATOM 5664 C C . THR B 1 235 ? -13.062 -28.516 1.431 1 54.19 235 THR B C 1
ATOM 5666 O O . THR B 1 235 ? -12.055 -27.938 1.834 1 54.19 235 THR B O 1
ATOM 5669 N N . THR B 1 236 ? -14.023 -28 0.568 1 62.41 236 THR B N 1
ATOM 5670 C CA . THR B 1 236 ? -13.602 -26.766 -0.084 1 62.41 236 THR B CA 1
ATOM 5671 C C . THR B 1 236 ? -14.18 -25.547 0.623 1 62.41 236 THR B C 1
ATOM 5673 O O . THR B 1 236 ? -13.875 -24.406 0.267 1 62.41 236 THR B O 1
ATOM 5676 N N . GLY B 1 237 ? -14.992 -25.891 1.64 1 64.94 237 GLY B N 1
ATOM 5677 C CA . GLY B 1 237 ? -15.578 -24.797 2.404 1 64.94 237 GLY B CA 1
ATOM 5678 C C . GLY B 1 237 ? -14.539 -23.906 3.057 1 64.94 237 GLY B C 1
ATOM 5679 O O . GLY B 1 237 ? -14.742 -22.688 3.176 1 64.94 237 GLY B O 1
ATOM 5680 N N . LEU B 1 238 ? -13.43 -24.625 3.355 1 68.31 238 LEU B N 1
ATOM 5681 C CA . LEU B 1 238 ? -12.328 -23.906 3.98 1 68.31 238 LEU B CA 1
ATOM 5682 C C . LEU B 1 238 ? -11.828 -22.781 3.074 1 68.31 238 LEU B C 1
ATOM 5684 O O . LEU B 1 238 ? -11.477 -21.703 3.553 1 68.31 238 LEU B O 1
ATOM 5688 N N . PHE B 1 239 ? -12.008 -23.031 1.834 1 71.75 239 PHE B N 1
ATOM 5689 C CA . PHE B 1 239 ? -11.406 -22.109 0.879 1 71.75 239 PHE B CA 1
ATOM 5690 C C . PHE B 1 239 ? -12.359 -20.969 0.548 1 71.75 239 PHE B C 1
ATOM 5692 O O . PHE B 1 239 ? -11.969 -19.969 -0.055 1 71.75 239 PHE B O 1
ATOM 5699 N N . HIS B 1 240 ? -13.609 -21.078 1.045 1 69.25 240 HIS B N 1
ATOM 5700 C CA . HIS B 1 240 ? -14.578 -20.031 0.752 1 69.25 240 HIS B CA 1
ATOM 5701 C C . HIS B 1 240 ? -14.812 -19.141 1.966 1 69.25 240 HIS B C 1
ATOM 5703 O O . HIS B 1 240 ? -15.523 -18.125 1.877 1 69.25 240 HIS B O 1
ATOM 5709 N N . ALA B 1 241 ? -14.133 -19.578 3.016 1 71 241 ALA B N 1
ATOM 5710 C CA . ALA B 1 241 ? -14.289 -18.781 4.23 1 71 241 ALA B CA 1
ATOM 5711 C C . ALA B 1 241 ? -13.711 -17.375 4.047 1 71 241 ALA B C 1
ATOM 5713 O O . ALA B 1 241 ? -12.766 -17.188 3.275 1 71 241 ALA B O 1
ATOM 5714 N N . GLY B 1 242 ? -14.336 -16.5 4.691 1 77.56 242 GLY B N 1
ATOM 5715 C CA . GLY B 1 242 ? -13.984 -15.102 4.512 1 77.56 242 GLY B CA 1
ATOM 5716 C C . GLY B 1 242 ? -12.805 -14.672 5.367 1 77.56 242 GLY B C 1
ATOM 5717 O O . GLY B 1 242 ? -12.305 -13.555 5.215 1 77.56 242 GLY B O 1
ATOM 5718 N N . SER B 1 243 ? -12.312 -15.633 6.152 1 83.75 243 SER B N 1
ATOM 5719 C CA . SER B 1 243 ? -11.203 -15.258 7.023 1 83.75 243 SER B CA 1
ATOM 5720 C C . SER B 1 243 ? -9.93 -15.016 6.219 1 83.75 243 SER B C 1
ATOM 5722 O O . SER B 1 243 ? -9.742 -15.602 5.148 1 83.75 243 SER B O 1
ATOM 5724 N N . MET B 1 244 ? -9.078 -14.164 6.691 1 86.75 244 MET B N 1
ATOM 5725 C CA . MET B 1 244 ? -7.828 -13.82 6.016 1 86.75 244 MET B CA 1
ATOM 5726 C C . MET B 1 244 ? -6.906 -15.031 5.93 1 86.75 244 MET B C 1
ATOM 5728 O O . MET B 1 244 ? -6.195 -15.211 4.938 1 86.75 244 MET B O 1
ATOM 5732 N N . GLU B 1 245 ? -6.969 -15.852 6.895 1 83.06 245 GLU B N 1
ATOM 5733 C CA . GLU B 1 245 ? -6.137 -17.047 6.891 1 83.06 245 GLU B CA 1
ATOM 5734 C C . GLU B 1 245 ? -6.551 -18 5.777 1 83.06 245 GLU B C 1
ATOM 5736 O O . GLU B 1 245 ? -5.699 -18.609 5.113 1 83.06 245 GLU B O 1
ATOM 5741 N N . TYR B 1 246 ? -7.777 -18.094 5.633 1 86.88 246 TYR B N 1
ATOM 5742 C CA . TYR B 1 246 ? -8.266 -19 4.602 1 86.88 246 TYR B CA 1
ATOM 5743 C C . TYR B 1 246 ? -8.07 -18.406 3.213 1 86.88 246 TYR B C 1
ATOM 5745 O O . TYR B 1 246 ? -7.848 -19.141 2.244 1 86.88 246 TYR B O 1
ATOM 5753 N N . LYS B 1 247 ? -8.148 -17.109 3.148 1 89.69 247 LYS B N 1
ATOM 5754 C CA . LYS B 1 247 ? -7.816 -16.484 1.876 1 89.69 247 LYS B CA 1
ATOM 5755 C C . LYS B 1 247 ? -6.371 -16.781 1.479 1 89.69 247 LYS B C 1
ATOM 5757 O O . LYS B 1 247 ? -6.086 -17.031 0.307 1 89.69 247 LYS B O 1
ATOM 5762 N N . ALA B 1 248 ? -5.531 -16.734 2.506 1 92.69 248 ALA B N 1
ATOM 5763 C CA . ALA B 1 248 ? -4.133 -17.078 2.26 1 92.69 248 ALA B CA 1
ATOM 5764 C C . ALA B 1 248 ? -3.982 -18.531 1.838 1 92.69 248 ALA B C 1
ATOM 5766 O O . ALA B 1 248 ? -3.287 -18.828 0.865 1 92.69 248 ALA B O 1
ATOM 5767 N N . LEU B 1 249 ? -4.633 -19.375 2.576 1 92.19 249 LEU B N 1
ATOM 5768 C CA . LEU B 1 249 ? -4.551 -20.797 2.281 1 92.19 249 LEU B CA 1
ATOM 5769 C C . LEU B 1 249 ? -5.078 -21.094 0.88 1 92.19 249 LEU B C 1
ATOM 5771 O O . LEU B 1 249 ? -4.484 -21.891 0.146 1 92.19 249 LEU B O 1
ATOM 5775 N N . ARG B 1 250 ? -6.148 -20.5 0.553 1 92.56 250 ARG B N 1
ATOM 5776 C CA . ARG B 1 250 ? -6.73 -20.656 -0.778 1 92.56 250 ARG B CA 1
ATOM 5777 C C . ARG B 1 250 ? -5.746 -20.203 -1.856 1 92.56 250 ARG B C 1
ATOM 5779 O O . ARG B 1 250 ? -5.5 -20.938 -2.816 1 92.56 250 ARG B O 1
ATOM 5786 N N . CYS B 1 251 ? -5.184 -19.047 -1.692 1 94.19 251 CYS B N 1
ATOM 5787 C CA . CYS B 1 251 ? -4.262 -18.484 -2.672 1 94.19 251 CYS B CA 1
ATOM 5788 C C . CYS B 1 251 ? -3.055 -19.391 -2.869 1 94.19 251 CYS B C 1
ATOM 5790 O O . CYS B 1 251 ? -2.738 -19.781 -3.996 1 94.19 251 CYS B O 1
ATOM 5792 N N . PHE B 1 252 ? -2.459 -19.859 -1.802 1 95.56 252 PHE B N 1
ATOM 5793 C CA . PHE B 1 252 ? -1.217 -20.625 -1.908 1 95.56 252 PHE B CA 1
ATOM 5794 C C . PHE B 1 252 ? -1.495 -22.062 -2.295 1 95.56 252 PHE B C 1
ATOM 5796 O O . PHE B 1 252 ? -0.665 -22.719 -2.936 1 95.56 252 PHE B O 1
ATOM 5803 N N . SER B 1 253 ? -2.674 -22.562 -1.951 1 95 253 SER B N 1
ATOM 5804 C CA . SER B 1 253 ? -3.045 -23.906 -2.414 1 95 253 SER B CA 1
ATOM 5805 C C . SER B 1 253 ? -3.236 -23.922 -3.928 1 95 253 SER B C 1
ATOM 5807 O O . SER B 1 253 ? -2.816 -24.875 -4.594 1 95 253 SER B O 1
ATOM 5809 N N . ILE B 1 254 ? -3.873 -22.922 -4.43 1 95.06 254 ILE B N 1
ATOM 5810 C CA . ILE B 1 254 ? -4.109 -22.844 -5.867 1 95.06 254 ILE B CA 1
ATOM 5811 C C . ILE B 1 254 ? -2.775 -22.719 -6.602 1 95.06 254 ILE B C 1
ATOM 5813 O O . ILE B 1 254 ? -2.559 -23.391 -7.617 1 95.06 254 ILE B O 1
ATOM 5817 N N . ILE B 1 255 ? -1.893 -21.922 -6.059 1 94.81 255 ILE B N 1
ATOM 5818 C CA . ILE B 1 255 ? -0.564 -21.766 -6.645 1 94.81 255 ILE B CA 1
ATOM 5819 C C . ILE B 1 255 ? 0.163 -23.109 -6.613 1 94.81 255 ILE B C 1
ATOM 5821 O O . ILE B 1 255 ? 0.818 -23.5 -7.586 1 94.81 255 ILE B O 1
ATOM 5825 N N . LEU B 1 256 ? 0.022 -23.766 -5.531 1 96.19 256 LEU B N 1
ATOM 5826 C CA . LEU B 1 256 ? 0.651 -25.062 -5.344 1 96.19 256 LEU B CA 1
ATOM 5827 C C . LEU B 1 256 ? 0.146 -26.062 -6.375 1 96.19 256 LEU B C 1
ATOM 5829 O O . LEU B 1 256 ? 0.94 -26.688 -7.09 1 96.19 256 LEU B O 1
ATOM 5833 N N . ILE B 1 257 ? -1.136 -26.219 -6.453 1 96.38 257 ILE B N 1
ATOM 5834 C CA . ILE B 1 257 ? -1.751 -27.203 -7.332 1 96.38 257 ILE B CA 1
ATOM 5835 C C . ILE B 1 257 ? -1.385 -26.906 -8.781 1 96.38 257 ILE B C 1
ATOM 5837 O O . ILE B 1 257 ? -0.995 -27.812 -9.531 1 96.38 257 ILE B O 1
ATOM 5841 N N . TRP B 1 258 ? -1.456 -25.656 -9.133 1 94.69 258 TRP B N 1
ATOM 5842 C CA . TRP B 1 258 ? -1.145 -25.203 -10.484 1 94.69 258 TRP B CA 1
ATOM 5843 C C . TRP B 1 258 ? 0.285 -25.578 -10.867 1 94.69 258 TRP B C 1
ATOM 5845 O O . TRP B 1 258 ? 0.515 -26.203 -11.906 1 94.69 258 TRP B O 1
ATOM 5855 N N . ASN B 1 259 ? 1.229 -25.297 -10.047 1 93.31 259 ASN B N 1
ATOM 5856 C CA . ASN B 1 259 ? 2.639 -25.516 -10.352 1 93.31 259 ASN B CA 1
ATOM 5857 C C . ASN B 1 259 ? 3.01 -27 -10.258 1 93.31 259 ASN B C 1
ATOM 5859 O O . ASN B 1 259 ? 3.793 -27.5 -11.07 1 93.31 259 ASN B O 1
ATOM 5863 N N . ASP B 1 260 ? 2.471 -27.641 -9.266 1 93.38 260 ASP B N 1
ATOM 5864 C CA . ASP B 1 260 ? 2.824 -29.031 -9.07 1 93.38 260 ASP B CA 1
ATOM 5865 C C . ASP B 1 260 ? 2.336 -29.891 -10.234 1 93.38 260 ASP B C 1
ATOM 5867 O O . ASP B 1 260 ? 3.078 -30.734 -10.75 1 93.38 260 ASP B O 1
ATOM 5871 N N . ILE B 1 261 ? 1.13 -29.688 -10.68 1 94.19 261 ILE B N 1
ATOM 5872 C CA . ILE B 1 261 ? 0.575 -30.469 -11.781 1 94.19 261 ILE B CA 1
ATOM 5873 C C . ILE B 1 261 ? 1.351 -30.172 -13.062 1 94.19 261 ILE B C 1
ATOM 5875 O O . ILE B 1 261 ? 1.763 -31.078 -13.773 1 94.19 261 ILE B O 1
ATOM 5879 N N . LEU B 1 262 ? 1.575 -28.922 -13.344 1 90.81 262 LEU B N 1
ATOM 5880 C CA . LEU B 1 262 ? 2.258 -28.562 -14.578 1 90.81 262 LEU B CA 1
ATOM 5881 C C . LEU B 1 262 ? 3.709 -29.031 -14.562 1 90.81 262 LEU B C 1
ATOM 5883 O O . LEU B 1 262 ? 4.23 -29.469 -15.586 1 90.81 262 LEU B O 1
ATOM 5887 N N . HIS B 1 263 ? 4.297 -28.938 -13.414 1 87.31 263 HIS B N 1
ATOM 5888 C CA . HIS B 1 263 ? 5.672 -29.406 -13.305 1 87.31 263 HIS B CA 1
ATOM 5889 C C . HIS B 1 263 ? 5.75 -30.922 -13.508 1 87.31 263 HIS B C 1
ATOM 5891 O O . HIS B 1 263 ? 6.629 -31.406 -14.219 1 87.31 263 HIS B O 1
ATOM 5897 N N . CYS B 1 264 ? 4.883 -31.609 -12.867 1 88.69 264 CYS B N 1
ATOM 5898 C CA . CYS B 1 264 ? 4.863 -33.062 -13.008 1 88.69 264 CYS B CA 1
ATOM 5899 C C . CYS B 1 264 ? 4.555 -33.469 -14.445 1 88.69 264 CYS B C 1
ATOM 5901 O O . CYS B 1 264 ? 5.074 -34.469 -14.945 1 88.69 264 CYS B O 1
ATOM 5903 N N . SER B 1 265 ? 3.674 -32.719 -15.078 1 88.69 265 SER B N 1
ATOM 5904 C CA . SER B 1 265 ? 3.375 -32.969 -16.484 1 88.69 265 SER B CA 1
ATOM 5905 C C . SER B 1 265 ? 4.621 -32.812 -17.344 1 88.69 265 SER B C 1
ATOM 5907 O O . SER B 1 265 ? 4.836 -33.594 -18.266 1 88.69 265 SER B O 1
ATOM 5909 N N . ALA B 1 266 ? 5.422 -31.828 -17.031 1 81.19 266 ALA B N 1
ATOM 5910 C CA . ALA B 1 266 ? 6.66 -31.594 -17.766 1 81.19 266 ALA B CA 1
ATOM 5911 C C . ALA B 1 266 ? 7.68 -32.688 -17.516 1 81.19 266 ALA B C 1
ATOM 5913 O O . ALA B 1 266 ? 8.469 -33.031 -18.391 1 81.19 266 ALA B O 1
ATOM 5914 N N . GLN B 1 267 ? 7.59 -33.312 -16.328 1 79.5 267 GLN B N 1
ATOM 5915 C CA . GLN B 1 267 ? 8.531 -34.344 -15.945 1 79.5 267 GLN B CA 1
ATOM 5916 C C . GLN B 1 267 ? 7.973 -35.719 -16.266 1 79.5 267 GLN B C 1
ATOM 5918 O O . GLN B 1 267 ? 8.656 -36.75 -16.094 1 79.5 267 GLN B O 1
ATOM 5923 N N . GLN B 1 268 ? 6.777 -35.812 -16.719 1 81.56 268 GLN B N 1
ATOM 5924 C CA . GLN B 1 268 ? 6.102 -37.062 -17.031 1 81.56 268 GLN B CA 1
ATOM 5925 C C . GLN B 1 268 ? 5.988 -37.969 -15.789 1 81.56 268 GLN B C 1
ATOM 5927 O O . GLN B 1 268 ? 6.316 -39.156 -15.836 1 81.56 268 GLN B O 1
ATOM 5932 N N . SER B 1 269 ? 5.711 -37.312 -14.703 1 86.25 269 SER B N 1
ATOM 5933 C CA . SER B 1 269 ? 5.477 -38 -13.445 1 86.25 269 SER B CA 1
ATOM 5934 C C . SER B 1 269 ? 4.113 -37.656 -12.859 1 86.25 269 SER B C 1
ATOM 5936 O O . SER B 1 269 ? 3.465 -36.719 -13.312 1 86.25 269 SER B O 1
ATOM 5938 N N . ILE B 1 270 ? 3.65 -38.469 -12.023 1 93.44 270 ILE B N 1
ATOM 5939 C CA . ILE B 1 270 ? 2.371 -38.219 -11.359 1 93.44 270 ILE B CA 1
ATOM 5940 C C . ILE B 1 270 ? 2.598 -37.469 -10.055 1 93.44 270 ILE B C 1
ATOM 5942 O O . ILE B 1 270 ? 3.473 -37.844 -9.266 1 93.44 270 ILE B O 1
ATOM 5946 N N . PRO B 1 271 ? 1.846 -36.406 -9.875 1 93.44 271 PRO B N 1
ATOM 5947 C CA . PRO B 1 271 ? 1.981 -35.688 -8.594 1 93.44 271 PRO B CA 1
ATOM 5948 C C . PRO B 1 271 ? 1.742 -36.625 -7.395 1 93.44 271 PRO B C 1
ATOM 5950 O O . PRO B 1 271 ? 0.86 -37.469 -7.441 1 93.44 271 PRO B O 1
ATOM 5953 N N . ALA B 1 272 ? 2.51 -36.438 -6.32 1 91.62 272 ALA B N 1
ATOM 5954 C CA . ALA B 1 272 ? 2.373 -37.219 -5.113 1 91.62 272 ALA B CA 1
ATOM 5955 C C . ALA B 1 272 ? 0.974 -37.094 -4.52 1 91.62 272 ALA B C 1
ATOM 5957 O O . ALA B 1 272 ? 0.441 -38.062 -3.949 1 91.62 272 ALA B O 1
ATOM 5958 N N . ALA B 1 273 ? 0.399 -35.938 -4.734 1 95 273 ALA B N 1
ATOM 5959 C CA . ALA B 1 273 ? -0.926 -35.688 -4.18 1 95 273 ALA B CA 1
ATOM 5960 C C . ALA B 1 273 ? -1.997 -35.75 -5.266 1 95 273 ALA B C 1
ATOM 5962 O O . ALA B 1 273 ? -2.982 -35 -5.207 1 95 273 ALA B O 1
ATOM 5963 N N . ALA B 1 274 ? -1.875 -36.562 -6.234 1 95.38 274 ALA B N 1
ATOM 5964 C CA . ALA B 1 274 ? -2.766 -36.625 -7.391 1 95.38 274 ALA B CA 1
ATOM 5965 C C . ALA B 1 274 ? -4.203 -36.875 -6.957 1 95.38 274 ALA B C 1
ATOM 5967 O O . ALA B 1 274 ? -5.141 -36.281 -7.469 1 95.38 274 ALA B O 1
ATOM 5968 N N . LYS B 1 275 ? -4.391 -37.812 -6 1 93.62 275 LYS B N 1
ATOM 5969 C CA . LYS B 1 275 ? -5.734 -38.156 -5.539 1 93.62 275 LYS B CA 1
ATOM 5970 C C . LYS B 1 275 ? -6.41 -36.938 -4.887 1 93.62 275 LYS B C 1
ATOM 5972 O O . LYS B 1 275 ? -7.598 -36.688 -5.102 1 93.62 275 LYS B O 1
ATOM 5977 N N . THR B 1 276 ? -5.609 -36.312 -4.125 1 92.81 276 THR B N 1
ATOM 5978 C CA . THR B 1 276 ? -6.109 -35.094 -3.473 1 92.81 276 THR B CA 1
ATOM 5979 C C . THR B 1 276 ? -6.512 -34.062 -4.508 1 92.81 276 THR B C 1
ATOM 5981 O O . THR B 1 276 ? -7.559 -33.406 -4.379 1 92.81 276 THR B O 1
ATOM 5984 N N . TYR B 1 277 ? -5.711 -33.875 -5.523 1 95.19 277 TYR B N 1
ATOM 5985 C CA . TYR B 1 277 ? -6 -32.906 -6.574 1 95.19 277 TYR B CA 1
ATOM 5986 C C . TYR B 1 277 ? -7.273 -33.281 -7.324 1 95.19 277 TYR B C 1
ATOM 5988 O O . TYR B 1 277 ? -8.094 -32.406 -7.637 1 95.19 277 TYR B O 1
ATOM 5996 N N . GLN B 1 278 ? -7.422 -34.531 -7.57 1 94.19 278 GLN B N 1
ATOM 5997 C CA . GLN B 1 278 ? -8.617 -35 -8.266 1 94.19 278 GLN B CA 1
ATOM 5998 C C . GLN B 1 278 ? -9.883 -34.656 -7.473 1 94.19 278 GLN B C 1
ATOM 6000 O O . GLN B 1 278 ? -10.875 -34.219 -8.039 1 94.19 278 GLN B O 1
ATOM 6005 N N . LYS B 1 279 ? -9.742 -34.844 -6.223 1 90.75 279 LYS B N 1
ATOM 6006 C CA . LYS B 1 279 ? -10.875 -34.562 -5.355 1 90.75 279 LYS B CA 1
ATOM 6007 C C . LYS B 1 279 ? -11.188 -33.062 -5.363 1 90.75 279 LYS B C 1
ATOM 6009 O O . LYS B 1 279 ? -12.352 -32.656 -5.449 1 90.75 279 LYS B O 1
ATOM 6014 N N . LEU B 1 280 ? -10.195 -32.281 -5.258 1 92.5 280 LEU B N 1
ATOM 6015 C CA . LEU B 1 280 ? -10.367 -30.828 -5.191 1 92.5 280 LEU B CA 1
ATOM 6016 C C . LEU B 1 280 ? -10.883 -30.281 -6.523 1 92.5 280 LEU B C 1
ATOM 6018 O O . LEU B 1 280 ? -11.758 -29.422 -6.547 1 92.5 280 LEU B O 1
ATOM 6022 N N . LEU B 1 281 ? -10.359 -30.781 -7.621 1 93.81 281 LEU B N 1
ATOM 6023 C CA . LEU B 1 281 ? -10.68 -30.266 -8.945 1 93.81 281 LEU B CA 1
ATOM 6024 C C . LEU B 1 281 ? -12.047 -30.766 -9.398 1 93.81 281 LEU B C 1
ATOM 6026 O O . LEU B 1 281 ? -12.602 -30.266 -10.391 1 93.81 281 LEU B O 1
ATOM 6030 N N . ALA B 1 282 ? -12.602 -31.703 -8.68 1 91.31 282 ALA B N 1
ATOM 6031 C CA . ALA B 1 282 ? -13.953 -32.188 -8.984 1 91.31 282 ALA B CA 1
ATOM 6032 C C . ALA B 1 282 ? -15 -31.188 -8.492 1 91.31 282 ALA B C 1
ATOM 6034 O O . ALA B 1 282 ? -16.141 -31.188 -8.953 1 91.31 282 ALA B O 1
ATOM 6035 N N . ASP B 1 283 ? -14.57 -30.344 -7.605 1 89.75 283 ASP B N 1
ATOM 6036 C CA . ASP B 1 283 ? -15.469 -29.344 -7.039 1 89.75 283 ASP B CA 1
ATOM 6037 C C . ASP B 1 283 ? -15.477 -28.078 -7.887 1 89.75 283 ASP B C 1
ATOM 6039 O O . ASP B 1 283 ? -14.5 -27.312 -7.895 1 89.75 283 ASP B O 1
ATOM 6043 N N . GLU B 1 284 ? -16.625 -27.75 -8.469 1 88.5 284 GLU B N 1
ATOM 6044 C CA . GLU B 1 284 ? -16.75 -26.594 -9.359 1 88.5 284 GLU B CA 1
ATOM 6045 C C . GLU B 1 284 ? -16.562 -25.297 -8.602 1 88.5 284 GLU B C 1
ATOM 6047 O O . GLU B 1 284 ? -16.047 -24.312 -9.156 1 88.5 284 GLU B O 1
ATOM 6052 N N . SER B 1 285 ? -16.984 -25.281 -7.355 1 87.5 285 SER B N 1
ATOM 6053 C CA . SER B 1 285 ? -16.844 -24.078 -6.547 1 87.5 285 SER B CA 1
ATOM 6054 C C . SER B 1 285 ? -15.375 -23.75 -6.301 1 87.5 285 SER B C 1
ATOM 6056 O O . SER B 1 285 ? -15.008 -22.578 -6.191 1 87.5 285 SER B O 1
ATOM 6058 N N . PHE B 1 286 ? -14.57 -24.781 -6.246 1 90.75 286 PHE B N 1
ATOM 6059 C CA . PHE B 1 286 ? -13.141 -24.578 -6.023 1 90.75 286 PHE B CA 1
ATOM 6060 C C . PHE B 1 286 ? -12.438 -24.203 -7.32 1 90.75 286 PHE B C 1
ATOM 6062 O O . PHE B 1 286 ? -11.586 -23.312 -7.332 1 90.75 286 PHE B O 1
ATOM 6069 N N . ILE B 1 287 ? -12.766 -24.828 -8.422 1 91.88 287 ILE B N 1
ATOM 6070 C CA . ILE B 1 287 ? -12.133 -24.594 -9.719 1 91.88 287 ILE B CA 1
ATOM 6071 C C . ILE B 1 287 ? -12.32 -23.141 -10.141 1 91.88 287 ILE B C 1
ATOM 6073 O O . ILE B 1 287 ? -11.438 -22.562 -10.773 1 91.88 287 ILE B O 1
ATOM 6077 N N . SER B 1 288 ? -13.414 -22.594 -9.727 1 89.62 288 SER B N 1
ATOM 6078 C CA . SER B 1 288 ? -13.75 -21.234 -10.125 1 89.62 288 SER B CA 1
ATOM 6079 C C . SER B 1 288 ? -12.82 -20.219 -9.469 1 89.62 288 SER B C 1
ATOM 6081 O O . SER B 1 288 ? -12.688 -19.094 -9.938 1 89.62 288 SER B O 1
ATOM 6083 N N . LEU B 1 289 ? -12.078 -20.609 -8.477 1 91.31 289 LEU B N 1
ATOM 6084 C CA . LEU B 1 289 ? -11.219 -19.703 -7.719 1 91.31 289 LEU B CA 1
ATOM 6085 C C . LEU B 1 289 ? -9.883 -19.516 -8.422 1 91.31 289 LEU B C 1
ATOM 6087 O O . LEU B 1 289 ? -9.148 -18.562 -8.117 1 91.31 289 LEU B O 1
ATOM 6091 N N . PHE B 1 290 ? -9.531 -20.344 -9.391 1 94 290 PHE B N 1
ATOM 6092 C CA . PHE B 1 290 ? -8.227 -20.328 -10.039 1 94 290 PHE B CA 1
ATOM 6093 C C . PHE B 1 290 ? -8.062 -19.062 -10.875 1 94 290 PHE B C 1
ATOM 6095 O O . PHE B 1 290 ? -6.961 -18.516 -10.969 1 94 290 PHE B O 1
ATOM 6102 N N . VAL B 1 291 ? -9.109 -18.609 -11.414 1 91.19 291 VAL B N 1
ATOM 6103 C CA . VAL B 1 291 ? -9.047 -17.516 -12.391 1 91.19 291 VAL B CA 1
ATOM 6104 C C . VAL B 1 291 ? -8.523 -16.25 -11.727 1 91.19 291 VAL B C 1
ATOM 6106 O O . VAL B 1 291 ? -7.758 -15.5 -12.336 1 91.19 291 VAL B O 1
ATOM 6109 N N . ASP B 1 292 ? -8.82 -16.047 -10.477 1 88.69 292 ASP B N 1
ATOM 6110 C CA . ASP B 1 292 ? -8.438 -14.828 -9.766 1 88.69 292 ASP B CA 1
ATOM 6111 C C . ASP B 1 292 ? -6.977 -14.891 -9.328 1 88.69 292 ASP B C 1
ATOM 6113 O O . ASP B 1 292 ? -6.375 -13.859 -9 1 88.69 292 ASP B O 1
ATOM 6117 N N . ILE B 1 293 ? -6.453 -16.109 -9.359 1 90.94 293 ILE B N 1
ATOM 6118 C CA . ILE B 1 293 ? -5.125 -16.266 -8.789 1 90.94 293 ILE B CA 1
ATOM 6119 C C . ILE B 1 293 ? -4.105 -16.5 -9.898 1 90.94 293 ILE B C 1
ATOM 6121 O O . ILE B 1 293 ? -3.037 -15.891 -9.914 1 90.94 293 ILE B O 1
ATOM 6125 N N . VAL B 1 294 ? -4.469 -17.344 -10.883 1 91.56 294 VAL B N 1
ATOM 6126 C CA . VAL B 1 294 ? -3.475 -17.719 -11.883 1 91.56 294 VAL B CA 1
ATOM 6127 C C . VAL B 1 294 ? -3.865 -17.141 -13.242 1 91.56 294 VAL B C 1
ATOM 6129 O O . VAL B 1 294 ? -3.094 -17.219 -14.203 1 91.56 294 VAL B O 1
ATOM 6132 N N . GLY B 1 295 ? -5.059 -16.625 -13.422 1 88.88 295 GLY B N 1
ATOM 6133 C CA . GLY B 1 295 ? -5.484 -16 -14.664 1 88.88 295 GLY B CA 1
ATOM 6134 C C . GLY B 1 295 ? -6.09 -16.984 -15.648 1 88.88 295 GLY B C 1
ATOM 6135 O O . GLY B 1 295 ? -6.32 -16.625 -16.812 1 88.88 295 GLY B O 1
ATOM 6136 N N . CYS B 1 296 ? -6.246 -18.219 -15.234 1 92.38 296 CYS B N 1
ATOM 6137 C CA . CYS B 1 296 ? -6.855 -19.266 -16.031 1 92.38 296 CYS B CA 1
ATOM 6138 C C . CYS B 1 296 ? -7.883 -20.047 -15.219 1 92.38 296 CYS B C 1
ATOM 6140 O O . CYS B 1 296 ? -7.766 -20.141 -13.992 1 92.38 296 CYS B O 1
ATOM 6142 N N . GLU B 1 297 ? -8.883 -20.516 -15.961 1 93.12 297 GLU B N 1
ATOM 6143 C CA . GLU B 1 297 ? -9.836 -21.375 -15.258 1 93.12 297 GLU B CA 1
ATOM 6144 C C . GLU B 1 297 ? -9.18 -22.688 -14.828 1 93.12 297 GLU B C 1
ATOM 6146 O O . GLU B 1 297 ? -8.367 -23.25 -15.562 1 93.12 297 GLU B O 1
ATOM 6151 N N . GLY B 1 298 ? -9.609 -23.203 -13.703 1 94.19 298 GLY B N 1
ATOM 6152 C CA . GLY B 1 298 ? -8.922 -24.312 -13.094 1 94.19 298 GLY B CA 1
ATOM 6153 C C . GLY B 1 298 ? -9.242 -25.656 -13.75 1 94.19 298 GLY B C 1
ATOM 6154 O O . GLY B 1 298 ? -8.492 -26.609 -13.609 1 94.19 298 GLY B O 1
ATOM 6155 N N . TRP B 1 299 ? -10.328 -25.656 -14.492 1 94.94 299 TRP B N 1
ATOM 6156 C CA . TRP B 1 299 ? -10.758 -26.938 -15.055 1 94.94 299 TRP B CA 1
ATOM 6157 C C . TRP B 1 299 ? -9.742 -27.453 -16.078 1 94.94 299 TRP B C 1
ATOM 6159 O O . TRP B 1 299 ? -9.719 -28.641 -16.391 1 94.94 299 TRP B O 1
ATOM 6169 N N . VAL B 1 300 ? -8.875 -26.609 -16.609 1 95.31 300 VAL B N 1
ATOM 6170 C CA . VAL B 1 300 ? -7.898 -27 -17.609 1 95.31 300 VAL B CA 1
ATOM 6171 C C . VAL B 1 300 ? -6.914 -28 -17 1 95.31 300 VAL B C 1
ATOM 6173 O O . VAL B 1 300 ? -6.262 -28.766 -17.734 1 95.31 300 VAL B O 1
ATOM 6176 N N . LEU B 1 301 ? -6.781 -27.984 -15.68 1 96.44 301 LEU B N 1
ATOM 6177 C CA . LEU B 1 301 ? -5.848 -28.891 -15.008 1 96.44 301 LEU B CA 1
ATOM 6178 C C . LEU B 1 301 ? -6.371 -30.312 -15 1 96.44 301 LEU B C 1
ATOM 6180 O O . LEU B 1 301 ? -5.59 -31.266 -14.891 1 96.44 301 LEU B O 1
ATOM 6184 N N . VAL B 1 302 ? -7.695 -30.484 -15.148 1 96.31 302 VAL B N 1
ATOM 6185 C CA . VAL B 1 302 ? -8.32 -31.812 -15.031 1 96.31 302 VAL B CA 1
ATOM 6186 C C . VAL B 1 302 ? -7.836 -32.719 -16.172 1 96.31 302 VAL B C 1
ATOM 6188 O O . VAL B 1 302 ? -7.301 -33.781 -15.922 1 96.31 302 VAL B O 1
ATOM 6191 N N . PRO B 1 303 ? -7.984 -32.25 -17.406 1 96.56 303 PRO B N 1
ATOM 6192 C CA . PRO B 1 303 ? -7.488 -33.125 -18.469 1 96.56 303 PRO B CA 1
ATOM 6193 C C . PRO B 1 303 ? -5.977 -33.344 -18.406 1 96.56 303 PRO B C 1
ATOM 6195 O O . PRO B 1 303 ? -5.48 -34.406 -18.781 1 96.56 303 PRO B O 1
ATOM 6198 N N . ILE B 1 304 ? -5.219 -32.375 -17.969 1 95.38 304 ILE B N 1
ATOM 6199 C CA . ILE B 1 304 ? -3.77 -32.531 -17.859 1 95.38 304 ILE B CA 1
ATOM 6200 C C . ILE B 1 304 ? -3.432 -33.625 -16.844 1 95.38 304 ILE B C 1
ATOM 6202 O O . ILE B 1 304 ? -2.605 -34.5 -17.125 1 95.38 304 ILE B O 1
ATOM 6206 N N . LEU B 1 305 ? -4.105 -33.5 -15.688 1 96.88 305 LEU B N 1
ATOM 6207 C CA . LEU B 1 305 ? -3.891 -34.5 -14.648 1 96.88 305 LEU B CA 1
ATOM 6208 C C . LEU B 1 305 ? -4.312 -35.906 -15.133 1 96.88 305 LEU B C 1
ATOM 6210 O O . LEU B 1 305 ? -3.59 -36.875 -14.938 1 96.88 305 LEU B O 1
ATOM 6214 N N . GLU B 1 306 ? -5.465 -36 -15.805 1 96.44 306 GLU B N 1
ATOM 6215 C CA . GLU B 1 306 ? -5.965 -37.25 -16.312 1 96.44 306 GLU B CA 1
ATOM 6216 C C . GLU B 1 306 ? -5.039 -37.844 -17.375 1 96.44 306 GLU B C 1
ATOM 6218 O O . GLU B 1 306 ? -4.867 -39.062 -17.469 1 96.44 306 GLU B O 1
ATOM 6223 N N . ALA B 1 307 ? -4.52 -36.969 -18.172 1 95.5 307 ALA B N 1
ATOM 6224 C CA . ALA B 1 307 ? -3.582 -37.438 -19.203 1 95.5 307 ALA B CA 1
ATOM 6225 C C . ALA B 1 307 ? -2.328 -38.031 -18.562 1 95.5 307 ALA B C 1
ATOM 6227 O O . ALA B 1 307 ? -1.761 -39 -19.094 1 95.5 307 ALA B O 1
ATOM 6228 N N . MET B 1 308 ? -1.874 -37.438 -17.5 1 94.25 308 MET B N 1
ATOM 6229 C CA . MET B 1 308 ? -0.709 -37.969 -16.812 1 94.25 308 MET B CA 1
ATOM 6230 C C . MET B 1 308 ? -1.009 -39.344 -16.234 1 94.25 308 MET B C 1
ATOM 6232 O O . MET B 1 308 ? -0.173 -40.25 -16.297 1 94.25 308 MET B O 1
ATOM 6236 N N . LEU B 1 309 ? -2.17 -39.5 -15.68 1 95.5 309 LEU B N 1
ATOM 6237 C CA . LEU B 1 309 ? -2.586 -40.812 -15.148 1 95.5 309 LEU B CA 1
ATOM 6238 C C . LEU B 1 309 ? -2.717 -41.844 -16.266 1 95.5 309 LEU B C 1
ATOM 6240 O O . LEU B 1 309 ? -2.332 -43 -16.094 1 95.5 309 LEU B O 1
ATOM 6244 N N . LEU B 1 310 ? -3.273 -41.375 -17.375 1 95.94 310 LEU B N 1
ATOM 6245 C CA . LEU B 1 310 ? -3.396 -42.25 -18.547 1 95.94 310 LEU B CA 1
ATOM 6246 C C . LEU B 1 310 ? -2.023 -42.688 -19.047 1 95.94 310 LEU B C 1
ATOM 6248 O O . LEU B 1 310 ? -1.829 -43.844 -19.391 1 95.94 310 LEU B O 1
ATOM 6252 N N . ALA B 1 311 ? -1.111 -41.75 -19.125 1 93.19 311 ALA B N 1
ATOM 6253 C CA . ALA B 1 311 ? 0.245 -42.062 -19.578 1 93.19 311 ALA B CA 1
ATOM 6254 C C . ALA B 1 311 ? 0.885 -43.125 -18.688 1 93.19 311 ALA B C 1
ATOM 6256 O O . ALA B 1 311 ? 1.561 -44.031 -19.172 1 93.19 311 ALA B O 1
ATOM 6257 N N . SER B 1 312 ? 0.732 -42.969 -17.406 1 93.75 312 SER B N 1
ATOM 6258 C CA . SER B 1 312 ? 1.268 -43.938 -16.453 1 93.75 312 SER B CA 1
ATOM 6259 C C . SER B 1 312 ? 0.607 -45.312 -16.625 1 93.75 312 SER B C 1
ATOM 6261 O O . SER B 1 312 ? 1.282 -46.344 -16.594 1 93.75 312 SER B O 1
ATOM 6263 N N . TRP B 1 313 ? -0.676 -45.312 -16.781 1 94.69 313 TRP B N 1
ATOM 6264 C CA . TRP B 1 313 ? -1.426 -46.531 -17.031 1 94.69 313 TRP B CA 1
ATOM 6265 C C . TRP B 1 313 ? -0.952 -47.219 -18.312 1 94.69 313 TRP B C 1
ATOM 6267 O O . TRP B 1 313 ? -0.764 -48.438 -18.344 1 94.69 313 TRP B O 1
ATOM 6277 N N . LYS B 1 314 ? -0.837 -46.438 -19.359 1 94.06 314 LYS B N 1
ATOM 6278 C CA . LYS B 1 314 ? -0.368 -46.969 -20.641 1 94.06 314 LYS B CA 1
ATOM 6279 C C . LYS B 1 314 ? 1.006 -47.625 -20.5 1 94.06 314 LYS B C 1
ATOM 6281 O O . LYS B 1 314 ? 1.233 -48.719 -21.016 1 94.06 314 LYS B O 1
ATOM 6286 N N . LYS B 1 315 ? 1.89 -46.938 -19.875 1 91.62 315 LYS B N 1
ATOM 6287 C CA . LYS B 1 315 ? 3.234 -47.469 -19.656 1 91.62 315 LYS B CA 1
ATOM 6288 C C . LYS B 1 315 ? 3.193 -48.812 -18.891 1 91.62 315 LYS B C 1
ATOM 6290 O O . LYS B 1 315 ? 3.926 -49.719 -19.219 1 91.62 315 LYS B O 1
ATOM 6295 N N . ASP B 1 316 ? 2.377 -48.844 -17.906 1 94.06 316 ASP B N 1
ATOM 6296 C CA . ASP B 1 316 ? 2.227 -50.062 -17.109 1 94.06 316 ASP B CA 1
ATOM 6297 C C . ASP B 1 316 ? 1.648 -51.188 -17.938 1 94.06 316 ASP B C 1
ATOM 6299 O O . ASP B 1 316 ? 2.098 -52.344 -17.812 1 94.06 316 ASP B O 1
ATOM 6303 N N . GLN B 1 317 ? 0.618 -50.906 -18.75 1 95.06 317 GLN B N 1
ATOM 6304 C CA . GLN B 1 317 ? -0.01 -51.906 -19.594 1 95.06 317 GLN B CA 1
ATOM 6305 C C . GLN B 1 317 ? 0.959 -52.406 -20.672 1 95.06 317 GLN B C 1
ATOM 6307 O O . GLN B 1 317 ? 0.967 -53.594 -21 1 95.06 317 GLN B O 1
ATOM 6312 N N . GLU B 1 318 ? 1.731 -51.469 -21.219 1 92.5 318 GLU B N 1
ATOM 6313 C CA . GLU B 1 318 ? 2.738 -51.844 -22.219 1 92.5 318 GLU B CA 1
ATOM 6314 C C . GLU B 1 318 ? 3.797 -52.75 -21.609 1 92.5 318 GLU B C 1
ATOM 6316 O O . GLU B 1 318 ? 4.211 -53.719 -22.219 1 92.5 318 GLU B O 1
ATOM 6321 N N . ALA B 1 319 ? 4.219 -52.406 -20.406 1 93.12 319 ALA B N 1
ATOM 6322 C CA . ALA B 1 319 ? 5.234 -53.219 -19.719 1 93.12 319 ALA B CA 1
ATOM 6323 C C . ALA B 1 319 ? 4.727 -54.625 -19.422 1 93.12 319 ALA B C 1
ATOM 6325 O O . ALA B 1 319 ? 5.5 -55.562 -19.453 1 93.12 319 ALA B O 1
ATOM 6326 N N . LYS B 1 320 ? 3.484 -54.719 -19.266 1 94.62 320 LYS B N 1
ATOM 6327 C CA . LYS B 1 320 ? 2.867 -56 -18.969 1 94.62 320 LYS B CA 1
ATOM 6328 C C . LYS B 1 320 ? 2.441 -56.719 -20.25 1 94.62 320 LYS B C 1
ATOM 6330 O O . LYS B 1 320 ? 2.029 -57.875 -20.219 1 94.62 320 LYS B O 1
ATOM 6335 N N . GLY B 1 321 ? 2.568 -56.031 -21.406 1 92.19 321 GLY B N 1
ATOM 6336 C CA . GLY B 1 321 ? 2.145 -56.562 -22.688 1 92.19 321 GLY B CA 1
ATOM 6337 C C . GLY B 1 321 ? 0.639 -56.719 -22.812 1 92.19 321 GLY B C 1
ATOM 6338 O O . GLY B 1 321 ? 0.144 -57.594 -23.5 1 92.19 321 GLY B O 1
ATOM 6339 N N . GLN B 1 322 ? -0.113 -55.938 -22.125 1 94.38 322 GLN B N 1
ATOM 6340 C CA . GLN B 1 322 ? -1.566 -56.062 -22.062 1 94.38 322 GLN B CA 1
ATOM 6341 C C . GLN B 1 322 ? -2.246 -54.812 -22.609 1 94.38 322 GLN B C 1
ATOM 6343 O O . GLN B 1 322 ? -3.443 -54.594 -22.406 1 94.38 322 GLN B O 1
ATOM 6348 N N . LEU B 1 323 ? -1.521 -53.969 -23.297 1 91.81 323 LEU B N 1
ATOM 6349 C CA . LEU B 1 323 ? -2.102 -52.719 -23.766 1 91.81 323 LEU B CA 1
ATOM 6350 C C . LEU B 1 323 ? -3.154 -52.969 -24.844 1 91.81 323 LEU B C 1
ATOM 6352 O O . LEU B 1 323 ? -2.85 -53.531 -25.891 1 91.81 323 LEU B O 1
ATOM 6356 N N . SER B 1 324 ? -4.43 -52.719 -24.562 1 92.75 324 SER B N 1
ATOM 6357 C CA . SER B 1 324 ? -5.535 -52.75 -25.5 1 92.75 324 SER B CA 1
ATOM 6358 C C . SER B 1 324 ? -5.75 -51.406 -26.156 1 92.75 324 SER B C 1
ATOM 6360 O O . SER B 1 324 ? -6.055 -50.406 -25.484 1 92.75 324 SER B O 1
ATOM 6362 N N . ILE B 1 325 ? -5.598 -51.312 -27.438 1 92.25 325 ILE B N 1
ATOM 6363 C CA . ILE B 1 325 ? -5.785 -50.094 -28.172 1 92.25 325 ILE B CA 1
ATOM 6364 C C . ILE B 1 325 ? -7.203 -49.562 -27.969 1 92.25 325 ILE B C 1
ATOM 6366 O O . ILE B 1 325 ? -7.418 -48.344 -27.812 1 92.25 325 ILE B O 1
ATOM 6370 N N . ARG B 1 326 ? -8.148 -50.469 -27.953 1 93.69 326 ARG B N 1
ATOM 6371 C CA . ARG B 1 326 ? -9.531 -50.062 -27.719 1 93.69 326 ARG B CA 1
ATOM 6372 C C . ARG B 1 326 ? -9.695 -49.469 -26.312 1 93.69 326 ARG B C 1
ATOM 6374 O O . ARG B 1 326 ? -10.398 -48.469 -26.141 1 93.69 326 ARG B O 1
ATOM 6381 N N . GLY B 1 327 ? -9.078 -50.156 -25.359 1 93.75 327 GLY B N 1
ATOM 6382 C CA . GLY B 1 327 ? -9.102 -49.625 -24 1 93.75 327 GLY B CA 1
ATOM 6383 C C . GLY B 1 327 ? -8.477 -48.25 -23.891 1 93.75 327 GLY B C 1
ATOM 6384 O O . GLY B 1 327 ? -8.992 -47.375 -23.188 1 93.75 327 GLY B O 1
ATOM 6385 N N . LEU B 1 328 ? -7.324 -48.094 -24.531 1 95.38 328 LEU B N 1
ATOM 6386 C CA . LEU B 1 328 ? -6.637 -46.781 -24.578 1 95.38 328 LEU B CA 1
ATOM 6387 C C . LEU B 1 328 ? -7.523 -45.719 -25.203 1 95.38 328 LEU B C 1
ATOM 6389 O O . LEU B 1 328 ? -7.68 -44.625 -24.641 1 95.38 328 LEU B O 1
ATOM 6393 N N . LEU B 1 329 ? -8.156 -45.969 -26.312 1 95 329 LEU B N 1
ATOM 6394 C CA . LEU B 1 329 ? -8.977 -45 -27.031 1 95 329 LEU B CA 1
ATOM 6395 C C . LEU B 1 329 ? -10.211 -44.625 -26.203 1 95 329 LEU B C 1
ATOM 6397 O O . LEU B 1 329 ? -10.672 -43.5 -26.266 1 95 329 LEU B O 1
ATOM 6401 N N . THR B 1 330 ? -10.719 -45.625 -25.453 1 96.31 330 THR B N 1
ATOM 6402 C CA . THR B 1 330 ? -11.867 -45.344 -24.594 1 96.31 330 THR B CA 1
ATOM 6403 C C . THR B 1 330 ? -11.508 -44.312 -23.516 1 96.31 330 THR B C 1
ATOM 6405 O O . THR B 1 330 ? -12.289 -43.406 -23.25 1 96.31 330 THR B O 1
ATOM 6408 N N . LYS B 1 331 ? -10.359 -44.5 -22.906 1 96 331 LYS B N 1
ATOM 6409 C CA . LYS B 1 331 ? -9.898 -43.562 -21.875 1 96 331 LYS B CA 1
ATOM 6410 C C . LYS B 1 331 ? -9.602 -42.188 -22.484 1 96 331 LYS B C 1
ATOM 6412 O O . LYS B 1 331 ? -9.867 -41.156 -21.859 1 96 331 LYS B O 1
ATOM 6417 N N . VAL B 1 332 ? -9.016 -42.156 -23.672 1 96.5 332 VAL B N 1
ATOM 6418 C CA . VAL B 1 332 ? -8.719 -40.906 -24.375 1 96.5 332 VAL B CA 1
ATOM 6419 C C . VAL B 1 332 ? -10.023 -40.188 -24.688 1 96.5 332 VAL B C 1
ATOM 6421 O O . VAL B 1 332 ? -10.125 -38.969 -24.5 1 96.5 332 VAL B O 1
ATOM 6424 N N . ASP B 1 333 ? -10.992 -40.938 -25.156 1 96.25 333 ASP B N 1
ATOM 6425 C CA . ASP B 1 333 ? -12.281 -40.375 -25.5 1 96.25 333 ASP B CA 1
ATOM 6426 C C . ASP B 1 333 ? -12.945 -39.719 -24.297 1 96.25 333 ASP B C 1
ATOM 6428 O O . ASP B 1 333 ? -13.617 -38.719 -24.406 1 96.25 333 ASP B O 1
ATOM 6432 N N . HIS B 1 334 ? -12.773 -40.375 -23.203 1 96 334 HIS B N 1
ATOM 6433 C CA . HIS B 1 334 ? -13.344 -39.844 -21.969 1 96 334 HIS B CA 1
ATOM 6434 C C . HIS B 1 334 ? -12.719 -38.5 -21.625 1 96 334 HIS B C 1
ATOM 6436 O O . HIS B 1 334 ? -13.43 -37.531 -21.312 1 96 334 HIS B O 1
ATOM 6442 N N . ILE B 1 335 ? -11.422 -38.375 -21.672 1 96.38 335 ILE B N 1
ATOM 6443 C CA . ILE B 1 335 ? -10.711 -37.125 -21.344 1 96.38 335 ILE B CA 1
ATOM 6444 C C . ILE B 1 335 ? -11.062 -36.062 -22.359 1 96.38 335 ILE B C 1
ATOM 6446 O O . ILE B 1 335 ? -11.289 -34.906 -22 1 96.38 335 ILE B O 1
ATOM 6450 N N . GLU B 1 336 ? -11.148 -36.438 -23.625 1 95.31 336 GLU B N 1
ATOM 6451 C CA . GLU B 1 336 ? -11.508 -35.5 -24.688 1 95.31 336 GLU B CA 1
ATOM 6452 C C . GLU B 1 336 ? -12.922 -34.969 -24.5 1 95.31 336 GLU B C 1
ATOM 6454 O O . GLU B 1 336 ? -13.195 -33.812 -24.828 1 95.31 336 GLU B O 1
ATOM 6459 N N . SER B 1 337 ? -13.766 -35.844 -24.016 1 94.19 337 SER B N 1
ATOM 6460 C CA . SER B 1 337 ? -15.141 -35.438 -23.781 1 94.19 337 SER B CA 1
ATOM 6461 C C . SER B 1 337 ? -15.211 -34.375 -22.703 1 94.19 337 SER B C 1
ATOM 6463 O O . SER B 1 337 ? -15.984 -33.406 -22.812 1 94.19 337 SER B O 1
ATOM 6465 N N . ILE B 1 338 ? -14.422 -34.531 -21.656 1 91.25 338 ILE B N 1
ATOM 6466 C CA . ILE B 1 338 ? -14.352 -33.531 -20.594 1 91.25 338 ILE B CA 1
ATOM 6467 C C . ILE B 1 338 ? -13.883 -32.188 -21.172 1 91.25 338 ILE B C 1
ATOM 6469 O O . ILE B 1 338 ? -14.484 -31.156 -20.906 1 91.25 338 ILE B O 1
ATOM 6473 N N . LEU B 1 339 ? -12.82 -32.188 -21.938 1 93.44 339 LEU B N 1
ATOM 6474 C CA . LEU B 1 339 ? -12.25 -31 -22.578 1 93.44 339 LEU B CA 1
ATOM 6475 C C . LEU B 1 339 ? -13.234 -30.375 -23.547 1 93.44 339 LEU B C 1
ATOM 6477 O O . LEU B 1 339 ? -13.414 -29.156 -23.547 1 93.44 339 LEU B O 1
ATOM 6481 N N . GLY B 1 340 ? -13.867 -31.25 -24.297 1 92.88 340 GLY B N 1
ATOM 6482 C CA . GLY B 1 340 ? -14.789 -30.781 -25.312 1 92.88 340 GLY B CA 1
ATOM 6483 C C . GLY B 1 340 ? -16 -30.062 -24.734 1 92.88 340 GLY B C 1
ATOM 6484 O O . GLY B 1 340 ? -16.438 -29.047 -25.281 1 92.88 340 GLY B O 1
ATOM 6485 N N . GLU B 1 341 ? -16.516 -30.594 -23.688 1 92.12 341 GLU B N 1
ATOM 6486 C CA . GLU B 1 341 ? -17.688 -29.984 -23.047 1 92.12 341 GLU B CA 1
ATOM 6487 C C . GLU B 1 341 ? -17.359 -28.594 -22.516 1 92.12 341 GLU B C 1
ATOM 6489 O O . GLU B 1 341 ? -18.156 -27.672 -22.656 1 92.12 341 GLU B O 1
ATOM 6494 N N . ARG B 1 342 ? -16.219 -28.5 -21.922 1 91.12 342 ARG B N 1
ATOM 6495 C CA . ARG B 1 342 ? -15.805 -27.219 -21.359 1 91.12 342 ARG B CA 1
ATOM 6496 C C . ARG B 1 342 ? -15.453 -26.219 -22.469 1 91.12 342 ARG B C 1
ATOM 6498 O O . ARG B 1 342 ? -15.695 -25.016 -22.328 1 91.12 342 ARG B O 1
ATOM 6505 N N . MET B 1 343 ? -14.914 -26.672 -23.547 1 92 343 MET B N 1
ATOM 6506 C CA . MET B 1 343 ? -14.5 -25.828 -24.672 1 92 343 MET B CA 1
ATOM 6507 C C . MET B 1 343 ? -15.719 -25.266 -25.391 1 92 343 MET B C 1
ATOM 6509 O O . MET B 1 343 ? -15.664 -24.141 -25.922 1 92 343 MET B O 1
ATOM 6513 N N . LYS B 1 344 ? -16.734 -26.031 -25.375 1 90.5 344 LYS B N 1
ATOM 6514 C CA . LYS B 1 344 ? -17.969 -25.562 -26.031 1 90.5 344 LYS B CA 1
ATOM 6515 C C . LYS B 1 344 ? -18.469 -24.281 -25.375 1 90.5 344 LYS B C 1
ATOM 6517 O O . LYS B 1 344 ? -19.062 -23.438 -26.047 1 90.5 344 LYS B O 1
ATOM 6522 N N . ARG B 1 345 ? -18.234 -24.188 -24.172 1 85.94 345 ARG B N 1
ATOM 6523 C CA . ARG B 1 345 ? -18.656 -23.016 -23.438 1 85.94 345 ARG B CA 1
ATOM 6524 C C . ARG B 1 345 ? -17.703 -21.844 -23.656 1 85.94 345 ARG B C 1
ATOM 6526 O O . ARG B 1 345 ? -18.125 -20.688 -23.688 1 85.94 345 ARG B O 1
ATOM 6533 N N . LEU B 1 346 ? -16.438 -22.141 -23.844 1 88.75 346 LEU B N 1
ATOM 6534 C CA . LEU B 1 346 ? -15.375 -21.141 -23.922 1 88.75 346 LEU B CA 1
ATOM 6535 C C . LEU B 1 346 ? -15.18 -20.641 -25.344 1 88.75 346 LEU B C 1
ATOM 6537 O O . LEU B 1 346 ? -14.961 -19.453 -25.562 1 88.75 346 LEU B O 1
ATOM 6541 N N . ALA B 1 347 ? -15.352 -21.484 -26.312 1 87.12 347 ALA B N 1
ATOM 6542 C CA . ALA B 1 347 ? -14.945 -21.25 -27.688 1 87.12 347 ALA B CA 1
ATOM 6543 C C . ALA B 1 347 ? -15.758 -20.125 -28.328 1 87.12 347 ALA B C 1
ATOM 6545 O O . ALA B 1 347 ? -15.203 -19.25 -29 1 87.12 347 ALA B O 1
ATOM 6546 N N . PRO B 1 348 ? -17.031 -20.078 -28.047 1 87.62 348 PRO B N 1
ATOM 6547 C CA . PRO B 1 348 ? -17.797 -19.016 -28.688 1 87.62 348 PRO B CA 1
ATOM 6548 C C . PRO B 1 348 ? -17.328 -17.625 -28.297 1 87.62 348 PRO B C 1
ATOM 6550 O O . PRO B 1 348 ? -17.281 -16.719 -29.141 1 87.62 348 PRO B O 1
ATOM 6553 N N . ALA B 1 349 ? -16.984 -17.484 -27.141 1 85.06 349 ALA B N 1
ATOM 6554 C CA . ALA B 1 349 ? -16.547 -16.188 -26.656 1 85.06 349 ALA B CA 1
ATOM 6555 C C . ALA B 1 349 ? -15.211 -15.789 -27.312 1 85.06 349 ALA B C 1
ATOM 6557 O O . ALA B 1 349 ? -15.023 -14.633 -27.688 1 85.06 349 ALA B O 1
ATOM 6558 N N . VAL B 1 350 ? -14.305 -16.672 -27.469 1 88.31 350 VAL B N 1
ATOM 6559 C CA . VAL B 1 350 ? -12.992 -16.422 -28.047 1 88.31 350 VAL B CA 1
ATOM 6560 C C . VAL B 1 350 ? -13.117 -16.203 -29.547 1 88.31 350 VAL B C 1
ATOM 6562 O O . VAL B 1 350 ? -12.461 -15.32 -30.109 1 88.31 350 VAL B O 1
ATOM 6565 N N . LEU B 1 351 ? -13.977 -16.984 -30.109 1 85.56 351 LEU B N 1
ATOM 6566 C CA . LEU B 1 351 ? -14.18 -16.875 -31.547 1 85.56 351 LEU B CA 1
ATOM 6567 C C . LEU B 1 351 ? -14.812 -15.531 -31.906 1 85.56 351 LEU B C 1
ATOM 6569 O O . LEU B 1 351 ? -14.492 -14.938 -32.938 1 85.56 351 LEU B O 1
ATOM 6573 N N . ARG B 1 352 ? -15.656 -15.023 -31.062 1 83 3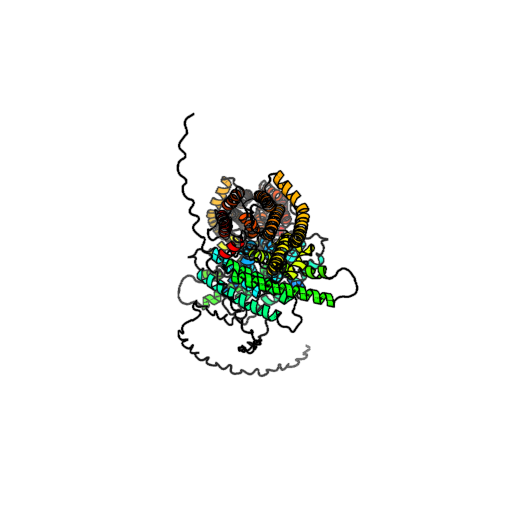52 ARG B N 1
ATOM 6574 C CA . ARG B 1 352 ? -16.266 -13.711 -31.266 1 83 352 ARG B CA 1
ATOM 6575 C C . ARG B 1 352 ? -15.211 -12.609 -31.203 1 83 352 ARG B C 1
ATOM 6577 O O . ARG B 1 352 ? -15.305 -11.625 -31.938 1 83 352 ARG B O 1
ATOM 6584 N N . GLN B 1 353 ? -14.297 -12.859 -30.391 1 84.06 353 GLN B N 1
ATOM 6585 C CA . GLN B 1 353 ? -13.211 -11.883 -30.266 1 84.06 353 GLN B CA 1
ATOM 6586 C C . GLN B 1 353 ? -12.336 -11.891 -31.516 1 84.06 353 GLN B C 1
ATOM 6588 O O . GLN B 1 353 ? -11.922 -10.828 -32 1 84.06 353 GLN B O 1
ATOM 6593 N N . LYS B 1 354 ? -12.094 -12.992 -32 1 83.62 354 LYS B N 1
ATOM 6594 C CA . LYS B 1 354 ? -11.281 -13.156 -33.219 1 83.62 354 LYS B CA 1
ATOM 6595 C C . LYS B 1 354 ? -11.969 -12.531 -34.406 1 83.62 354 LYS B C 1
ATOM 6597 O O . LYS B 1 354 ? -11.328 -11.836 -35.219 1 83.62 354 LYS B O 1
ATOM 6602 N N . GLU B 1 355 ? -13.18 -12.812 -34.5 1 83.62 355 GLU B N 1
ATOM 6603 C CA . GLU B 1 355 ? -13.945 -12.289 -35.625 1 83.62 355 GLU B CA 1
ATOM 6604 C C . GLU B 1 355 ? -14.023 -10.766 -35.594 1 83.62 355 GLU B C 1
ATOM 6606 O O . GLU B 1 355 ? -14.016 -10.109 -36.625 1 83.62 355 GLU B O 1
ATOM 6611 N N . ALA B 1 356 ? -14.102 -10.281 -34.344 1 78.56 356 ALA B N 1
ATOM 6612 C CA . ALA B 1 356 ? -14.172 -8.828 -34.156 1 78.56 356 ALA B CA 1
ATOM 6613 C C . ALA B 1 356 ? -12.82 -8.18 -34.438 1 78.56 356 ALA B C 1
ATOM 6615 O O . ALA B 1 356 ? -12.75 -6.977 -34.719 1 78.56 356 ALA B O 1
ATOM 6616 N N . GLY B 1 357 ? -11.828 -8.914 -34.531 1 74.06 357 GLY B N 1
ATOM 6617 C CA . GLY B 1 357 ? -10.492 -8.414 -34.812 1 74.06 357 GLY B CA 1
ATOM 6618 C C . GLY B 1 357 ? -9.961 -7.516 -33.719 1 74.06 357 GLY B C 1
ATOM 6619 O O . GLY B 1 357 ? -9.172 -6.602 -33.969 1 74.06 357 GLY B O 1
ATOM 6620 N N . VAL B 1 358 ? -10.531 -7.602 -32.562 1 74.81 358 VAL B N 1
ATOM 6621 C CA . VAL B 1 358 ? -10.133 -6.703 -31.5 1 74.81 358 VAL B CA 1
ATOM 6622 C C . VAL B 1 358 ? -9.25 -7.449 -30.5 1 74.81 358 VAL B C 1
ATOM 6624 O O . VAL B 1 358 ? -9.555 -8.586 -30.125 1 74.81 358 VAL B O 1
ATOM 6627 N N . SER B 1 359 ? -8.109 -6.859 -30.281 1 78.5 359 SER B N 1
ATOM 6628 C CA . SER B 1 359 ? -7.242 -7.406 -29.25 1 78.5 359 SER B CA 1
ATOM 6629 C C . SER B 1 359 ? -7.918 -7.359 -27.891 1 78.5 359 SER B C 1
ATOM 6631 O O . SER B 1 359 ? -8.75 -6.484 -27.625 1 78.5 359 SER B O 1
ATOM 6633 N N . SER B 1 360 ? -7.629 -8.398 -27.125 1 78.75 360 SER B N 1
ATOM 6634 C CA . SER B 1 360 ? -8.195 -8.469 -25.781 1 78.75 360 SER B CA 1
ATOM 6635 C C . SER B 1 360 ? -7.762 -7.281 -24.938 1 78.75 360 SER B C 1
ATOM 6637 O O . SER B 1 360 ? -6.57 -6.973 -24.859 1 78.75 360 SER B O 1
ATOM 6639 N N . GLN B 1 361 ? -8.742 -6.582 -24.375 1 77.44 361 GLN B N 1
ATOM 6640 C CA . GLN B 1 361 ? -8.422 -5.375 -23.609 1 77.44 361 GLN B CA 1
ATOM 6641 C C . GLN B 1 361 ? -8.797 -5.531 -22.141 1 77.44 361 GLN B C 1
ATOM 6643 O O . GLN B 1 361 ? -8.062 -5.082 -21.266 1 77.44 361 GLN B O 1
ATOM 6648 N N . SER B 1 362 ? -9.789 -6.246 -21.938 1 82.38 362 SER B N 1
ATOM 6649 C CA . SER B 1 362 ? -10.25 -6.402 -20.562 1 82.38 362 SER B CA 1
ATOM 6650 C C . SER B 1 362 ? -9.617 -7.621 -19.906 1 82.38 362 SER B C 1
ATOM 6652 O O . SER B 1 362 ? -9.281 -8.602 -20.578 1 82.38 362 SER B O 1
ATOM 6654 N N . PRO B 1 363 ? -9.406 -7.582 -18.688 1 83.88 363 PRO B N 1
ATOM 6655 C CA . PRO B 1 363 ? -8.867 -8.742 -17.969 1 83.88 363 PRO B CA 1
ATOM 6656 C C . PRO B 1 363 ? -9.703 -10 -18.188 1 83.88 363 PRO B C 1
ATOM 6658 O O . PRO B 1 363 ? -9.164 -11.109 -18.25 1 83.88 363 PRO B O 1
ATOM 6661 N N . GLU B 1 364 ? -10.961 -9.844 -18.328 1 86.06 364 GLU B N 1
ATOM 6662 C CA . GLU B 1 364 ? -11.836 -10.984 -18.531 1 86.06 364 GLU B CA 1
ATOM 6663 C C . GLU B 1 364 ? -11.586 -11.648 -19.875 1 86.06 364 GLU B C 1
ATOM 6665 O O . GLU B 1 364 ? -11.562 -12.875 -19.984 1 86.06 364 GLU B O 1
ATOM 6670 N N . GLN B 1 365 ? -11.383 -10.836 -20.844 1 87.94 365 GLN B N 1
ATOM 6671 C CA . GLN B 1 365 ? -11.102 -11.359 -22.172 1 87.94 365 GLN B CA 1
ATOM 6672 C C . GLN B 1 365 ? -9.75 -12.07 -22.219 1 87.94 365 GLN B C 1
ATOM 6674 O O . GLN B 1 365 ? -9.617 -13.133 -22.828 1 87.94 365 GLN B O 1
ATOM 6679 N N . ILE B 1 366 ? -8.82 -11.539 -21.578 1 89.12 366 ILE B N 1
ATOM 6680 C CA . ILE B 1 366 ? -7.48 -12.109 -21.547 1 89.12 366 ILE B CA 1
ATOM 6681 C C . ILE B 1 366 ? -7.516 -13.469 -20.844 1 89.12 366 ILE B C 1
ATOM 6683 O O . ILE B 1 366 ? -6.902 -14.43 -21.312 1 89.12 366 ILE B O 1
ATOM 6687 N N . ARG B 1 367 ? -8.289 -13.594 -19.812 1 89.38 367 ARG B N 1
ATOM 6688 C CA . ARG B 1 367 ? -8.414 -14.828 -19.047 1 89.38 367 ARG B CA 1
ATOM 6689 C C . ARG B 1 367 ? -9.062 -15.922 -19.891 1 89.38 367 ARG B C 1
ATOM 6691 O O . ARG B 1 367 ? -8.664 -17.094 -19.812 1 89.38 367 ARG B O 1
ATOM 6698 N N . LEU B 1 368 ? -10.008 -15.492 -20.656 1 91.31 368 LEU B N 1
ATOM 6699 C CA . LEU B 1 368 ? -10.688 -16.438 -21.516 1 91.31 368 LEU B CA 1
ATOM 6700 C C . LEU B 1 368 ? -9.742 -16.984 -22.594 1 91.31 368 LEU B C 1
ATOM 6702 O O . LEU B 1 368 ? -9.734 -18.172 -22.875 1 91.31 368 LEU B O 1
ATOM 6706 N N . VAL B 1 369 ? -9 -16.094 -23.156 1 92.81 369 VAL B N 1
ATOM 6707 C CA . VAL B 1 369 ? -8.07 -16.484 -24.203 1 92.81 369 VAL B CA 1
ATOM 6708 C C . VAL B 1 369 ? -6.969 -17.359 -23.625 1 92.81 369 VAL B C 1
ATOM 6710 O O . VAL B 1 369 ? -6.574 -18.359 -24.234 1 92.81 369 VAL B O 1
ATOM 6713 N N . HIS B 1 370 ? -6.445 -17.047 -22.438 1 92.75 370 HIS B N 1
ATOM 6714 C CA . HIS B 1 370 ? -5.457 -17.891 -21.766 1 92.75 370 HIS B CA 1
ATOM 6715 C C . HIS B 1 370 ? -5.988 -19.297 -21.531 1 92.75 370 HIS B C 1
ATOM 6717 O O . HIS B 1 370 ? -5.297 -20.281 -21.828 1 92.75 370 HIS B O 1
ATOM 6723 N N . THR B 1 371 ? -7.219 -19.328 -21.047 1 94.69 371 THR B N 1
ATOM 6724 C CA . THR B 1 371 ? -7.84 -20.625 -20.766 1 94.69 371 THR B CA 1
ATOM 6725 C C . THR B 1 371 ? -7.996 -21.422 -22.047 1 94.69 371 THR B C 1
ATOM 6727 O O . THR B 1 371 ? -7.773 -22.641 -22.062 1 94.69 371 THR B O 1
ATOM 6730 N N . TYR B 1 372 ? -8.336 -20.734 -23.109 1 95.5 372 TYR B N 1
ATOM 6731 C CA . TYR B 1 372 ? -8.516 -21.359 -24.406 1 95.5 372 TYR B CA 1
ATOM 6732 C C . TYR B 1 372 ? -7.195 -21.938 -24.922 1 95.5 372 TYR B C 1
ATOM 6734 O O . TYR B 1 372 ? -7.164 -23.047 -25.453 1 95.5 372 TYR B O 1
ATOM 6742 N N . ILE B 1 373 ? -6.16 -21.25 -24.766 1 95.31 373 ILE B N 1
ATOM 6743 C CA . ILE B 1 373 ? -4.836 -21.688 -25.188 1 95.31 373 ILE B CA 1
ATOM 6744 C C . ILE B 1 373 ? -4.41 -22.906 -24.375 1 95.31 373 ILE B C 1
ATOM 6746 O O . ILE B 1 373 ? -3.896 -23.875 -24.922 1 95.31 373 ILE B O 1
ATOM 6750 N N . PHE B 1 374 ? -4.68 -22.859 -23.094 1 95.81 374 PHE B N 1
ATOM 6751 C CA . PHE B 1 374 ? -4.359 -23.984 -22.219 1 95.81 374 PHE B CA 1
ATOM 6752 C C . PHE B 1 374 ? -5.152 -25.219 -22.609 1 95.81 374 PHE B C 1
ATOM 6754 O O . PHE B 1 374 ? -4.629 -26.344 -22.562 1 95.81 374 PHE B O 1
ATOM 6761 N N . ALA B 1 375 ? -6.387 -25.016 -22.922 1 96.56 375 ALA B N 1
ATOM 6762 C CA . ALA B 1 375 ? -7.246 -26.125 -23.312 1 96.56 375 ALA B CA 1
ATOM 6763 C C . ALA B 1 375 ? -6.699 -26.828 -24.562 1 96.56 375 ALA B C 1
ATOM 6765 O O . ALA B 1 375 ? -6.613 -28.062 -24.594 1 96.56 375 ALA B O 1
ATOM 6766 N N . HIS B 1 376 ? -6.328 -26.078 -25.516 1 96.62 376 HIS B N 1
ATOM 6767 C CA . HIS B 1 376 ? -5.797 -26.672 -26.734 1 96.62 376 HIS B CA 1
ATOM 6768 C C . HIS B 1 376 ? -4.445 -27.344 -26.484 1 96.62 376 HIS B C 1
ATOM 6770 O O . HIS B 1 376 ? -4.129 -28.359 -27.078 1 96.62 376 HIS B O 1
ATOM 6776 N N . ALA B 1 377 ? -3.656 -26.703 -25.672 1 95.75 377 ALA B N 1
ATOM 6777 C CA . ALA B 1 377 ? -2.402 -27.359 -25.297 1 95.75 377 ALA B CA 1
ATOM 6778 C C . ALA B 1 377 ? -2.66 -28.688 -24.594 1 95.75 377 ALA B C 1
ATOM 6780 O O . ALA B 1 377 ? -1.908 -29.641 -24.781 1 95.75 377 ALA B O 1
ATOM 6781 N N . SER B 1 378 ? -3.678 -28.734 -23.781 1 95.81 378 SER B N 1
ATOM 6782 C CA . SER B 1 378 ? -4.055 -29.984 -23.109 1 95.81 378 SER B CA 1
ATOM 6783 C C . SER B 1 378 ? -4.453 -31.047 -24.125 1 95.81 378 SER B C 1
ATOM 6785 O O . SER B 1 378 ? -4.145 -32.219 -23.953 1 95.81 378 SER B O 1
ATOM 6787 N N . PHE B 1 379 ? -5.105 -30.578 -25.156 1 95.44 379 PHE B N 1
ATOM 6788 C CA . PHE B 1 379 ? -5.465 -31.484 -26.25 1 95.44 379 PHE B CA 1
ATOM 6789 C C . PHE B 1 379 ? -4.215 -32.062 -26.922 1 95.44 379 PHE B C 1
ATOM 6791 O O . PHE B 1 379 ? -4.137 -33.25 -27.203 1 95.44 379 PHE B O 1
ATOM 6798 N N . VAL B 1 380 ? -3.338 -31.188 -27.188 1 94.75 380 VAL B N 1
ATOM 6799 C CA . VAL B 1 380 ? -2.082 -31.594 -27.812 1 94.75 380 VAL B CA 1
ATOM 6800 C C . VAL B 1 380 ? -1.345 -32.562 -26.906 1 94.75 380 VAL B C 1
ATOM 6802 O O . VAL B 1 380 ? -0.851 -33.594 -27.359 1 94.75 380 VAL B O 1
ATOM 6805 N N . HIS B 1 381 ? -1.32 -32.25 -25.672 1 93.62 381 HIS B N 1
ATOM 6806 C CA . HIS B 1 381 ? -0.667 -33.125 -24.688 1 93.62 381 HIS B CA 1
ATOM 6807 C C . HIS B 1 381 ? -1.321 -34.5 -24.641 1 93.62 381 HIS B C 1
ATOM 6809 O O . HIS B 1 381 ? -0.63 -35.5 -24.641 1 93.62 381 HIS B O 1
ATOM 6815 N N . LEU B 1 382 ? -2.596 -34.531 -24.594 1 94.38 382 LEU B N 1
ATOM 6816 C CA . LEU B 1 382 ? -3.344 -35.781 -24.547 1 94.38 382 LEU B CA 1
ATOM 6817 C C . LEU B 1 382 ? -3.02 -36.656 -25.766 1 94.38 382 LEU B C 1
ATOM 6819 O O . LEU B 1 382 ? -2.762 -37.844 -25.625 1 94.38 382 LEU B O 1
ATOM 6823 N N . HIS B 1 383 ? -2.957 -36.094 -26.891 1 92.94 383 HIS B N 1
ATOM 6824 C CA . HIS B 1 383 ? -2.73 -36.844 -28.109 1 92.94 383 HIS B CA 1
ATOM 6825 C C . HIS B 1 383 ? -1.268 -37.25 -28.25 1 92.94 383 HIS B C 1
ATOM 6827 O O . HIS B 1 383 ? -0.958 -38.25 -28.891 1 92.94 383 HIS B O 1
ATOM 6833 N N . THR B 1 384 ? -0.421 -36.5 -27.703 1 90.31 384 THR B N 1
ATOM 6834 C CA . THR B 1 384 ? 0.975 -36.906 -27.641 1 90.31 384 THR B CA 1
ATOM 6835 C C . THR B 1 384 ? 1.135 -38.156 -26.75 1 90.31 384 THR B C 1
ATOM 6837 O O . THR B 1 384 ? 1.968 -39 -27.031 1 90.31 384 THR B O 1
ATOM 6840 N N . VAL B 1 385 ? 0.372 -38.156 -25.672 1 88.88 385 VAL B N 1
ATOM 6841 C CA . VAL B 1 385 ? 0.385 -39.312 -24.781 1 88.88 385 VAL B CA 1
ATOM 6842 C C . VAL B 1 385 ? -0.192 -40.531 -25.5 1 88.88 385 VAL B C 1
ATOM 6844 O O . VAL B 1 385 ? 0.287 -41.656 -25.312 1 88.88 385 VAL B O 1
ATOM 6847 N N . THR B 1 386 ? -1.175 -40.344 -26.312 1 90 386 THR B N 1
ATOM 6848 C CA . THR B 1 386 ? -1.895 -41.406 -26.984 1 90 386 THR B CA 1
ATOM 6849 C C . THR B 1 386 ? -1.073 -41.969 -28.141 1 90 386 THR B C 1
ATOM 6851 O O . THR B 1 386 ? -0.871 -43.188 -28.25 1 90 386 THR B O 1
ATOM 6854 N N . SER B 1 387 ? -0.597 -41.062 -29.047 1 86 387 SER B N 1
ATOM 6855 C CA . SER B 1 387 ? 0.035 -41.5 -30.281 1 86 387 SER B CA 1
ATOM 6856 C C . SER B 1 387 ? 1.544 -41.281 -30.25 1 86 387 SER B C 1
ATOM 6858 O O . SER B 1 387 ? 2.254 -41.625 -31.188 1 86 387 SER B O 1
ATOM 6860 N N . GLY B 1 388 ? 2.029 -40.812 -29.125 1 82.69 388 GLY B N 1
ATOM 6861 C CA . GLY B 1 388 ? 3.434 -40.406 -29.078 1 82.69 388 GLY B CA 1
ATOM 6862 C C . GLY B 1 388 ? 3.691 -39.031 -29.594 1 82.69 388 GLY B C 1
ATOM 6863 O O . GLY B 1 388 ? 2.764 -38.344 -30.031 1 82.69 388 GLY B O 1
ATOM 6864 N N . ALA B 1 389 ? 4.902 -38.562 -29.5 1 83.62 389 ALA B N 1
ATOM 6865 C CA . ALA B 1 389 ? 5.285 -37.219 -29.938 1 83.62 389 ALA B CA 1
ATOM 6866 C C . ALA B 1 389 ? 5.434 -37.156 -31.453 1 83.62 389 ALA B C 1
ATOM 6868 O O . ALA B 1 389 ? 6.543 -37.031 -31.969 1 83.62 389 ALA B O 1
ATOM 6869 N N . GLN B 1 390 ? 4.258 -37.25 -32.094 1 85.19 390 GLN B N 1
ATOM 6870 C CA . GLN B 1 390 ? 4.184 -37.219 -33.562 1 85.19 390 GLN B CA 1
ATOM 6871 C C . GLN B 1 390 ? 3.496 -35.938 -34.031 1 85.19 390 GLN B C 1
ATOM 6873 O O . GLN B 1 390 ? 2.27 -35.906 -34.125 1 85.19 390 GLN B O 1
ATOM 6878 N N . PRO B 1 391 ? 4.246 -34.938 -34.469 1 87.19 391 PRO B N 1
ATOM 6879 C CA . PRO B 1 391 ? 3.699 -33.625 -34.812 1 87.19 391 PRO B CA 1
ATOM 6880 C C . PRO B 1 391 ? 2.762 -33.688 -36 1 87.19 391 PRO B C 1
ATOM 6882 O O . PRO B 1 391 ? 1.938 -32.781 -36.188 1 87.19 391 PRO B O 1
ATOM 6885 N N . SER B 1 392 ? 2.891 -34.656 -36.812 1 85.38 392 SER B N 1
ATOM 6886 C CA . SER B 1 392 ? 2.139 -34.688 -38.062 1 85.38 392 SER B CA 1
ATOM 6887 C C . SER B 1 392 ? 0.719 -35.188 -37.812 1 85.38 392 SER B C 1
ATOM 6889 O O . SER B 1 392 ? -0.106 -35.188 -38.75 1 85.38 392 SER B O 1
ATOM 6891 N N . VAL B 1 393 ? 0.404 -35.688 -36.594 1 90.19 393 VAL B N 1
ATOM 6892 C CA . VAL B 1 393 ? -0.948 -36.125 -36.281 1 90.19 393 VAL B CA 1
ATOM 6893 C C . VAL B 1 393 ? -1.935 -34.969 -36.5 1 90.19 393 VAL B C 1
ATOM 6895 O O . VAL B 1 393 ? -1.739 -33.875 -35.969 1 90.19 393 VAL B O 1
ATOM 6898 N N . PRO B 1 394 ? -2.977 -35.156 -37.25 1 93.06 394 PRO B N 1
ATOM 6899 C CA . PRO B 1 394 ? -3.889 -34.094 -37.625 1 93.06 394 PRO B CA 1
ATOM 6900 C C . PRO B 1 394 ? -4.547 -33.406 -36.438 1 93.06 394 PRO B C 1
ATOM 6902 O O . PRO B 1 394 ? -4.727 -32.188 -36.438 1 93.06 394 PRO B O 1
ATOM 6905 N N . GLU B 1 395 ? -4.98 -34.25 -35.469 1 91.75 395 GLU B N 1
ATOM 6906 C CA . GLU B 1 395 ? -5.621 -33.688 -34.281 1 91.75 395 GLU B CA 1
ATOM 6907 C C . GLU B 1 395 ? -4.707 -32.719 -33.562 1 91.75 395 GLU B C 1
ATOM 6909 O O . GLU B 1 395 ? -5.168 -31.672 -33.094 1 91.75 395 GLU B O 1
ATOM 6914 N N . ILE B 1 396 ? -3.406 -32.969 -33.5 1 93.94 396 ILE B N 1
ATOM 6915 C CA . ILE B 1 396 ? -2.408 -32.125 -32.875 1 93.94 396 ILE B CA 1
ATOM 6916 C C . ILE B 1 396 ? -2.252 -30.828 -33.688 1 93.94 396 ILE B C 1
ATOM 6918 O O . ILE B 1 396 ? -2.309 -29.719 -33.125 1 93.94 396 ILE B O 1
ATOM 6922 N N . GLN B 1 397 ? -2.17 -30.938 -35 1 95.25 397 GLN B N 1
ATOM 6923 C CA . GLN B 1 397 ? -1.981 -29.797 -35.875 1 95.25 397 GLN B CA 1
ATOM 6924 C C . GLN B 1 397 ? -3.174 -28.844 -35.812 1 95.25 397 GLN B C 1
ATOM 6926 O O . GLN B 1 397 ? -3 -27.625 -35.75 1 95.25 397 GLN B O 1
ATOM 6931 N N . GLN B 1 398 ? -4.316 -29.391 -35.781 1 95 398 GLN B N 1
ATOM 6932 C CA . GLN B 1 398 ? -5.523 -28.578 -35.719 1 95 398 GLN B CA 1
ATOM 6933 C C . GLN B 1 398 ? -5.594 -27.797 -34.406 1 95 398 GLN B C 1
ATOM 6935 O O . GLN B 1 398 ? -5.961 -26.609 -34.406 1 95 398 GLN B O 1
ATOM 6940 N N . SER B 1 399 ? -5.27 -28.469 -33.312 1 94.94 399 SER B N 1
ATOM 6941 C CA . SER B 1 399 ? -5.301 -27.812 -32.031 1 94.94 399 SER B CA 1
ATOM 6942 C C . SER B 1 399 ? -4.25 -26.703 -31.938 1 94.94 399 SER B C 1
ATOM 6944 O O . SER B 1 399 ? -4.484 -25.672 -31.312 1 94.94 399 SER B O 1
ATOM 6946 N N . ILE B 1 400 ? -3.092 -26.938 -32.531 1 97.06 400 ILE B N 1
ATOM 6947 C CA . ILE B 1 400 ? -2.029 -25.938 -32.531 1 97.06 400 ILE B CA 1
ATOM 6948 C C . ILE B 1 400 ? -2.457 -24.719 -33.344 1 97.06 400 ILE B C 1
ATOM 6950 O O . ILE B 1 400 ? -2.223 -23.578 -32.938 1 97.06 400 ILE B O 1
ATOM 6954 N N . ASP B 1 401 ? -3.109 -24.969 -34.438 1 96.12 401 ASP B N 1
ATOM 6955 C CA . ASP B 1 401 ? -3.59 -23.859 -35.25 1 96.12 401 ASP B CA 1
ATOM 6956 C C . ASP B 1 401 ? -4.578 -22.984 -34.5 1 96.12 401 ASP B C 1
ATOM 6958 O O . ASP B 1 401 ? -4.52 -21.766 -34.562 1 96.12 401 ASP B O 1
ATOM 6962 N N . LYS B 1 402 ? -5.461 -23.656 -33.844 1 94.25 402 LYS B N 1
ATOM 6963 C CA . LYS B 1 402 ? -6.453 -22.922 -33.062 1 94.25 402 LYS B CA 1
ATOM 6964 C C . LYS B 1 402 ? -5.797 -22.172 -31.906 1 94.25 402 LYS B C 1
ATOM 6966 O O . LYS B 1 402 ? -6.18 -21.031 -31.609 1 94.25 402 LYS B O 1
ATOM 6971 N N . SER B 1 403 ? -4.859 -22.844 -31.25 1 95.38 403 SER B N 1
ATOM 6972 C CA . SER B 1 403 ? -4.105 -22.188 -30.188 1 95.38 403 SER B CA 1
ATOM 6973 C C . SER B 1 403 ? -3.375 -20.953 -30.703 1 95.38 403 SER B C 1
ATOM 6975 O O . SER B 1 403 ? -3.412 -19.906 -30.078 1 95.38 403 SER B O 1
ATOM 6977 N N . LEU B 1 404 ? -2.727 -21.062 -31.859 1 95.12 404 LEU B N 1
ATOM 6978 C CA . LEU B 1 404 ? -1.965 -19.969 -32.438 1 95.12 404 LEU B CA 1
ATOM 6979 C C . LEU B 1 404 ? -2.877 -18.797 -32.781 1 95.12 404 LEU B C 1
ATOM 6981 O O . LEU B 1 404 ? -2.498 -17.625 -32.594 1 95.12 404 LEU B O 1
ATOM 6985 N N . ALA B 1 405 ? -3.99 -19.141 -33.281 1 92.5 405 ALA B N 1
ATOM 6986 C CA . ALA B 1 405 ? -4.957 -18.078 -33.562 1 92.5 405 ALA B CA 1
ATOM 6987 C C . ALA B 1 405 ? -5.332 -17.312 -32.312 1 92.5 405 ALA B C 1
ATOM 6989 O O . ALA B 1 405 ? -5.527 -16.094 -32.375 1 92.5 405 ALA B O 1
ATOM 6990 N N . ALA B 1 406 ? -5.453 -18 -31.25 1 92.94 406 ALA B N 1
ATOM 6991 C CA . ALA B 1 406 ? -5.789 -17.375 -29.984 1 92.94 406 ALA B CA 1
ATOM 6992 C C . ALA B 1 406 ? -4.629 -16.531 -29.469 1 92.94 406 ALA B C 1
ATOM 6994 O O . ALA B 1 406 ? -4.836 -15.453 -28.906 1 92.94 406 ALA B O 1
ATOM 6995 N N . TRP B 1 407 ? -3.377 -17.016 -29.641 1 92.31 407 TRP B N 1
ATOM 6996 C CA . TRP B 1 407 ? -2.189 -16.266 -29.25 1 92.31 407 TRP B CA 1
ATOM 6997 C C . TRP B 1 407 ? -2.158 -14.891 -29.906 1 92.31 407 TRP B C 1
ATOM 6999 O O . TRP B 1 407 ? -1.679 -13.922 -29.312 1 92.31 407 TRP B O 1
ATOM 7009 N N . GLN B 1 408 ? -2.684 -14.797 -31.016 1 88.88 408 GLN B N 1
ATOM 7010 C CA . GLN B 1 408 ? -2.65 -13.562 -31.781 1 88.88 408 GLN B CA 1
ATOM 7011 C C . GLN B 1 408 ? -3.654 -12.547 -31.25 1 88.88 408 GLN B C 1
ATOM 7013 O O . GLN B 1 408 ? -3.561 -11.352 -31.531 1 88.88 408 GLN B O 1
ATOM 7018 N N . LEU B 1 409 ? -4.562 -13.031 -30.469 1 89.62 409 LEU B N 1
ATOM 7019 C CA . LEU B 1 409 ? -5.562 -12.141 -29.891 1 89.62 409 LEU B CA 1
ATOM 7020 C C . LEU B 1 409 ? -5 -11.414 -28.672 1 89.62 409 LEU B C 1
ATOM 7022 O O . LEU B 1 409 ? -5.586 -10.445 -28.188 1 89.62 409 LEU B O 1
ATOM 7026 N N . LEU B 1 410 ? -3.857 -11.883 -28.172 1 89.19 410 LEU B N 1
ATOM 7027 C CA . LEU B 1 410 ? -3.275 -11.305 -26.969 1 89.19 410 LEU B CA 1
ATOM 7028 C C . LEU B 1 410 ? -2.279 -10.203 -27.328 1 89.19 410 LEU B C 1
ATOM 7030 O O . LEU B 1 410 ? -1.372 -10.414 -28.125 1 89.19 410 LEU B O 1
ATOM 7034 N N . PRO B 1 411 ? -2.527 -9.047 -26.703 1 84.44 411 PRO B N 1
ATOM 7035 C CA . PRO B 1 411 ? -1.479 -8.039 -26.891 1 84.44 411 PRO B CA 1
ATOM 7036 C C . PRO B 1 411 ? -0.133 -8.477 -26.312 1 84.44 411 PRO B C 1
ATOM 7038 O O . PRO B 1 411 ? -0.08 -9.055 -25.234 1 84.44 411 PRO B O 1
ATOM 7041 N N . PRO B 1 412 ? 0.95 -8.148 -26.953 1 76.56 412 PRO B N 1
ATOM 7042 C CA . PRO B 1 412 ? 2.273 -8.594 -26.516 1 76.56 412 PRO B CA 1
ATOM 7043 C C . PRO B 1 412 ? 2.611 -8.125 -25.109 1 76.56 412 PRO B C 1
ATOM 7045 O O . PRO B 1 412 ? 3.268 -8.852 -24.344 1 76.56 412 PRO B O 1
ATOM 7048 N N . SER B 1 413 ? 2.125 -7.004 -24.781 1 71.31 413 SER B N 1
ATOM 7049 C CA . SER B 1 413 ? 2.465 -6.426 -23.484 1 71.31 413 SER B CA 1
ATOM 7050 C C . SER B 1 413 ? 1.729 -7.137 -22.359 1 71.31 413 SER B C 1
ATOM 7052 O O . SER B 1 413 ? 2.115 -7.027 -21.188 1 71.31 413 SER B O 1
ATOM 7054 N N . LEU B 1 414 ? 0.782 -7.957 -22.75 1 68.5 414 LEU B N 1
ATOM 7055 C CA . LEU B 1 414 ? -0.083 -8.516 -21.719 1 68.5 414 LEU B CA 1
ATOM 7056 C C . LEU B 1 414 ? 0.138 -10.016 -21.578 1 68.5 414 LEU B C 1
ATOM 7058 O O . LEU B 1 414 ? -0.493 -10.656 -20.734 1 68.5 414 LEU B O 1
ATOM 7062 N N . ILE B 1 415 ? 1.109 -10.43 -22.344 1 71.44 415 ILE B N 1
ATOM 7063 C CA . ILE B 1 415 ? 1.366 -11.867 -22.234 1 71.44 415 ILE B CA 1
ATOM 7064 C C . ILE B 1 415 ? 2.297 -12.141 -21.062 1 71.44 415 ILE B C 1
ATOM 7066 O O . ILE B 1 415 ? 3.4 -11.594 -20.984 1 71.44 415 ILE B O 1
ATOM 7070 N N . ASN B 1 416 ? 1.76 -12.922 -20.141 1 76.19 416 ASN B N 1
ATOM 7071 C CA . ASN B 1 416 ? 2.598 -13.422 -19.047 1 76.19 416 ASN B CA 1
ATOM 7072 C C . ASN B 1 416 ? 3.193 -14.781 -19.375 1 76.19 416 ASN B C 1
ATOM 7074 O O . ASN B 1 416 ? 2.561 -15.812 -19.141 1 76.19 416 ASN B O 1
ATOM 7078 N N . PHE B 1 417 ? 4.406 -14.844 -19.781 1 78.75 417 PHE B N 1
ATOM 7079 C CA . PHE B 1 417 ? 5.012 -16.078 -20.281 1 78.75 417 PHE B CA 1
ATOM 7080 C C . PHE B 1 417 ? 5.379 -17 -19.125 1 78.75 417 PHE B C 1
ATOM 7082 O O . PHE B 1 417 ? 5.637 -18.188 -19.328 1 78.75 417 PHE B O 1
ATOM 7089 N N . LYS B 1 418 ? 5.367 -16.484 -17.953 1 77.69 418 LYS B N 1
ATOM 7090 C CA . LYS B 1 418 ? 5.559 -17.406 -16.828 1 77.69 418 LYS B CA 1
ATOM 7091 C C . LYS B 1 418 ? 4.355 -18.328 -16.656 1 77.69 418 LYS B C 1
ATOM 7093 O O . LYS B 1 418 ? 4.516 -19.531 -16.484 1 77.69 418 LYS B O 1
ATOM 7098 N N . THR B 1 419 ? 3.246 -17.75 -16.797 1 82.69 419 THR B N 1
ATOM 7099 C CA . THR B 1 419 ? 2.012 -18.516 -16.672 1 82.69 419 THR B CA 1
ATOM 7100 C C . THR B 1 419 ? 1.752 -19.344 -17.922 1 82.69 419 THR B C 1
ATOM 7102 O O . THR B 1 419 ? 1.247 -20.469 -17.828 1 82.69 419 THR B O 1
ATOM 7105 N N . MET B 1 420 ? 2.174 -18.75 -19.078 1 88.56 420 MET B N 1
ATOM 7106 C CA . MET B 1 420 ? 1.811 -19.359 -20.344 1 88.56 420 MET B CA 1
ATOM 7107 C C . MET B 1 420 ? 2.941 -20.234 -20.859 1 88.56 420 MET B C 1
ATOM 7109 O O . MET B 1 420 ? 2.895 -20.719 -22 1 88.56 420 MET B O 1
ATOM 7113 N N . ALA B 1 421 ? 3.898 -20.516 -20.047 1 86.5 421 ALA B N 1
ATOM 7114 C CA . ALA B 1 421 ? 5.082 -21.266 -20.469 1 86.5 421 ALA B CA 1
ATOM 7115 C C . ALA B 1 421 ? 4.719 -22.688 -20.859 1 86.5 421 ALA B C 1
ATOM 7117 O O . ALA B 1 421 ? 5.219 -23.203 -21.859 1 86.5 421 ALA B O 1
ATOM 7118 N N . TRP B 1 422 ? 3.865 -23.297 -20.125 1 89.56 422 TRP B N 1
ATOM 7119 C CA . TRP B 1 422 ? 3.535 -24.703 -20.359 1 89.56 422 TRP B CA 1
ATOM 7120 C C . TRP B 1 422 ? 2.832 -24.875 -21.703 1 89.56 422 TRP B C 1
ATOM 7122 O O . TRP B 1 422 ? 3.258 -25.688 -22.531 1 89.56 422 TRP B O 1
ATOM 7132 N N . PRO B 1 423 ? 1.722 -24.125 -21.938 1 93 423 PRO B N 1
ATOM 7133 C CA . PRO B 1 423 ? 1.077 -24.297 -23.234 1 93 423 PRO B CA 1
ATOM 7134 C C . PRO B 1 423 ? 1.979 -23.875 -24.406 1 93 423 PRO B C 1
ATOM 7136 O O . PRO B 1 423 ? 1.892 -24.453 -25.484 1 93 423 PRO B O 1
ATOM 7139 N N . PHE B 1 424 ? 2.834 -22.938 -24.203 1 90.94 424 PHE B N 1
ATOM 7140 C CA . PHE B 1 424 ? 3.775 -22.516 -25.234 1 90.94 424 PHE B CA 1
ATOM 7141 C C . PHE B 1 424 ? 4.719 -23.656 -25.609 1 90.94 424 PHE B C 1
ATOM 7143 O O . PHE B 1 424 ? 4.926 -23.938 -26.781 1 90.94 424 PHE B O 1
ATOM 7150 N N . CYS B 1 425 ? 5.207 -24.312 -24.625 1 88.25 425 CYS B N 1
ATOM 7151 C CA . CYS B 1 425 ? 6.152 -25.391 -24.859 1 88.25 425 CYS B CA 1
ATOM 7152 C C . CYS B 1 425 ? 5.461 -26.609 -25.453 1 88.25 425 CYS B C 1
ATOM 7154 O O . CYS B 1 425 ? 6 -27.25 -26.359 1 88.25 425 CYS B O 1
ATOM 7156 N N . VAL B 1 426 ? 4.301 -26.906 -24.938 1 91.38 426 VAL B N 1
ATOM 7157 C CA . VAL B 1 426 ? 3.572 -28.078 -25.406 1 91.38 426 VAL B CA 1
ATOM 7158 C C . VAL B 1 426 ? 3.215 -27.922 -26.875 1 91.38 426 VAL B C 1
ATOM 7160 O O . VAL B 1 426 ? 3.51 -28.797 -27.703 1 91.38 426 VAL B O 1
ATOM 7163 N N . CYS B 1 427 ? 2.633 -26.812 -27.234 1 93.62 427 CYS B N 1
ATOM 7164 C CA . CYS B 1 427 ? 2.227 -26.578 -28.625 1 93.62 427 CYS B CA 1
ATOM 7165 C C . CYS B 1 427 ? 3.428 -26.234 -29.484 1 93.62 427 CYS B C 1
ATOM 7167 O O . CYS B 1 427 ? 3.539 -26.719 -30.625 1 93.62 427 CYS B O 1
ATOM 7169 N N . GLY B 1 428 ? 4.289 -25.453 -29 1 92.62 428 GLY B N 1
ATOM 7170 C CA . GLY B 1 428 ? 5.461 -25.031 -29.75 1 92.62 428 GLY B CA 1
ATOM 7171 C C . GLY B 1 428 ? 6.363 -26.188 -30.141 1 92.62 428 GLY B C 1
ATOM 7172 O O . GLY B 1 428 ? 6.895 -26.219 -31.25 1 92.62 428 GLY B O 1
ATOM 7173 N N . SER B 1 429 ? 6.547 -27.109 -29.266 1 90.12 429 SER B N 1
ATOM 7174 C CA . SER B 1 429 ? 7.438 -28.234 -29.516 1 90.12 429 SER B CA 1
ATOM 7175 C C . SER B 1 429 ? 6.883 -29.156 -30.609 1 90.12 429 SER B C 1
ATOM 7177 O O . SER B 1 429 ? 7.641 -29.875 -31.266 1 90.12 429 SER B O 1
ATOM 7179 N N . MET B 1 430 ? 5.516 -29.109 -30.797 1 92.31 430 MET B N 1
ATOM 7180 C CA . MET B 1 430 ? 4.871 -30 -31.766 1 92.31 430 MET B CA 1
ATOM 7181 C C . MET B 1 430 ? 4.504 -29.266 -33.031 1 92.31 430 MET B C 1
ATOM 7183 O O . MET B 1 430 ? 3.852 -29.828 -33.938 1 92.31 430 MET B O 1
ATOM 7187 N N . ALA B 1 431 ? 4.969 -28.078 -33.094 1 94.44 431 ALA B N 1
ATOM 7188 C CA . ALA B 1 431 ? 4.641 -27.266 -34.25 1 94.44 431 ALA B CA 1
ATOM 7189 C C . ALA B 1 431 ? 5.445 -27.703 -35.469 1 94.44 431 ALA B C 1
ATOM 7191 O O . ALA B 1 431 ? 6.602 -28.094 -35.344 1 94.44 431 ALA B O 1
ATOM 7192 N N . VAL B 1 432 ? 4.801 -27.578 -36.656 1 92.44 432 VAL B N 1
ATOM 7193 C CA . VAL B 1 432 ? 5.461 -27.953 -37.906 1 92.44 432 VAL B CA 1
ATOM 7194 C C . VAL B 1 432 ? 5.207 -26.875 -38.969 1 92.44 432 VAL B C 1
ATOM 7196 O O . VAL B 1 432 ? 4.266 -26.094 -38.844 1 92.44 432 VAL B O 1
ATOM 7199 N N . GLY B 1 433 ? 6.16 -26.828 -39.906 1 91.44 433 GLY B N 1
ATOM 7200 C CA . GLY B 1 433 ? 5.984 -25.984 -41.094 1 91.44 433 GLY B CA 1
ATOM 7201 C C . GLY B 1 433 ? 5.707 -24.531 -40.719 1 91.44 433 GLY B C 1
ATOM 7202 O O . GLY B 1 433 ? 6.449 -23.922 -39.938 1 91.44 433 GLY B O 1
ATOM 7203 N N . PRO B 1 434 ? 4.578 -24.047 -41.219 1 93.12 434 PRO B N 1
ATOM 7204 C CA . PRO B 1 434 ? 4.254 -22.625 -41 1 93.12 434 PRO B CA 1
ATOM 7205 C C . PRO B 1 434 ? 3.982 -22.297 -39.531 1 93.12 434 PRO B C 1
ATOM 7207 O O . PRO B 1 434 ? 4.129 -21.141 -39.125 1 93.12 434 PRO B O 1
ATOM 7210 N N . GLN B 1 435 ? 3.553 -23.266 -38.844 1 95.44 435 GLN B N 1
ATOM 7211 C CA . GLN B 1 435 ? 3.287 -23.031 -37.406 1 95.44 435 GLN B CA 1
ATOM 7212 C C . GLN B 1 435 ? 4.539 -22.547 -36.688 1 95.44 435 GLN B C 1
ATOM 7214 O O . GLN B 1 435 ? 4.457 -21.719 -35.781 1 95.44 435 GLN B O 1
ATOM 7219 N N . ARG B 1 436 ? 5.672 -23.047 -37.031 1 94.5 436 ARG B N 1
ATOM 7220 C CA . ARG B 1 436 ? 6.938 -22.688 -36.406 1 94.5 436 ARG B CA 1
ATOM 7221 C C . ARG B 1 436 ? 7.242 -21.203 -36.594 1 94.5 436 ARG B C 1
ATOM 7223 O O . ARG B 1 436 ? 7.75 -20.547 -35.688 1 94.5 436 ARG B O 1
ATOM 7230 N N . GLY B 1 437 ? 6.918 -20.766 -37.781 1 93.94 437 GLY B N 1
ATOM 7231 C CA . GLY B 1 437 ? 7.121 -19.344 -38.062 1 93.94 437 GLY B CA 1
ATOM 7232 C C . GLY B 1 437 ? 6.301 -18.453 -37.156 1 93.94 437 GLY B C 1
ATOM 7233 O O . GLY B 1 437 ? 6.766 -17.375 -36.75 1 93.94 437 GLY B O 1
ATOM 7234 N N . LEU B 1 438 ? 5.137 -18.906 -36.875 1 93.81 438 LEU B N 1
ATOM 7235 C CA . LEU B 1 438 ? 4.258 -18.109 -36.031 1 93.81 438 LEU B CA 1
ATOM 7236 C C . LEU B 1 438 ? 4.766 -18.109 -34.594 1 93.81 438 LEU B C 1
ATOM 7238 O O . LEU B 1 438 ? 4.699 -17.078 -33.906 1 93.81 438 LEU B O 1
ATOM 7242 N N . PHE B 1 439 ? 5.254 -19.219 -34.094 1 93 439 PHE B N 1
ATOM 7243 C CA . PHE B 1 439 ? 5.848 -19.281 -32.75 1 93 439 PHE B CA 1
ATOM 7244 C C . PHE B 1 439 ? 7.109 -18.422 -32.688 1 93 439 PHE B C 1
ATOM 7246 O O . PHE B 1 439 ? 7.367 -17.766 -31.688 1 93 439 PHE B O 1
ATOM 7253 N N . GLN B 1 440 ? 7.852 -18.406 -33.75 1 90.81 440 GLN B N 1
ATOM 7254 C CA . GLN B 1 440 ? 9.039 -17.562 -33.812 1 90.81 440 GLN B CA 1
ATOM 7255 C C . GLN B 1 440 ? 8.664 -16.078 -33.75 1 90.81 440 GLN B C 1
ATOM 7257 O O . GLN B 1 440 ? 9.367 -15.297 -33.094 1 90.81 440 GLN B O 1
ATOM 7262 N N . LYS B 1 441 ? 7.641 -15.789 -34.375 1 89.5 441 LYS B N 1
ATOM 7263 C CA . LYS B 1 441 ? 7.16 -14.406 -34.312 1 89.5 441 LYS B CA 1
ATOM 7264 C C . LYS B 1 441 ? 6.762 -14.023 -32.875 1 89.5 441 LYS B C 1
ATOM 7266 O O . LYS B 1 441 ? 7.102 -12.938 -32.406 1 89.5 441 LYS B O 1
ATOM 7271 N N . ILE B 1 442 ? 6.043 -14.93 -32.219 1 88.19 442 ILE B N 1
ATOM 7272 C CA . ILE B 1 442 ? 5.629 -14.695 -30.844 1 88.19 442 ILE B CA 1
ATOM 7273 C C . ILE B 1 442 ? 6.855 -14.477 -29.969 1 88.19 442 ILE B C 1
ATOM 7275 O O . ILE B 1 442 ? 6.883 -13.562 -29.141 1 88.19 442 ILE B O 1
ATOM 7279 N N . MET B 1 443 ? 7.871 -15.219 -30.188 1 85.62 443 MET B N 1
ATOM 7280 C CA . MET B 1 443 ? 9.094 -15.133 -29.391 1 85.62 443 MET B CA 1
ATOM 7281 C C . MET B 1 443 ? 9.852 -13.852 -29.703 1 85.62 443 MET B C 1
ATOM 7283 O O . MET B 1 443 ? 10.352 -13.188 -28.781 1 85.62 443 MET B O 1
ATOM 7287 N N . SER B 1 444 ? 9.922 -13.5 -30.922 1 83.44 444 SER B N 1
ATOM 7288 C CA . SER B 1 444 ? 10.648 -12.297 -31.328 1 83.44 444 SER B CA 1
ATOM 7289 C C . SER B 1 444 ? 9.977 -11.039 -30.781 1 83.44 444 SER B C 1
ATOM 7291 O O . SER B 1 444 ? 10.656 -10.094 -30.391 1 83.44 444 SER B O 1
ATOM 7293 N N . GLU B 1 445 ? 8.703 -11.07 -30.719 1 81.88 445 GLU B N 1
ATOM 7294 C CA . GLU B 1 445 ? 7.941 -9.906 -30.281 1 81.88 445 GLU B CA 1
ATOM 7295 C C . GLU B 1 445 ? 7.992 -9.766 -28.766 1 81.88 445 GLU B C 1
ATOM 7297 O O . GLU B 1 445 ? 7.914 -8.648 -28.234 1 81.88 445 GLU B O 1
ATOM 7302 N N . ASN B 1 446 ? 8.219 -10.875 -28.141 1 77.19 446 ASN B N 1
ATOM 7303 C CA . ASN B 1 446 ? 8.047 -10.82 -26.688 1 77.19 446 ASN B CA 1
ATOM 7304 C C . ASN B 1 446 ? 9.367 -11 -25.953 1 77.19 446 ASN B C 1
ATOM 7306 O O . ASN B 1 446 ? 9.516 -10.562 -24.812 1 77.19 446 ASN B O 1
ATOM 7310 N N . PHE B 1 447 ? 10.367 -11.602 -26.547 1 70.75 447 PHE B N 1
ATOM 7311 C CA . PHE B 1 447 ? 11.586 -11.969 -25.828 1 70.75 447 PHE B CA 1
ATOM 7312 C C . PHE B 1 447 ? 12.727 -11.031 -26.188 1 70.75 447 PHE B C 1
ATOM 7314 O O . PHE B 1 447 ? 13.773 -11.039 -25.547 1 70.75 447 PHE B O 1
ATOM 7321 N N . GLU B 1 448 ? 12.656 -10.297 -27.219 1 64.75 448 GLU B N 1
ATOM 7322 C CA . GLU B 1 448 ? 13.766 -9.508 -27.75 1 64.75 448 GLU B CA 1
ATOM 7323 C C . GLU B 1 448 ? 14.352 -8.594 -26.688 1 64.75 448 GLU B C 1
ATOM 7325 O O . GLU B 1 448 ? 15.578 -8.469 -26.578 1 64.75 448 GLU B O 1
ATOM 7330 N N . ASN B 1 449 ? 13.531 -7.906 -25.922 1 63.84 449 ASN B N 1
ATOM 7331 C CA . ASN B 1 449 ? 14.094 -6.922 -25 1 63.84 449 ASN B CA 1
ATOM 7332 C C . ASN B 1 449 ? 14.414 -7.535 -23.641 1 63.84 449 ASN B C 1
ATOM 7334 O O . ASN B 1 449 ? 14.742 -6.824 -22.688 1 63.84 449 ASN B O 1
ATOM 7338 N N . GLN B 1 450 ? 14.375 -8.859 -23.688 1 64.12 450 GLN B N 1
ATOM 7339 C CA . GLN B 1 450 ? 14.633 -9.492 -22.391 1 64.12 450 GLN B CA 1
ATOM 7340 C C . GLN B 1 450 ? 16.047 -10.047 -22.328 1 64.12 450 GLN B C 1
ATOM 7342 O O . GLN B 1 450 ? 16.656 -10.336 -23.359 1 64.12 450 GLN B O 1
ATOM 7347 N N . SER B 1 451 ? 16.562 -9.938 -21.156 1 57.56 451 SER B N 1
ATOM 7348 C CA . SER B 1 451 ? 17.906 -10.477 -20.953 1 57.56 451 SER B CA 1
ATOM 7349 C C . SER B 1 451 ? 17.984 -11.93 -21.375 1 57.56 451 SER B C 1
ATOM 7351 O O . SER B 1 451 ? 17 -12.664 -21.312 1 57.56 451 SER B O 1
ATOM 7353 N N . THR B 1 452 ? 19.031 -12.289 -21.984 1 51.19 452 THR B N 1
ATOM 7354 C CA . THR B 1 452 ? 19.281 -13.641 -22.469 1 51.19 452 THR B CA 1
ATOM 7355 C C . THR B 1 452 ? 19.125 -14.656 -21.344 1 51.19 452 THR B C 1
ATOM 7357 O O . THR B 1 452 ? 18.891 -15.836 -21.609 1 51.19 452 THR B O 1
ATOM 7360 N N . SER B 1 453 ? 19.312 -14.273 -20.188 1 50.28 453 SER B N 1
ATOM 7361 C CA . SER B 1 453 ? 19.234 -15.172 -19.047 1 50.28 453 SER B CA 1
ATOM 7362 C C . SER B 1 453 ? 17.812 -15.266 -18.516 1 50.28 453 SER B C 1
ATOM 7364 O O . SER B 1 453 ? 17.547 -15.969 -17.547 1 50.28 453 SER B O 1
ATOM 7366 N N . SER B 1 454 ? 17.016 -14.766 -19.359 1 62.72 454 SER B N 1
ATOM 7367 C CA . SER B 1 454 ? 15.633 -14.734 -18.906 1 62.72 454 SER B CA 1
ATOM 7368 C C . SER B 1 454 ? 14.938 -16.062 -19.141 1 62.72 454 SER B C 1
ATOM 7370 O O . SER B 1 454 ? 15.367 -16.859 -20 1 62.72 454 SER B O 1
ATOM 7372 N N . ASN B 1 455 ? 14.141 -16.484 -18.25 1 64.75 455 ASN B N 1
ATOM 7373 C CA . ASN B 1 455 ? 13.305 -17.672 -18.406 1 64.75 455 ASN B CA 1
ATOM 7374 C C . ASN B 1 455 ? 12.68 -17.75 -19.797 1 64.75 455 ASN B C 1
ATOM 7376 O O . ASN B 1 455 ? 12.469 -18.844 -20.328 1 64.75 455 ASN B O 1
ATOM 7380 N N . LEU B 1 456 ? 12.719 -16.703 -20.406 1 68.44 456 LEU B N 1
ATOM 7381 C CA . LEU B 1 456 ? 12.07 -16.656 -21.703 1 68.44 456 LEU B CA 1
ATOM 7382 C C . LEU B 1 456 ? 12.984 -17.203 -22.797 1 68.44 456 LEU B C 1
ATOM 7384 O O . LEU B 1 456 ? 12.523 -17.906 -23.688 1 68.44 456 LEU B O 1
ATOM 7388 N N . HIS B 1 457 ? 14.172 -16.969 -22.609 1 72.31 457 HIS B N 1
ATOM 7389 C CA . HIS B 1 457 ? 15.117 -17.484 -23.594 1 72.31 457 HIS B CA 1
ATOM 7390 C C . HIS B 1 457 ? 15.25 -19 -23.484 1 72.31 457 HIS B C 1
ATOM 7392 O O . HIS B 1 457 ? 15.492 -19.688 -24.469 1 72.31 457 HIS B O 1
ATOM 7398 N N . CYS B 1 458 ? 14.945 -19.406 -22.344 1 73 458 CYS B N 1
ATOM 7399 C CA . CYS B 1 458 ? 14.953 -20.844 -22.125 1 73 458 CYS B CA 1
ATOM 7400 C C . CYS B 1 458 ? 13.797 -21.516 -22.844 1 73 458 CYS B C 1
ATOM 7402 O O . CYS B 1 458 ? 13.961 -22.578 -23.438 1 73 458 CYS B O 1
ATOM 7404 N N . LEU B 1 459 ? 12.695 -20.844 -22.891 1 78.31 459 LEU B N 1
ATOM 7405 C CA . LEU B 1 459 ? 11.523 -21.391 -23.562 1 78.31 459 LEU B CA 1
ATOM 7406 C C . LEU B 1 459 ? 11.75 -21.469 -25.062 1 78.31 459 LEU B C 1
ATOM 7408 O O . LEU B 1 459 ? 11.375 -22.453 -25.703 1 78.31 459 LEU B O 1
ATOM 7412 N N . LYS B 1 460 ? 12.391 -20.453 -25.5 1 82.69 460 LYS B N 1
ATOM 7413 C CA . LYS B 1 460 ? 12.727 -20.422 -26.922 1 82.69 460 LYS B CA 1
ATOM 7414 C C . LYS B 1 460 ? 13.672 -21.547 -27.297 1 82.69 460 LYS B C 1
ATOM 7416 O O . LYS B 1 460 ? 13.461 -22.234 -28.297 1 82.69 460 LYS B O 1
ATOM 7421 N N . SER B 1 461 ? 14.617 -21.75 -26.531 1 80 461 SER B N 1
ATOM 7422 C CA . SER B 1 461 ? 15.609 -22.797 -26.781 1 80 461 SER B CA 1
ATOM 7423 C C . SER B 1 461 ? 14.977 -24.188 -26.75 1 80 461 SER B C 1
ATOM 7425 O O . SER B 1 461 ? 15.375 -25.078 -27.516 1 80 461 SER B O 1
ATOM 7427 N N . VAL B 1 462 ? 14.062 -24.344 -25.906 1 81.5 462 VAL B N 1
ATOM 7428 C CA . VAL B 1 462 ? 13.406 -25.641 -25.766 1 81.5 462 VAL B CA 1
ATOM 7429 C C . VAL B 1 462 ? 12.625 -25.969 -27.031 1 81.5 462 VAL B C 1
ATOM 7431 O O . VAL B 1 462 ? 12.758 -27.062 -27.594 1 81.5 462 VAL B O 1
ATOM 7434 N N . VAL B 1 463 ? 11.867 -25.031 -27.5 1 86.88 463 VAL B N 1
ATOM 7435 C CA . VAL B 1 463 ? 11 -25.266 -28.656 1 86.88 463 VAL B CA 1
ATOM 7436 C C . VAL B 1 463 ? 11.852 -25.469 -29.906 1 86.88 463 VAL B C 1
ATOM 7438 O O . VAL B 1 463 ? 11.594 -26.375 -30.703 1 86.88 463 VAL B O 1
ATOM 7441 N N . GLU B 1 464 ? 12.891 -24.719 -30.016 1 86.25 464 GLU B N 1
ATOM 7442 C CA . GLU B 1 464 ? 13.75 -24.812 -31.188 1 86.25 464 GLU B CA 1
ATOM 7443 C C . GLU B 1 464 ? 14.547 -26.125 -31.188 1 86.25 464 GLU B C 1
ATOM 7445 O O . GLU B 1 464 ? 14.789 -26.703 -32.25 1 86.25 464 GLU B O 1
ATOM 7450 N N . GLU B 1 465 ? 14.945 -26.531 -30.047 1 83.81 465 GLU B N 1
ATOM 7451 C CA . GLU B 1 465 ? 15.648 -27.812 -29.938 1 83.81 465 GLU B CA 1
ATOM 7452 C C . GLU B 1 465 ? 14.727 -28.969 -30.312 1 83.81 465 GLU B C 1
ATOM 7454 O O . GLU B 1 465 ? 15.18 -29.953 -30.906 1 83.81 465 GLU B O 1
ATOM 7459 N N . CYS B 1 466 ? 13.484 -28.891 -29.984 1 85.5 466 CYS B N 1
ATOM 7460 C CA . CYS B 1 466 ? 12.516 -29.906 -30.359 1 85.5 466 CYS B CA 1
ATOM 7461 C C . CYS B 1 466 ? 12.336 -29.969 -31.875 1 85.5 466 CYS B C 1
ATOM 7463 O O . CYS B 1 466 ? 12.25 -31.047 -32.469 1 85.5 466 CYS B O 1
ATOM 7465 N N . TRP B 1 467 ? 12.352 -28.797 -32.469 1 88.5 467 TRP B N 1
ATOM 7466 C CA . TRP B 1 467 ? 12.227 -28.719 -33.906 1 88.5 467 TRP B CA 1
ATOM 7467 C C . TRP B 1 467 ? 13.422 -29.359 -34.594 1 88.5 467 TRP B C 1
ATOM 7469 O O . TRP B 1 467 ? 13.266 -30.141 -35.531 1 88.5 467 TRP B O 1
ATOM 7479 N N . LYS B 1 468 ? 14.594 -29.125 -34.094 1 85.19 468 LYS B N 1
ATOM 7480 C CA . LYS B 1 468 ? 15.812 -29.688 -34.656 1 85.19 468 LYS B CA 1
ATOM 7481 C C . LYS B 1 468 ? 15.828 -31.203 -34.531 1 85.19 468 LYS B C 1
ATOM 7483 O O . LYS B 1 468 ? 16.234 -31.906 -35.469 1 85.19 468 LYS B O 1
ATOM 7488 N N . ASN B 1 469 ? 15.445 -31.656 -33.438 1 80.62 469 ASN B N 1
ATOM 7489 C CA . ASN B 1 469 ? 15.422 -33.094 -33.219 1 80.62 469 ASN B CA 1
ATOM 7490 C C . ASN B 1 469 ? 14.438 -33.812 -34.156 1 80.62 469 ASN B C 1
ATOM 7492 O O . ASN B 1 469 ? 14.695 -34.906 -34.625 1 80.62 469 ASN B O 1
ATOM 7496 N N . PHE B 1 470 ? 13.336 -33.188 -34.312 1 82.19 470 PHE B N 1
ATOM 7497 C CA . PHE B 1 470 ? 12.328 -33.75 -35.188 1 82.19 470 PHE B CA 1
ATOM 7498 C C . PHE B 1 470 ? 12.836 -33.781 -36.625 1 82.19 470 PHE B C 1
ATOM 7500 O O . PHE B 1 470 ? 12.57 -34.75 -37.375 1 82.19 470 PHE B O 1
ATOM 7507 N N . ASP B 1 471 ? 13.492 -32.781 -37 1 84.19 471 ASP B N 1
ATOM 7508 C CA . ASP B 1 471 ? 13.977 -32.688 -38.375 1 84.19 471 ASP B CA 1
ATOM 7509 C C . ASP B 1 471 ? 15.102 -33.688 -38.656 1 84.19 471 ASP B C 1
ATOM 7511 O O . ASP B 1 471 ? 15.281 -34.156 -39.781 1 84.19 471 ASP B O 1
ATOM 7515 N N . LYS B 1 472 ? 15.82 -34.031 -37.688 1 79.19 472 LYS B N 1
ATOM 7516 C CA . LYS B 1 472 ? 16.953 -34.938 -37.812 1 79.19 472 LYS B CA 1
ATOM 7517 C C . LYS B 1 472 ? 16.5 -36.406 -37.719 1 79.19 472 LYS B C 1
ATOM 7519 O O . LYS B 1 472 ? 17.297 -37.312 -37.938 1 79.19 472 LYS B O 1
ATOM 7524 N N . ARG B 1 473 ? 15.297 -36.594 -37.344 1 73.44 473 ARG B N 1
ATOM 7525 C CA . ARG B 1 473 ? 14.836 -37.969 -37.125 1 73.44 473 ARG B CA 1
ATOM 7526 C C . ARG B 1 473 ? 14.938 -38.781 -38.406 1 73.44 473 ARG B C 1
ATOM 7528 O O . ARG B 1 473 ? 14.695 -38.281 -39.5 1 73.44 473 ARG B O 1
ATOM 7535 N N . VAL B 1 474 ? 15.68 -39.906 -38.281 1 63.06 474 VAL B N 1
ATOM 7536 C CA . VAL B 1 474 ? 15.711 -40.938 -39.312 1 63.06 474 VAL B CA 1
ATOM 7537 C C . VAL B 1 474 ? 14.516 -41.875 -39.156 1 63.06 474 VAL B C 1
ATOM 7539 O O . VAL B 1 474 ? 14.094 -42.156 -38.031 1 63.06 474 VAL B O 1
ATOM 7542 N N . PRO B 1 475 ? 13.633 -42.031 -40.219 1 58.41 475 PRO B N 1
ATOM 7543 C CA . PRO B 1 475 ? 12.406 -42.844 -40.156 1 58.41 475 PRO B CA 1
ATOM 7544 C C . PRO B 1 475 ? 12.547 -44.062 -39.25 1 58.41 475 PRO B C 1
ATOM 7546 O O . PRO B 1 475 ? 11.57 -44.469 -38.594 1 58.41 475 PRO B O 1
ATOM 7549 N N . GLU B 1 476 ? 13.641 -44.75 -39.188 1 54 476 GLU B N 1
ATOM 7550 C CA . GLU B 1 476 ? 13.766 -46 -38.469 1 54 476 GLU B CA 1
ATOM 7551 C C . GLU B 1 476 ? 13.828 -45.75 -36.969 1 54 476 GLU B C 1
ATOM 7553 O O . GLU B 1 476 ? 13.742 -46.688 -36.156 1 54 476 GLU B O 1
ATOM 7558 N N . GLN B 1 477 ? 14.117 -44.531 -36.562 1 51.72 477 GLN B N 1
ATOM 7559 C CA . GLN B 1 477 ? 14.312 -44.344 -35.125 1 51.72 477 GLN B CA 1
ATOM 7560 C C . GLN B 1 477 ? 13 -44.062 -34.406 1 51.72 477 GLN B C 1
ATOM 7562 O O . GLN B 1 477 ? 12.133 -43.375 -34.969 1 51.72 477 GLN B O 1
ATOM 7567 N N . SER B 1 478 ? 12.539 -44.812 -33.406 1 51.78 478 SER B N 1
ATOM 7568 C CA . SER B 1 478 ? 11.312 -44.781 -32.594 1 51.78 478 SER B CA 1
ATOM 7569 C C . SER B 1 478 ? 10.875 -43.375 -32.312 1 51.78 478 SER B C 1
ATOM 7571 O O . SER B 1 478 ? 11.664 -42.531 -31.844 1 51.78 478 SER B O 1
ATOM 7573 N N . PRO B 1 479 ? 9.797 -42.875 -32.969 1 50.59 479 PRO B N 1
ATOM 7574 C CA . PRO B 1 479 ? 9.18 -41.562 -32.812 1 50.59 479 PRO B CA 1
ATOM 7575 C C . PRO B 1 479 ? 9.25 -41.062 -31.359 1 50.59 479 PRO B C 1
ATOM 7577 O O . PRO B 1 479 ? 9.047 -39.875 -31.109 1 50.59 479 PRO B O 1
ATOM 7580 N N . SER B 1 480 ? 9.367 -41.906 -30.391 1 50.88 480 SER B N 1
ATOM 7581 C CA . SER B 1 480 ? 9.086 -41.594 -28.984 1 50.88 480 SER B CA 1
ATOM 7582 C C . SER B 1 480 ? 10.148 -40.656 -28.391 1 50.88 480 SER B C 1
ATOM 7584 O O . SER B 1 480 ? 9.984 -40.156 -27.281 1 50.88 480 SER B O 1
ATOM 7586 N N . SER B 1 481 ? 11.375 -40.469 -29.078 1 52.66 481 SER B N 1
ATOM 7587 C CA . SER B 1 481 ? 12.508 -40.031 -28.266 1 52.66 481 SER B CA 1
ATOM 7588 C C . SER B 1 481 ? 12.523 -38.531 -28.109 1 52.66 481 SER B C 1
ATOM 7590 O O . SER B 1 481 ? 13.203 -38 -27.219 1 52.66 481 SER B O 1
ATOM 7592 N N . TYR B 1 482 ? 11.812 -37.75 -29 1 56.19 482 TYR B N 1
ATOM 7593 C CA . TYR B 1 482 ? 12.109 -36.312 -28.828 1 56.19 482 TYR B CA 1
ATOM 7594 C C . TYR B 1 482 ? 10.891 -35.562 -28.312 1 56.19 482 TYR B C 1
ATOM 7596 O O . TYR B 1 482 ? 9.906 -35.406 -29.031 1 56.19 482 TYR B O 1
ATOM 7604 N N . ASN B 1 483 ? 10.609 -35.656 -26.953 1 62.78 483 ASN B N 1
ATOM 7605 C CA . ASN B 1 483 ? 9.539 -34.875 -26.328 1 62.78 483 ASN B CA 1
ATOM 7606 C C . ASN B 1 483 ? 10.078 -33.656 -25.578 1 62.78 483 ASN B C 1
ATOM 7608 O O . ASN B 1 483 ? 11.242 -33.656 -25.156 1 62.78 483 ASN B O 1
ATOM 7612 N N . TRP B 1 484 ? 9.391 -32.594 -25.797 1 66.5 484 TRP B N 1
ATOM 7613 C CA . TRP B 1 484 ? 9.781 -31.328 -25.172 1 66.5 484 TRP B CA 1
ATOM 7614 C C . TRP B 1 484 ? 10.203 -31.547 -23.719 1 66.5 484 TRP B C 1
ATOM 7616 O O . TRP B 1 484 ? 11.031 -30.812 -23.188 1 66.5 484 TRP B O 1
ATOM 7626 N N . LYS B 1 485 ? 9.812 -32.625 -23.297 1 64.62 485 LYS B N 1
ATOM 7627 C CA . LYS B 1 485 ? 10.109 -32.938 -21.891 1 64.62 485 LYS B CA 1
ATOM 7628 C C . LYS B 1 485 ? 11.578 -33.312 -21.719 1 64.62 485 LYS B C 1
ATOM 7630 O O . LYS B 1 485 ? 12.227 -32.875 -20.766 1 64.62 485 LYS B O 1
ATOM 7635 N N . ILE B 1 486 ? 11.891 -34.062 -22.641 1 65 486 ILE B N 1
ATOM 7636 C CA . ILE B 1 486 ? 13.289 -34.5 -22.625 1 65 486 ILE B CA 1
ATOM 7637 C C . ILE B 1 486 ? 14.195 -33.281 -22.828 1 65 486 ILE B C 1
ATOM 7639 O O . ILE B 1 486 ? 15.227 -33.156 -22.172 1 65 486 ILE B O 1
ATOM 7643 N N . VAL B 1 487 ? 13.695 -32.531 -23.656 1 65.62 487 VAL B N 1
ATOM 7644 C CA . VAL B 1 487 ? 14.477 -31.328 -23.969 1 65.62 487 VAL B CA 1
ATOM 7645 C C . VAL B 1 487 ? 14.523 -30.406 -22.75 1 65.62 487 VAL B C 1
ATOM 7647 O O . VAL B 1 487 ? 15.562 -29.844 -22.422 1 65.62 487 VAL B O 1
ATOM 7650 N N . MET B 1 488 ? 13.445 -30.344 -22.062 1 66.12 488 MET B N 1
ATOM 7651 C CA . MET B 1 488 ? 13.398 -29.5 -20.875 1 66.12 488 MET B CA 1
ATOM 7652 C C . MET B 1 488 ? 14.328 -30.016 -19.781 1 66.12 488 MET B C 1
ATOM 7654 O O . MET B 1 488 ? 15 -29.234 -19.109 1 66.12 488 MET B O 1
ATOM 7658 N N . GLU B 1 489 ? 14.234 -31.219 -19.641 1 63.59 489 GLU B N 1
ATOM 7659 C CA . GLU B 1 489 ? 15.125 -31.844 -18.672 1 63.59 489 GLU B CA 1
ATOM 7660 C C . GLU B 1 489 ? 16.594 -31.609 -19.031 1 63.59 489 GLU B C 1
ATOM 7662 O O . GLU B 1 489 ? 17.406 -31.328 -18.156 1 63.59 489 GLU B O 1
ATOM 7667 N N . LYS B 1 490 ? 16.719 -31.766 -20.281 1 59.81 490 LYS B N 1
ATOM 7668 C CA . LYS B 1 490 ? 18.078 -31.562 -20.75 1 59.81 490 LYS B CA 1
ATOM 7669 C C . LYS B 1 490 ? 18.531 -30.125 -20.547 1 59.81 490 LYS B C 1
ATOM 7671 O O . LYS B 1 490 ? 19.703 -29.875 -20.234 1 59.81 490 LYS B O 1
ATOM 7676 N N . LEU B 1 491 ? 17.578 -29.312 -20.703 1 55.56 491 LEU B N 1
ATOM 7677 C CA . LEU B 1 491 ? 17.922 -27.906 -20.578 1 55.56 491 LEU B CA 1
ATOM 7678 C C . LEU B 1 491 ? 17.828 -27.453 -19.125 1 55.56 491 LEU B C 1
ATOM 7680 O O . LEU B 1 491 ? 18.109 -26.297 -18.812 1 55.56 491 LEU B O 1
ATOM 7684 N N . ASN B 1 492 ? 17.688 -28.438 -18.328 1 52.91 492 ASN B N 1
ATOM 7685 C CA . ASN B 1 492 ? 17.562 -28.141 -16.906 1 52.91 492 ASN B CA 1
ATOM 7686 C C . ASN B 1 492 ? 16.688 -26.906 -16.672 1 52.91 492 ASN B C 1
ATOM 7688 O O . ASN B 1 492 ? 17.062 -26.031 -15.891 1 52.91 492 ASN B O 1
ATOM 7692 N N . LEU B 1 493 ? 15.805 -26.891 -17.594 1 56.31 493 LEU B N 1
ATOM 7693 C CA . LEU B 1 493 ? 14.93 -25.734 -17.453 1 56.31 493 LEU B CA 1
ATOM 7694 C C . LEU B 1 493 ? 13.812 -26 -16.469 1 56.31 493 LEU B C 1
ATOM 7696 O O . LEU B 1 493 ? 13.227 -27.094 -16.469 1 56.31 493 LEU B O 1
ATOM 7700 N N . SER B 1 494 ? 13.977 -25.438 -15.266 1 55.06 494 SER B N 1
ATOM 7701 C CA . SER B 1 494 ? 12.906 -25.562 -14.289 1 55.06 494 SER B CA 1
ATOM 7702 C C . SER B 1 494 ? 12.242 -24.203 -14.016 1 55.06 494 SER B C 1
ATOM 7704 O O . SER B 1 494 ? 12.93 -23.234 -13.703 1 55.06 494 SER B O 1
ATOM 7706 N N . ILE B 1 495 ? 11.055 -24.109 -14.617 1 57.5 495 ILE B N 1
ATOM 7707 C CA . ILE B 1 495 ? 10.359 -22.828 -14.469 1 57.5 495 ILE B CA 1
ATOM 7708 C C . ILE B 1 495 ? 9.156 -23 -13.555 1 57.5 495 ILE B C 1
ATOM 7710 O O . ILE B 1 495 ? 8.523 -24.062 -13.547 1 57.5 495 ILE B O 1
ATOM 7714 N N . LEU B 1 496 ? 9.125 -22.203 -12.602 1 60.72 496 LEU B N 1
ATOM 7715 C CA . LEU B 1 496 ? 7.828 -22.094 -11.938 1 60.72 496 LEU B CA 1
ATOM 7716 C C . LEU B 1 496 ? 6.816 -21.375 -12.828 1 60.72 496 LEU B C 1
ATOM 7718 O O . LEU B 1 496 ? 7.129 -20.344 -13.414 1 60.72 496 LEU B O 1
ATOM 7722 N N . PHE B 1 497 ? 5.68 -22.016 -13.031 1 64.25 497 PHE B N 1
ATOM 7723 C CA . PHE B 1 497 ? 4.695 -21.578 -14.008 1 64.25 497 PHE B CA 1
ATOM 7724 C C . PHE B 1 497 ? 3.828 -20.453 -13.43 1 64.25 497 PHE B C 1
ATOM 7726 O O . PHE B 1 497 ? 2.611 -20.438 -13.625 1 64.25 497 PHE B O 1
ATOM 7733 N N . ILE B 1 498 ? 4.34 -19.672 -12.5 1 60.88 498 ILE B N 1
ATOM 7734 C CA . ILE B 1 498 ? 3.613 -18.516 -11.984 1 60.88 498 ILE B CA 1
ATOM 7735 C C . ILE B 1 498 ? 4.578 -17.344 -11.766 1 60.88 498 ILE B C 1
ATOM 7737 O O . ILE B 1 498 ? 5.773 -17.562 -11.547 1 60.88 498 ILE B O 1
#

Sequence (996 aa):
MNTSDMGSPIQMGLASSDSSIFESSSLDLLDIPELESSLWDPTLDIIQVQPPPSDPPSALQFPSILGDGLEEKEIDLIMYYVVEVFPRQHSSYQGTSVMERSWLLCVLKRSSSFYYTSLSLSAHYRLMSMPEDGQGRTALLQEYERYKTCSLFRFQELVSSAARPQSPISTGVVGESVICGVQIAMLEAVSKNMQSSYLHLSSAALSLAQLLDNTAALDSNSVSTNTAPQSSILTTGLFHAGSMEYKALRCFSIILIWNDILHCSAQQSIPAAAKTYQKLLADESFISLFVDIVGCEGWVLVPILEAMLLASWKKDQEAKGQLSIRGLLTKVDHIESILGERMKRLAPAVLRQKEAGVSSQSPEQIRLVHTYIFAHASFVHLHTVTSGAQPSVPEIQQSIDKSLAAWQLLPPSLINFKTMAWPFCVCGSMAVGPQRGLFQKIMSENFENQSTSSNLHCLKSVVEECWKNFDKRVPEQSPSSYNWKIVMEKLNLSILFIMNTSDMGSPIQMGLASSDSSIFESSSLDLLDIPELESSLWDPTLDIIQVQPPPSDPPSALQFPSILGDGLEEKEIDLIMYYVVEVFPRQHSSYQGTSVMERSWLLCVLKRSSSFYYTSLSLSAHYRLMSMPEDGQGRTALLQEYERYKTCSLFRFQELVSSAARPQSPISTGVVGESVICGVQIAMLEAVSKNMQSSYLHLSSAALSLAQLLDNTAALDSNSVSTNTAPQSSILTTGLFHAGSMEYKALRCFSIILIWNDILHCSAQQSIPAAAKTYQKLLADESFISLFVDIVGCEGWVLVPILEAMLLASWKKDQEAKGQLSIRGLLTKVDHIESILGERMKRLAPAVLRQKEAGVSSQSPEQIRLVHTYIFAHASFVHLHTVTSGAQPSVPEIQQSIDKSLAAWQLLPPSLINFKTMAWPFCVCGSMAVGPQRGLFQKIMSENFENQSTSSNLHCLKSVVEECWKNFDKRVPEQSPSSYNWKIVMEKLNLSILFI

Solvent-accessible surface area (backbone atoms only — not comparable to full-atom values): 55225 Å² total; per-residue (Å²): 138,81,85,80,80,79,78,80,79,82,78,78,77,74,76,80,81,78,77,79,78,78,72,75,74,72,78,69,74,73,72,67,69,77,78,70,77,78,67,77,70,78,70,57,80,65,72,73,67,69,71,68,82,77,68,71,86,67,66,91,60,68,74,70,72,76,68,82,65,55,61,53,50,49,46,46,26,46,49,43,20,66,70,50,45,49,27,69,54,33,64,59,45,49,92,52,63,69,74,79,50,34,41,54,58,54,45,27,28,70,29,45,25,46,33,25,37,42,37,16,45,26,36,47,55,53,54,70,73,43,59,94,81,38,89,61,46,69,60,42,50,52,47,23,52,50,25,42,51,51,13,54,54,42,40,52,51,44,50,54,59,46,65,46,79,74,62,81,61,51,69,61,48,33,44,47,39,24,38,36,23,39,52,47,15,50,47,26,41,78,68,70,34,40,70,61,14,51,52,29,40,52,52,17,40,50,33,46,41,50,43,50,52,53,52,50,51,52,50,62,70,63,58,72,85,80,78,64,87,60,71,68,61,59,64,51,41,53,50,67,41,85,48,46,68,27,45,47,39,38,54,37,49,50,53,44,53,54,38,46,50,54,49,21,57,50,67,73,45,72,50,94,43,44,70,52,46,52,58,50,62,69,34,66,79,54,23,64,54,28,37,69,55,72,39,28,56,38,65,54,51,51,49,46,54,50,38,43,53,48,43,53,50,50,53,53,26,51,75,69,70,64,64,45,68,68,60,51,50,52,55,50,49,52,45,48,49,57,53,48,60,55,39,63,69,49,46,59,61,51,51,52,36,59,73,64,67,49,62,48,78,48,71,68,50,46,26,52,41,47,33,49,32,42,44,28,23,40,50,35,50,42,45,29,62,72,74,31,58,50,49,81,43,62,73,43,46,52,31,42,52,55,28,52,58,45,56,68,35,51,46,71,89,71,61,54,59,42,55,44,40,62,36,48,44,56,36,46,31,43,40,54,76,71,50,43,57,54,53,49,47,55,44,54,74,61,42,66,92,45,60,78,84,32,74,58,44,52,54,51,50,38,27,51,51,34,45,52,52,60,70,64,56,54,91,85,53,73,64,67,72,73,37,56,38,55,42,30,60,69,57,62,62,65,74,66,53,86,133,91,77,80,87,86,82,87,80,84,79,83,82,79,82,77,87,78,80,79,80,82,74,74,76,73,76,69,79,72,69,71,66,74,72,67,79,70,80,71,80,50,78,70,76,72,76,77,75,72,77,74,89,61,76,73,78,69,24,64,60,59,73,63,92,64,64,76,81,51,44,60,56,48,45,46,25,46,49,43,20,66,71,48,45,48,25,68,55,33,63,58,44,49,91,52,62,69,76,80,50,35,41,53,58,54,46,33,43,71,29,55,26,44,33,24,38,42,37,18,43,26,35,47,55,52,52,70,73,42,59,94,82,37,88,62,47,69,59,44,51,53,48,24,52,49,25,42,51,51,13,52,53,41,39,52,52,46,51,54,60,47,64,47,78,73,64,82,62,51,70,61,50,32,44,47,40,24,38,36,23,40,51,49,16,49,48,26,41,76,69,68,33,42,70,62,12,51,51,28,41,52,52,18,39,51,33,47,43,51,44,49,52,54,52,51,53,53,50,62,71,64,59,72,86,81,77,65,86,61,69,68,62,58,65,50,38,54,51,68,40,86,48,47,67,27,46,47,40,38,54,38,47,48,53,42,54,56,38,47,50,54,50,21,57,51,66,74,43,72,51,94,42,44,70,51,48,53,57,50,63,69,32,64,80,54,25,64,54,29,36,69,56,72,40,27,56,37,64,55,51,52,50,47,52,50,39,42,53,48,42,52,49,49,52,53,27,51,73,69,70,62,64,46,67,68,60,52,50,52,56,49,50,54,45,49,48,57,52,47,60,56,41,64,70,50,45,59,60,52,51,51,37,58,74,65,68,48,63,50,79,48,72,68,49,45,25,51,42,48,33,49,33,42,42,27,21,37,49,36,50,42,48,30,62,72,73,31,56,52,49,84,41,63,73,41,44,53,31,40,53,54,28,51,57,46,57,68,34,50,46,70,90,70,60,55,61,43,55,44,40,61,37,47,42,56,36,45,31,42,43,54,77,72,50,44,57,53,53,49,49,54,45,56,73,60,43,65,92,45,60,78,84,32,75,57,46,52,53,52,51,36,25,52,51,33,43,52,50,60,69,64,57,54,91,86,55,72,62,68,71,67,38,54,39,56,43,28,59,70,60,64,59,70,75,67,52,85

pLDDT: mean 76.39, std 24.41, range [17.31, 97.5]

Secondary structure (DSSP, 8-state):
-----------------------------------------S-S--------------SS----SS-HHHHHHHHHHHHHIIIIIHHHH-GGGTTS-GGGGTHHHHHHHH-HHHHHHHHHHHHHHHHHHS-TT-TTHHHHHHHHHHHHHHHHHHHHHHHHHHH-SSS---HHHHHHHHHHHHHHHHHHHHTT-HHHHHHHHHHHHHHHHHHHHHHHHHHHHT--S--S--HHHHHHHHHH--SHHHHHHHHHHHHHHHHHHHHHHHHT---TTHHHHHHHHT-HHHHTTHHHHHSS-GGGHHHHHHHHHHHHHHHHHHHTT---HHHHHHHHHHHHHHHHHHHHHHHHHHHHHHHHTPPP-SHHHHHHHHHHHHHHHHHHHHHHHHH-S-TT-HHHHHHHHHHHHHHTTS-GGG--TTTSHHHHHHHHHT--THHHHHHHHHHHHHHTTS-TTSHHHHHHHHHHHHHHHHHH--TTS-GGG--HHHHHHHTT------/-----------------------------------------SSS---------------------S-HHHHHHHHHHHHHIIIIIHHHH-GGGTTS-GGGGTHHHHHHHH-HHHHHHHHHHHHHHHHHHS-TT-TTHHHHHHHHHHHHHHHHHHHHHHHHHHH-SSS---HHHHHHHHHHHHHHHHHHHHTT-HHHHHHHHHHHHHHHHHHHHHHHHHHHHT--S--S--HHHHHHHHHH--SHHHHHHHHHHHHHHHHHHHHHHHHT---TTHHHHHHHHT-HHHHTTHHHHHSS-GGGHHHHHHHHHHHHHHHHHHHTT---HHHHHHHHHHHHHHHHHHHHHHHHHHHHHHHHTPPP-SHHHHHHHHHHHHHHHHHHHHHHHHH-S-TT-HHHHHHHHHHHHHHTTS-GGG--TTTSHHHHHHHHHT--THHHHHHHHHHHHHHTTS-TTSHHHHHHHHHHHHHHHHHH--TTS-GGG--HHHHHHHTT------

Radius of gyration: 38.23 Å; Cα contacts (8 Å, |Δi|>4): 1091; chains: 2; bounding box: 76×165×90 Å

Foldseek 3Di:
DDDPDPDDDPDPPPPDPPPPDPPPPPPPPPPPDDPPPPDPPPPPPPVCPPDPPPPDPDDPCPVPPDDPPVVVLLVVLLVCLLPPQVCVLFVLCPPPDSVVQVLLVVLCVPAQLSSLLSSLSSLVVVLVVADPPHPCSVVSVVSNVVSLVSNVVSLVVLVVLQPPPPDLSPLLSLLNNLLSLQSNLSSCVSVVNQVSSVVSLLVSLVSLLVSLVSQQVVVVVVDDDDPDPRNLCRSCVLCVDPDSSSVSSLLSVLLSLLQQLLVCLLQLHARPNLVVSQSQLVRQVSQCSNCSGLVEGNNLSVLSNLLSVLLVVQVVCVVVVNDDLVVSVVSLVVSVVSLVVVCVVLVVLLVVLLVVVAADDDSVNSSSLLHLLSSLLSQLSSVCSSVNLALVPPSLAVSLVVSLSSLVSHDLVPDDCLQSLSSLLSNLLSDDDVSVVSSVVSLCSRPVPPDCPDLSVLSVVLSVVSVVVVVPDDVPPPRHPRDSSVSCVVSVSNGSSD/DDDDDDDDDPPPDPDDPDPDDPDPPDPDDPPPPPPDPPDCPVVVNPPPPPPPPPPPPDDLDFPDPDDDVCVVVLVVLLCCLLPPQVCVLFVLCPPPDSVVQVLLSVLRRPAQLSVLLSSLSSLLVVLVVADPPHPCSVVSVVSNVVSLVSNVVSLVVLVVLQPPPPDLNPLLSLLNNLLSLQSNLSSCVSVVNNVSSLVSLLVSLVSLLVSLVSQQVVVVVVDDDDPDPRNLCRSCVLCVDPDSSSVSSLLSVLLSLLQQLLQCLLQLHARPNLVVSQSQLVRQVSQCSNCSGLVEGNNLSVLSNLLSVLLVVQVVCVVVVNDDLVVSVVSLVVSVVSLVVVCVVLVVLLVVLLVVVAADDDSVNSSSLLNLLSSLLSQLSSVCSSVNLALVPPSLAVSLVVSLSSVVSHDLVPDDCLQSLSSLLSNLLSDDDVSVVSSVVSLCSRPVPPDCPDLSVLSVQLSVVSVVVVVPDDVVDPSHPRHSSVSCVVSVRRGSSD

Nearest PDB structures (foldseek):
  4cqo-assembly1_C  TM=1.993E-01  e=4.305E-01  Homo sapiens
  8fit-assembly2_C  TM=2.650E-01  e=8.581E+00  synthetic construct
  7t7c-assembly1_A  TM=1.995E-01  e=9.284E+00  Rattus norvegicus
  4cqo-assembly1_C  TM=1.572E-01  e=1.515E-01  Homo sapiens

Organism: NCBI:txid656916

InterPro domains:
  IPR021858 Fungal transcription factor [PF11951] (77-498)